Protein AF-A0A7U9SQ00-F1 (afdb_monomer)

Secondary structure (DSSP, 8-state):
---EE--SS---TTTEE----HHHHHHHHHHHHTT--EEEE--TTSSHHHHHHHHHHHHTTTSEEEEEEGGGS-GGGGSSHHHHHHHHHHHHHT-HHHHHHS-HHHHHHHHHHHH-SSS---HHHHHHHHHHHHHH-SS-EEEEEE-GGGTTT-HHHHHHHHHHHHHHHTTTTS---SEEEEEESS-GGGGGGG--STT------TTTTPBP-----SPPHHHHHHHHHHHHHHH-----HHHHHHHHHHHHTT-HHHHHHHHHHHHHTSTTBTTB-SHHHHSSHHHHHHHHHHHHHS--HHHHHHHHHHHH-HHHHHHHHHHHHS---EE--TT-HHHHHHHHTTSEEEETTEEEES-HHHHHHHHHHHHTSHHHHT-HHHHHHHHHGGGSEETTEE-HHHHHHHHHHHHHHHHTT--S---HHHHHHHHHHHHHHHHTTTEEEE-----TTSPPP-EEEEETTEEEEEEEEE---HHHHHHHHHHHHHHHHHTT-S--EEEEE---TT---S----------------------PPPPPPBTTTHHHHHHHHHHHHHHHHHHHHTT--HHHHHHHHHHHHHHHHHHBS-HHHHHHHHHHHHTSHHHHHHHHHHHHHHHHHHHHHTTTHHHHHHHHHHHTT--THHHHHHHHHHHHHHHHHH--HHHHHHHHHHHHHHHHHHTTB-HHHHHHHHHHHHHHHHHH-TT-HHHHHHHHHTT--HHHHHHHHHHHHHHHHHHHHHHHHHHPPBPPTT-S--SS-PPP-GGGGGGGHHHHHHHHHHHTT--HHHHHHHHHHHHHHHHHHTTS--HHHH-EEEETTEEESHHHHHHHTTHHHHHHHHHHHHHHHHHHHTTHHHHHHHHHHHH-SSHHHHHHHHHHHHHHHHHHHS-HHHHHHHHHHHHHHHHHHTT--HHHHHHHHHHHHHHHHHH-TTSHHHHHHHHHHHTT-GGGPPPGGGHHHH-HHHHHHHHHHHHHHHH-TT-SPPP--

pLDDT: mean 79.44, std 14.68, range [21.27, 96.81]

Structure (mmCIF, N/CA/C/O backbone):
data_AF-A0A7U9SQ00-F1
#
_entry.id   AF-A0A7U9SQ00-F1
#
loop_
_atom_site.group_PDB
_atom_site.id
_atom_site.type_symbol
_atom_site.label_atom_id
_atom_site.label_alt_id
_atom_site.label_comp_id
_atom_site.label_asym_id
_atom_site.label_entity_id
_atom_site.label_seq_id
_atom_site.pdbx_PDB_ins_code
_atom_site.Cartn_x
_atom_site.Cartn_y
_atom_site.Cartn_z
_atom_site.occupancy
_atom_site.B_iso_or_equiv
_atom_site.auth_seq_id
_atom_site.auth_comp_id
_atom_site.auth_asym_id
_atom_site.auth_atom_id
_atom_site.pdbx_PDB_model_num
ATOM 1 N N . MET A 1 1 ? -3.752 -51.808 24.613 1.00 57.09 1 MET A N 1
ATOM 2 C CA . MET A 1 1 ? -3.348 -50.409 24.848 1.00 57.09 1 MET A CA 1
ATOM 3 C C . MET A 1 1 ? -4.590 -49.587 24.649 1.00 57.09 1 MET A C 1
ATOM 5 O O . MET A 1 1 ? -5.227 -49.769 23.616 1.00 57.09 1 MET A O 1
ATOM 9 N N . ASP A 1 2 ? -4.940 -48.767 25.629 1.00 79.75 2 ASP A N 1
ATOM 10 C CA . ASP A 1 2 ? -6.071 -47.856 25.493 1.00 79.75 2 ASP A CA 1
ATOM 11 C C . ASP A 1 2 ? -5.753 -46.827 24.407 1.00 79.75 2 ASP A C 1
ATOM 13 O O . ASP A 1 2 ? -4.594 -46.426 24.237 1.00 79.75 2 ASP A O 1
ATOM 17 N N . ARG A 1 3 ? -6.767 -46.459 23.622 1.00 90.19 3 ARG A N 1
ATOM 18 C CA . ARG A 1 3 ? -6.620 -45.436 22.587 1.00 90.19 3 ARG A CA 1
ATOM 19 C C . ARG A 1 3 ? -6.372 -44.077 23.245 1.00 90.19 3 ARG A C 1
ATOM 21 O O . ARG A 1 3 ? -6.857 -43.821 24.341 1.00 90.19 3 ARG A O 1
ATOM 28 N N . THR A 1 4 ? -5.620 -43.201 22.580 1.00 92.44 4 THR A N 1
ATOM 29 C CA . THR A 1 4 ? -5.297 -41.858 23.103 1.00 92.44 4 THR A CA 1
ATOM 30 C C . THR A 1 4 ? -5.455 -40.770 22.049 1.00 92.44 4 THR A C 1
ATOM 32 O O . THR A 1 4 ? -5.416 -41.028 20.846 1.00 92.44 4 THR A O 1
ATOM 35 N N . PHE A 1 5 ? -5.618 -39.516 22.466 1.00 93.06 5 PHE A N 1
ATOM 36 C CA . PHE A 1 5 ? -5.526 -38.398 21.527 1.00 93.06 5 PHE A CA 1
ATOM 37 C C . PHE A 1 5 ? -4.060 -38.135 21.163 1.00 93.06 5 PHE A C 1
ATOM 39 O O . PHE A 1 5 ? -3.187 -38.008 22.027 1.00 93.06 5 PHE A O 1
ATOM 46 N N . ASN A 1 6 ? -3.776 -38.009 19.865 1.00 91.12 6 ASN A N 1
ATOM 47 C CA . ASN A 1 6 ? -2.427 -37.739 19.380 1.00 91.12 6 ASN A CA 1
ATOM 48 C C . ASN A 1 6 ? -2.336 -36.410 18.627 1.00 91.12 6 ASN A C 1
ATOM 50 O O . ASN A 1 6 ? -3.188 -36.064 17.812 1.00 91.12 6 ASN A O 1
ATOM 54 N N . CYS A 1 7 ? -1.253 -35.683 18.891 1.00 86.06 7 CYS A N 1
ATOM 55 C CA . CYS A 1 7 ? -0.919 -34.416 18.237 1.00 86.06 7 CYS A CA 1
ATOM 56 C C . CYS A 1 7 ? 0.510 -34.420 17.672 1.00 86.06 7 CYS A C 1
ATOM 58 O O . CYS A 1 7 ? 0.933 -33.441 17.062 1.00 86.06 7 CYS A O 1
ATOM 60 N N . ASN A 1 8 ? 1.252 -35.515 17.874 1.00 81.81 8 ASN A N 1
ATOM 61 C CA . ASN A 1 8 ? 2.655 -35.645 17.508 1.00 81.81 8 ASN A CA 1
ATOM 62 C C . ASN A 1 8 ? 2.782 -36.606 16.320 1.00 81.81 8 ASN A C 1
ATOM 64 O O . ASN A 1 8 ? 2.333 -37.747 16.403 1.00 81.81 8 ASN A O 1
ATOM 68 N N . ALA A 1 9 ? 3.434 -36.178 15.238 1.00 79.50 9 ALA A N 1
ATOM 69 C CA . ALA A 1 9 ? 3.636 -36.994 14.035 1.00 79.50 9 ALA A CA 1
ATOM 70 C C . ALA A 1 9 ? 2.316 -37.566 13.453 1.00 79.50 9 ALA A C 1
ATOM 72 O O . ALA A 1 9 ? 1.365 -36.812 13.246 1.00 79.50 9 ALA A O 1
ATOM 73 N N . ASP A 1 10 ? 2.256 -38.867 13.127 1.00 85.75 10 ASP A N 1
ATOM 74 C CA . ASP A 1 10 ? 1.104 -39.483 12.456 1.00 85.75 10 ASP A CA 1
ATOM 75 C C . ASP A 1 10 ? 0.028 -40.042 13.397 1.00 85.75 10 ASP A C 1
ATOM 77 O O . ASP A 1 10 ? 0.309 -40.688 14.408 1.00 85.75 10 ASP A O 1
ATOM 81 N N . CYS A 1 11 ? -1.240 -39.851 13.018 1.00 88.19 11 CYS A N 1
ATOM 82 C CA . CYS A 1 11 ? -2.380 -40.476 13.691 1.00 88.19 11 CYS A CA 1
ATOM 83 C C . CYS A 1 11 ? -2.712 -41.857 13.092 1.00 88.19 11 CYS A C 1
ATOM 85 O O . CYS A 1 11 ? -2.625 -42.052 11.879 1.00 88.19 11 CYS A O 1
ATOM 87 N N . LYS A 1 12 ? -3.080 -42.833 13.939 1.00 88.75 12 LYS A N 1
ATOM 88 C CA . LYS A 1 12 ? -3.295 -44.236 13.549 1.00 88.75 12 LYS A CA 1
ATOM 89 C C . LYS A 1 12 ? -4.703 -44.703 13.974 1.00 88.75 12 LYS A C 1
ATOM 91 O O . LYS A 1 12 ? -4.932 -44.753 15.181 1.00 88.75 12 LYS A O 1
ATOM 96 N N . PRO A 1 13 ? -5.577 -45.147 13.041 1.00 80.94 13 PRO A N 1
ATOM 97 C CA . PRO A 1 13 ? -6.993 -45.490 13.296 1.00 80.94 13 PRO A CA 1
ATOM 98 C C . PRO A 1 13 ? -7.311 -46.631 14.287 1.00 80.94 13 PRO A C 1
ATOM 100 O O . PRO A 1 13 ? -8.469 -46.985 14.443 1.00 80.94 13 PRO A O 1
ATOM 103 N N . GLY A 1 14 ? -6.320 -47.239 14.943 1.00 83.44 14 GLY A N 1
ATOM 104 C CA . GLY A 1 14 ? -6.528 -48.255 15.992 1.00 83.44 14 GLY A CA 1
ATOM 105 C C . GLY A 1 14 ? -5.745 -47.991 17.279 1.00 83.44 14 GLY A C 1
ATOM 106 O O . GLY A 1 14 ? -5.790 -48.790 18.204 1.00 83.44 14 GLY A O 1
ATOM 107 N N . VAL A 1 15 ? -4.993 -46.889 17.322 1.00 89.56 15 VAL A N 1
ATOM 108 C CA . VAL A 1 15 ? -4.191 -46.479 18.486 1.00 89.56 15 VAL A CA 1
ATOM 109 C C . VAL A 1 15 ? -4.644 -45.112 18.980 1.00 89.56 15 VAL A C 1
ATOM 111 O O . VAL A 1 15 ? -4.534 -44.826 20.166 1.00 89.56 15 VAL A O 1
ATOM 114 N N . HIS A 1 16 ? -5.162 -44.268 18.085 1.00 94.44 16 HIS A N 1
ATOM 115 C CA . HIS A 1 16 ? -5.543 -42.908 18.419 1.00 94.44 16 HIS A CA 1
ATOM 116 C C . HIS A 1 16 ? -7.005 -42.630 18.099 1.00 94.44 16 HIS A C 1
ATOM 118 O O . HIS A 1 16 ? -7.496 -43.065 17.056 1.00 94.44 16 HIS A O 1
ATOM 124 N N . TYR A 1 17 ? -7.649 -41.833 18.947 1.00 93.75 17 TYR A N 1
ATOM 125 C CA . TYR A 1 17 ? -8.893 -41.160 18.588 1.00 93.75 17 TYR A CA 1
ATOM 126 C C . TYR A 1 17 ? -8.564 -40.080 17.556 1.00 93.75 17 TYR A C 1
ATOM 128 O O . TYR A 1 17 ? -7.744 -39.191 17.808 1.00 93.75 17 TYR A O 1
ATOM 136 N N . MET A 1 18 ? -9.139 -40.196 16.362 1.00 92.25 18 MET A N 1
ATOM 137 C CA . MET A 1 18 ? -8.879 -39.281 15.254 1.00 92.25 18 MET A CA 1
ATOM 138 C C . MET A 1 18 ? -10.100 -39.144 14.348 1.00 92.25 18 MET A C 1
ATOM 140 O O . MET A 1 18 ? -10.946 -40.028 14.287 1.00 92.25 18 MET A O 1
ATOM 144 N N . VAL A 1 19 ? -10.157 -38.046 13.599 1.00 91.25 19 VAL A N 1
ATOM 145 C CA . VAL A 1 19 ? -11.192 -37.822 12.585 1.00 91.25 19 VAL A CA 1
ATOM 146 C C . VAL A 1 19 ? -11.118 -38.867 11.469 1.00 91.25 19 VAL A C 1
ATOM 148 O O . VAL A 1 19 ? -10.032 -39.234 11.006 1.00 91.25 19 VAL A O 1
ATOM 151 N N . ASN A 1 20 ? -12.286 -39.295 10.986 1.00 89.81 20 ASN A N 1
ATOM 152 C CA . ASN A 1 20 ? -12.399 -40.199 9.851 1.00 89.81 20 ASN A CA 1
ATOM 153 C C . ASN A 1 20 ? -11.911 -39.525 8.552 1.00 89.81 20 ASN A C 1
ATOM 155 O O . ASN A 1 20 ? -12.437 -38.512 8.092 1.00 89.81 20 ASN A O 1
ATOM 159 N N . LEU A 1 21 ? -10.889 -40.115 7.930 1.00 90.00 21 LEU A N 1
ATOM 160 C CA . LEU A 1 21 ? -10.282 -39.590 6.707 1.00 90.00 21 LEU A CA 1
ATOM 161 C C . LEU A 1 21 ? -10.882 -40.168 5.417 1.00 90.00 21 LEU A C 1
ATOM 163 O O . LEU A 1 21 ? -10.478 -39.728 4.346 1.00 90.00 21 LEU A O 1
ATOM 167 N N . GLN A 1 22 ? -11.816 -41.124 5.474 1.00 89.06 22 GLN A N 1
ATOM 168 C CA . GLN A 1 22 ? -12.286 -41.880 4.300 1.00 89.06 22 GLN A CA 1
ATOM 169 C C . GLN A 1 22 ? -12.791 -40.987 3.159 1.00 89.06 22 GLN A C 1
ATOM 171 O O . GLN A 1 22 ? -12.336 -41.141 2.027 1.00 89.06 22 GLN A O 1
ATOM 176 N N . GLU A 1 23 ? -13.648 -40.005 3.445 1.00 88.44 23 GLU A N 1
ATOM 177 C CA . GLU A 1 23 ? -14.172 -39.087 2.421 1.00 88.44 23 GLU A CA 1
ATOM 178 C C . GLU A 1 23 ? -13.068 -38.235 1.777 1.00 88.44 23 GLU A C 1
ATOM 180 O O . GLU A 1 23 ? -13.041 -38.031 0.560 1.00 88.44 23 GLU A O 1
ATOM 185 N N . ARG A 1 24 ? -12.096 -37.779 2.577 1.00 91.50 24 ARG A N 1
ATOM 186 C CA . ARG A 1 24 ? -10.933 -37.027 2.081 1.00 91.50 24 ARG A CA 1
ATOM 187 C C . ARG A 1 24 ? -10.049 -37.930 1.223 1.00 91.50 24 ARG A C 1
ATOM 189 O O . ARG A 1 24 ? -9.689 -37.552 0.114 1.00 91.50 24 ARG A O 1
ATOM 196 N N . LEU A 1 25 ? -9.764 -39.144 1.690 1.00 92.31 25 LEU A N 1
ATOM 197 C CA . LEU A 1 25 ? -8.983 -40.142 0.960 1.00 92.31 25 LEU A CA 1
ATOM 198 C C . LEU A 1 25 ? -9.641 -40.528 -0.363 1.00 92.31 25 LEU A C 1
ATOM 200 O O . LEU A 1 25 ? -8.932 -40.661 -1.351 1.00 92.31 25 LEU A O 1
ATOM 204 N N . LYS A 1 26 ? -10.971 -40.644 -0.416 1.00 92.44 26 LYS A N 1
ATOM 205 C CA . LYS A 1 26 ? -11.717 -40.915 -1.651 1.00 92.44 26 LYS A CA 1
ATOM 206 C C . LYS A 1 26 ? -11.518 -39.805 -2.683 1.00 92.44 26 LYS A C 1
ATOM 208 O O . LYS A 1 26 ? -11.227 -40.092 -3.841 1.00 92.44 26 LYS A O 1
ATOM 213 N N . LYS A 1 27 ? -11.601 -38.538 -2.260 1.00 92.81 27 LYS A N 1
ATOM 214 C CA . LYS A 1 27 ? -11.346 -37.380 -3.135 1.00 92.81 27 LYS A CA 1
ATOM 215 C C . LYS A 1 27 ? -9.905 -37.355 -3.643 1.00 92.81 27 LYS A C 1
ATOM 217 O O . LYS A 1 27 ? -9.692 -37.127 -4.828 1.00 92.81 27 LYS A O 1
ATOM 222 N N . VAL A 1 28 ? -8.930 -37.623 -2.771 1.00 93.00 28 VAL A N 1
ATOM 223 C CA . VAL A 1 28 ? -7.509 -37.662 -3.159 1.00 93.00 28 VAL A CA 1
ATOM 224 C C . VAL A 1 28 ? -7.207 -38.863 -4.065 1.00 93.00 28 VAL A C 1
ATOM 226 O O . VAL A 1 28 ? -6.506 -38.706 -5.060 1.00 93.00 28 VAL A O 1
ATOM 229 N N . LYS A 1 29 ? -7.787 -40.039 -3.792 1.00 94.00 29 LYS A N 1
ATOM 230 C CA . LYS A 1 29 ? -7.671 -41.233 -4.645 1.00 94.00 29 LYS A CA 1
ATOM 231 C C . LYS A 1 29 ? -8.208 -40.963 -6.053 1.00 94.00 29 LYS A C 1
ATOM 233 O O . LYS A 1 29 ? -7.537 -41.309 -7.016 1.00 94.00 29 LYS A O 1
ATOM 238 N N . ALA A 1 30 ? -9.330 -40.255 -6.182 1.00 93.75 30 ALA A N 1
ATOM 239 C CA . ALA A 1 30 ? -9.864 -39.866 -7.487 1.00 93.75 30 ALA A CA 1
ATOM 240 C C . ALA A 1 30 ? -8.903 -38.963 -8.293 1.00 93.75 30 ALA A C 1
ATOM 242 O O . ALA A 1 30 ? -8.898 -39.022 -9.519 1.00 93.75 30 ALA A O 1
ATOM 243 N N . MET A 1 31 ? -8.073 -38.139 -7.636 1.00 94.50 31 MET A N 1
ATOM 244 C CA . MET A 1 31 ? -7.016 -37.371 -8.322 1.00 94.50 31 MET A CA 1
ATOM 245 C C . MET A 1 31 ? -5.898 -38.291 -8.833 1.00 94.50 31 MET A C 1
ATOM 247 O O . MET A 1 31 ? -5.429 -38.133 -9.957 1.00 94.50 31 MET A O 1
ATOM 251 N N . VAL A 1 32 ? -5.506 -39.285 -8.029 1.00 94.88 32 VAL A N 1
ATOM 252 C CA . VAL A 1 32 ? -4.503 -40.295 -8.410 1.00 94.88 32 VAL A CA 1
ATOM 253 C C . VAL A 1 32 ? -4.985 -41.136 -9.595 1.00 94.88 32 VAL A C 1
ATOM 255 O O . VAL A 1 32 ? -4.225 -41.365 -10.531 1.00 94.88 32 VAL A O 1
ATOM 258 N N . GLU A 1 33 ? -6.253 -41.546 -9.598 1.00 94.06 33 GLU A N 1
ATOM 259 C CA . GLU A 1 33 ? -6.864 -42.331 -10.681 1.00 94.06 33 GLU A CA 1
ATOM 260 C C . GLU A 1 33 ? -6.908 -41.567 -12.013 1.00 94.06 33 GLU A C 1
ATOM 262 O O . GLU A 1 33 ? -6.671 -42.158 -13.063 1.00 94.06 33 GLU A O 1
ATOM 267 N N . ARG A 1 34 ? -7.122 -40.242 -11.987 1.00 92.88 34 ARG A N 1
ATOM 268 C CA . ARG A 1 34 ? -7.007 -39.378 -13.184 1.00 92.88 34 ARG A CA 1
ATOM 269 C C . ARG A 1 34 ? -5.572 -39.177 -13.669 1.00 92.88 34 ARG A C 1
ATOM 271 O O . ARG A 1 34 ? -5.353 -38.644 -14.755 1.00 92.88 34 ARG A O 1
ATOM 278 N N . GLY A 1 35 ? -4.609 -39.575 -12.849 1.00 92.38 35 GLY A N 1
ATOM 279 C CA . GLY A 1 35 ? -3.194 -39.388 -13.091 1.00 92.38 35 GLY A CA 1
ATOM 280 C C . GLY A 1 35 ? -2.724 -37.954 -12.870 1.00 92.38 35 GLY A C 1
ATOM 281 O O . GLY A 1 35 ? -1.809 -37.507 -13.551 1.00 92.38 35 GLY A O 1
ATOM 282 N N . ASP A 1 36 ? -3.359 -37.205 -11.963 1.00 93.19 36 ASP A N 1
ATOM 283 C CA . ASP A 1 36 ? -2.966 -35.829 -11.653 1.00 93.19 36 ASP A CA 1
ATOM 284 C C . ASP A 1 36 ? -1.632 -35.816 -10.884 1.00 93.19 36 ASP A C 1
ATOM 286 O O . ASP A 1 36 ? -1.450 -36.564 -9.919 1.00 93.19 36 ASP A O 1
ATOM 290 N N . TYR A 1 37 ? -0.707 -34.926 -11.246 1.00 93.88 37 TYR A N 1
ATOM 291 C CA . TYR A 1 37 ? 0.399 -34.535 -10.361 1.00 93.88 37 TYR A CA 1
ATOM 292 C C . TYR A 1 37 ? -0.066 -33.335 -9.541 1.00 93.88 37 TYR A C 1
ATOM 294 O O . TYR A 1 37 ? -0.621 -32.398 -10.106 1.00 93.88 37 TYR A O 1
ATOM 302 N N . PHE A 1 38 ? 0.121 -33.330 -8.222 1.00 92.00 38 PHE A N 1
ATOM 303 C CA . PHE A 1 38 ? -0.393 -32.242 -7.380 1.00 92.00 38 PHE A CA 1
ATOM 304 C C . PHE A 1 38 ? 0.399 -32.053 -6.088 1.00 92.00 38 PHE A C 1
ATOM 306 O O . PHE A 1 38 ? 1.237 -32.867 -5.698 1.00 92.00 38 PHE A O 1
ATOM 313 N N . THR A 1 39 ? 0.140 -30.927 -5.427 1.00 89.88 39 THR A N 1
ATOM 314 C CA . THR A 1 39 ? 0.827 -30.523 -4.201 1.00 89.88 39 THR A CA 1
ATOM 315 C C . THR A 1 39 ? -0.152 -30.383 -3.041 1.00 89.88 39 THR A C 1
ATOM 317 O O . THR A 1 39 ? -1.179 -29.713 -3.140 1.00 89.88 39 THR A O 1
ATOM 320 N N . VAL A 1 40 ? 0.163 -31.005 -1.907 1.00 89.88 40 VAL A N 1
ATOM 321 C CA . VAL A 1 40 ? -0.606 -30.897 -0.662 1.00 89.88 40 VAL A CA 1
ATOM 322 C C . VAL A 1 40 ? 0.066 -29.836 0.208 1.00 89.88 40 VAL A C 1
ATOM 324 O O . VAL A 1 40 ? 0.844 -30.137 1.115 1.00 89.88 40 VAL A O 1
ATOM 327 N N . ASN A 1 41 ? -0.232 -28.571 -0.095 1.00 86.19 41 ASN A N 1
ATOM 328 C CA . ASN A 1 41 ? 0.345 -27.421 0.601 1.00 86.19 41 ASN A CA 1
ATOM 329 C C . ASN A 1 41 ? -0.613 -26.922 1.686 1.00 86.19 41 ASN A C 1
ATOM 331 O O . ASN A 1 41 ? -1.688 -26.381 1.399 1.00 86.19 41 ASN A O 1
ATOM 335 N N . ARG A 1 42 ? -0.239 -27.128 2.949 1.00 86.06 42 ARG A N 1
ATOM 336 C CA . ARG A 1 42 ? -0.985 -26.648 4.124 1.00 86.06 42 ARG A CA 1
ATOM 337 C C . ARG A 1 42 ? -0.026 -26.174 5.207 1.00 86.06 42 ARG A C 1
ATOM 339 O O . ARG A 1 42 ? 1.122 -26.622 5.265 1.00 86.06 42 ARG A O 1
ATOM 346 N N . ALA A 1 43 ? -0.532 -25.320 6.094 1.00 83.25 43 ALA A N 1
ATOM 347 C CA . ALA A 1 43 ? 0.192 -24.826 7.259 1.00 83.25 43 ALA A CA 1
ATOM 348 C C . ALA A 1 43 ? 0.784 -25.963 8.124 1.00 83.25 43 ALA A C 1
ATOM 350 O O . ALA A 1 43 ? 0.488 -27.153 7.958 1.00 83.25 43 ALA A O 1
ATOM 351 N N . ARG A 1 44 ? 1.680 -25.606 9.045 1.00 84.00 44 ARG A N 1
ATOM 352 C CA . ARG A 1 44 ? 2.351 -26.580 9.915 1.00 84.00 44 ARG A CA 1
ATOM 353 C C . ARG A 1 44 ? 1.330 -27.336 10.777 1.00 84.00 44 ARG A C 1
ATOM 355 O O . ARG A 1 44 ? 0.372 -26.747 11.239 1.00 84.00 44 ARG A O 1
ATOM 362 N N . GLN A 1 45 ? 1.531 -28.634 11.011 1.00 83.88 45 GLN A N 1
ATOM 363 C CA . GLN A 1 45 ? 0.638 -29.463 11.846 1.00 83.88 45 GLN A CA 1
ATOM 364 C C . GLN A 1 45 ? -0.834 -29.550 11.373 1.00 83.88 45 GLN A C 1
ATOM 366 O O . GLN A 1 45 ? -1.741 -29.807 12.159 1.00 83.88 45 GLN A O 1
ATOM 371 N N . TYR A 1 46 ? -1.074 -29.435 10.063 1.00 87.38 46 TYR A N 1
ATOM 372 C CA . TYR A 1 46 ? -2.403 -29.605 9.454 1.00 87.38 46 TYR A CA 1
ATOM 373 C C . TYR A 1 46 ? -2.752 -31.062 9.075 1.00 87.38 46 TYR A C 1
ATOM 375 O O . TYR A 1 46 ? -3.680 -31.308 8.315 1.00 87.38 46 TYR A O 1
ATOM 383 N N . GLY A 1 47 ? -1.980 -32.051 9.541 1.00 87.12 47 GLY A N 1
ATOM 384 C CA . GLY A 1 47 ? -2.254 -33.474 9.285 1.00 87.12 47 GLY A CA 1
ATOM 385 C C . GLY A 1 47 ? -1.774 -34.032 7.935 1.00 87.12 47 GLY A C 1
ATOM 386 O O . GLY A 1 47 ? -2.221 -35.108 7.542 1.00 87.12 47 GLY A O 1
ATOM 387 N N . LYS A 1 48 ? -0.850 -33.352 7.238 1.00 89.75 48 LYS A N 1
ATOM 388 C CA . LYS A 1 48 ? -0.283 -33.783 5.937 1.00 89.75 48 LYS A CA 1
ATOM 389 C C . LYS A 1 48 ? 0.309 -35.196 5.978 1.00 89.75 48 LYS A C 1
ATOM 391 O O . LYS A 1 48 ? -0.139 -36.063 5.235 1.00 89.75 48 LYS A O 1
ATOM 396 N N . THR A 1 49 ? 1.227 -35.458 6.907 1.00 88.31 49 THR A N 1
ATOM 397 C CA . THR A 1 49 ? 1.864 -36.774 7.078 1.00 88.31 49 THR A CA 1
ATOM 398 C C . THR A 1 49 ? 0.852 -37.876 7.401 1.00 88.31 49 THR A C 1
ATOM 400 O O . THR A 1 49 ? 0.938 -38.979 6.862 1.00 88.31 49 THR A O 1
ATOM 403 N N . THR A 1 50 ? -0.150 -37.587 8.241 1.00 90.88 50 THR A N 1
ATOM 404 C CA . THR A 1 50 ? -1.243 -38.529 8.540 1.00 90.88 50 THR A CA 1
ATOM 405 C C . THR A 1 50 ? -2.035 -38.866 7.275 1.00 90.88 50 THR A C 1
ATOM 407 O O . THR A 1 50 ? -2.267 -40.044 7.001 1.00 90.88 50 THR A O 1
ATOM 410 N N . LEU A 1 51 ? -2.405 -37.853 6.480 1.00 91.38 51 LEU A N 1
ATOM 411 C CA . LEU A 1 51 ? -3.119 -38.040 5.217 1.00 91.38 51 LEU A CA 1
ATOM 412 C C . LEU A 1 51 ? -2.289 -38.866 4.228 1.00 91.38 51 LEU A C 1
ATOM 414 O O . LEU A 1 51 ? -2.802 -39.844 3.694 1.00 91.38 51 LEU A O 1
ATOM 418 N N . LEU A 1 52 ? -1.014 -38.523 4.018 1.00 91.56 52 LEU A N 1
ATOM 419 C CA . LEU A 1 52 ? -0.132 -39.233 3.087 1.00 91.56 52 LEU A CA 1
ATOM 420 C C . LEU A 1 52 ? 0.093 -40.693 3.492 1.00 91.56 52 LEU A C 1
ATOM 422 O O . LEU A 1 52 ? 0.020 -41.580 2.643 1.00 91.56 52 LEU A O 1
ATOM 426 N N . LYS A 1 53 ? 0.313 -40.977 4.783 1.00 90.88 53 LYS A N 1
ATOM 427 C CA . LYS A 1 53 ? 0.455 -42.360 5.267 1.00 90.88 53 LYS A CA 1
ATOM 428 C C . LYS A 1 53 ? -0.838 -43.159 5.093 1.00 90.88 53 LYS A C 1
ATOM 430 O O . LYS A 1 53 ? -0.778 -44.327 4.708 1.00 90.88 53 LYS A O 1
ATOM 435 N N . ALA A 1 54 ? -1.996 -42.556 5.368 1.00 91.56 54 ALA A N 1
ATOM 436 C CA . ALA A 1 54 ? -3.291 -43.205 5.175 1.00 91.56 54 ALA A CA 1
ATOM 437 C C . ALA A 1 54 ? -3.596 -43.440 3.685 1.00 91.56 54 ALA A C 1
ATOM 439 O O . ALA A 1 54 ? -4.043 -44.525 3.313 1.00 91.56 54 ALA A O 1
ATOM 440 N N . LEU A 1 55 ? -3.273 -42.469 2.828 1.00 93.19 55 LEU A N 1
ATOM 441 C CA . LEU A 1 55 ? -3.378 -42.583 1.376 1.00 93.19 55 LEU A CA 1
ATOM 442 C C . LEU A 1 55 ? -2.477 -43.694 0.842 1.00 93.19 55 LEU A C 1
ATOM 444 O O . LEU A 1 55 ? -2.945 -44.530 0.081 1.00 93.19 55 LEU A O 1
ATOM 448 N N . GLY A 1 56 ? -1.223 -43.767 1.294 1.00 91.75 56 GLY A N 1
ATOM 449 C CA . GLY A 1 56 ? -0.303 -44.821 0.878 1.00 91.75 56 GLY A CA 1
ATOM 450 C C . GLY A 1 56 ? -0.843 -46.223 1.170 1.00 91.75 56 GLY A C 1
ATOM 451 O O . GLY A 1 56 ? -0.791 -47.084 0.300 1.00 91.75 56 GLY A O 1
ATOM 452 N N . ARG A 1 57 ? -1.451 -46.442 2.345 1.00 90.31 57 ARG A N 1
ATOM 453 C CA . ARG A 1 57 ? -2.117 -47.721 2.673 1.00 90.31 57 ARG A CA 1
ATOM 454 C C . ARG A 1 57 ? -3.342 -47.987 1.795 1.00 90.31 57 ARG A C 1
ATOM 456 O O . ARG A 1 57 ? -3.554 -49.120 1.388 1.00 90.31 57 ARG A O 1
ATOM 463 N N . CYS A 1 58 ? -4.135 -46.955 1.507 1.00 91.50 58 CYS A N 1
ATOM 464 C CA . CYS A 1 58 ? -5.317 -47.054 0.646 1.00 91.50 58 CYS A CA 1
ATOM 465 C C . CYS A 1 58 ? -4.952 -47.418 -0.806 1.00 91.50 58 CYS A C 1
ATOM 467 O O . CYS A 1 58 ? -5.679 -48.161 -1.459 1.00 91.50 58 CYS A O 1
ATOM 469 N N . LEU A 1 59 ? -3.818 -46.912 -1.302 1.00 93.38 59 LEU A N 1
ATOM 470 C CA . LEU A 1 59 ? -3.370 -47.107 -2.681 1.00 93.38 59 LEU A CA 1
ATOM 471 C C . LEU A 1 59 ? -2.616 -48.426 -2.912 1.00 93.38 59 LEU A C 1
ATOM 473 O O . LEU A 1 59 ? -2.635 -48.916 -4.033 1.00 93.38 59 LEU A O 1
ATOM 477 N N . GLN A 1 60 ? -1.993 -49.027 -1.892 1.00 90.56 60 GLN A N 1
ATOM 478 C CA . GLN A 1 60 ? -1.186 -50.261 -2.021 1.00 90.56 60 GLN A CA 1
ATOM 479 C C . GLN A 1 60 ? -1.921 -51.446 -2.675 1.00 90.56 60 GLN A C 1
ATOM 481 O O . GLN A 1 60 ? -1.301 -52.309 -3.301 1.00 90.56 60 GLN A O 1
ATOM 486 N N . THR A 1 61 ? -3.249 -51.501 -2.548 1.00 88.19 61 THR A N 1
ATOM 487 C CA . THR A 1 61 ? -4.061 -52.535 -3.201 1.00 88.19 61 THR A CA 1
ATOM 488 C C . THR A 1 61 ? -3.955 -52.447 -4.724 1.00 88.19 61 THR A C 1
ATOM 490 O O . THR A 1 61 ? -3.750 -53.472 -5.376 1.00 88.19 61 THR A O 1
ATOM 493 N N . ASP A 1 62 ? -3.981 -51.233 -5.272 1.00 93.12 62 ASP A N 1
ATOM 494 C CA . ASP A 1 62 ? -4.123 -50.972 -6.710 1.00 93.12 62 ASP A CA 1
ATOM 495 C C . ASP A 1 62 ? -2.817 -50.463 -7.360 1.00 93.12 62 ASP A C 1
ATOM 497 O O . ASP A 1 62 ? -2.646 -50.580 -8.570 1.00 93.12 62 ASP A O 1
ATOM 501 N N . TYR A 1 63 ? -1.865 -49.956 -6.565 1.00 95.12 63 TYR A N 1
ATOM 502 C CA . TYR A 1 63 ? -0.656 -49.257 -7.023 1.00 95.12 63 TYR A CA 1
ATOM 503 C C . TYR A 1 63 ? 0.610 -49.712 -6.286 1.00 95.12 63 TYR A C 1
ATOM 505 O O . TYR A 1 63 ? 0.550 -50.084 -5.113 1.00 95.12 63 TYR A O 1
ATOM 513 N N . VAL A 1 64 ? 1.775 -49.580 -6.935 1.00 94.69 64 VAL A N 1
ATOM 514 C CA . VAL A 1 64 ? 3.078 -49.593 -6.239 1.00 94.69 64 VAL A CA 1
ATOM 515 C C . VAL A 1 64 ? 3.318 -48.202 -5.655 1.00 94.69 64 VAL A C 1
ATOM 517 O O . VAL A 1 64 ? 3.436 -47.227 -6.397 1.00 94.69 64 VAL A O 1
ATOM 520 N N . VAL A 1 65 ? 3.389 -48.083 -4.328 1.00 94.44 65 VAL A N 1
ATOM 521 C CA . VAL A 1 65 ? 3.468 -46.775 -3.649 1.00 94.44 65 VAL A CA 1
ATOM 522 C C . VAL A 1 65 ? 4.886 -46.471 -3.177 1.00 94.44 65 VAL A C 1
ATOM 524 O O . VAL A 1 65 ? 5.317 -46.926 -2.113 1.00 94.44 65 VAL A O 1
ATOM 527 N N . VAL A 1 66 ? 5.590 -45.620 -3.922 1.00 94.69 66 VAL A N 1
ATOM 528 C CA . VAL A 1 66 ? 6.893 -45.065 -3.540 1.00 94.69 66 VAL A CA 1
ATOM 529 C C . VAL A 1 66 ? 6.669 -43.869 -2.625 1.00 94.69 66 VAL A C 1
ATOM 531 O O . VAL A 1 66 ? 6.461 -42.752 -3.075 1.00 94.69 66 VAL A O 1
ATOM 534 N N . SER A 1 67 ? 6.684 -44.096 -1.316 1.00 93.50 67 SER A N 1
ATOM 535 C CA . SER A 1 67 ? 6.627 -43.014 -0.328 1.00 93.50 67 SER A CA 1
ATOM 536 C C . SER A 1 67 ? 8.037 -42.617 0.090 1.00 93.50 67 SER A C 1
ATOM 538 O O . SER A 1 67 ? 8.825 -43.498 0.415 1.00 93.50 67 SER A O 1
ATOM 540 N N . LEU A 1 68 ? 8.349 -41.328 0.140 1.00 93.06 68 LEU A N 1
ATOM 541 C CA . LEU A 1 68 ? 9.632 -40.757 0.548 1.00 93.06 68 LEU A CA 1
ATOM 542 C C . LEU A 1 68 ? 9.406 -39.611 1.537 1.00 93.06 68 LEU A C 1
ATOM 544 O O . LEU A 1 68 ? 8.338 -39.003 1.561 1.00 93.06 68 LEU A O 1
ATOM 548 N N . ASP A 1 69 ? 10.420 -39.341 2.351 1.00 91.25 69 ASP A N 1
ATOM 549 C CA . ASP A 1 69 ? 10.432 -38.255 3.331 1.00 91.25 69 ASP A CA 1
ATOM 550 C C . ASP A 1 69 ? 11.765 -37.519 3.200 1.00 91.25 69 ASP A C 1
ATOM 552 O O . ASP A 1 69 ? 12.826 -38.087 3.476 1.00 91.25 69 ASP A O 1
ATOM 556 N N . PHE A 1 70 ? 11.713 -36.278 2.723 1.00 91.81 70 PHE A N 1
ATOM 557 C CA . PHE A 1 70 ? 12.912 -35.496 2.434 1.00 91.81 70 PHE A CA 1
ATOM 558 C C . PHE A 1 70 ? 13.584 -34.928 3.689 1.00 91.81 70 PHE A C 1
ATOM 560 O O . PHE A 1 70 ? 14.685 -34.394 3.582 1.00 91.81 70 PHE A O 1
ATOM 567 N N . GLN A 1 71 ? 13.016 -35.106 4.888 1.00 87.19 71 GLN A N 1
ATOM 568 C CA . GLN A 1 71 ? 13.744 -34.833 6.137 1.00 87.19 71 GLN A CA 1
ATOM 569 C C . GLN A 1 71 ? 14.876 -35.831 6.392 1.00 87.19 71 GLN A C 1
ATOM 571 O O . GLN A 1 71 ? 15.770 -35.560 7.189 1.00 87.19 71 GLN A O 1
ATOM 576 N N . LYS A 1 72 ? 14.851 -36.992 5.729 1.00 88.38 72 LYS A N 1
ATOM 577 C CA . LYS A 1 72 ? 15.915 -37.998 5.835 1.00 88.38 72 LYS A CA 1
ATOM 578 C C . LYS A 1 72 ? 17.130 -37.698 4.964 1.00 88.38 72 LYS A C 1
ATOM 580 O O . LYS A 1 72 ? 18.154 -38.354 5.128 1.00 88.38 72 LYS A O 1
ATOM 585 N N . LEU A 1 73 ? 17.000 -36.746 4.043 1.00 90.12 73 LEU A N 1
ATOM 586 C CA . LEU A 1 73 ? 18.096 -36.263 3.219 1.00 90.12 73 LEU A CA 1
ATOM 587 C C . LEU A 1 73 ? 18.732 -35.060 3.922 1.00 90.12 73 LEU A C 1
ATOM 589 O O . LEU A 1 73 ? 18.046 -34.121 4.325 1.00 90.12 73 LEU A O 1
ATOM 593 N N . SER A 1 74 ? 20.046 -35.106 4.101 1.00 86.50 74 SER A N 1
ATOM 594 C CA . SER A 1 74 ? 20.824 -34.024 4.698 1.00 86.50 74 SER A CA 1
ATOM 595 C C . SER A 1 74 ? 21.037 -32.883 3.704 1.00 86.50 74 SER A C 1
ATOM 597 O O . SER A 1 74 ? 20.922 -33.063 2.495 1.00 86.50 74 SER A O 1
ATOM 599 N N . HIS A 1 75 ? 21.407 -31.698 4.195 1.00 83.69 75 HIS A N 1
ATOM 600 C CA . HIS A 1 75 ? 21.701 -30.557 3.321 1.00 83.69 75 HIS A CA 1
ATOM 601 C C . HIS A 1 75 ? 22.808 -30.872 2.295 1.00 83.69 75 HIS A C 1
ATOM 603 O O . HIS A 1 75 ? 22.687 -30.496 1.131 1.00 83.69 75 HIS A O 1
ATOM 609 N N . SER A 1 76 ? 23.850 -31.611 2.697 1.00 86.06 76 SER A N 1
ATOM 610 C CA . SER A 1 76 ? 24.939 -32.024 1.800 1.00 86.06 76 SER A CA 1
ATOM 611 C C . SER A 1 76 ? 24.476 -32.947 0.673 1.00 86.06 76 SER A C 1
ATOM 613 O O . SER A 1 76 ? 25.055 -32.929 -0.411 1.00 86.06 76 SER A O 1
ATOM 615 N N . ASP A 1 77 ? 23.395 -33.708 0.879 1.00 89.69 77 ASP A N 1
ATOM 616 C CA . ASP A 1 77 ? 22.850 -34.588 -0.159 1.00 89.69 77 ASP A CA 1
ATOM 617 C C . ASP A 1 77 ? 22.257 -33.797 -1.334 1.00 89.69 77 ASP A C 1
ATOM 619 O O . ASP A 1 77 ? 22.121 -34.336 -2.427 1.00 89.69 77 ASP A O 1
ATOM 623 N N . PHE A 1 78 ? 21.945 -32.509 -1.154 1.00 88.75 78 PHE A N 1
ATOM 624 C CA . PHE A 1 78 ? 21.411 -31.643 -2.208 1.00 88.75 78 PHE A CA 1
ATOM 625 C C . PHE A 1 78 ? 22.470 -30.771 -2.905 1.00 88.75 78 PHE A C 1
ATOM 627 O O . PHE A 1 78 ? 22.127 -30.043 -3.838 1.00 88.75 78 PHE A O 1
ATOM 634 N N . GLU A 1 79 ? 23.742 -30.838 -2.494 1.00 86.44 79 GLU A N 1
ATOM 635 C CA . GLU A 1 79 ? 24.812 -29.985 -3.040 1.00 86.44 79 GLU A CA 1
ATOM 636 C C . GLU A 1 79 ? 25.119 -30.280 -4.510 1.00 86.44 79 GLU A C 1
ATOM 638 O O . GLU A 1 79 ? 25.403 -29.369 -5.289 1.00 86.44 79 GLU A O 1
ATOM 643 N N . THR A 1 80 ? 25.069 -31.555 -4.908 1.00 88.88 80 THR A N 1
ATOM 644 C CA . THR A 1 80 ? 25.363 -31.974 -6.282 1.00 88.88 80 THR A CA 1
ATOM 645 C C . THR A 1 80 ? 24.363 -33.006 -6.782 1.00 88.88 80 THR A C 1
ATOM 647 O O . THR A 1 80 ? 23.811 -33.794 -6.015 1.00 88.88 80 THR A O 1
ATOM 650 N N . GLU A 1 81 ? 24.175 -33.043 -8.103 1.00 89.31 81 GLU A N 1
ATOM 651 C CA . GLU A 1 81 ? 23.300 -34.006 -8.782 1.00 89.31 81 GLU A CA 1
ATOM 652 C C . GLU A 1 81 ? 23.625 -35.461 -8.397 1.00 89.31 81 GLU A C 1
ATOM 654 O O . GLU A 1 81 ? 22.725 -36.263 -8.158 1.00 89.31 81 GLU A O 1
ATOM 659 N N . SER A 1 82 ? 24.915 -35.793 -8.283 1.00 90.50 82 SER A N 1
ATOM 660 C CA . SER A 1 82 ? 25.362 -37.151 -7.966 1.00 90.50 82 SER A CA 1
ATOM 661 C C . SER A 1 82 ? 25.050 -37.556 -6.529 1.00 90.50 82 SER A C 1
ATOM 663 O O . SER A 1 82 ? 24.634 -38.694 -6.314 1.00 90.50 82 SER A O 1
ATOM 665 N N . LEU A 1 83 ? 25.246 -36.654 -5.562 1.00 90.94 83 LEU A N 1
ATOM 666 C CA . LEU A 1 83 ? 24.935 -36.920 -4.154 1.00 90.94 83 LEU A CA 1
ATOM 667 C C . LEU A 1 83 ? 23.428 -37.100 -3.963 1.00 90.94 83 LEU A C 1
ATOM 669 O O . LEU A 1 83 ? 22.999 -38.062 -3.330 1.00 90.94 83 LEU A O 1
ATOM 673 N N . PHE A 1 84 ? 22.625 -36.258 -4.615 1.00 92.69 84 PHE A N 1
ATOM 674 C CA . PHE A 1 84 ? 21.172 -36.351 -4.528 1.00 92.69 84 PHE A CA 1
ATOM 675 C C . PHE A 1 84 ? 20.651 -37.666 -5.114 1.00 92.69 84 PHE A C 1
ATOM 677 O O . PHE A 1 84 ? 19.821 -38.333 -4.499 1.00 92.69 84 PHE A O 1
ATOM 684 N N . VAL A 1 85 ? 21.165 -38.086 -6.277 1.00 93.62 85 VAL A N 1
ATOM 685 C CA . VAL A 1 85 ? 20.791 -39.372 -6.888 1.00 93.62 85 VAL A CA 1
ATOM 686 C C . VAL A 1 85 ? 21.189 -40.552 -5.997 1.00 93.62 85 VAL A C 1
ATOM 688 O O . VAL A 1 85 ? 20.389 -41.474 -5.834 1.00 93.62 85 VAL A O 1
ATOM 691 N N . GLN A 1 86 ? 22.385 -40.522 -5.401 1.00 92.31 86 GLN A N 1
ATOM 692 C CA . GLN A 1 86 ? 22.850 -41.551 -4.463 1.00 92.31 86 GLN A CA 1
ATOM 693 C C . GLN A 1 86 ? 21.934 -41.650 -3.240 1.00 92.31 86 GLN A C 1
ATOM 695 O O . GLN A 1 86 ? 21.452 -42.737 -2.913 1.00 92.31 86 GLN A O 1
ATOM 700 N N . ALA A 1 87 ? 21.649 -40.514 -2.601 1.00 92.44 87 ALA A N 1
ATOM 701 C CA . ALA A 1 87 ? 20.831 -40.448 -1.400 1.00 92.44 87 ALA A CA 1
ATOM 702 C C . ALA A 1 87 ? 19.376 -40.873 -1.671 1.00 92.44 87 ALA A C 1
ATOM 704 O O . ALA A 1 87 ? 18.806 -41.678 -0.931 1.00 92.44 87 ALA A O 1
ATOM 705 N N . LEU A 1 88 ? 18.794 -40.410 -2.783 1.00 93.25 88 LEU A N 1
ATOM 706 C CA . LEU A 1 88 ? 17.436 -40.761 -3.196 1.00 93.25 88 LEU A CA 1
ATOM 707 C C . LEU A 1 88 ? 17.304 -42.255 -3.536 1.00 93.25 88 LEU A C 1
ATOM 709 O O . LEU A 1 88 ? 16.347 -42.902 -3.106 1.00 93.25 88 LEU A O 1
ATOM 713 N N . ALA A 1 89 ? 18.269 -42.823 -4.269 1.00 93.12 89 ALA A N 1
ATOM 714 C CA . ALA A 1 89 ? 18.298 -44.255 -4.566 1.00 93.12 89 ALA A CA 1
ATOM 715 C C . ALA A 1 89 ? 18.445 -45.093 -3.285 1.00 93.12 89 ALA A C 1
ATOM 717 O O . ALA A 1 89 ? 17.741 -46.093 -3.121 1.00 93.12 89 ALA A O 1
ATOM 718 N N . GLY A 1 90 ? 19.301 -44.656 -2.356 1.00 91.88 90 GLY A N 1
ATOM 719 C CA . GLY A 1 90 ? 19.461 -45.274 -1.042 1.00 91.88 90 GLY A CA 1
ATOM 720 C C . GLY A 1 90 ? 18.162 -45.287 -0.233 1.00 91.88 90 GLY A C 1
ATOM 721 O O . GLY A 1 90 ? 17.770 -46.336 0.277 1.00 91.88 90 GLY A O 1
ATOM 722 N N . GLU A 1 91 ? 17.435 -44.168 -0.168 1.00 92.81 91 GLU A N 1
ATOM 723 C CA . GLU A 1 91 ? 16.171 -44.095 0.580 1.00 92.81 91 GLU A CA 1
ATOM 724 C C . GLU A 1 91 ? 15.070 -44.983 -0.024 1.00 92.81 91 GLU A C 1
ATOM 726 O O . GLU A 1 91 ? 14.293 -45.590 0.719 1.00 92.81 91 GLU A O 1
ATOM 731 N N . ILE A 1 92 ? 15.018 -45.131 -1.355 1.00 93.19 92 ILE A N 1
ATOM 732 C CA . ILE A 1 92 ? 14.102 -46.080 -2.015 1.00 93.19 92 ILE A CA 1
ATOM 733 C C . ILE A 1 92 ? 14.469 -47.523 -1.643 1.00 93.19 92 ILE A C 1
ATOM 735 O O . ILE A 1 92 ? 13.593 -48.317 -1.285 1.00 93.19 92 ILE A O 1
ATOM 739 N N . LEU A 1 93 ? 15.761 -47.867 -1.694 1.00 91.19 93 LEU A N 1
ATOM 740 C CA . LEU A 1 93 ? 16.247 -49.203 -1.348 1.00 91.19 93 LEU A CA 1
ATOM 741 C C . LEU A 1 93 ? 16.048 -49.531 0.132 1.00 91.19 93 LEU A C 1
ATOM 743 O O . LEU A 1 93 ? 15.810 -50.687 0.459 1.00 91.19 93 LEU A O 1
ATOM 747 N N . ASN A 1 94 ? 16.044 -48.550 1.030 1.00 89.81 94 ASN A N 1
ATOM 748 C CA . ASN A 1 94 ? 15.822 -48.777 2.460 1.00 89.81 94 ASN A CA 1
ATOM 749 C C . ASN A 1 94 ? 14.398 -49.257 2.813 1.00 89.81 94 ASN A C 1
ATOM 751 O O . ASN A 1 94 ? 14.110 -49.489 3.988 1.00 89.81 94 ASN A O 1
ATOM 755 N N . LYS A 1 95 ? 13.490 -49.422 1.837 1.00 88.00 95 LYS A N 1
ATOM 756 C CA . LYS A 1 95 ? 12.097 -49.847 2.053 1.00 88.00 95 LYS A CA 1
ATOM 757 C C . LYS A 1 95 ? 11.857 -51.295 1.591 1.00 88.00 95 LYS A C 1
ATOM 759 O O . LYS A 1 95 ? 11.619 -51.529 0.406 1.00 88.00 95 LYS A O 1
ATOM 764 N N . PRO A 1 96 ? 11.800 -52.283 2.510 1.00 83.44 96 PRO A N 1
ATOM 765 C CA . PRO A 1 96 ? 11.639 -53.699 2.155 1.00 83.44 96 PRO A CA 1
ATOM 766 C C . PRO A 1 96 ? 10.322 -54.036 1.444 1.00 83.44 96 PRO A C 1
ATOM 768 O O . PRO A 1 96 ? 10.234 -55.024 0.718 1.00 83.44 96 PRO A O 1
ATOM 771 N N . SER A 1 97 ? 9.262 -53.252 1.668 1.00 83.38 97 SER A N 1
ATOM 772 C CA . SER A 1 97 ? 8.004 -53.404 0.927 1.00 83.38 97 SER A CA 1
ATOM 773 C C . SER A 1 97 ? 8.179 -53.060 -0.550 1.00 83.38 97 SER A C 1
ATOM 775 O O . SER A 1 97 ? 7.705 -53.808 -1.394 1.00 83.38 97 SER A O 1
ATOM 777 N N . LEU A 1 98 ? 8.924 -51.993 -0.859 1.00 85.19 98 LEU A N 1
ATOM 778 C CA . LEU A 1 98 ? 9.199 -51.589 -2.236 1.00 85.19 98 LEU A CA 1
ATOM 779 C C . LEU A 1 98 ? 10.116 -52.578 -2.943 1.00 85.19 98 LEU A C 1
ATOM 781 O O . LEU A 1 98 ? 9.849 -52.914 -4.087 1.00 85.19 98 LEU A O 1
ATOM 785 N N . GLN A 1 99 ? 11.143 -53.099 -2.265 1.00 83.69 99 GLN A N 1
ATOM 786 C CA . GLN A 1 99 ? 12.031 -54.100 -2.869 1.00 83.69 99 GLN A CA 1
ATOM 787 C C . GLN A 1 99 ? 11.277 -55.350 -3.355 1.00 83.69 99 GLN A C 1
ATOM 789 O O . GLN A 1 99 ? 11.649 -55.922 -4.370 1.00 83.69 99 GLN A O 1
ATOM 794 N N . ARG A 1 100 ? 10.211 -55.764 -2.653 1.00 82.94 100 ARG A N 1
ATOM 795 C CA . ARG A 1 100 ? 9.398 -56.932 -3.038 1.00 82.94 100 ARG A CA 1
ATOM 796 C C . ARG A 1 100 ? 8.521 -56.687 -4.265 1.00 82.94 100 ARG A C 1
ATOM 798 O O . ARG A 1 100 ? 8.240 -57.629 -4.994 1.00 82.94 100 ARG A O 1
ATOM 805 N N . GLU A 1 101 ? 8.077 -55.451 -4.469 1.00 84.12 101 GLU A N 1
ATOM 806 C CA . GLU A 1 101 ? 7.233 -55.055 -5.606 1.00 84.12 101 GLU A CA 1
ATOM 807 C C . GLU A 1 101 ? 8.058 -54.558 -6.807 1.00 84.12 101 GLU A C 1
ATOM 809 O O . GLU A 1 101 ? 7.539 -54.411 -7.912 1.00 84.12 101 GLU A O 1
ATOM 814 N N . MET A 1 102 ? 9.350 -54.297 -6.603 1.00 87.94 102 MET A N 1
ATOM 815 C CA . MET A 1 102 ? 10.254 -53.758 -7.610 1.00 87.94 102 MET A CA 1
ATOM 816 C C . MET A 1 102 ? 10.781 -54.858 -8.548 1.00 87.94 102 MET A C 1
ATOM 818 O O . MET A 1 102 ? 11.251 -55.896 -8.081 1.00 87.94 102 MET A O 1
ATOM 822 N N . PRO A 1 103 ? 10.795 -54.635 -9.876 1.00 89.88 103 PRO A N 1
ATOM 823 C CA . PRO A 1 103 ? 11.411 -55.574 -10.809 1.00 89.88 103 PRO A CA 1
ATOM 824 C C . PRO A 1 103 ? 12.916 -55.750 -10.536 1.00 89.88 103 PRO A C 1
ATOM 826 O O . PRO A 1 103 ? 13.635 -54.765 -10.364 1.00 89.88 103 PRO A O 1
ATOM 829 N N . ALA A 1 104 ? 13.423 -56.989 -10.585 1.00 80.50 104 ALA A N 1
ATOM 830 C CA . ALA A 1 104 ? 14.809 -57.321 -10.212 1.00 80.50 104 ALA A CA 1
ATOM 831 C C . ALA A 1 104 ? 15.887 -56.488 -10.944 1.00 80.50 104 ALA A C 1
ATOM 833 O O . ALA A 1 104 ? 16.887 -56.097 -10.345 1.00 80.50 104 ALA A O 1
ATOM 834 N N . GLY A 1 105 ? 15.670 -56.156 -12.224 1.00 85.69 105 GLY A N 1
ATOM 835 C CA . GLY A 1 105 ? 16.588 -55.299 -12.986 1.00 85.69 105 GLY A CA 1
ATOM 836 C C . GLY A 1 105 ? 16.665 -53.857 -12.464 1.00 85.69 105 GLY A C 1
ATOM 837 O O . GLY A 1 105 ? 17.741 -53.272 -12.447 1.00 85.69 105 GLY A O 1
ATOM 838 N N . ILE A 1 106 ? 15.551 -53.306 -11.973 1.00 91.12 106 ILE A N 1
ATOM 839 C CA . ILE A 1 106 ? 15.487 -51.945 -11.413 1.00 91.12 106 ILE A CA 1
ATOM 840 C C . ILE A 1 106 ? 16.208 -51.884 -10.066 1.00 91.12 106 ILE A C 1
ATOM 842 O O . ILE A 1 106 ? 16.932 -50.928 -9.792 1.00 91.12 106 ILE A O 1
ATOM 846 N N . GLN A 1 107 ? 16.070 -52.932 -9.248 1.00 89.31 107 GLN A N 1
ATOM 847 C CA . GLN A 1 107 ? 16.742 -53.015 -7.954 1.00 89.31 107 GLN A CA 1
ATOM 848 C C . GLN A 1 107 ? 18.270 -52.966 -8.099 1.00 89.31 107 GLN A C 1
ATOM 850 O O . GLN A 1 107 ? 18.923 -52.214 -7.377 1.00 89.31 107 GLN A O 1
ATOM 855 N N . GLY A 1 108 ? 18.838 -53.711 -9.055 1.00 88.12 108 GLY A N 1
ATOM 856 C CA . GLY A 1 108 ? 20.283 -53.698 -9.320 1.00 88.12 108 GLY A CA 1
ATOM 857 C C . GLY A 1 108 ? 20.797 -52.340 -9.817 1.00 88.12 108 GLY A C 1
ATOM 858 O O . GLY A 1 108 ? 21.874 -51.886 -9.423 1.00 88.12 108 GLY A O 1
ATOM 859 N N . GLU A 1 109 ? 20.008 -51.640 -10.634 1.00 89.62 109 GLU A N 1
ATOM 860 C CA . GLU A 1 109 ? 20.350 -50.290 -11.092 1.00 89.62 109 GLU A CA 1
ATOM 861 C C . GLU A 1 109 ? 20.329 -49.265 -9.955 1.00 89.62 109 GLU A C 1
ATOM 863 O O . GLU A 1 109 ? 21.273 -48.487 -9.816 1.00 89.62 109 GLU A O 1
ATOM 868 N N . LEU A 1 110 ? 19.310 -49.298 -9.089 1.00 90.56 110 LEU A N 1
ATOM 869 C CA . LEU A 1 110 ? 19.266 -48.444 -7.899 1.00 90.56 110 LEU A CA 1
ATOM 870 C C . LEU A 1 110 ? 20.413 -48.754 -6.929 1.00 90.56 110 LEU A C 1
ATOM 872 O O . LEU A 1 110 ? 20.985 -47.827 -6.363 1.00 90.56 110 LEU A O 1
ATOM 876 N N . GLN A 1 111 ? 20.802 -50.025 -6.767 1.00 89.75 111 GLN A N 1
ATOM 877 C CA . GLN A 1 111 ? 21.970 -50.401 -5.954 1.00 89.75 111 GLN A CA 1
ATOM 878 C C . GLN A 1 111 ? 23.265 -49.825 -6.528 1.00 89.75 111 GLN A C 1
ATOM 880 O O . GLN A 1 111 ? 24.129 -49.373 -5.777 1.00 89.75 111 GLN A O 1
ATOM 885 N N . THR A 1 112 ? 23.380 -49.791 -7.856 1.00 89.81 112 THR A N 1
ATOM 886 C CA . THR A 1 112 ? 24.518 -49.172 -8.542 1.00 89.81 112 THR A CA 1
ATOM 887 C C . THR A 1 112 ? 24.531 -47.660 -8.324 1.00 89.81 112 THR A C 1
ATOM 889 O O . THR A 1 112 ? 25.589 -47.108 -8.032 1.00 89.81 112 THR A O 1
ATOM 892 N N . PHE A 1 113 ? 23.373 -46.992 -8.396 1.00 90.75 113 PHE A N 1
ATOM 893 C CA . PHE A 1 113 ? 23.277 -45.565 -8.079 1.00 90.75 113 PHE A CA 1
ATOM 894 C C . PHE A 1 113 ? 23.608 -45.262 -6.619 1.00 90.75 113 PHE A C 1
ATOM 896 O O . PHE A 1 113 ? 24.272 -44.265 -6.376 1.00 90.75 113 PHE A O 1
ATOM 903 N N . ALA A 1 114 ? 23.189 -46.102 -5.670 1.00 88.12 114 ALA A N 1
ATOM 904 C CA . ALA A 1 114 ? 23.404 -45.873 -4.242 1.00 88.12 114 ALA A CA 1
ATOM 905 C C . ALA A 1 114 ? 24.835 -46.202 -3.770 1.00 88.12 114 ALA A C 1
ATOM 907 O O . ALA A 1 114 ? 25.371 -45.492 -2.923 1.00 88.12 114 ALA A O 1
ATOM 908 N N . TYR A 1 115 ? 25.460 -47.267 -4.296 1.00 86.44 115 TYR A N 1
ATOM 909 C CA . TYR A 1 115 ? 26.700 -47.834 -3.733 1.00 86.44 115 TYR A CA 1
ATOM 910 C C . TYR A 1 115 ? 27.834 -48.072 -4.748 1.00 86.44 115 TYR A C 1
ATOM 912 O O . TYR A 1 115 ? 28.903 -48.563 -4.374 1.00 86.44 115 TYR A O 1
ATOM 920 N N . GLY A 1 116 ? 27.634 -47.769 -6.033 1.00 78.12 116 GLY A N 1
ATOM 921 C CA . GLY A 1 116 ? 28.634 -48.003 -7.078 1.00 78.12 116 GLY A CA 1
ATOM 922 C C . GLY A 1 116 ? 29.897 -47.144 -6.917 1.00 78.12 116 GLY A C 1
ATOM 923 O O . GLY A 1 116 ? 29.826 -45.944 -6.661 1.00 78.12 116 GLY A O 1
ATOM 924 N N . LYS A 1 117 ? 31.082 -47.743 -7.113 1.00 59.62 117 LYS A N 1
ATOM 925 C CA . LYS A 1 117 ? 32.372 -47.025 -7.139 1.00 59.62 117 LYS A CA 1
ATOM 926 C C . LYS A 1 117 ? 32.675 -46.516 -8.560 1.00 59.62 117 LYS A C 1
ATOM 928 O O . LYS A 1 117 ? 33.129 -47.291 -9.394 1.00 59.62 117 LYS A O 1
ATOM 933 N N . GLY A 1 118 ? 32.454 -45.226 -8.833 1.00 55.78 118 GLY A N 1
ATOM 934 C CA . GLY A 1 118 ? 32.788 -44.572 -10.115 1.00 55.78 118 GLY A CA 1
ATOM 935 C C . GLY A 1 118 ? 31.872 -43.378 -10.429 1.00 55.78 118 GLY A C 1
ATOM 936 O O . GLY A 1 118 ? 30.678 -43.441 -10.176 1.00 55.78 118 GLY A O 1
ATOM 937 N N . HIS A 1 119 ? 32.425 -42.265 -10.921 1.00 52.88 119 HIS A N 1
ATOM 938 C CA . HIS A 1 119 ? 31.775 -40.941 -10.952 1.00 52.88 119 HIS A CA 1
ATOM 939 C C . HIS A 1 119 ? 30.629 -40.758 -11.978 1.00 52.88 119 HIS A C 1
ATOM 941 O O . HIS A 1 119 ? 30.679 -41.278 -13.090 1.00 52.88 119 HIS A O 1
ATOM 947 N N . SER A 1 120 ? 29.702 -39.851 -11.613 1.00 60.69 120 SER A N 1
ATOM 948 C CA . SER A 1 120 ? 28.600 -39.222 -12.378 1.00 60.69 120 SER A CA 1
ATOM 949 C C . SER A 1 120 ? 27.273 -39.993 -12.444 1.00 60.69 120 SER A C 1
ATOM 951 O O . SER A 1 120 ? 26.734 -40.261 -13.521 1.00 60.69 120 SER A O 1
ATOM 953 N N . ALA A 1 121 ? 26.672 -40.267 -11.281 1.00 76.56 121 ALA A N 1
ATOM 954 C CA . ALA A 1 121 ? 25.230 -40.490 -11.239 1.00 76.56 121 ALA A CA 1
ATOM 955 C C . ALA A 1 121 ? 24.530 -39.173 -11.631 1.00 76.56 121 ALA A C 1
ATOM 957 O O . ALA A 1 121 ? 24.746 -38.139 -11.006 1.00 76.56 121 ALA A O 1
ATOM 958 N N . ARG A 1 122 ? 23.756 -39.197 -12.718 1.00 88.44 122 ARG A N 1
ATOM 959 C CA . ARG A 1 122 ? 22.988 -38.046 -13.215 1.00 88.44 122 ARG A CA 1
ATOM 960 C C . ARG A 1 122 ? 21.502 -38.301 -13.002 1.00 88.44 122 ARG A C 1
ATOM 962 O O . ARG A 1 122 ? 21.048 -39.429 -13.210 1.00 88.44 122 ARG A O 1
ATOM 969 N N . LEU A 1 123 ? 20.737 -37.263 -12.685 1.00 90.75 123 LEU A N 1
ATOM 970 C CA . LEU A 1 123 ? 19.279 -37.269 -12.611 1.00 90.75 123 LEU A CA 1
ATOM 971 C C . LEU A 1 123 ? 18.679 -37.879 -13.876 1.00 90.75 123 LEU A C 1
ATOM 973 O O . LEU A 1 123 ? 17.831 -38.757 -13.782 1.00 90.75 123 LEU A O 1
ATOM 977 N N . ALA A 1 124 ? 19.186 -37.527 -15.060 1.00 90.50 124 ALA A N 1
ATOM 978 C CA . ALA A 1 124 ? 18.702 -38.100 -16.320 1.00 90.50 124 ALA A CA 1
ATOM 979 C C . ALA A 1 124 ? 18.807 -39.642 -16.381 1.00 90.50 124 ALA A C 1
ATOM 981 O O . ALA A 1 124 ? 17.965 -40.299 -16.994 1.00 90.50 124 ALA A O 1
ATOM 982 N N . ASN A 1 125 ? 19.828 -40.240 -15.753 1.00 91.31 125 ASN A N 1
ATOM 983 C CA . ASN A 1 125 ? 19.966 -41.698 -15.677 1.00 91.31 125 ASN A CA 1
ATOM 984 C C . ASN A 1 125 ? 18.965 -42.292 -14.672 1.00 91.31 125 ASN A C 1
ATOM 986 O O . ASN A 1 125 ? 18.363 -43.329 -14.953 1.00 91.31 125 ASN A O 1
ATOM 990 N N . LEU A 1 126 ? 18.749 -41.617 -13.537 1.00 93.19 126 LEU A N 1
ATOM 991 C CA . LEU A 1 126 ? 17.758 -42.017 -12.538 1.00 93.19 126 LEU A CA 1
ATOM 992 C C . LEU A 1 126 ? 16.331 -41.975 -13.108 1.00 93.19 126 LEU A C 1
ATOM 994 O O . LEU A 1 126 ? 15.579 -42.930 -12.944 1.00 93.19 126 LEU A O 1
ATOM 998 N N . PHE A 1 127 ? 15.972 -40.931 -13.854 1.00 94.25 127 PHE A N 1
ATOM 999 C CA . PHE A 1 127 ? 14.657 -40.815 -14.493 1.00 94.25 127 PHE A CA 1
ATOM 1000 C C . PHE A 1 127 ? 14.422 -41.866 -15.585 1.00 94.25 127 PHE A C 1
ATOM 1002 O O . PHE A 1 127 ? 13.327 -42.419 -15.683 1.00 94.25 127 PHE A O 1
ATOM 1009 N N . ARG A 1 128 ? 15.464 -42.245 -16.341 1.00 92.38 128 ARG A N 1
ATOM 1010 C CA . ARG A 1 128 ? 15.410 -43.414 -17.240 1.00 92.38 128 ARG A CA 1
ATOM 1011 C C . ARG A 1 128 ? 15.211 -44.732 -16.489 1.00 92.38 128 ARG A C 1
ATOM 1013 O O . ARG A 1 128 ? 14.622 -45.663 -17.034 1.00 92.38 128 ARG A O 1
ATOM 1020 N N . CYS A 1 129 ? 15.723 -44.847 -15.264 1.00 93.31 129 CYS A N 1
ATOM 1021 C CA . CYS A 1 129 ? 15.444 -45.985 -14.389 1.00 93.31 129 CYS A CA 1
ATOM 1022 C C . CYS A 1 129 ? 13.987 -45.959 -13.894 1.00 93.31 129 CYS A C 1
ATOM 1024 O O . CYS A 1 129 ? 13.291 -46.960 -14.037 1.00 93.31 129 CYS A O 1
ATOM 1026 N N . PHE A 1 130 ? 13.473 -44.811 -13.432 1.00 94.94 130 PHE A N 1
ATOM 1027 C CA . PHE A 1 130 ? 12.064 -44.662 -13.037 1.00 94.94 130 PHE A CA 1
ATOM 1028 C C . PHE A 1 130 ? 11.084 -44.948 -14.175 1.00 94.94 130 PHE A C 1
ATOM 1030 O O . PHE A 1 130 ? 10.091 -45.633 -13.948 1.00 94.94 130 PHE A O 1
ATOM 1037 N N . SER A 1 131 ? 11.386 -44.508 -15.398 1.00 94.00 131 SER A N 1
ATOM 1038 C CA . SER A 1 131 ? 10.532 -44.777 -16.563 1.00 94.00 131 SER A CA 1
ATOM 1039 C C . SER A 1 131 ? 10.444 -46.280 -16.848 1.00 94.00 131 SER A C 1
ATOM 1041 O O . SER A 1 131 ? 9.358 -46.839 -16.965 1.00 94.00 131 SER A O 1
ATOM 1043 N N . ARG A 1 132 ? 11.589 -46.982 -16.832 1.00 93.56 132 ARG A N 1
ATOM 1044 C CA . ARG A 1 132 ? 11.638 -48.449 -16.974 1.00 93.56 132 ARG A CA 1
ATOM 1045 C C . ARG A 1 132 ? 10.996 -49.187 -15.800 1.00 93.56 132 ARG A C 1
ATOM 1047 O O . ARG A 1 132 ? 10.493 -50.292 -15.985 1.00 93.56 132 ARG A O 1
ATOM 1054 N N . TRP A 1 133 ? 11.019 -48.615 -14.596 1.00 94.06 133 TRP A N 1
ATOM 1055 C CA . TRP A 1 133 ? 10.266 -49.157 -13.467 1.00 94.06 133 TRP A CA 1
ATOM 1056 C C . TRP A 1 133 ? 8.766 -49.060 -13.741 1.00 94.06 133 TRP A C 1
ATOM 1058 O O . TRP A 1 133 ? 8.082 -50.074 -13.645 1.00 94.06 133 TRP A O 1
ATOM 1068 N N . CYS A 1 134 ? 8.270 -47.895 -14.159 1.00 94.38 134 CYS A N 1
ATOM 1069 C CA . CYS A 1 134 ? 6.857 -47.712 -14.493 1.00 94.38 134 CYS A CA 1
ATOM 1070 C C . CYS A 1 134 ? 6.411 -48.649 -15.628 1.00 94.38 134 CYS A C 1
ATOM 1072 O O . CYS A 1 134 ? 5.349 -49.250 -15.525 1.00 94.38 134 CYS A O 1
ATOM 1074 N N . GLU A 1 135 ? 7.252 -48.850 -16.646 1.00 93.31 135 GLU A N 1
ATOM 1075 C CA . GLU A 1 135 ? 6.994 -49.764 -17.769 1.00 93.31 135 GLU A CA 1
ATOM 1076 C C . GLU A 1 135 ? 6.925 -51.244 -17.349 1.00 93.31 135 GLU A C 1
ATOM 1078 O O . GLU A 1 135 ? 6.066 -51.990 -17.811 1.00 93.31 135 GLU A O 1
ATOM 1083 N N . LYS A 1 136 ? 7.839 -51.693 -16.478 1.00 93.38 136 LYS A N 1
ATOM 1084 C CA . LYS A 1 136 ? 7.954 -53.110 -16.077 1.00 93.38 136 LYS A CA 1
ATOM 1085 C C . LYS A 1 136 ? 7.087 -53.491 -14.878 1.00 93.38 136 LYS A C 1
ATOM 1087 O O . LYS A 1 136 ? 7.010 -54.673 -14.538 1.00 93.38 136 LYS A O 1
ATOM 1092 N N . SER A 1 137 ? 6.515 -52.514 -14.183 1.00 92.56 137 SER A N 1
ATOM 1093 C CA . SER A 1 137 ? 5.702 -52.751 -12.994 1.00 92.56 137 SER A CA 1
ATOM 1094 C C . SER A 1 137 ? 4.352 -53.360 -13.373 1.00 92.56 137 SER A C 1
ATOM 1096 O O . SER A 1 137 ? 3.696 -52.911 -14.305 1.00 92.56 137 SER A O 1
ATOM 1098 N N . GLN A 1 138 ? 3.899 -54.365 -12.620 1.00 89.62 138 GLN A N 1
ATOM 1099 C CA . GLN A 1 138 ? 2.581 -54.979 -12.844 1.00 89.62 138 GLN A CA 1
ATOM 1100 C C . GLN A 1 138 ? 1.420 -54.055 -12.454 1.00 89.62 138 GLN A C 1
ATOM 1102 O O . GLN A 1 138 ? 0.314 -54.204 -12.966 1.00 89.62 138 GLN A O 1
ATOM 1107 N N . LYS A 1 139 ? 1.666 -53.121 -11.528 1.00 93.12 139 LYS A N 1
ATOM 1108 C CA . LYS A 1 139 ? 0.713 -52.090 -11.106 1.00 93.12 139 LYS A CA 1
ATOM 1109 C C . LYS A 1 139 ? 1.282 -50.706 -11.421 1.00 93.12 139 LYS A C 1
ATOM 1111 O O . LYS A 1 139 ? 2.504 -50.541 -11.323 1.00 93.12 139 LYS A O 1
ATOM 1116 N N . PRO A 1 140 ? 0.447 -49.696 -11.716 1.00 94.62 140 PRO A N 1
ATOM 1117 C CA . PRO A 1 140 ? 0.937 -48.337 -11.904 1.00 94.62 140 PRO A CA 1
ATOM 1118 C C . PRO A 1 140 ? 1.650 -47.833 -10.640 1.00 94.62 140 PRO A C 1
ATOM 1120 O O . PRO A 1 140 ? 1.300 -48.205 -9.515 1.00 94.62 140 PRO A O 1
ATOM 1123 N N . VAL A 1 141 ? 2.679 -47.005 -10.822 1.00 95.81 141 VAL A N 1
ATOM 1124 C CA . VAL A 1 141 ? 3.552 -46.551 -9.730 1.00 95.81 141 VAL A CA 1
ATOM 1125 C C . VAL A 1 141 ? 3.154 -45.141 -9.298 1.00 95.81 141 VAL A C 1
ATOM 1127 O O . VAL A 1 141 ? 3.051 -44.246 -10.133 1.00 95.81 141 VAL A O 1
ATOM 1130 N N . VAL A 1 142 ? 2.954 -44.921 -7.999 1.00 96.81 142 VAL A N 1
ATOM 1131 C CA . VAL A 1 142 ? 2.623 -43.612 -7.410 1.00 96.81 142 VAL A CA 1
ATOM 1132 C C . VAL A 1 142 ? 3.773 -43.143 -6.528 1.00 96.81 142 VAL A C 1
ATOM 1134 O O . VAL A 1 142 ? 4.257 -43.900 -5.687 1.00 96.81 142 VAL A O 1
ATOM 1137 N N . LEU A 1 143 ? 4.181 -41.883 -6.686 1.00 96.31 143 LEU A N 1
ATOM 1138 C CA . LEU A 1 143 ? 5.245 -41.260 -5.903 1.00 96.31 143 LEU A CA 1
ATOM 1139 C C . LEU A 1 143 ? 4.657 -40.268 -4.891 1.00 96.31 143 LEU A C 1
ATOM 1141 O O . LEU A 1 143 ? 4.013 -39.293 -5.267 1.00 96.31 143 LEU A O 1
ATOM 1145 N N . LEU A 1 144 ? 4.902 -40.498 -3.604 1.00 95.94 144 LEU A N 1
ATOM 1146 C CA . LEU A 1 144 ? 4.535 -39.603 -2.507 1.00 95.94 144 LEU A CA 1
ATOM 1147 C C . LEU A 1 144 ? 5.816 -39.059 -1.878 1.00 95.94 144 LEU A C 1
ATOM 1149 O O . LEU A 1 144 ? 6.634 -39.851 -1.419 1.00 95.94 144 LEU A O 1
ATOM 1153 N N . ILE A 1 145 ? 5.982 -37.744 -1.802 1.00 93.69 145 ILE A N 1
ATOM 1154 C CA . ILE A 1 145 ? 7.125 -37.115 -1.131 1.00 93.69 145 ILE A CA 1
ATOM 1155 C C . ILE A 1 145 ? 6.601 -36.160 -0.061 1.00 93.69 145 ILE A C 1
ATOM 1157 O O . ILE A 1 145 ? 5.921 -35.186 -0.383 1.00 93.69 145 ILE A O 1
ATOM 1161 N N . ASP A 1 146 ? 6.900 -36.453 1.204 1.00 92.31 146 ASP A N 1
ATOM 1162 C CA . ASP A 1 146 ? 6.600 -35.566 2.333 1.00 92.31 146 ASP A CA 1
ATOM 1163 C C . ASP A 1 146 ? 7.768 -34.602 2.602 1.00 92.31 146 ASP A C 1
ATOM 1165 O O . ASP A 1 146 ? 8.917 -34.886 2.248 1.00 92.31 146 ASP A O 1
ATOM 1169 N N . GLU A 1 147 ? 7.459 -33.473 3.242 1.00 88.38 147 GLU A N 1
ATOM 1170 C CA . GLU A 1 147 ? 8.428 -32.478 3.731 1.00 88.38 147 GLU A CA 1
ATOM 1171 C C . GLU A 1 147 ? 9.399 -31.939 2.663 1.00 88.38 147 GLU A C 1
ATOM 1173 O O . GLU A 1 147 ? 10.574 -31.679 2.913 1.00 88.38 147 GLU A O 1
ATOM 1178 N N . VAL A 1 148 ? 8.885 -31.679 1.458 1.00 89.38 148 VAL A N 1
ATOM 1179 C CA . VAL A 1 148 ? 9.664 -31.097 0.344 1.00 89.38 148 VAL A CA 1
ATOM 1180 C C . VAL A 1 148 ? 10.229 -29.700 0.634 1.00 89.38 148 VAL A C 1
ATOM 1182 O O . VAL A 1 148 ? 11.100 -29.219 -0.091 1.00 89.38 148 VAL A O 1
ATOM 1185 N N . ASP A 1 149 ? 9.767 -29.050 1.706 1.00 81.50 149 ASP A N 1
ATOM 1186 C CA . ASP A 1 149 ? 10.280 -27.758 2.160 1.00 81.50 149 ASP A CA 1
ATOM 1187 C C . ASP A 1 149 ? 11.756 -27.826 2.590 1.00 81.50 149 ASP A C 1
ATOM 1189 O O . ASP A 1 149 ? 12.440 -26.808 2.514 1.00 81.50 149 ASP A O 1
ATOM 1193 N N . SER A 1 150 ? 12.268 -28.991 3.019 1.00 80.62 150 SER A N 1
ATOM 1194 C CA . SER A 1 150 ? 13.693 -29.154 3.364 1.00 80.62 150 SER A CA 1
ATOM 1195 C C . SER A 1 150 ? 14.605 -29.051 2.136 1.00 80.62 150 SER A C 1
ATOM 1197 O O . SER A 1 150 ? 15.745 -28.605 2.236 1.00 80.62 150 SER A O 1
ATOM 1199 N N . ALA A 1 151 ? 14.081 -29.422 0.966 1.00 80.88 151 ALA A N 1
ATOM 1200 C CA . ALA A 1 151 ? 14.789 -29.420 -0.310 1.00 80.88 151 ALA A CA 1
ATOM 1201 C C . ALA A 1 151 ? 14.560 -28.144 -1.132 1.00 80.88 151 ALA A C 1
ATOM 1203 O O . ALA A 1 151 ? 15.292 -27.885 -2.087 1.00 80.88 151 ALA A O 1
ATOM 1204 N N . ALA A 1 152 ? 13.552 -27.350 -0.757 1.00 70.31 152 ALA A N 1
ATOM 1205 C CA . ALA A 1 152 ? 13.101 -26.133 -1.428 1.00 70.31 152 ALA A CA 1
ATOM 1206 C C . ALA A 1 152 ? 14.219 -25.142 -1.781 1.00 70.31 152 ALA A C 1
ATOM 1208 O O . ALA A 1 152 ? 14.117 -24.446 -2.792 1.00 70.31 152 ALA A O 1
ATOM 1209 N N . ASP A 1 153 ? 15.264 -25.092 -0.953 1.00 70.38 153 ASP A N 1
ATOM 1210 C CA . ASP A 1 153 ? 16.347 -24.113 -1.033 1.00 70.38 153 ASP A CA 1
ATOM 1211 C C . ASP A 1 153 ? 17.546 -24.608 -1.886 1.00 70.38 153 ASP A C 1
ATOM 1213 O O . ASP A 1 153 ? 18.587 -23.958 -1.923 1.00 70.38 153 ASP A O 1
ATOM 1217 N N . ASN A 1 154 ? 17.392 -25.703 -2.651 1.00 82.62 154 ASN A N 1
ATOM 1218 C CA . ASN A 1 154 ? 18.466 -26.303 -3.458 1.00 82.62 154 ASN A CA 1
ATOM 1219 C C . ASN A 1 154 ? 18.162 -26.363 -4.970 1.00 82.62 154 ASN A C 1
ATOM 1221 O O . ASN A 1 154 ? 17.100 -26.820 -5.396 1.00 82.62 154 ASN A O 1
ATOM 1225 N N . GLN A 1 155 ? 19.138 -25.988 -5.810 1.00 83.88 155 GLN A N 1
ATOM 1226 C CA . GLN A 1 155 ? 19.003 -26.001 -7.280 1.00 83.88 155 GLN A CA 1
ATOM 1227 C C . GLN A 1 155 ? 18.752 -27.411 -7.841 1.00 83.88 155 GLN A C 1
ATOM 1229 O O . GLN A 1 155 ? 17.903 -27.576 -8.714 1.00 83.88 155 GLN A O 1
ATOM 1234 N N . VAL A 1 156 ? 19.417 -28.436 -7.296 1.00 88.56 156 VAL A N 1
ATOM 1235 C CA . VAL A 1 156 ? 19.251 -29.837 -7.726 1.00 88.56 156 VAL A CA 1
ATOM 1236 C C . VAL A 1 156 ? 17.801 -30.308 -7.564 1.00 88.56 156 VAL A C 1
ATOM 1238 O O . VAL A 1 156 ? 17.291 -31.059 -8.396 1.00 88.56 156 VAL A O 1
ATOM 1241 N N . PHE A 1 157 ? 17.096 -29.821 -6.539 1.00 89.12 157 PHE A N 1
ATOM 1242 C CA . PHE A 1 157 ? 15.680 -30.126 -6.355 1.00 89.12 157 PHE A CA 1
ATOM 1243 C C . PHE A 1 157 ? 14.808 -29.471 -7.437 1.00 89.12 157 PHE A C 1
ATOM 1245 O O . PHE A 1 157 ? 13.887 -30.105 -7.948 1.00 89.12 157 PHE A O 1
ATOM 1252 N N . LEU A 1 158 ? 15.118 -28.241 -7.864 1.00 87.12 158 LEU A N 1
ATOM 1253 C CA . LEU A 1 158 ? 14.421 -27.608 -8.991 1.00 87.12 158 LEU A CA 1
ATOM 1254 C C . LEU A 1 158 ? 14.633 -28.381 -10.301 1.00 87.12 158 LEU A C 1
ATOM 1256 O O . LEU A 1 158 ? 13.688 -28.521 -11.081 1.00 87.12 158 LEU A O 1
ATOM 1260 N N . ASP A 1 159 ? 15.834 -28.913 -10.524 1.00 88.31 159 ASP A N 1
ATOM 1261 C CA . ASP A 1 159 ? 16.146 -29.733 -11.699 1.00 88.31 159 ASP A CA 1
ATOM 1262 C C . ASP A 1 159 ? 15.426 -31.093 -11.644 1.00 88.31 159 ASP A C 1
ATOM 1264 O O . ASP A 1 159 ? 14.887 -31.556 -12.653 1.00 88.31 159 ASP A O 1
ATOM 1268 N N . PHE A 1 160 ? 15.308 -31.691 -10.453 1.00 91.62 160 PHE A N 1
ATOM 1269 C CA . PHE A 1 160 ? 14.474 -32.872 -10.212 1.00 91.62 160 PHE A CA 1
ATOM 1270 C C . PHE A 1 160 ? 13.001 -32.608 -10.566 1.00 91.62 160 PHE A C 1
ATOM 1272 O O . PHE A 1 160 ? 12.397 -33.376 -11.316 1.00 91.62 160 PHE A O 1
ATOM 1279 N N . LEU A 1 161 ? 12.428 -31.487 -10.110 1.00 90.44 161 LEU A N 1
ATOM 1280 C CA . LEU A 1 161 ? 11.054 -31.091 -10.446 1.00 90.44 161 LEU A CA 1
ATOM 1281 C C . LEU A 1 161 ? 10.862 -30.860 -11.956 1.00 90.44 161 LEU A C 1
ATOM 1283 O O . LEU A 1 161 ? 9.802 -31.179 -12.497 1.00 90.44 161 LEU A O 1
ATOM 1287 N N . ALA A 1 162 ? 11.873 -30.330 -12.651 1.00 88.81 162 ALA A N 1
ATOM 1288 C CA . ALA A 1 162 ? 11.828 -30.134 -14.099 1.00 88.81 162 ALA A CA 1
ATOM 1289 C C . ALA A 1 162 ? 11.773 -31.462 -14.871 1.00 88.81 162 ALA A C 1
ATOM 1291 O O . ALA A 1 162 ? 10.986 -31.589 -15.809 1.00 88.81 162 ALA A O 1
ATOM 1292 N N . GLN A 1 163 ? 12.548 -32.463 -14.447 1.00 91.06 163 GLN A N 1
ATOM 1293 C CA . GLN A 1 163 ? 12.532 -33.808 -15.036 1.00 91.06 163 GLN A CA 1
ATOM 1294 C C . GLN A 1 163 ? 11.194 -34.527 -14.800 1.00 91.06 163 GLN A C 1
ATOM 1296 O O . GLN A 1 163 ? 10.639 -35.122 -15.723 1.00 91.06 163 GLN A O 1
ATOM 1301 N N . MET A 1 164 ? 10.614 -34.408 -13.600 1.00 91.62 164 MET A N 1
ATOM 1302 C CA . MET A 1 164 ? 9.269 -34.932 -13.314 1.00 91.62 164 MET A CA 1
ATOM 1303 C C . MET A 1 164 ? 8.203 -34.301 -14.220 1.00 91.62 164 MET A C 1
ATOM 1305 O O . MET A 1 164 ? 7.310 -35.003 -14.691 1.00 91.62 164 MET A O 1
ATOM 1309 N N . ARG A 1 165 ? 8.292 -32.987 -14.479 1.00 90.62 165 ARG A N 1
ATOM 1310 C CA . ARG A 1 165 ? 7.394 -32.302 -15.418 1.00 90.62 165 ARG A CA 1
ATOM 1311 C C . ARG A 1 165 ? 7.548 -32.836 -16.838 1.00 90.62 165 ARG A C 1
ATOM 1313 O O . ARG A 1 165 ? 6.530 -33.038 -17.489 1.00 90.62 165 ARG A O 1
ATOM 1320 N N . ALA A 1 166 ? 8.776 -33.038 -17.314 1.00 89.62 166 ALA A N 1
ATOM 1321 C CA . ALA A 1 166 ? 9.006 -33.610 -18.640 1.00 89.62 166 ALA A CA 1
ATOM 1322 C C . ALA A 1 166 ? 8.331 -34.987 -18.756 1.00 89.62 166 ALA A C 1
ATOM 1324 O O . ALA A 1 166 ? 7.517 -35.191 -19.647 1.00 89.62 166 ALA A O 1
ATOM 1325 N N . CYS A 1 167 ? 8.526 -35.858 -17.758 1.00 89.94 167 CYS A N 1
ATOM 1326 C CA . CYS A 1 167 ? 7.871 -37.171 -17.713 1.00 89.94 167 CYS A CA 1
ATOM 1327 C C . CYS A 1 167 ? 6.338 -37.082 -17.699 1.00 89.94 167 CYS A C 1
ATOM 1329 O O . CYS A 1 167 ? 5.669 -37.955 -18.233 1.00 89.94 167 CYS A O 1
ATOM 1331 N N . TYR A 1 168 ? 5.767 -36.053 -17.066 1.00 91.19 168 TYR A N 1
ATOM 1332 C CA . TYR A 1 168 ? 4.319 -35.849 -17.060 1.00 91.19 168 TYR A CA 1
ATOM 1333 C C . TYR A 1 168 ? 3.774 -35.432 -18.430 1.00 91.19 168 TYR A C 1
ATOM 1335 O O . TYR A 1 168 ? 2.693 -35.867 -18.813 1.00 91.19 168 TYR A O 1
ATOM 1343 N N . ILE A 1 169 ? 4.500 -34.567 -19.145 1.00 89.19 169 ILE A N 1
ATOM 1344 C CA . ILE A 1 169 ? 4.109 -34.086 -20.478 1.00 89.19 169 ILE A CA 1
ATOM 1345 C C . ILE A 1 169 ? 4.221 -35.222 -21.497 1.00 89.19 169 ILE A C 1
ATOM 1347 O O . ILE A 1 169 ? 3.294 -35.428 -22.273 1.00 89.19 169 ILE A O 1
ATOM 1351 N N . ASP A 1 170 ? 5.301 -35.998 -21.426 1.00 91.00 170 ASP A N 1
ATOM 1352 C CA . ASP A 1 170 ? 5.610 -37.066 -22.380 1.00 91.00 170 ASP A CA 1
ATOM 1353 C C . ASP A 1 170 ? 5.007 -38.424 -21.963 1.00 91.00 170 ASP A C 1
ATOM 1355 O O . ASP A 1 170 ? 5.432 -39.472 -22.452 1.00 91.00 170 ASP A O 1
ATOM 1359 N N . ARG A 1 171 ? 4.026 -38.436 -21.044 1.00 90.50 171 ARG A N 1
ATOM 1360 C CA . ARG A 1 171 ? 3.458 -39.665 -20.448 1.00 90.50 171 ARG A CA 1
ATOM 1361 C C . ARG A 1 171 ? 2.696 -40.558 -21.432 1.00 90.50 171 ARG A C 1
ATOM 1363 O O . ARG A 1 171 ? 2.460 -41.725 -21.132 1.00 90.50 171 ARG A O 1
ATOM 1370 N N . ASP A 1 172 ? 2.307 -40.004 -22.580 1.00 88.31 172 ASP A N 1
ATOM 1371 C CA . ASP A 1 172 ? 1.656 -40.744 -23.667 1.00 88.31 172 ASP A CA 1
ATOM 1372 C C . ASP A 1 172 ? 2.684 -41.473 -24.558 1.00 88.31 172 ASP A C 1
ATOM 1374 O O . ASP A 1 172 ? 2.339 -42.433 -25.246 1.00 88.31 172 ASP A O 1
ATOM 1378 N N . GLU A 1 173 ? 3.954 -41.050 -24.527 1.00 90.62 173 GLU A N 1
ATOM 1379 C CA . GLU A 1 173 ? 5.056 -41.635 -25.306 1.00 90.62 173 GLU A CA 1
ATOM 1380 C C . GLU A 1 173 ? 5.999 -42.487 -24.445 1.00 90.62 173 GLU A C 1
ATOM 1382 O O . GLU A 1 173 ? 6.530 -43.503 -24.898 1.00 90.62 173 GLU A O 1
ATOM 1387 N N . THR A 1 174 ? 6.218 -42.082 -23.193 1.00 90.12 174 THR A N 1
ATOM 1388 C CA . THR A 1 174 ? 7.146 -42.717 -22.254 1.00 90.12 174 THR A CA 1
ATOM 1389 C C . THR A 1 174 ? 6.444 -43.062 -20.948 1.00 90.12 174 THR A C 1
ATOM 1391 O O . THR A 1 174 ? 5.684 -42.267 -20.401 1.00 90.12 174 THR A O 1
ATOM 1394 N N . ALA A 1 175 ? 6.703 -44.262 -20.421 1.00 93.25 175 ALA A N 1
ATOM 1395 C CA . ALA A 1 175 ? 6.097 -44.692 -19.167 1.00 93.25 175 ALA A CA 1
ATOM 1396 C C . ALA A 1 175 ? 6.531 -43.776 -18.009 1.00 93.25 175 ALA A C 1
ATOM 1398 O O . ALA A 1 175 ? 7.721 -43.643 -17.722 1.00 93.25 175 ALA A O 1
ATOM 1399 N N . ALA A 1 176 ? 5.559 -43.186 -17.318 1.00 94.25 176 ALA A N 1
ATOM 1400 C CA . ALA A 1 176 ? 5.761 -42.275 -16.195 1.00 94.25 176 ALA A CA 1
ATOM 1401 C C . ALA A 1 176 ? 4.989 -42.745 -14.951 1.00 94.25 176 ALA A C 1
ATOM 1403 O O . ALA A 1 176 ? 4.216 -43.705 -15.001 1.00 94.25 176 ALA A O 1
ATOM 1404 N N . PHE A 1 177 ? 5.196 -42.069 -13.816 1.00 96.00 177 PHE A N 1
ATOM 1405 C CA . PHE A 1 177 ? 4.398 -42.326 -12.617 1.00 96.00 177 PHE A CA 1
ATOM 1406 C C . PHE A 1 177 ? 2.921 -42.045 -12.901 1.00 96.00 177 PHE A C 1
ATOM 1408 O O . PHE A 1 177 ? 2.585 -41.049 -13.537 1.00 96.00 177 PHE A O 1
ATOM 1415 N N . GLN A 1 178 ? 2.036 -42.878 -12.351 1.00 95.88 178 GLN A N 1
ATOM 1416 C CA . GLN A 1 178 ? 0.596 -42.638 -12.394 1.00 95.88 178 GLN A CA 1
ATOM 1417 C C . GLN A 1 178 ? 0.272 -41.276 -11.781 1.00 95.88 178 GLN A C 1
ATOM 1419 O O . GLN A 1 178 ? -0.483 -40.498 -12.342 1.00 95.88 178 GLN A O 1
ATOM 1424 N N . SER A 1 179 ? 0.836 -40.983 -10.611 1.00 96.19 179 SER A N 1
ATOM 1425 C CA . SER A 1 179 ? 0.624 -39.720 -9.912 1.00 96.19 179 SER A CA 1
ATOM 1426 C C . SER A 1 179 ? 1.828 -39.399 -9.038 1.00 96.19 179 SER A C 1
ATOM 1428 O O . SER A 1 179 ? 2.487 -40.301 -8.507 1.00 96.19 179 SER A O 1
ATOM 1430 N N . VAL A 1 180 ? 2.102 -38.105 -8.886 1.00 95.25 180 VAL A N 1
ATOM 1431 C CA . VAL A 1 180 ? 3.144 -37.582 -8.005 1.00 95.25 180 VAL A CA 1
ATOM 1432 C C . VAL A 1 180 ? 2.527 -36.575 -7.057 1.00 95.25 180 VAL A C 1
ATOM 1434 O O . VAL A 1 180 ? 1.925 -35.587 -7.484 1.00 95.25 180 VAL A O 1
ATOM 1437 N N . ILE A 1 181 ? 2.713 -36.826 -5.767 1.00 94.81 181 ILE A N 1
ATOM 1438 C CA . ILE A 1 181 ? 2.131 -36.047 -4.684 1.00 94.81 181 ILE A CA 1
ATOM 1439 C C . ILE A 1 181 ? 3.267 -35.499 -3.835 1.00 94.81 181 ILE A C 1
ATOM 1441 O O . ILE A 1 181 ? 3.984 -36.256 -3.182 1.00 94.81 181 ILE A O 1
ATOM 1445 N N . LEU A 1 182 ? 3.415 -34.178 -3.835 1.00 92.94 182 LEU A N 1
ATOM 1446 C CA . LEU A 1 182 ? 4.403 -33.480 -3.014 1.00 92.94 182 LEU A CA 1
ATOM 1447 C C . LEU A 1 182 ? 3.692 -32.780 -1.856 1.00 92.94 182 LEU A C 1
ATOM 1449 O O . LEU A 1 182 ? 2.749 -32.028 -2.095 1.00 92.94 182 LEU A O 1
ATOM 1453 N N . ALA A 1 183 ? 4.123 -32.991 -0.616 1.00 91.12 183 ALA A N 1
ATOM 1454 C CA . ALA A 1 183 ? 3.579 -32.287 0.542 1.00 91.12 183 ALA A CA 1
ATOM 1455 C C . ALA A 1 183 ? 4.610 -31.345 1.163 1.00 91.12 183 ALA A C 1
ATOM 1457 O O . ALA A 1 183 ? 5.769 -31.699 1.369 1.00 91.12 183 ALA A O 1
ATOM 1458 N N . GLY A 1 184 ? 4.149 -30.137 1.475 1.00 88.75 184 GLY A N 1
ATOM 1459 C CA . GLY A 1 184 ? 4.955 -29.062 2.039 1.00 88.75 184 GLY A CA 1
ATOM 1460 C C . GLY A 1 184 ? 4.082 -27.981 2.666 1.00 88.75 184 GLY A C 1
ATOM 1461 O O . GLY A 1 184 ? 2.858 -28.103 2.775 1.00 88.75 184 GLY A O 1
ATOM 1462 N N . VAL A 1 185 ? 4.711 -26.949 3.201 1.00 82.06 185 VAL A N 1
ATOM 1463 C CA . VAL A 1 185 ? 4.094 -25.705 3.663 1.00 82.06 185 VAL A CA 1
ATOM 1464 C C . VAL A 1 185 ? 4.113 -24.696 2.524 1.00 82.06 185 VAL A C 1
ATOM 1466 O O . VAL A 1 185 ? 3.120 -24.002 2.311 1.00 82.06 185 VAL A O 1
ATOM 1469 N N . TYR A 1 186 ? 5.225 -24.620 1.793 1.00 77.06 186 TYR A N 1
ATOM 1470 C CA . TYR A 1 186 ? 5.396 -23.659 0.715 1.00 77.06 186 TYR A CA 1
ATOM 1471 C C . TYR A 1 186 ? 4.729 -24.132 -0.569 1.00 77.06 186 TYR A C 1
ATOM 1473 O O . TYR A 1 186 ? 4.747 -25.312 -0.919 1.00 77.06 186 TYR A O 1
ATOM 1481 N N . ASP A 1 187 ? 4.179 -23.181 -1.324 1.00 74.06 187 ASP A N 1
ATOM 1482 C CA . ASP A 1 187 ? 3.720 -23.491 -2.666 1.00 74.06 187 ASP A CA 1
ATOM 1483 C C . ASP A 1 187 ? 4.902 -23.698 -3.618 1.00 74.06 187 ASP A C 1
ATOM 1485 O O . ASP A 1 187 ? 5.606 -22.755 -3.988 1.00 74.06 187 ASP A O 1
ATOM 1489 N N . ILE A 1 188 ? 5.088 -24.949 -4.043 1.00 72.56 188 ILE A N 1
ATOM 1490 C CA . ILE A 1 188 ? 6.122 -25.395 -4.983 1.00 72.56 188 ILE A CA 1
ATOM 1491 C C . ILE A 1 188 ? 6.056 -24.632 -6.316 1.00 72.56 188 ILE A C 1
ATOM 1493 O O . ILE A 1 188 ? 7.090 -24.376 -6.945 1.00 72.56 188 ILE A O 1
ATOM 1497 N N . LYS A 1 189 ? 4.862 -24.165 -6.719 1.00 65.31 189 LYS A N 1
ATOM 1498 C CA . LYS A 1 189 ? 4.683 -23.297 -7.897 1.00 65.31 189 LYS A CA 1
ATOM 1499 C C . LYS A 1 189 ? 5.421 -21.952 -7.748 1.00 65.31 189 LYS A C 1
ATOM 1501 O O . LYS A 1 189 ? 5.764 -21.331 -8.749 1.00 65.31 189 LYS A O 1
ATOM 1506 N N . ASN A 1 190 ? 5.740 -21.539 -6.519 1.00 62.00 190 ASN A N 1
ATOM 1507 C CA . ASN A 1 190 ? 6.329 -20.246 -6.167 1.00 62.00 190 ASN A CA 1
ATOM 1508 C C . ASN A 1 190 ? 7.716 -20.336 -5.485 1.00 62.00 190 ASN A C 1
ATOM 1510 O O . ASN A 1 190 ? 8.250 -19.311 -5.058 1.00 62.00 190 ASN A O 1
ATOM 1514 N N . LEU A 1 191 ? 8.340 -21.522 -5.427 1.00 58.66 191 LEU A N 1
ATOM 1515 C CA . LEU A 1 191 ? 9.627 -21.773 -4.743 1.00 58.66 191 LEU A CA 1
ATOM 1516 C C . LEU A 1 191 ? 10.785 -20.853 -5.161 1.00 58.66 191 LEU A C 1
ATOM 1518 O O . LEU A 1 191 ? 11.576 -20.438 -4.317 1.00 58.66 191 LEU A O 1
ATOM 1522 N N . LYS A 1 192 ? 10.868 -20.459 -6.441 1.00 53.06 192 LYS A N 1
ATOM 1523 C CA . LYS A 1 192 ? 11.949 -19.584 -6.940 1.00 53.06 192 LYS A CA 1
ATOM 1524 C C . LYS A 1 192 ? 11.946 -18.173 -6.338 1.00 53.06 192 LYS A C 1
ATOM 1526 O O . LYS A 1 192 ? 12.940 -17.466 -6.455 1.00 53.06 192 LYS A O 1
ATOM 1531 N N . ARG A 1 193 ? 10.874 -17.767 -5.645 1.00 51.28 193 ARG A N 1
ATOM 1532 C CA . ARG A 1 193 ? 10.771 -16.454 -4.984 1.00 51.28 193 ARG A CA 1
ATOM 1533 C C . ARG A 1 193 ? 11.711 -16.293 -3.773 1.00 51.28 193 ARG A C 1
ATOM 1535 O O . ARG A 1 193 ? 11.839 -15.179 -3.276 1.00 51.28 193 ARG A O 1
ATOM 1542 N N . LYS A 1 194 ? 12.374 -17.363 -3.306 1.00 45.03 194 LYS A N 1
ATOM 1543 C CA . LYS A 1 194 ? 13.420 -17.317 -2.264 1.00 45.03 194 LYS A CA 1
ATOM 1544 C C . LYS A 1 194 ? 14.843 -17.042 -2.789 1.00 45.03 194 LYS A C 1
ATOM 1546 O O . LYS A 1 194 ? 15.711 -16.735 -1.978 1.00 45.03 194 LYS A O 1
ATOM 1551 N N . PHE A 1 195 ? 15.093 -17.125 -4.100 1.00 46.66 195 PHE A N 1
ATOM 1552 C CA . PHE A 1 195 ? 16.449 -17.082 -4.666 1.00 46.66 195 PHE A CA 1
ATOM 1553 C C . PHE A 1 195 ? 16.712 -15.815 -5.493 1.00 46.66 195 PHE A C 1
ATOM 1555 O O . PHE A 1 195 ? 16.339 -15.762 -6.667 1.00 46.66 195 PHE A O 1
ATOM 1562 N N . PRO A 1 196 ? 17.416 -14.810 -4.954 1.00 41.78 196 PRO A N 1
ATOM 1563 C CA . PRO A 1 196 ? 18.109 -13.836 -5.775 1.00 41.78 196 PRO A CA 1
ATOM 1564 C C . PRO A 1 196 ? 19.478 -14.419 -6.153 1.00 41.78 196 PRO A C 1
ATOM 1566 O O . PRO A 1 196 ? 20.437 -14.305 -5.397 1.00 41.78 196 PRO A O 1
ATOM 1569 N N . GLN A 1 197 ? 19.593 -15.043 -7.324 1.00 39.12 197 GLN A N 1
ATOM 1570 C CA . GLN A 1 197 ? 20.895 -15.145 -7.988 1.00 39.12 197 GLN A CA 1
ATOM 1571 C C . GLN A 1 197 ? 20.917 -14.122 -9.124 1.00 39.12 197 GLN A C 1
ATOM 1573 O O . GLN A 1 197 ? 20.094 -14.175 -10.032 1.00 39.12 197 GLN A O 1
ATOM 1578 N N . ASN A 1 198 ? 21.841 -13.163 -9.040 1.00 35.72 198 ASN A N 1
ATOM 1579 C CA . ASN A 1 198 ? 22.138 -12.166 -10.078 1.00 35.72 198 ASN A CA 1
ATOM 1580 C C . ASN A 1 198 ? 21.006 -11.192 -10.460 1.00 35.72 198 ASN A C 1
ATOM 1582 O O . ASN A 1 198 ? 20.994 -10.677 -11.572 1.00 35.72 198 ASN A O 1
ATOM 1586 N N . GLY A 1 199 ? 20.070 -10.893 -9.554 1.00 38.88 199 GLY A N 1
ATOM 1587 C CA . GLY A 1 199 ? 19.091 -9.816 -9.771 1.00 38.88 199 GLY A CA 1
ATOM 1588 C C . GLY A 1 199 ? 17.993 -10.108 -10.805 1.00 38.88 199 GLY A C 1
ATOM 1589 O O . GLY A 1 199 ? 17.144 -9.248 -11.026 1.00 38.88 199 GLY A O 1
ATOM 1590 N N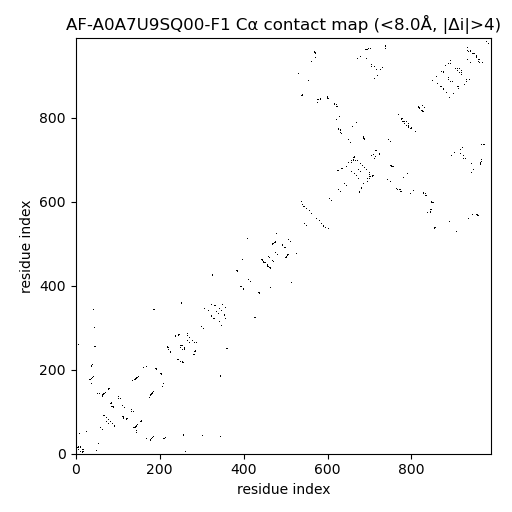 . GLU A 1 200 ? 17.943 -11.313 -11.384 1.00 34.28 200 GLU A N 1
ATOM 1591 C CA . GLU A 1 200 ? 16.868 -11.737 -12.288 1.00 34.28 200 GLU A CA 1
ATOM 1592 C C . GLU A 1 200 ? 15.932 -12.752 -11.616 1.00 34.28 200 GLU A C 1
ATOM 1594 O O . GLU A 1 200 ? 16.283 -13.906 -11.363 1.00 34.28 200 GLU A O 1
ATOM 1599 N N . TYR A 1 201 ? 14.685 -12.345 -11.370 1.00 44.09 201 TYR A N 1
ATOM 1600 C CA . TYR A 1 201 ? 13.623 -13.264 -10.965 1.00 44.09 201 TYR A CA 1
ATOM 1601 C C . TYR A 1 201 ? 13.230 -14.155 -12.153 1.00 44.09 201 TYR A C 1
ATOM 1603 O O . TYR A 1 201 ? 12.429 -13.761 -13.001 1.00 44.09 201 TYR A O 1
ATOM 1611 N N . LYS A 1 202 ? 13.723 -15.397 -12.212 1.00 43.59 202 LYS A N 1
ATOM 1612 C CA . LYS A 1 202 ? 13.116 -16.420 -13.084 1.00 43.59 202 LYS A CA 1
ATOM 1613 C C . LYS A 1 202 ? 11.755 -16.825 -12.502 1.00 43.59 202 LYS A C 1
ATOM 1615 O O . LYS A 1 202 ? 11.672 -17.712 -11.658 1.00 43.59 202 LYS A O 1
ATOM 1620 N N . LEU A 1 203 ? 10.692 -16.169 -12.971 1.00 44.31 203 LEU A N 1
ATOM 1621 C CA . LEU A 1 203 ? 9.315 -16.244 -12.449 1.00 44.31 203 LEU A CA 1
ATOM 1622 C C . LEU A 1 203 ? 8.611 -17.611 -12.583 1.00 44.31 203 LEU A C 1
ATOM 1624 O O . LEU A 1 203 ? 7.570 -17.809 -11.963 1.00 44.31 203 LEU A O 1
ATOM 1628 N N . ASN A 1 204 ? 9.163 -18.570 -13.334 1.00 53.81 204 ASN A N 1
ATOM 1629 C CA . ASN A 1 204 ? 8.472 -19.827 -13.634 1.00 53.81 204 ASN A CA 1
ATOM 1630 C C . ASN A 1 204 ? 9.083 -21.017 -12.868 1.00 53.81 204 ASN A C 1
ATOM 1632 O O . ASN A 1 204 ? 10.224 -21.433 -13.131 1.00 53.81 204 ASN A O 1
ATOM 1636 N N . SER A 1 205 ? 8.313 -21.577 -11.924 1.00 63.59 205 SER A N 1
ATOM 1637 C CA . SER A 1 205 ? 8.600 -22.888 -11.327 1.00 63.59 205 SER A CA 1
ATOM 1638 C C . SER A 1 205 ? 8.428 -23.985 -12.385 1.00 63.59 205 SER A C 1
ATOM 1640 O O . SER A 1 205 ? 7.460 -23.948 -13.151 1.00 63.59 205 SER A O 1
ATOM 1642 N N . PRO A 1 206 ? 9.325 -24.985 -12.437 1.00 65.19 206 PRO A N 1
ATOM 1643 C CA . PRO A 1 206 ? 9.141 -26.152 -13.290 1.00 65.19 206 PRO A CA 1
ATOM 1644 C C . PRO A 1 206 ? 7.884 -26.961 -12.936 1.00 65.19 206 PRO A C 1
ATOM 1646 O O . PRO A 1 206 ? 7.451 -27.760 -13.748 1.00 65.19 206 PRO A O 1
ATOM 1649 N N . TRP A 1 207 ? 7.257 -26.735 -11.776 1.00 77.88 207 TRP A N 1
ATOM 1650 C CA . TRP A 1 207 ? 6.090 -27.488 -11.298 1.00 77.88 207 TRP A CA 1
ATOM 1651 C C . TRP A 1 207 ? 4.726 -26.895 -11.714 1.00 77.88 207 TRP A C 1
ATOM 1653 O O . TRP A 1 207 ? 3.737 -26.986 -10.988 1.00 77.88 207 TRP A O 1
ATOM 1663 N N . ASN A 1 208 ? 4.648 -26.250 -12.880 1.00 67.75 208 ASN A N 1
ATOM 1664 C CA . ASN A 1 208 ? 3.410 -25.630 -13.378 1.00 67.75 208 ASN A CA 1
ATOM 1665 C C . ASN A 1 208 ? 2.375 -26.632 -13.934 1.00 67.75 208 ASN A C 1
ATOM 1667 O O . ASN A 1 208 ? 1.259 -26.227 -14.237 1.00 67.75 208 ASN A O 1
ATOM 1671 N N . VAL A 1 209 ? 2.728 -27.916 -14.050 1.00 76.88 209 VAL A N 1
ATOM 1672 C CA . VAL A 1 209 ? 1.819 -29.003 -14.464 1.00 76.88 209 VAL A CA 1
ATOM 1673 C C . VAL A 1 209 ? 0.909 -29.497 -13.336 1.00 76.88 209 VAL A C 1
ATOM 1675 O O . VAL A 1 209 ? 0.043 -30.333 -13.568 1.00 76.88 209 VAL A O 1
ATOM 1678 N N . ALA A 1 210 ? 1.105 -29.000 -12.112 1.00 81.81 210 ALA A N 1
ATOM 1679 C CA . ALA A 1 210 ? 0.388 -29.498 -10.951 1.00 81.81 210 ALA A CA 1
ATOM 1680 C C . ALA A 1 210 ? -1.083 -29.065 -10.918 1.00 81.81 210 ALA A C 1
ATOM 1682 O O . ALA A 1 210 ? -1.381 -27.864 -10.898 1.00 81.81 210 ALA A O 1
ATOM 1683 N N . ALA A 1 211 ? -1.977 -30.049 -10.819 1.00 85.88 211 ALA A N 1
ATOM 1684 C CA . ALA A 1 211 ? -3.393 -29.849 -10.556 1.00 85.88 211 ALA A CA 1
ATOM 1685 C C . ALA A 1 211 ? -3.605 -29.193 -9.183 1.00 85.88 211 ALA A C 1
ATOM 1687 O O . ALA A 1 211 ? -2.850 -29.422 -8.232 1.00 85.88 211 ALA A O 1
ATOM 1688 N N . ASP A 1 212 ? -4.644 -28.367 -9.078 1.00 83.00 212 ASP A N 1
ATOM 1689 C CA . ASP A 1 212 ? -4.954 -27.670 -7.835 1.00 83.00 212 ASP A CA 1
ATOM 1690 C C . ASP A 1 212 ? -5.561 -28.626 -6.801 1.00 83.00 212 ASP A C 1
ATOM 1692 O O . ASP A 1 212 ? -6.527 -29.350 -7.057 1.00 83.00 212 ASP A O 1
ATOM 1696 N N . PHE A 1 213 ? -4.998 -28.616 -5.593 1.00 86.69 213 PHE A N 1
ATOM 1697 C CA . PHE A 1 213 ? -5.468 -29.446 -4.490 1.00 86.69 213 PHE A CA 1
ATOM 1698 C C . PHE A 1 213 ? -6.628 -28.772 -3.742 1.00 86.69 213 PHE A C 1
ATOM 1700 O O . PHE A 1 213 ? -6.432 -27.979 -2.814 1.00 86.69 213 PHE A O 1
ATOM 1707 N N . LEU A 1 214 ? -7.854 -29.114 -4.144 1.00 81.62 214 LEU A N 1
ATOM 1708 C CA . LEU A 1 214 ? -9.100 -28.531 -3.623 1.00 81.62 214 LEU A CA 1
ATOM 1709 C C . LEU A 1 214 ? -9.700 -29.283 -2.422 1.00 81.62 214 LEU A C 1
ATOM 1711 O O . LEU A 1 214 ? -10.800 -28.960 -1.976 1.00 81.62 214 LEU A O 1
ATOM 1715 N N . VAL A 1 215 ? -9.018 -30.302 -1.890 1.00 87.62 215 VAL A N 1
ATOM 1716 C CA . VAL A 1 215 ? -9.531 -31.060 -0.741 1.00 87.62 215 VAL A CA 1
ATOM 1717 C C . VAL A 1 215 ? -9.364 -30.239 0.539 1.00 87.62 215 VAL A C 1
ATOM 1719 O O . VAL A 1 215 ? -8.253 -29.841 0.910 1.00 87.62 215 VAL A O 1
ATOM 1722 N N . ASP A 1 216 ? -10.479 -29.992 1.227 1.00 86.62 216 ASP A N 1
ATOM 1723 C CA . ASP A 1 216 ? -10.464 -29.360 2.542 1.00 86.62 216 ASP A CA 1
ATOM 1724 C C . ASP A 1 216 ? -9.953 -30.343 3.603 1.00 86.62 216 ASP A C 1
ATOM 1726 O O . ASP A 1 216 ? -10.440 -31.468 3.755 1.00 86.62 216 ASP A O 1
ATOM 1730 N N . MET A 1 217 ? -8.922 -29.906 4.316 1.00 88.50 217 MET A N 1
ATOM 1731 C CA . MET A 1 217 ? -8.275 -30.676 5.374 1.00 88.50 217 MET A CA 1
ATOM 1732 C C . MET A 1 217 ? -8.697 -30.207 6.772 1.00 88.50 217 MET A C 1
ATOM 1734 O O . MET A 1 217 ? -8.301 -30.835 7.751 1.00 88.50 217 MET A O 1
ATOM 1738 N N . SER A 1 218 ? -9.491 -29.137 6.866 1.00 90.25 218 SER A N 1
ATOM 1739 C CA . SER A 1 218 ? -10.101 -28.674 8.114 1.00 90.25 218 SER A CA 1
ATOM 1740 C C . SER A 1 218 ? -11.118 -29.705 8.597 1.00 90.25 218 SER A C 1
ATOM 1742 O O . SER A 1 218 ? -11.777 -30.362 7.787 1.00 90.25 218 SER A O 1
ATOM 1744 N N . PHE A 1 219 ? -11.254 -29.862 9.909 1.00 93.31 219 PHE A N 1
ATOM 1745 C CA . PHE A 1 219 ? -12.277 -30.704 10.520 1.00 93.31 219 PHE A CA 1
ATOM 1746 C C . PHE A 1 219 ? -13.582 -29.929 10.666 1.00 93.31 219 PHE A C 1
ATOM 1748 O O . PHE A 1 219 ? -13.598 -28.849 11.244 1.00 93.31 219 PHE A O 1
ATOM 1755 N N . SER A 1 220 ? -14.685 -30.484 10.178 1.00 92.94 220 SER A N 1
ATOM 1756 C CA . SER A 1 220 ? -16.018 -29.977 10.501 1.00 92.94 220 SER A CA 1
ATOM 1757 C C . SER A 1 220 ? -16.385 -30.276 11.963 1.00 92.94 220 SER A C 1
ATOM 1759 O O . SER A 1 220 ? -15.761 -31.112 12.621 1.00 92.94 220 SER A O 1
ATOM 1761 N N . ALA A 1 221 ? -17.429 -29.626 12.480 1.00 91.75 221 ALA A N 1
ATOM 1762 C CA . ALA A 1 221 ? -17.978 -29.981 13.789 1.00 91.75 221 ALA A CA 1
ATOM 1763 C C . ALA A 1 221 ? -18.439 -31.454 13.834 1.00 91.75 221 ALA A C 1
ATOM 1765 O O . ALA A 1 221 ? -18.246 -32.121 14.847 1.00 91.75 221 ALA A O 1
ATOM 1766 N N . GLU A 1 222 ? -18.967 -31.983 12.725 1.00 93.75 222 GLU A N 1
ATOM 1767 C CA . GLU A 1 222 ? -19.368 -33.391 12.591 1.00 93.75 222 GLU A CA 1
ATOM 1768 C C . GLU A 1 222 ? -18.167 -34.346 12.605 1.00 93.75 222 GLU A C 1
ATOM 1770 O O . GLU A 1 222 ? -18.214 -35.387 13.257 1.00 93.75 222 GLU A O 1
ATOM 1775 N N . ASP A 1 223 ? -17.063 -33.979 11.948 1.00 93.81 223 ASP A N 1
ATOM 1776 C CA . ASP A 1 223 ? -15.810 -34.741 12.002 1.00 93.81 223 ASP A CA 1
ATOM 1777 C C . ASP A 1 223 ? -15.310 -34.880 13.453 1.00 93.81 223 ASP A C 1
ATOM 1779 O O . ASP A 1 223 ? -14.934 -35.971 13.890 1.00 93.81 223 ASP A O 1
ATOM 1783 N N . ILE A 1 224 ? -15.322 -33.772 14.206 1.00 95.81 224 ILE A N 1
ATOM 1784 C CA . ILE A 1 224 ? -14.915 -33.739 15.618 1.00 95.81 224 ILE A CA 1
ATOM 1785 C C . ILE A 1 224 ? -15.886 -34.567 16.464 1.00 95.81 224 ILE A C 1
ATOM 1787 O O . ILE A 1 224 ? -15.437 -35.362 17.287 1.00 95.81 224 ILE A O 1
ATOM 1791 N N . ALA A 1 225 ? -17.196 -34.443 16.234 1.00 95.69 225 ALA A N 1
ATOM 1792 C CA . ALA A 1 225 ? -18.205 -35.262 16.902 1.00 95.69 225 ALA A CA 1
ATOM 1793 C C . ALA A 1 225 ? -17.964 -36.760 16.661 1.00 95.69 225 ALA A C 1
ATOM 1795 O O . ALA A 1 225 ? -18.036 -37.545 17.600 1.00 95.69 225 ALA A O 1
ATOM 1796 N N . GLY A 1 226 ? -17.602 -37.153 15.434 1.00 94.12 226 GLY A N 1
ATOM 1797 C CA . GLY A 1 226 ? -17.210 -38.522 15.086 1.00 94.12 226 GLY A CA 1
ATOM 1798 C C . GLY A 1 226 ? -16.070 -39.055 15.947 1.00 94.12 226 GLY A C 1
ATOM 1799 O O . GLY A 1 226 ? -16.179 -40.124 16.544 1.00 94.12 226 GLY A O 1
ATOM 1800 N N . MET A 1 227 ? -15.004 -38.266 16.075 1.00 94.94 227 MET A N 1
ATOM 1801 C CA . MET A 1 227 ? -13.865 -38.597 16.931 1.00 94.94 227 MET A CA 1
ATOM 1802 C C . MET A 1 227 ? -14.261 -38.705 18.416 1.00 94.94 227 MET A C 1
ATOM 1804 O O . MET A 1 227 ? -13.786 -39.597 19.118 1.00 94.94 227 MET A O 1
ATOM 1808 N N . LEU A 1 228 ? -15.137 -37.819 18.900 1.00 95.38 228 LEU A N 1
ATOM 1809 C CA . LEU A 1 228 ? -15.621 -37.829 20.285 1.00 95.38 228 LEU A CA 1
ATOM 1810 C C . LEU A 1 228 ? -16.599 -38.978 20.570 1.00 95.38 228 LEU A C 1
ATOM 1812 O O . LEU A 1 228 ? -16.607 -39.485 21.687 1.00 95.38 228 LEU A O 1
ATOM 1816 N N . MET A 1 229 ? -17.376 -39.435 19.583 1.00 95.12 229 MET A N 1
ATOM 1817 C CA . MET A 1 229 ? -18.232 -40.623 19.707 1.00 95.12 229 MET A CA 1
ATOM 1818 C C . MET A 1 229 ? -17.410 -41.884 19.976 1.00 95.12 229 MET A C 1
ATOM 1820 O O . MET A 1 229 ? -17.794 -42.691 20.820 1.00 95.12 229 MET A O 1
ATOM 1824 N N . GLU A 1 230 ? -16.263 -42.043 19.308 1.00 93.06 230 GLU A N 1
ATOM 1825 C CA . GLU A 1 230 ? -15.356 -43.162 19.587 1.00 93.06 230 GLU A CA 1
ATOM 1826 C C . GLU A 1 230 ? -14.780 -43.097 21.005 1.00 93.06 230 GLU A C 1
ATOM 1828 O O . GLU A 1 230 ? -14.705 -44.120 21.682 1.00 93.06 230 GLU A O 1
ATOM 1833 N N . TYR A 1 231 ? -14.410 -41.901 21.467 1.00 93.38 231 TYR A N 1
ATOM 1834 C CA . TYR A 1 231 ? -13.924 -41.699 22.831 1.00 93.38 231 TYR A CA 1
ATOM 1835 C C . TYR A 1 231 ? -15.015 -41.977 23.875 1.00 93.38 231 TYR A C 1
ATOM 1837 O O . TYR A 1 231 ? -14.765 -42.642 24.881 1.00 93.38 231 TYR A O 1
ATOM 1845 N N . GLU A 1 232 ? -16.242 -41.512 23.635 1.00 93.38 232 GLU A N 1
ATOM 1846 C CA . GLU A 1 232 ? -17.368 -41.716 24.548 1.00 93.38 232 GLU A CA 1
ATOM 1847 C C . GLU A 1 232 ? -17.778 -43.189 24.638 1.00 93.38 232 GLU A C 1
ATOM 1849 O O . GLU A 1 232 ? -18.128 -43.662 25.721 1.00 93.38 232 GLU A O 1
ATOM 1854 N N . ALA A 1 233 ? -17.679 -43.939 23.536 1.00 92.00 233 ALA A N 1
ATOM 1855 C CA . ALA A 1 233 ? -17.928 -45.378 23.533 1.00 92.00 233 ALA A CA 1
ATOM 1856 C C . ALA A 1 233 ? -16.978 -46.135 24.481 1.00 92.00 233 ALA A C 1
ATOM 1858 O O . ALA A 1 233 ? -17.416 -47.055 25.181 1.00 92.00 233 ALA A O 1
ATOM 1859 N N . ASP A 1 234 ? -15.713 -45.711 24.540 1.00 90.62 234 ASP A N 1
ATOM 1860 C CA . ASP A 1 234 ? -14.673 -46.336 25.360 1.00 90.62 234 ASP A CA 1
ATOM 1861 C C . ASP A 1 234 ? -14.713 -45.846 26.826 1.00 90.62 234 ASP A C 1
ATOM 1863 O O . ASP A 1 234 ? -14.575 -46.651 27.749 1.00 90.62 234 ASP A O 1
ATOM 1867 N N . HIS A 1 235 ? -14.938 -44.546 27.068 1.00 88.00 235 HIS A N 1
ATOM 1868 C CA . HIS A 1 235 ? -14.778 -43.925 28.397 1.00 88.00 235 HIS A CA 1
ATOM 1869 C C . HIS A 1 235 ? -16.080 -43.546 29.122 1.00 88.00 235 HIS A C 1
ATOM 1871 O O . HIS A 1 235 ? -16.050 -43.332 30.337 1.00 88.00 235 HIS A O 1
ATOM 1877 N N . ARG A 1 236 ? -17.224 -43.493 28.424 1.00 89.06 236 ARG A N 1
ATOM 1878 C CA . ARG A 1 236 ? -18.566 -43.221 28.986 1.00 89.06 236 ARG A CA 1
ATOM 1879 C C . ARG A 1 236 ? -18.598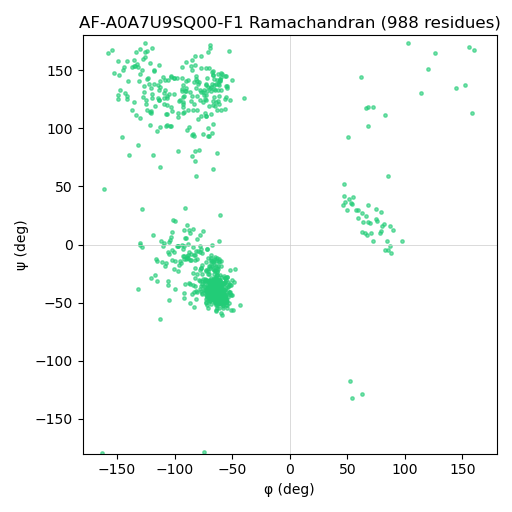 -42.015 29.929 1.00 89.06 236 ARG A C 1
ATOM 1881 O O . ARG A 1 236 ? -19.022 -42.117 31.092 1.00 89.06 236 ARG A O 1
ATOM 1888 N N . THR A 1 237 ? -18.084 -40.888 29.452 1.00 86.25 237 THR A N 1
ATOM 1889 C CA . THR A 1 237 ? -17.965 -39.661 30.243 1.00 86.25 237 THR A CA 1
ATOM 1890 C C . THR A 1 237 ? -19.300 -38.964 30.477 1.00 86.25 237 THR A C 1
ATOM 1892 O O . THR A 1 237 ? -19.442 -38.270 31.480 1.00 86.25 237 THR A O 1
ATOM 1895 N N . GLY A 1 238 ? -20.297 -39.216 29.624 1.00 86.19 238 GLY A N 1
ATOM 1896 C CA . GLY A 1 238 ? -21.605 -38.567 29.647 1.00 86.19 238 GLY A CA 1
ATOM 1897 C C . GLY A 1 238 ? -21.616 -37.183 28.997 1.00 86.19 238 GLY A C 1
ATOM 1898 O O . GLY A 1 238 ? -22.543 -36.416 29.244 1.00 86.19 238 GLY A O 1
ATOM 1899 N N . MET A 1 239 ? -20.591 -36.843 28.208 1.00 90.44 239 MET A N 1
ATOM 1900 C CA . MET A 1 239 ? -20.489 -35.534 27.568 1.00 90.44 239 MET A CA 1
ATOM 1901 C C . MET A 1 239 ? -21.575 -35.315 26.510 1.00 90.44 239 MET A C 1
ATOM 1903 O O . MET A 1 239 ? -21.947 -36.229 25.772 1.00 90.44 239 MET A O 1
ATOM 1907 N N . ASP A 1 240 ? -22.030 -34.070 26.377 1.00 91.62 240 ASP A N 1
ATOM 1908 C CA . ASP A 1 240 ? -22.825 -33.657 25.224 1.00 91.62 240 ASP A CA 1
ATOM 1909 C C . ASP A 1 240 ? -21.895 -33.499 24.016 1.00 91.62 240 ASP A C 1
ATOM 1911 O O . ASP A 1 240 ? -21.236 -32.473 23.830 1.00 91.62 240 ASP A O 1
ATOM 1915 N N . ILE A 1 241 ? -21.816 -34.558 23.210 1.00 93.75 241 ILE A N 1
ATOM 1916 C CA . ILE A 1 241 ? -20.920 -34.628 22.054 1.00 93.75 241 ILE A CA 1
ATOM 1917 C C . ILE A 1 241 ? -21.168 -33.460 21.100 1.00 93.75 241 ILE A C 1
ATOM 1919 O O . ILE A 1 241 ? -20.202 -32.856 20.641 1.00 93.75 241 ILE A O 1
ATOM 1923 N N . GLY A 1 242 ? -22.434 -33.123 20.828 1.00 90.62 242 GLY A N 1
ATOM 1924 C CA . GLY A 1 242 ? -22.790 -32.066 19.884 1.00 90.62 242 GLY A CA 1
ATOM 1925 C C . GLY A 1 242 ? -22.376 -30.687 20.388 1.00 90.62 242 GLY A C 1
ATOM 1926 O O . GLY A 1 242 ? -21.795 -29.898 19.640 1.00 90.62 242 GLY A O 1
ATOM 1927 N N . GLN A 1 243 ? -22.615 -30.410 21.672 1.00 90.62 243 GLN A N 1
ATOM 1928 C CA . GLN A 1 243 ? -22.214 -29.147 22.287 1.00 90.62 243 GLN A CA 1
ATOM 1929 C C . GLN A 1 243 ? -20.687 -29.004 22.353 1.00 90.62 243 GLN A C 1
ATOM 1931 O O . GLN A 1 243 ? -20.151 -27.949 22.009 1.00 90.62 243 GLN A O 1
ATOM 1936 N N . ILE A 1 244 ? -19.971 -30.053 22.769 1.00 93.31 244 ILE A N 1
ATOM 1937 C CA . ILE A 1 244 ? -18.510 -30.019 22.906 1.00 93.31 244 ILE A CA 1
ATOM 1938 C C . ILE A 1 244 ? -17.829 -29.952 21.535 1.00 93.31 244 ILE A C 1
ATOM 1940 O O . ILE A 1 244 ? -16.900 -29.161 21.361 1.00 93.31 244 ILE A O 1
ATOM 1944 N N . SER A 1 245 ? -18.294 -30.712 20.538 1.00 95.00 245 SER A N 1
ATOM 1945 C CA . SER A 1 245 ? -17.723 -30.664 19.188 1.00 95.00 245 SER A CA 1
ATOM 1946 C C . SER A 1 245 ? -17.915 -29.298 18.533 1.00 95.00 245 SER A C 1
ATOM 1948 O O . SER A 1 245 ? -16.981 -28.792 17.908 1.00 95.00 245 SER A O 1
ATOM 1950 N N . ALA A 1 246 ? -19.092 -28.682 18.704 1.00 88.44 246 ALA A N 1
ATOM 1951 C CA . ALA A 1 246 ? -19.365 -27.331 18.221 1.00 88.44 246 ALA A CA 1
ATOM 1952 C C . ALA A 1 246 ? -18.455 -26.304 18.907 1.00 88.44 246 ALA A C 1
ATOM 1954 O O . ALA A 1 246 ? -17.804 -25.518 18.227 1.00 88.44 246 ALA A O 1
ATOM 1955 N N . LEU A 1 247 ? -18.306 -26.382 20.233 1.00 85.19 247 LEU A N 1
ATOM 1956 C CA . LEU A 1 247 ? -17.441 -25.474 20.986 1.00 85.19 247 LEU A CA 1
ATOM 1957 C C . LEU A 1 247 ? -15.967 -25.585 20.562 1.00 85.19 247 LEU A C 1
ATOM 1959 O O . LEU A 1 247 ? -15.296 -24.573 20.361 1.00 85.19 247 LEU A O 1
ATOM 1963 N N . ILE A 1 248 ? -15.450 -26.806 20.389 1.00 93.31 248 ILE A N 1
ATOM 1964 C CA . ILE A 1 248 ? -14.082 -27.020 19.893 1.00 93.31 248 ILE A CA 1
ATOM 1965 C C . ILE A 1 248 ? -13.947 -26.463 18.471 1.00 93.31 248 ILE A C 1
ATOM 1967 O O . ILE A 1 248 ? -12.954 -25.799 18.160 1.00 93.31 248 ILE A O 1
ATOM 1971 N N . TYR A 1 249 ? -14.934 -26.693 17.605 1.00 92.50 249 TYR A N 1
ATOM 1972 C CA . TYR A 1 249 ? -14.934 -26.145 16.252 1.00 92.50 249 TYR A CA 1
ATOM 1973 C C . TYR A 1 249 ? -14.939 -24.609 16.253 1.00 92.50 249 TYR A C 1
ATOM 1975 O O . TYR A 1 249 ? -14.135 -24.011 15.544 1.00 92.50 249 TYR A O 1
ATOM 1983 N N . ASP A 1 250 ? -15.741 -23.961 17.097 1.00 84.38 250 ASP A N 1
ATOM 1984 C CA . ASP A 1 250 ? -15.851 -22.499 17.164 1.00 84.38 250 ASP A CA 1
ATOM 1985 C C . ASP A 1 250 ? -14.517 -21.816 17.499 1.00 84.38 250 ASP A C 1
ATOM 1987 O O . ASP A 1 250 ? -14.199 -20.751 16.958 1.00 84.38 250 ASP A O 1
ATOM 1991 N N . TYR A 1 251 ? -13.700 -22.434 18.357 1.00 84.31 251 TYR A N 1
ATOM 1992 C CA . TYR A 1 251 ? -12.377 -21.906 18.703 1.00 84.31 251 TYR A CA 1
ATOM 1993 C C . TYR A 1 251 ? -11.294 -22.251 17.683 1.00 84.31 251 TYR A C 1
ATOM 1995 O O . TYR A 1 251 ? -10.385 -21.448 17.450 1.00 84.31 251 TYR A O 1
ATOM 2003 N N . THR A 1 252 ? -11.368 -23.439 17.085 1.00 92.38 252 THR A N 1
ATOM 2004 C CA . THR A 1 252 ? -10.300 -23.980 16.230 1.00 92.38 252 THR A CA 1
ATOM 2005 C C . THR A 1 252 ? -10.531 -23.740 14.742 1.00 92.38 252 THR A C 1
ATOM 2007 O O . THR A 1 252 ? -9.588 -23.868 13.964 1.00 92.38 252 THR A O 1
ATOM 2010 N N . ALA A 1 253 ? -11.762 -23.422 14.337 1.00 90.31 253 ALA A N 1
ATOM 2011 C CA . ALA A 1 253 ? -12.245 -23.456 12.956 1.00 90.31 253 ALA A CA 1
ATOM 2012 C C . ALA A 1 253 ? -11.852 -24.751 12.216 1.00 90.31 253 ALA A C 1
ATOM 2014 O O . ALA A 1 253 ? -11.533 -24.728 11.028 1.00 90.31 253 ALA A O 1
ATOM 2015 N N . GLY A 1 254 ? -11.793 -25.875 12.939 1.00 91.06 254 GLY A N 1
ATOM 2016 C CA . GLY A 1 254 ? -11.408 -27.162 12.372 1.00 91.06 254 GLY A CA 1
ATOM 2017 C C . GLY A 1 254 ? -9.907 -27.379 12.190 1.00 91.06 254 GLY A C 1
ATOM 2018 O O . GLY A 1 254 ? -9.521 -28.329 11.513 1.00 91.06 254 GLY A O 1
ATOM 2019 N N . TYR A 1 255 ? -9.037 -26.537 12.756 1.00 93.56 255 TYR A N 1
ATOM 2020 C CA . TYR A 1 255 ? -7.588 -26.732 12.655 1.00 93.56 255 TYR A CA 1
ATOM 2021 C C . TYR A 1 255 ? -7.165 -28.049 13.343 1.00 93.56 255 TYR A C 1
ATOM 2023 O O . TYR A 1 255 ? -7.274 -28.139 14.572 1.00 93.56 255 TYR A O 1
ATOM 2031 N N . PRO A 1 256 ? -6.630 -29.052 12.611 1.00 92.88 256 PRO A N 1
ATOM 2032 C CA . PRO A 1 256 ? -6.476 -30.415 13.129 1.00 92.88 256 PRO A CA 1
ATOM 2033 C C . PRO A 1 256 ? -5.690 -30.532 14.438 1.00 92.88 256 PRO A C 1
ATOM 2035 O O . PRO A 1 256 ? -6.155 -31.158 15.388 1.00 92.88 256 PRO A O 1
ATOM 2038 N N . PHE A 1 257 ? -4.519 -29.891 14.520 1.00 93.69 257 PHE A N 1
ATOM 2039 C CA . PHE A 1 257 ? -3.704 -29.903 15.737 1.00 93.69 257 PHE A CA 1
ATOM 2040 C C . PHE A 1 257 ? -4.426 -29.288 16.937 1.00 93.69 257 PHE A C 1
ATOM 2042 O O . PHE A 1 257 ? -4.394 -29.873 18.014 1.00 93.69 257 PHE A O 1
ATOM 2049 N N . LEU A 1 258 ? -5.094 -28.142 16.761 1.00 94.81 258 LEU A N 1
ATOM 2050 C CA . LEU A 1 258 ? -5.757 -27.445 17.864 1.00 94.81 258 LEU A CA 1
ATOM 2051 C C . LEU A 1 258 ? -6.932 -28.273 18.400 1.00 94.81 258 LEU A C 1
ATOM 2053 O O . LEU A 1 258 ? -7.045 -28.446 19.611 1.00 94.81 258 LEU A O 1
ATOM 2057 N N . ALA A 1 259 ? -7.749 -28.846 17.509 1.00 95.06 259 ALA A N 1
ATOM 2058 C CA . ALA A 1 259 ? -8.873 -29.699 17.893 1.00 95.06 259 ALA A CA 1
ATOM 2059 C C . ALA A 1 259 ? -8.402 -30.942 18.666 1.00 95.06 259 ALA A C 1
ATOM 2061 O O . ALA A 1 259 ? -8.872 -31.200 19.777 1.00 95.06 259 ALA A O 1
ATOM 2062 N N . SER A 1 260 ? -7.411 -31.665 18.133 1.00 94.44 260 SER A N 1
ATOM 2063 C CA . SER A 1 260 ? -6.845 -32.838 18.808 1.00 94.44 260 SER A CA 1
ATOM 2064 C C . SER A 1 260 ? -6.148 -32.476 20.121 1.00 94.44 260 SER A C 1
ATOM 2066 O O . SER A 1 260 ? -6.225 -33.239 21.083 1.00 94.44 260 SER A O 1
ATOM 2068 N N . ARG A 1 261 ? -5.474 -31.319 20.193 1.00 95.06 261 ARG A N 1
ATOM 2069 C CA . ARG A 1 261 ? -4.744 -30.891 21.393 1.00 95.06 261 ARG A CA 1
ATOM 2070 C C . ARG A 1 261 ? -5.684 -30.514 22.528 1.00 95.06 261 ARG A C 1
ATOM 2072 O O . ARG A 1 261 ? -5.409 -30.899 23.659 1.00 95.06 261 ARG A O 1
ATOM 2079 N N . ILE A 1 262 ? -6.799 -29.847 22.235 1.00 94.81 262 ILE A N 1
ATOM 2080 C CA . ILE A 1 262 ? -7.844 -29.570 23.231 1.00 94.81 262 ILE A CA 1
ATOM 2081 C C . ILE A 1 262 ? -8.399 -30.883 23.793 1.00 94.81 262 ILE A C 1
ATOM 2083 O O . ILE A 1 262 ? -8.415 -31.057 25.008 1.00 94.81 262 ILE A O 1
ATOM 2087 N N . CYS A 1 263 ? -8.756 -31.838 22.927 1.00 95.25 263 CYS A N 1
ATOM 2088 C CA . CYS A 1 263 ? -9.242 -33.156 23.354 1.00 95.25 263 CYS A CA 1
ATOM 2089 C C . CYS A 1 263 ? -8.213 -33.895 24.223 1.00 95.25 263 CYS A C 1
ATOM 2091 O O . CYS A 1 263 ? -8.549 -34.464 25.258 1.00 95.25 263 CYS A O 1
ATOM 2093 N N . LYS A 1 264 ? -6.933 -33.826 23.843 1.00 94.50 264 LYS A N 1
ATOM 2094 C CA . LYS A 1 264 ? -5.837 -34.415 24.615 1.00 94.50 264 LYS A CA 1
ATOM 2095 C C . LYS A 1 264 ? -5.689 -33.790 26.004 1.00 94.50 264 LYS A C 1
ATOM 2097 O O . LYS A 1 264 ? -5.475 -34.504 26.975 1.00 94.50 264 LYS A O 1
ATOM 2102 N N . LEU A 1 265 ? -5.797 -32.467 26.112 1.00 92.81 265 LEU A N 1
ATOM 2103 C CA . LEU A 1 265 ? -5.716 -31.765 27.396 1.00 92.81 265 LEU A CA 1
ATOM 2104 C C . LEU A 1 265 ? -6.899 -32.111 28.313 1.00 92.81 265 LEU A C 1
ATOM 2106 O O . LEU A 1 265 ? -6.691 -32.295 29.513 1.00 92.81 265 LEU A O 1
ATOM 2110 N N . LEU A 1 266 ? -8.101 -32.251 27.744 1.00 91.94 266 LEU A N 1
ATOM 2111 C CA . LEU A 1 266 ? -9.311 -32.691 28.450 1.00 91.94 266 LEU A CA 1
ATOM 2112 C C . LEU A 1 266 ? -9.192 -34.113 28.999 1.00 91.94 266 LEU A C 1
ATOM 2114 O O . LEU A 1 266 ? -9.648 -34.371 30.108 1.00 91.94 266 LEU A O 1
ATOM 2118 N N . ASP A 1 267 ? -8.562 -35.019 28.251 1.00 91.56 267 ASP A N 1
ATOM 2119 C CA . ASP A 1 267 ? -8.392 -36.408 28.680 1.00 91.56 267 ASP A CA 1
ATOM 2120 C C . ASP A 1 267 ? -7.234 -36.608 29.673 1.00 91.56 267 ASP A C 1
ATOM 2122 O O . ASP A 1 267 ? -7.358 -37.386 30.620 1.00 91.56 267 ASP A O 1
ATOM 2126 N N . GLU A 1 268 ? -6.100 -35.932 29.457 1.00 89.56 268 GLU A N 1
ATOM 2127 C CA . GLU A 1 268 ? -4.843 -36.256 30.149 1.00 89.56 268 GLU A CA 1
ATOM 2128 C C . GLU A 1 268 ? -4.441 -35.258 31.241 1.00 89.56 268 GLU A C 1
ATOM 2130 O O . GLU A 1 268 ? -3.758 -35.651 32.184 1.00 89.56 268 GLU A O 1
ATOM 2135 N N . ARG A 1 269 ? -4.782 -33.967 31.108 1.00 86.25 269 ARG A N 1
ATOM 2136 C CA . ARG A 1 269 ? -4.157 -32.901 31.920 1.00 86.25 269 ARG A CA 1
ATOM 2137 C C . ARG A 1 269 ? -5.105 -32.176 32.866 1.00 86.25 269 ARG A C 1
ATOM 2139 O O . ARG A 1 269 ? -4.660 -31.701 33.906 1.00 86.25 269 ARG A O 1
ATOM 2146 N N . ILE A 1 270 ? -6.373 -32.049 32.497 1.00 84.31 270 ILE A N 1
ATOM 2147 C CA . ILE A 1 270 ? -7.399 -31.437 33.350 1.00 84.31 270 ILE A CA 1
ATOM 2148 C C . ILE A 1 270 ? -7.850 -32.376 34.479 1.00 84.31 270 ILE A C 1
ATOM 2150 O O . ILE A 1 270 ? -7.971 -31.897 35.611 1.00 84.31 270 ILE A O 1
ATOM 2154 N N . PRO A 1 271 ? -8.069 -33.683 34.232 1.00 81.50 271 PRO A N 1
ATOM 2155 C CA . PRO A 1 271 ? -8.432 -34.615 35.293 1.00 81.50 271 PRO A CA 1
ATOM 2156 C C . PRO A 1 271 ? -7.316 -34.715 36.345 1.00 81.50 271 PRO A C 1
ATOM 2158 O O . PRO A 1 271 ? -6.145 -34.859 35.998 1.00 81.50 271 PRO A O 1
ATOM 2161 N N . GLY A 1 272 ? -7.674 -34.647 37.630 1.00 64.56 272 GLY A N 1
ATOM 2162 C CA . GLY A 1 272 ? -6.739 -34.694 38.763 1.00 64.56 272 GLY A CA 1
ATOM 2163 C C . GLY A 1 272 ? -6.338 -33.329 39.339 1.00 64.56 272 GLY A C 1
ATOM 2164 O O . GLY A 1 272 ? -5.527 -33.275 40.263 1.00 64.56 272 GLY A O 1
ATOM 2165 N N . ASN A 1 273 ? -6.898 -32.228 38.827 1.00 66.19 273 ASN A N 1
ATOM 2166 C CA . ASN A 1 273 ? -6.772 -30.900 39.436 1.00 66.19 273 ASN A CA 1
ATOM 2167 C C . ASN A 1 273 ? -7.849 -30.700 40.525 1.00 66.19 273 ASN A C 1
ATOM 2169 O O . ASN A 1 273 ? -8.885 -31.359 40.484 1.00 66.19 273 ASN A O 1
ATOM 2173 N N . SER A 1 274 ? -7.665 -29.770 41.471 1.00 58.50 274 SER A N 1
ATOM 2174 C CA . SER A 1 274 ? -8.569 -29.601 42.635 1.00 58.50 274 SER A CA 1
ATOM 2175 C C . SER A 1 274 ? -10.038 -29.280 42.299 1.00 58.50 274 SER A C 1
ATOM 2177 O O . SER A 1 274 ? -10.895 -29.380 43.170 1.00 58.50 274 SER A O 1
ATOM 2179 N N . GLN A 1 275 ? -10.333 -28.896 41.052 1.00 61.44 275 GLN A N 1
ATOM 2180 C CA . GLN A 1 275 ? -11.687 -28.656 40.534 1.00 61.44 275 GLN A CA 1
ATOM 2181 C C . GLN A 1 275 ? -12.271 -29.820 39.709 1.00 61.44 275 GLN A C 1
ATOM 2183 O O . GLN A 1 275 ? -13.471 -29.814 39.450 1.00 61.44 275 GLN A O 1
ATOM 2188 N N . TYR A 1 276 ? -11.461 -30.799 39.288 1.00 69.94 276 TYR A N 1
ATOM 2189 C CA . TYR A 1 276 ? -11.858 -31.863 38.356 1.00 69.94 276 TYR A CA 1
ATOM 2190 C C . TYR A 1 276 ? -11.267 -33.216 38.788 1.00 69.94 276 TYR A C 1
ATOM 2192 O O . TYR A 1 276 ? -10.269 -33.677 38.231 1.00 69.94 276 TYR A O 1
ATOM 2200 N N . GLU A 1 277 ? -11.857 -33.853 39.803 1.00 63.38 277 GLU A N 1
ATOM 2201 C CA . GLU A 1 277 ? -11.339 -35.108 40.381 1.00 63.38 277 GLU A CA 1
ATOM 2202 C C . GLU A 1 277 ? -11.469 -36.316 39.430 1.00 63.38 277 GLU A C 1
ATOM 2204 O O . GLU A 1 277 ? -10.598 -37.184 39.409 1.00 63.38 277 GLU A O 1
ATOM 2209 N N . GLU A 1 278 ? -12.509 -36.357 38.589 1.00 70.88 278 GLU A N 1
ATOM 2210 C CA . GLU A 1 278 ? -12.774 -37.463 37.656 1.00 70.88 278 GLU A CA 1
ATOM 2211 C C . GLU A 1 278 ? -12.739 -37.013 36.189 1.00 70.88 278 GLU A C 1
ATOM 2213 O O . GLU A 1 278 ? -13.166 -35.904 35.864 1.00 70.88 278 GLU A O 1
ATOM 2218 N N . LYS A 1 279 ? -12.356 -37.909 35.262 1.00 73.12 279 LYS A N 1
ATOM 2219 C CA . LYS A 1 279 ? -12.375 -37.633 33.807 1.00 73.12 279 LYS A CA 1
ATOM 2220 C C . LYS A 1 279 ? -13.727 -37.110 33.309 1.00 73.12 279 LYS A C 1
ATOM 2222 O O . LYS A 1 279 ? -13.763 -36.243 32.444 1.00 73.12 279 LYS A O 1
ATOM 2227 N N . LYS A 1 280 ? -14.837 -37.587 33.882 1.00 76.94 280 LYS A N 1
ATOM 2228 C CA . LYS A 1 280 ? -16.196 -37.153 33.513 1.00 76.94 280 LYS A CA 1
ATOM 2229 C C . LYS A 1 280 ? -16.433 -35.667 33.764 1.00 76.94 280 LYS A C 1
ATOM 2231 O O . LYS A 1 280 ? -17.106 -35.011 32.980 1.00 76.94 280 LYS A O 1
ATOM 2236 N N . SER A 1 281 ? -15.844 -35.129 34.831 1.00 79.25 281 SER A N 1
ATOM 2237 C CA . SER A 1 281 ? -16.003 -33.720 35.200 1.00 79.25 281 SER A CA 1
ATOM 2238 C C . SER A 1 281 ? -15.286 -32.762 34.236 1.00 79.25 281 SER A C 1
ATOM 2240 O O . SER A 1 281 ? -15.685 -31.603 34.117 1.00 79.25 281 SER A O 1
ATOM 2242 N N . ALA A 1 282 ? -14.273 -33.246 33.505 1.00 85.19 282 ALA A N 1
ATOM 2243 C CA . ALA A 1 282 ? -13.485 -32.435 32.581 1.00 85.19 282 ALA A CA 1
ATOM 2244 C C . ALA A 1 282 ? -14.194 -32.171 31.241 1.00 85.19 282 ALA A C 1
ATOM 2246 O O . ALA A 1 282 ? -14.012 -31.104 30.662 1.00 85.19 282 ALA A O 1
ATOM 2247 N N . TRP A 1 283 ? -15.031 -33.088 30.743 1.00 90.56 283 TRP A N 1
ATOM 2248 C CA . TRP A 1 283 ? -15.697 -32.963 29.434 1.00 90.56 283 TRP A CA 1
ATOM 2249 C C . TRP A 1 283 ? -16.947 -32.073 29.479 1.00 90.56 283 TRP A C 1
ATOM 2251 O O . TRP A 1 283 ? -18.062 -32.479 29.161 1.00 90.56 283 TRP A O 1
ATOM 2261 N N . THR A 1 284 ? -16.744 -30.824 29.887 1.00 87.38 284 THR A N 1
ATOM 2262 C CA . THR A 1 284 ? -17.769 -29.783 30.002 1.00 87.38 284 THR A CA 1
ATOM 2263 C C . THR A 1 284 ? -17.300 -28.503 29.308 1.00 87.38 284 THR A C 1
ATOM 2265 O O . THR A 1 284 ? -16.118 -28.349 28.995 1.00 87.38 284 THR A O 1
ATOM 2268 N N . LYS A 1 285 ? -18.202 -27.530 29.107 1.00 81.81 285 LYS A N 1
ATOM 2269 C CA . LYS A 1 285 ? -17.827 -26.193 28.603 1.00 81.81 285 LYS A CA 1
ATOM 2270 C C . LYS A 1 285 ? -16.692 -25.569 29.430 1.00 81.81 285 LYS A C 1
ATOM 2272 O O . LYS A 1 285 ? -15.759 -25.016 28.856 1.00 81.81 285 LYS A O 1
ATOM 2277 N N . ALA A 1 286 ? -16.751 -25.688 30.759 1.00 78.88 286 ALA A N 1
ATOM 2278 C CA . ALA A 1 286 ? -15.733 -25.152 31.662 1.00 78.88 286 ALA A CA 1
ATOM 2279 C C . ALA A 1 286 ? -14.370 -25.839 31.473 1.00 78.88 286 ALA A C 1
ATOM 2281 O O . ALA A 1 286 ? -13.346 -25.161 31.389 1.00 78.88 286 ALA A O 1
ATOM 2282 N N . GLY A 1 287 ? -14.353 -27.165 31.311 1.00 85.31 287 GLY A N 1
ATOM 2283 C CA . GLY A 1 287 ? -13.116 -27.887 31.027 1.00 85.31 287 GLY A CA 1
ATOM 2284 C C . GLY A 1 287 ? -12.517 -27.535 29.664 1.00 85.31 287 GLY A C 1
ATOM 2285 O O . GLY A 1 287 ? -11.305 -27.377 29.557 1.00 85.31 287 GLY A O 1
ATOM 2286 N N . VAL A 1 288 ? -13.334 -27.323 28.622 1.00 86.62 288 VAL A N 1
ATOM 2287 C CA . VAL A 1 288 ? -12.830 -26.879 27.304 1.00 86.62 288 VAL A CA 1
ATOM 2288 C C . VAL A 1 288 ? -12.148 -25.509 27.412 1.00 86.62 288 VAL A C 1
ATOM 2290 O O . VAL A 1 288 ? -11.073 -25.311 26.845 1.00 86.62 288 VAL A O 1
ATOM 2293 N N . LEU A 1 289 ? -12.730 -24.575 28.171 1.00 81.88 289 LEU A N 1
ATOM 2294 C CA . LEU A 1 289 ? -12.129 -23.260 28.423 1.00 81.88 289 LEU A CA 1
ATOM 2295 C C . LEU A 1 289 ? -10.810 -23.363 29.208 1.00 81.88 289 LEU A C 1
ATOM 2297 O O . LEU A 1 289 ? -9.851 -22.655 28.890 1.00 81.88 289 LEU A O 1
ATOM 2301 N N . GLU A 1 290 ? -10.715 -24.282 30.171 1.00 81.44 290 GLU A N 1
ATOM 2302 C CA . GLU A 1 290 ? -9.461 -24.545 30.887 1.00 81.44 290 GLU A CA 1
ATOM 2303 C C . GLU A 1 290 ? -8.402 -25.182 29.968 1.00 81.44 290 GLU A C 1
ATOM 2305 O O . GLU A 1 290 ? -7.232 -24.796 29.995 1.00 81.44 290 GLU A O 1
ATOM 2310 N N . ALA A 1 291 ? -8.800 -26.087 29.068 1.00 88.56 291 ALA A N 1
ATOM 2311 C CA . ALA A 1 291 ? -7.898 -26.670 28.074 1.00 88.56 291 ALA A CA 1
ATOM 2312 C C . ALA A 1 291 ? -7.335 -25.590 27.142 1.00 88.56 291 ALA A C 1
ATOM 2314 O O . ALA A 1 291 ? -6.137 -25.576 26.855 1.00 88.56 291 ALA A O 1
ATOM 2315 N N . LEU A 1 292 ? -8.178 -24.648 26.709 1.00 85.19 292 LEU A N 1
ATOM 2316 C CA . LEU A 1 292 ? -7.764 -23.492 25.911 1.00 85.19 292 LEU A CA 1
ATOM 2317 C C . LEU A 1 292 ? -6.767 -22.604 26.662 1.00 85.19 292 LEU A C 1
ATOM 2319 O O . LEU A 1 292 ? -5.776 -22.165 26.078 1.00 85.19 292 LEU A O 1
ATOM 2323 N N . ARG A 1 293 ? -6.987 -22.367 27.960 1.00 82.50 293 ARG A N 1
ATOM 2324 C CA . ARG A 1 293 ? -6.058 -21.612 28.812 1.00 82.50 293 ARG A CA 1
ATOM 2325 C C . ARG A 1 293 ? -4.688 -22.291 28.892 1.00 82.50 293 ARG A C 1
ATOM 2327 O O . ARG A 1 293 ? -3.666 -21.617 28.742 1.00 82.50 293 ARG A O 1
ATOM 2334 N N . ILE A 1 294 ? -4.655 -23.608 29.102 1.00 86.12 294 ILE A N 1
ATOM 2335 C CA . ILE A 1 294 ? -3.404 -24.378 29.117 1.00 86.12 294 ILE A CA 1
ATOM 2336 C C . ILE A 1 294 ? -2.723 -24.307 27.743 1.00 86.12 294 ILE A C 1
ATOM 2338 O O . ILE A 1 294 ? -1.533 -24.014 27.667 1.00 86.12 294 ILE A O 1
ATOM 2342 N N . LEU A 1 295 ? -3.475 -24.491 26.654 1.00 89.62 295 LEU A N 1
ATOM 2343 C CA . LEU A 1 295 ? -2.956 -24.430 25.285 1.00 89.62 295 LEU A CA 1
ATOM 2344 C C . LEU A 1 295 ? -2.313 -23.073 24.948 1.00 89.62 295 LEU A C 1
ATOM 2346 O O . LEU A 1 295 ? -1.255 -23.027 24.330 1.00 89.62 295 LEU A O 1
ATOM 2350 N N . LEU A 1 296 ? -2.935 -21.962 25.352 1.00 85.00 296 LEU A N 1
ATOM 2351 C CA . LEU A 1 296 ? -2.444 -20.602 25.085 1.00 85.00 296 LEU A CA 1
ATOM 2352 C C . LEU A 1 296 ? -1.212 -20.208 25.913 1.00 85.00 296 LEU A C 1
ATOM 2354 O O . LEU A 1 296 ? -0.565 -19.209 25.598 1.00 85.00 296 LEU A O 1
ATOM 2358 N N . THR A 1 297 ? -0.899 -20.959 26.969 1.00 81.94 297 THR A N 1
ATOM 2359 C CA . THR A 1 297 ? 0.232 -20.681 27.868 1.00 81.94 297 THR A CA 1
ATOM 2360 C C . THR A 1 297 ? 1.358 -21.704 27.756 1.00 81.94 297 THR A C 1
ATOM 2362 O O . THR A 1 297 ? 2.471 -21.426 28.204 1.00 81.94 297 THR A O 1
ATOM 2365 N N . GLU A 1 298 ? 1.115 -22.863 27.141 1.00 85.19 298 GLU A N 1
ATOM 2366 C CA . GLU A 1 298 ? 2.156 -23.857 26.907 1.00 85.19 298 GLU A CA 1
ATOM 2367 C C . GLU A 1 298 ? 3.047 -23.497 25.705 1.00 85.19 298 GLU A C 1
ATOM 2369 O O . GLU A 1 298 ? 2.547 -23.062 24.661 1.00 85.19 298 GLU A O 1
ATOM 2374 N N . PRO A 1 299 ? 4.369 -23.723 25.801 1.00 82.75 299 PRO A N 1
ATOM 2375 C CA . PRO A 1 299 ? 5.233 -23.656 24.634 1.00 82.75 299 PRO A CA 1
ATOM 2376 C C . PRO A 1 299 ? 4.849 -24.783 23.672 1.00 82.75 299 PRO A C 1
ATOM 2378 O O . PRO A 1 299 ? 4.781 -25.954 24.054 1.00 82.75 299 PRO A O 1
ATOM 2381 N N . ASN A 1 300 ? 4.579 -24.435 22.416 1.00 87.06 300 ASN A N 1
ATOM 2382 C CA . ASN A 1 300 ? 4.310 -25.418 21.377 1.00 87.06 300 ASN A CA 1
ATOM 2383 C C . ASN A 1 300 ? 4.858 -24.972 20.019 1.00 87.06 300 ASN A C 1
ATOM 2385 O O . ASN A 1 300 ? 4.903 -23.787 19.680 1.00 87.06 300 ASN A O 1
ATOM 2389 N N . THR A 1 301 ? 5.229 -25.963 19.210 1.00 85.69 301 THR A N 1
ATOM 2390 C CA . THR A 1 301 ? 5.942 -25.770 17.942 1.00 85.69 301 THR A CA 1
ATOM 2391 C C . THR A 1 301 ? 5.127 -25.055 16.864 1.00 85.69 301 THR A C 1
ATOM 2393 O O . THR A 1 301 ? 5.709 -24.538 15.906 1.00 85.69 301 THR A O 1
ATOM 2396 N N . LEU A 1 302 ? 3.790 -25.062 16.965 1.00 90.50 302 LEU A N 1
ATOM 2397 C CA . LEU A 1 302 ? 2.923 -24.302 16.063 1.00 90.50 302 LEU A CA 1
ATOM 2398 C C . LEU A 1 302 ? 3.026 -22.815 16.375 1.00 90.50 302 LEU A C 1
ATOM 2400 O O . LEU A 1 302 ? 3.313 -22.031 15.473 1.00 90.50 302 LEU A O 1
ATOM 2404 N N . PHE A 1 303 ? 2.840 -22.434 17.639 1.00 91.62 303 PHE A N 1
ATOM 2405 C CA . PHE A 1 303 ? 2.868 -21.032 18.051 1.00 91.62 303 PHE A CA 1
ATOM 2406 C C . PHE A 1 303 ? 4.258 -20.429 17.865 1.00 91.62 303 PHE A C 1
ATOM 2408 O O . PHE A 1 303 ? 4.363 -19.369 17.258 1.00 91.62 303 PHE A O 1
ATOM 2415 N N . GLU A 1 304 ? 5.325 -21.132 18.255 1.00 88.19 304 GLU A N 1
ATOM 2416 C CA . GLU A 1 304 ? 6.706 -20.698 17.988 1.00 88.19 304 GLU A CA 1
ATOM 2417 C C . GLU A 1 304 ? 6.952 -20.475 16.492 1.00 88.19 304 GLU A C 1
ATOM 2419 O O . GLU A 1 304 ? 7.484 -19.445 16.084 1.00 88.19 304 GLU A O 1
ATOM 2424 N N . SER A 1 305 ? 6.503 -21.411 15.646 1.00 88.19 305 SER A N 1
ATOM 2425 C CA . SER A 1 305 ? 6.632 -21.267 14.197 1.00 88.19 305 SER A CA 1
ATOM 2426 C C . SER A 1 305 ? 5.882 -20.043 13.681 1.00 88.19 305 SER A C 1
ATOM 2428 O O . SER A 1 305 ? 6.427 -19.339 12.839 1.00 88.19 305 SER A O 1
ATOM 2430 N N . LEU A 1 306 ? 4.649 -19.799 14.136 1.00 90.56 306 LEU A N 1
ATOM 2431 C CA . LEU A 1 306 ? 3.861 -18.635 13.724 1.00 90.56 306 LEU A CA 1
ATOM 2432 C C . LEU A 1 306 ? 4.551 -17.336 14.158 1.00 90.56 306 LEU A C 1
ATOM 2434 O O . LEU A 1 306 ? 4.788 -16.468 13.321 1.00 90.56 306 LEU A O 1
ATOM 2438 N N . ILE A 1 307 ? 4.954 -17.225 15.424 1.00 89.44 307 ILE A N 1
ATOM 2439 C CA . ILE A 1 307 ? 5.629 -16.029 15.940 1.00 89.44 307 ILE A CA 1
ATOM 2440 C C . ILE A 1 307 ? 6.927 -15.744 15.173 1.00 89.44 307 ILE A C 1
ATOM 2442 O O . ILE A 1 307 ? 7.114 -14.625 14.696 1.00 89.44 307 ILE A O 1
ATOM 2446 N N . ASN A 1 308 ? 7.751 -16.763 14.915 1.00 87.44 308 ASN A N 1
ATOM 2447 C CA . ASN A 1 308 ? 8.974 -16.602 14.124 1.00 87.44 308 ASN A CA 1
ATOM 2448 C C . ASN A 1 308 ? 8.686 -16.107 12.693 1.00 87.44 308 ASN A C 1
ATOM 2450 O O . ASN A 1 308 ? 9.502 -15.398 12.104 1.00 87.44 308 ASN A O 1
ATOM 2454 N N . LYS A 1 309 ? 7.537 -16.444 12.083 1.00 87.81 309 LYS A N 1
ATOM 2455 C CA . LYS A 1 309 ? 7.172 -15.889 10.763 1.00 87.81 309 LYS A CA 1
ATOM 2456 C C . LYS A 1 309 ? 6.858 -14.392 10.830 1.00 87.81 309 LYS A C 1
ATOM 2458 O O . LYS A 1 309 ? 7.167 -13.697 9.871 1.00 87.81 309 LYS A O 1
ATOM 2463 N N . LEU A 1 310 ? 6.305 -13.880 11.929 1.00 88.69 310 LEU A N 1
ATOM 2464 C CA . LEU A 1 310 ? 6.048 -12.439 12.078 1.00 88.69 310 LEU A CA 1
ATOM 2465 C C . LEU A 1 310 ? 7.342 -11.624 12.154 1.00 88.69 310 LEU A C 1
ATOM 2467 O O . LEU A 1 310 ? 7.379 -10.491 11.683 1.00 88.69 310 LEU A O 1
ATOM 2471 N N . GLU A 1 311 ? 8.402 -12.204 12.714 1.00 83.94 311 GLU A N 1
ATOM 2472 C CA . GLU A 1 311 ? 9.732 -11.586 12.749 1.00 83.94 311 GLU A CA 1
ATOM 2473 C C . GLU A 1 311 ? 10.398 -11.604 11.368 1.00 83.94 311 GLU A C 1
ATOM 2475 O O . GLU A 1 311 ? 10.973 -10.607 10.940 1.00 83.94 311 GLU A O 1
ATOM 2480 N N . ASN A 1 312 ? 10.248 -12.709 10.632 1.00 82.62 312 ASN A N 1
ATOM 2481 C CA . ASN A 1 312 ? 10.806 -12.862 9.286 1.00 82.62 312 ASN A CA 1
ATOM 2482 C C . ASN A 1 312 ? 10.076 -12.033 8.208 1.00 82.62 312 ASN A C 1
ATOM 2484 O O . ASN A 1 312 ? 10.646 -11.779 7.147 1.00 82.62 312 ASN A O 1
ATOM 2488 N N . TYR A 1 313 ? 8.820 -11.636 8.445 1.00 86.00 313 TYR A N 1
ATOM 2489 C CA . TYR A 1 313 ? 7.987 -10.910 7.479 1.00 86.00 313 TYR A CA 1
ATOM 2490 C C . TYR A 1 313 ? 7.306 -9.683 8.126 1.00 86.00 313 TYR A C 1
ATOM 2492 O O . TYR A 1 313 ? 6.145 -9.767 8.531 1.00 86.00 313 TYR A O 1
ATOM 2500 N N . PRO A 1 314 ? 7.974 -8.513 8.179 1.00 85.19 314 PRO A N 1
ATOM 2501 C CA . PRO A 1 314 ? 7.415 -7.299 8.788 1.00 85.19 314 PRO A CA 1
ATOM 2502 C C . PRO A 1 314 ? 6.090 -6.832 8.162 1.00 85.19 314 PRO A C 1
ATOM 2504 O O . PRO A 1 314 ? 5.161 -6.479 8.880 1.00 85.19 314 PRO A O 1
ATOM 2507 N N . GLU A 1 315 ? 5.952 -6.924 6.835 1.00 84.75 315 GLU A N 1
ATOM 2508 C CA . GLU A 1 315 ? 4.715 -6.574 6.111 1.00 84.75 315 GLU A CA 1
ATOM 2509 C C . GLU A 1 315 ? 3.513 -7.442 6.535 1.00 84.75 315 GLU A C 1
ATOM 2511 O O . GLU A 1 315 ? 2.372 -6.983 6.560 1.00 84.75 315 GLU A O 1
ATOM 2516 N N . LEU A 1 316 ? 3.756 -8.716 6.878 1.00 90.38 316 LEU A N 1
ATOM 2517 C CA . LEU A 1 316 ? 2.733 -9.614 7.423 1.00 90.38 316 LEU A CA 1
ATOM 2518 C C . LEU A 1 316 ? 2.335 -9.176 8.835 1.00 90.38 316 LEU A C 1
ATOM 2520 O O . LEU A 1 316 ? 1.150 -9.169 9.166 1.00 90.38 316 LEU A O 1
ATOM 2524 N N . LYS A 1 317 ? 3.321 -8.808 9.661 1.00 88.75 317 LYS A N 1
ATOM 2525 C CA . LYS A 1 317 ? 3.106 -8.341 11.032 1.00 88.75 317 LYS A CA 1
ATOM 2526 C C . LYS A 1 317 ? 2.242 -7.079 11.063 1.00 88.75 317 LYS A C 1
ATOM 2528 O O . LYS A 1 317 ? 1.290 -7.033 11.835 1.00 88.75 317 LYS A O 1
ATOM 2533 N N . GLU A 1 318 ? 2.528 -6.098 10.209 1.00 84.31 318 GLU A N 1
ATOM 2534 C CA . GLU A 1 318 ? 1.710 -4.882 10.089 1.00 84.31 318 GLU A CA 1
ATOM 2535 C C . GLU A 1 318 ? 0.298 -5.179 9.577 1.00 84.31 318 GLU A C 1
ATOM 2537 O O . GLU A 1 318 ? -0.679 -4.667 10.117 1.00 84.31 318 GLU A O 1
ATOM 2542 N N . MET A 1 319 ? 0.158 -6.057 8.582 1.00 88.00 319 MET A N 1
ATOM 2543 C CA . MET A 1 319 ? -1.159 -6.419 8.060 1.00 88.00 319 MET A CA 1
ATOM 2544 C C . MET A 1 319 ? -2.035 -7.116 9.114 1.00 88.00 319 MET A C 1
ATOM 2546 O O . MET A 1 319 ? -3.217 -6.796 9.247 1.00 88.00 319 MET A O 1
ATOM 2550 N N . LEU A 1 320 ? -1.464 -8.036 9.899 1.00 86.19 320 LEU A N 1
ATOM 2551 C CA . LEU A 1 320 ? -2.178 -8.677 11.006 1.00 86.19 320 LEU A CA 1
ATOM 2552 C C . LEU A 1 320 ? -2.485 -7.688 12.135 1.00 86.19 320 LEU A C 1
ATOM 2554 O O . LEU A 1 320 ? -3.548 -7.785 12.744 1.00 86.19 320 LEU A O 1
ATOM 2558 N N . TRP A 1 321 ? -1.600 -6.719 12.387 1.00 80.75 321 TRP A N 1
ATOM 2559 C CA . TRP A 1 321 ? -1.871 -5.625 13.318 1.00 80.75 321 TRP A CA 1
ATOM 2560 C C . TRP A 1 321 ? -3.095 -4.809 12.882 1.00 80.75 321 TRP A C 1
ATOM 2562 O O . TRP A 1 321 ? -3.998 -4.587 13.686 1.00 80.75 321 TRP A O 1
ATOM 2572 N N . ASP A 1 322 ? -3.162 -4.412 11.610 1.00 69.81 322 ASP A N 1
ATOM 2573 C CA . ASP A 1 322 ? -4.302 -3.685 11.039 1.00 69.81 322 ASP A CA 1
ATOM 2574 C C . ASP A 1 322 ? -5.603 -4.490 11.138 1.00 69.81 322 ASP A C 1
ATOM 2576 O O . ASP A 1 322 ? -6.649 -3.961 11.518 1.00 69.81 322 ASP A O 1
ATOM 2580 N N . LEU A 1 323 ? -5.539 -5.784 10.829 1.00 72.12 323 LEU A N 1
ATOM 2581 C CA . LEU A 1 323 ? -6.705 -6.660 10.856 1.00 72.12 323 LEU A CA 1
ATOM 2582 C C . LEU A 1 323 ? -7.242 -6.855 12.287 1.00 72.12 323 LEU A C 1
ATOM 2584 O O . LEU A 1 323 ? -8.456 -6.859 12.490 1.00 72.12 323 LEU A O 1
ATOM 2588 N N . LEU A 1 324 ? -6.355 -6.974 13.280 1.00 70.56 324 LEU A N 1
ATOM 2589 C CA . LEU A 1 324 ? -6.712 -7.200 14.685 1.00 70.56 324 LEU A CA 1
ATOM 2590 C C . LEU A 1 324 ? -7.073 -5.905 15.425 1.00 70.56 324 LEU A C 1
ATOM 2592 O O . LEU A 1 324 ? -8.123 -5.814 16.057 1.00 70.56 324 LEU A O 1
ATOM 2596 N N . PHE A 1 325 ? -6.210 -4.894 15.396 1.00 62.91 325 PHE A N 1
ATOM 2597 C CA . PHE A 1 325 ? -6.381 -3.699 16.228 1.00 62.91 325 PHE A CA 1
ATOM 2598 C C . PHE A 1 325 ? -7.166 -2.592 15.532 1.00 62.91 325 PHE A C 1
ATOM 2600 O O . PHE A 1 325 ? -7.930 -1.902 16.200 1.00 62.91 325 PHE A O 1
ATOM 2607 N N . ARG A 1 326 ? -7.033 -2.446 14.206 1.00 54.75 326 ARG A N 1
ATOM 2608 C CA . ARG A 1 326 ? -7.808 -1.448 13.446 1.00 54.75 326 ARG A CA 1
ATOM 2609 C C . ARG A 1 326 ? -9.138 -1.992 12.931 1.00 54.75 326 ARG A C 1
ATOM 2611 O O . ARG A 1 326 ? -9.965 -1.225 12.457 1.00 54.75 326 ARG A O 1
ATOM 2618 N N . GLY A 1 327 ? -9.345 -3.312 12.988 1.00 53.28 327 GLY A N 1
ATOM 2619 C CA . GLY A 1 327 ? -10.534 -3.958 12.425 1.00 53.28 327 GLY A CA 1
ATOM 2620 C C . GLY A 1 327 ? -10.682 -3.714 10.921 1.00 53.28 327 GLY A C 1
ATOM 2621 O O . GLY A 1 327 ? -11.793 -3.769 10.396 1.00 53.28 327 GLY A O 1
ATOM 2622 N N . LYS A 1 328 ? -9.573 -3.404 10.234 1.00 60.78 328 LYS A N 1
ATOM 2623 C CA . LYS A 1 328 ? -9.576 -3.055 8.816 1.00 60.78 328 LYS A CA 1
ATOM 2624 C C . LYS A 1 328 ? -10.040 -4.261 8.014 1.00 60.78 328 LYS A C 1
ATOM 2626 O O . LYS A 1 328 ? -9.433 -5.329 8.081 1.00 60.78 328 LYS A O 1
ATOM 2631 N N . GLU A 1 329 ? -11.097 -4.083 7.232 1.00 67.06 329 GLU A N 1
ATOM 2632 C CA . GLU A 1 329 ? -11.520 -5.103 6.285 1.00 67.06 329 GLU A CA 1
ATOM 2633 C C . GLU A 1 329 ? -10.521 -5.131 5.124 1.00 67.06 329 GLU A C 1
ATOM 2635 O O . GLU A 1 329 ? -10.398 -4.179 4.349 1.00 67.06 329 GLU A O 1
ATOM 2640 N N . ILE A 1 330 ? -9.742 -6.209 5.043 1.00 76.25 330 ILE A N 1
ATOM 2641 C CA . ILE A 1 330 ? -8.715 -6.357 4.016 1.00 76.25 330 ILE A CA 1
ATOM 2642 C C . ILE A 1 330 ? -9.292 -7.198 2.885 1.00 76.25 330 ILE A C 1
ATOM 2644 O O . ILE A 1 330 ? -9.569 -8.388 3.044 1.00 76.25 330 ILE A O 1
ATOM 2648 N N . VAL A 1 331 ? -9.467 -6.564 1.728 1.00 81.94 331 VAL A N 1
ATOM 2649 C CA . VAL A 1 331 ? -9.896 -7.238 0.502 1.00 81.94 331 VAL A CA 1
ATOM 2650 C C . VAL A 1 331 ? -8.784 -8.168 0.027 1.00 81.94 331 VAL A C 1
ATOM 2652 O O . VAL A 1 331 ? -7.617 -7.786 -0.061 1.00 81.94 331 VAL A O 1
ATOM 2655 N N . TYR A 1 332 ? -9.156 -9.401 -0.299 1.00 84.25 332 TYR A N 1
ATOM 2656 C CA . TYR A 1 332 ? -8.260 -10.352 -0.930 1.00 84.25 332 TYR A CA 1
ATOM 2657 C C . TYR A 1 332 ? -7.951 -9.892 -2.359 1.00 84.25 332 TYR A C 1
ATOM 2659 O O . TYR A 1 332 ? -8.815 -9.930 -3.236 1.00 84.25 332 TYR A O 1
ATOM 2667 N N . VAL A 1 333 ? -6.700 -9.499 -2.594 1.00 77.00 333 VAL A N 1
ATOM 2668 C CA . VAL A 1 333 ? -6.184 -9.134 -3.916 1.00 77.00 333 VAL A CA 1
ATOM 2669 C C . VAL A 1 333 ? -5.030 -10.068 -4.269 1.00 77.00 333 VAL A C 1
ATOM 2671 O O . VAL A 1 333 ? -4.078 -10.223 -3.503 1.00 77.00 333 VAL A O 1
ATOM 2674 N N . ILE A 1 334 ? -5.130 -10.705 -5.436 1.00 75.56 334 ILE A N 1
ATOM 2675 C CA . ILE A 1 334 ? -4.110 -11.620 -5.965 1.00 75.56 334 ILE A CA 1
ATOM 2676 C C . ILE A 1 334 ? -2.802 -10.846 -6.193 1.00 75.56 334 ILE A C 1
ATOM 2678 O O . ILE A 1 334 ? -2.831 -9.726 -6.700 1.00 75.56 334 ILE A O 1
ATOM 2682 N N . GLY A 1 335 ? -1.657 -11.434 -5.837 1.00 71.62 335 GLY A N 1
ATOM 2683 C CA . GLY A 1 335 ? -0.339 -10.819 -6.008 1.00 71.62 335 GLY A CA 1
ATOM 2684 C C . GLY A 1 335 ? 0.116 -9.940 -4.841 1.00 71.62 335 GLY A C 1
ATOM 2685 O O . GLY A 1 335 ? 1.277 -9.530 -4.811 1.00 71.62 335 GLY A O 1
ATOM 2686 N N . VAL A 1 336 ? -0.744 -9.667 -3.850 1.00 79.50 336 VAL A N 1
ATOM 2687 C CA . VAL A 1 336 ? -0.330 -8.958 -2.631 1.00 79.50 336 VAL A CA 1
ATOM 2688 C C . VAL A 1 336 ? 0.429 -9.917 -1.718 1.00 79.50 336 VAL A C 1
ATOM 2690 O O . VAL A 1 336 ? -0.144 -10.827 -1.116 1.00 79.50 336 VAL A O 1
ATOM 2693 N N . ARG A 1 337 ? 1.738 -9.683 -1.589 1.00 79.81 337 ARG A N 1
ATOM 2694 C CA . ARG A 1 337 ? 2.681 -10.584 -0.913 1.00 79.81 337 ARG A CA 1
ATOM 2695 C C . ARG A 1 337 ? 2.280 -10.925 0.522 1.00 79.81 337 ARG A C 1
ATOM 2697 O O . ARG A 1 337 ? 2.285 -12.097 0.888 1.00 79.81 337 ARG A O 1
ATOM 2704 N N . SER A 1 338 ? 1.936 -9.928 1.333 1.00 85.31 338 SER A N 1
ATOM 2705 C CA . SER A 1 338 ? 1.575 -10.142 2.737 1.00 85.31 338 SER A CA 1
ATOM 2706 C C . SER A 1 338 ? 0.340 -11.042 2.872 1.00 85.31 338 SER A C 1
ATOM 2708 O O . SER A 1 338 ? 0.333 -11.933 3.719 1.00 85.31 338 SER A O 1
ATOM 2710 N N . ILE A 1 339 ? -0.662 -10.875 1.997 1.00 88.12 339 ILE A N 1
ATOM 2711 C CA . ILE A 1 339 ? -1.896 -11.679 1.962 1.00 88.12 339 ILE A CA 1
ATOM 2712 C C . ILE A 1 339 ? -1.600 -13.123 1.552 1.00 88.12 339 ILE A C 1
ATOM 2714 O O . ILE A 1 339 ? -2.051 -14.055 2.220 1.00 88.12 339 ILE A O 1
ATOM 2718 N N . GLU A 1 340 ? -0.814 -13.322 0.490 1.00 84.19 340 GLU A N 1
ATOM 2719 C CA . GLU A 1 340 ? -0.414 -14.661 0.035 1.00 84.19 340 GLU A CA 1
ATOM 2720 C C . GLU A 1 340 ? 0.356 -15.416 1.127 1.00 84.19 340 GLU A C 1
ATOM 2722 O O . GLU A 1 340 ? 0.071 -16.583 1.397 1.00 84.19 340 GLU A O 1
ATOM 2727 N N . ILE A 1 341 ? 1.281 -14.736 1.813 1.00 86.06 341 ILE A N 1
ATOM 2728 C CA . ILE A 1 341 ? 2.049 -15.312 2.922 1.00 86.06 341 ILE A CA 1
ATOM 2729 C C . ILE A 1 341 ? 1.140 -15.641 4.116 1.00 86.06 341 ILE A C 1
ATOM 2731 O O . ILE A 1 341 ? 1.277 -16.713 4.712 1.00 86.06 341 ILE A O 1
ATOM 2735 N N . ALA A 1 342 ? 0.204 -14.751 4.460 1.00 89.94 342 ALA A N 1
ATOM 2736 C CA . ALA A 1 342 ? -0.731 -14.962 5.561 1.00 89.94 342 ALA A CA 1
ATOM 2737 C C . ALA A 1 342 ? -1.614 -16.200 5.332 1.00 89.94 342 ALA A C 1
ATOM 2739 O O . ALA A 1 342 ? -1.793 -17.002 6.251 1.00 89.94 342 ALA A O 1
ATOM 2740 N N . LEU A 1 343 ? -2.127 -16.376 4.109 1.00 87.62 343 LEU A N 1
ATOM 2741 C CA . LEU A 1 343 ? -2.907 -17.552 3.708 1.00 87.62 343 LEU A CA 1
ATOM 2742 C C . LEU A 1 343 ? -2.045 -18.821 3.716 1.00 87.62 343 LEU A C 1
ATOM 2744 O O . LEU A 1 343 ? -2.459 -19.844 4.255 1.00 87.62 343 LEU A O 1
ATOM 2748 N N . MET A 1 344 ? -0.829 -18.748 3.168 1.00 84.12 344 MET A N 1
ATOM 2749 C CA . MET A 1 344 ? 0.096 -19.883 3.078 1.00 84.12 344 MET A CA 1
ATOM 2750 C C . MET A 1 344 ? 0.462 -20.451 4.457 1.00 84.12 344 MET A C 1
ATOM 2752 O O . MET A 1 344 ? 0.450 -21.666 4.653 1.00 84.12 344 MET A O 1
ATOM 2756 N N . PHE A 1 345 ? 0.756 -19.589 5.435 1.00 86.94 345 PHE A N 1
ATOM 2757 C CA . PHE A 1 345 ? 1.061 -20.024 6.803 1.00 86.94 345 PHE A CA 1
ATOM 2758 C C . PHE A 1 345 ? -0.182 -20.263 7.671 1.00 86.94 345 PHE A C 1
ATOM 2760 O O . PHE A 1 345 ? -0.048 -20.713 8.808 1.00 86.94 345 PHE A O 1
ATOM 2767 N N . GLY A 1 346 ? -1.383 -20.022 7.138 1.00 88.25 346 GLY A N 1
ATOM 2768 C CA . GLY A 1 346 ? -2.645 -20.268 7.830 1.00 88.25 346 GLY A CA 1
ATOM 2769 C C . GLY A 1 346 ? -2.976 -19.250 8.922 1.00 88.25 346 GLY A C 1
ATOM 2770 O O . GLY A 1 346 ? -3.765 -19.569 9.804 1.00 88.25 346 GLY A O 1
ATOM 2771 N N . PHE A 1 347 ? -2.399 -18.043 8.886 1.00 90.62 347 PHE A N 1
ATOM 2772 C CA . PHE A 1 347 ? -2.802 -16.953 9.785 1.00 90.62 347 PHE A CA 1
ATOM 2773 C C . PHE A 1 347 ? -4.218 -16.477 9.488 1.00 90.62 347 PHE A C 1
ATOM 2775 O O . PHE A 1 347 ? -4.968 -16.149 10.405 1.00 90.62 347 PHE A O 1
ATOM 2782 N N . VAL A 1 348 ? -4.568 -16.432 8.201 1.00 90.94 348 VAL A N 1
ATOM 2783 C CA . VAL A 1 348 ? -5.855 -15.941 7.716 1.00 90.94 348 VAL A CA 1
ATOM 2784 C C . VAL A 1 348 ? -6.516 -16.959 6.797 1.00 90.94 348 VAL A C 1
ATOM 2786 O O . VAL A 1 348 ? -5.853 -17.822 6.222 1.00 90.94 348 VAL A O 1
ATOM 2789 N N . LYS A 1 349 ? -7.829 -16.832 6.644 1.00 87.50 349 LYS A N 1
ATOM 2790 C CA . LYS A 1 349 ? -8.644 -17.531 5.651 1.00 87.50 349 LYS A CA 1
ATOM 2791 C C . LYS A 1 349 ? -9.365 -16.513 4.772 1.00 87.50 349 LYS A C 1
ATOM 2793 O O . LYS A 1 349 ? -9.584 -15.375 5.186 1.00 87.50 349 LYS A O 1
ATOM 2798 N N . LYS A 1 350 ? -9.730 -16.928 3.559 1.00 84.69 350 LYS A N 1
ATOM 2799 C CA . LYS A 1 350 ? -10.541 -16.122 2.641 1.00 84.69 350 LYS A CA 1
ATOM 2800 C C . LYS A 1 350 ? -12.024 -16.353 2.927 1.00 84.69 350 LYS A C 1
ATOM 2802 O O . LYS A 1 350 ? -12.462 -17.499 2.954 1.00 84.69 350 LYS A O 1
ATOM 2807 N N . GLU A 1 351 ? -12.789 -15.276 3.050 1.00 78.19 351 GLU A N 1
ATOM 2808 C CA . GLU A 1 351 ? -14.245 -15.307 3.195 1.00 78.19 351 GLU A CA 1
ATOM 2809 C C . GLU A 1 351 ? -14.856 -14.147 2.397 1.00 78.19 351 GLU A C 1
ATOM 2811 O O . GLU A 1 351 ? -14.449 -13.009 2.568 1.00 78.19 351 GLU A O 1
ATOM 2816 N N . ASN A 1 352 ? -15.791 -14.412 1.477 1.00 71.69 352 ASN A N 1
ATOM 2817 C CA . ASN A 1 352 ? -16.529 -13.376 0.725 1.00 71.69 352 ASN A CA 1
ATOM 2818 C C . ASN A 1 352 ? -15.666 -12.237 0.117 1.00 71.69 352 ASN A C 1
ATOM 2820 O O . ASN A 1 352 ? -16.061 -11.077 0.144 1.00 71.69 352 ASN A O 1
ATOM 2824 N N . ASN A 1 353 ? -14.502 -12.575 -0.455 1.00 78.38 353 ASN A N 1
ATOM 2825 C CA . ASN A 1 353 ? -13.489 -11.652 -1.009 1.00 78.38 353 ASN A CA 1
ATOM 2826 C C . ASN A 1 353 ? -12.688 -10.818 -0.003 1.00 78.38 353 ASN A C 1
ATOM 2828 O O . ASN A 1 353 ? -11.892 -9.981 -0.423 1.00 78.38 353 ASN A O 1
ATOM 2832 N N . THR A 1 354 ? -12.790 -11.093 1.289 1.00 82.31 354 THR A N 1
ATOM 2833 C CA . THR A 1 354 ? -11.941 -10.487 2.316 1.00 82.31 354 THR A CA 1
ATOM 2834 C C . THR A 1 354 ? -11.157 -11.557 3.059 1.00 82.31 354 THR A C 1
ATOM 2836 O O . THR A 1 354 ? -11.342 -12.762 2.839 1.00 82.31 354 THR A O 1
ATOM 2839 N N . ILE A 1 355 ? -10.186 -11.127 3.860 1.00 83.94 355 ILE A N 1
ATOM 2840 C CA . ILE A 1 355 ? -9.415 -12.019 4.721 1.00 83.94 355 ILE A CA 1
ATOM 2841 C C . ILE A 1 355 ? -9.791 -11.813 6.185 1.00 83.94 355 ILE A C 1
ATOM 2843 O O . ILE A 1 355 ? -10.008 -10.693 6.643 1.00 83.94 355 ILE A O 1
ATOM 2847 N N . LEU A 1 356 ? -9.845 -12.919 6.919 1.00 81.44 356 LEU A N 1
ATOM 2848 C CA . LEU A 1 356 ? -10.129 -12.968 8.351 1.00 81.44 356 LEU A CA 1
ATOM 2849 C C . LEU A 1 356 ? -9.096 -13.854 9.034 1.00 81.44 356 LEU A C 1
ATOM 2851 O O . LEU A 1 356 ? -8.588 -14.780 8.402 1.00 81.44 356 LEU A O 1
ATOM 2855 N N . VAL A 1 357 ? -8.811 -13.622 10.318 1.00 86.50 357 VAL A N 1
ATOM 2856 C CA . VAL A 1 357 ? -7.965 -14.543 11.095 1.00 86.50 357 VAL A CA 1
ATOM 2857 C C . VAL A 1 357 ? -8.549 -15.952 11.013 1.00 86.50 357 VAL A C 1
ATOM 2859 O O . VAL A 1 357 ? -9.763 -16.142 11.081 1.00 86.50 357 VAL A O 1
ATOM 2862 N N . ALA A 1 358 ? -7.685 -16.946 10.819 1.00 88.25 358 ALA A N 1
ATOM 2863 C CA . ALA A 1 358 ? -8.111 -18.301 10.494 1.00 88.25 358 ALA A CA 1
ATOM 2864 C C . ALA A 1 358 ? -8.991 -18.931 11.587 1.00 88.25 358 ALA A C 1
ATOM 2866 O O . ALA A 1 358 ? -9.915 -19.676 11.262 1.00 88.25 358 ALA A O 1
ATOM 2867 N N . ASN A 1 359 ? -8.713 -18.637 12.862 1.00 88.38 359 ASN A N 1
ATOM 2868 C CA . ASN A 1 359 ? -9.455 -19.141 14.016 1.00 88.38 359 ASN A CA 1
ATOM 2869 C C . ASN A 1 359 ? -9.275 -18.239 15.254 1.00 88.38 359 ASN A C 1
ATOM 2871 O O . ASN A 1 359 ? -8.341 -17.434 15.315 1.00 88.38 359 ASN A O 1
ATOM 2875 N N . ARG A 1 360 ? -10.146 -18.413 16.259 1.00 80.62 360 ARG A N 1
ATOM 2876 C CA . ARG A 1 360 ? -10.157 -17.595 17.486 1.00 80.62 360 ARG A CA 1
ATOM 2877 C C . ARG A 1 360 ? -8.904 -17.791 18.344 1.00 80.62 360 A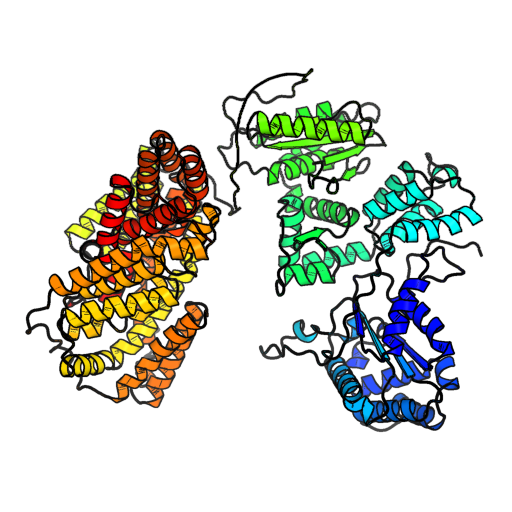RG A C 1
ATOM 2879 O O . ARG A 1 360 ? -8.451 -16.854 18.991 1.00 80.62 360 ARG A O 1
ATOM 2886 N N . ILE A 1 361 ? -8.314 -18.988 18.352 1.00 86.88 361 ILE A N 1
ATOM 2887 C CA . ILE A 1 361 ? -7.081 -19.251 19.115 1.00 86.88 361 ILE A CA 1
ATOM 2888 C C . ILE A 1 361 ? -5.920 -18.416 18.565 1.00 86.88 361 ILE A C 1
ATOM 2890 O O . ILE A 1 361 ? -5.178 -17.814 19.339 1.00 86.88 361 ILE A O 1
ATOM 2894 N N . PHE A 1 362 ? -5.775 -18.338 17.240 1.00 90.31 362 PHE A N 1
ATOM 2895 C CA . PHE A 1 362 ? -4.756 -17.504 16.600 1.00 90.31 362 PHE A CA 1
ATOM 2896 C C . PHE A 1 362 ? -5.005 -16.021 16.853 1.00 90.31 362 PHE A C 1
ATOM 2898 O O . PHE A 1 362 ? -4.055 -15.292 17.111 1.00 90.31 362 PHE A O 1
ATOM 2905 N N . GLU A 1 363 ? -6.261 -15.583 16.845 1.00 81.19 363 GLU A N 1
ATOM 2906 C CA . GLU A 1 363 ? -6.626 -14.214 17.210 1.00 81.19 363 GLU A CA 1
ATOM 2907 C C . GLU A 1 363 ? -6.152 -13.870 18.634 1.00 81.19 363 GLU A C 1
ATOM 2909 O O . GLU A 1 363 ? -5.387 -12.920 18.811 1.00 81.19 363 GLU A O 1
ATOM 2914 N N . ILE A 1 364 ? -6.488 -14.699 19.631 1.00 76.69 364 ILE A N 1
ATOM 2915 C CA . ILE A 1 364 ? -6.065 -14.510 21.032 1.00 76.69 364 ILE A CA 1
ATOM 2916 C C . ILE A 1 364 ? -4.534 -14.540 21.168 1.00 76.69 364 ILE A C 1
ATOM 2918 O O . ILE A 1 364 ? -3.945 -13.694 21.848 1.00 76.69 364 ILE A O 1
ATOM 2922 N N . LEU A 1 365 ? -3.872 -15.498 20.512 1.00 85.12 365 LEU A N 1
ATOM 2923 C CA . LEU A 1 365 ? -2.414 -15.626 20.516 1.00 85.12 365 LEU A CA 1
ATOM 2924 C C . LEU A 1 365 ? -1.739 -14.358 19.979 1.00 85.12 365 LEU A C 1
ATOM 2926 O O . LEU A 1 365 ? -0.824 -13.826 20.612 1.00 85.12 365 LEU A O 1
ATOM 2930 N N . LEU A 1 366 ? -2.197 -13.866 18.825 1.00 85.00 366 LEU A N 1
ATOM 2931 C CA . LEU A 1 366 ? -1.639 -12.686 18.175 1.00 85.00 366 LEU A CA 1
ATOM 2932 C C . LEU A 1 366 ? -1.874 -11.428 19.012 1.00 85.00 366 LEU A C 1
ATOM 2934 O O . LEU A 1 366 ? -0.932 -10.659 19.199 1.00 85.00 366 LEU A O 1
ATOM 2938 N N . TYR A 1 367 ? -3.066 -11.242 19.590 1.00 75.75 367 TYR A N 1
ATOM 2939 C CA . TYR A 1 367 ? -3.315 -10.147 20.535 1.00 75.75 367 TYR A CA 1
ATOM 2940 C C . TYR A 1 367 ? -2.337 -10.181 21.709 1.00 75.75 367 TYR A C 1
ATOM 2942 O O . TYR A 1 367 ? -1.692 -9.176 22.013 1.00 75.75 367 TYR A O 1
ATOM 2950 N N . ASN A 1 368 ? -2.166 -11.344 22.341 1.00 77.06 368 ASN A N 1
ATOM 2951 C CA . ASN A 1 368 ? -1.263 -11.495 23.479 1.00 77.06 368 ASN A CA 1
ATOM 2952 C C . ASN A 1 368 ? 0.199 -11.212 23.120 1.00 77.06 368 ASN A C 1
ATOM 2954 O O . ASN A 1 368 ? 0.904 -10.593 23.928 1.00 77.06 368 ASN A O 1
ATOM 2958 N N . TYR A 1 369 ? 0.636 -11.638 21.931 1.00 82.19 369 TYR A N 1
ATOM 2959 C CA . TYR A 1 369 ? 1.963 -11.350 21.391 1.00 82.19 369 TYR A CA 1
ATOM 2960 C C . TYR A 1 369 ? 2.154 -9.848 21.157 1.00 82.19 369 TYR A C 1
ATOM 2962 O O . TYR A 1 369 ? 3.091 -9.247 21.684 1.00 82.19 369 TYR A O 1
ATOM 2970 N N . PHE A 1 370 ? 1.228 -9.216 20.440 1.00 78.56 370 PHE A N 1
ATOM 2971 C CA . PHE A 1 370 ? 1.298 -7.799 20.103 1.00 78.56 370 PHE A CA 1
ATOM 2972 C C . PHE A 1 370 ? 1.245 -6.891 21.328 1.00 78.56 370 PHE A C 1
ATOM 2974 O O . PHE A 1 370 ? 2.029 -5.954 21.429 1.00 78.56 370 PHE A O 1
ATOM 2981 N N . LEU A 1 371 ? 0.393 -7.203 22.303 1.00 71.00 371 LEU A N 1
ATOM 2982 C CA . LEU A 1 371 ? 0.332 -6.464 23.562 1.00 71.00 371 LEU A CA 1
ATOM 2983 C C . LEU A 1 371 ? 1.563 -6.709 24.445 1.00 71.00 371 LEU A C 1
ATOM 2985 O O . LEU A 1 371 ? 1.767 -5.992 25.421 1.00 71.00 371 LEU A O 1
ATOM 2989 N N . ALA A 1 372 ? 2.325 -7.787 24.211 1.00 70.75 372 ALA A N 1
ATOM 2990 C CA . ALA A 1 372 ? 3.502 -8.130 25.013 1.00 70.75 372 ALA A CA 1
ATOM 2991 C C . ALA A 1 372 ? 4.771 -7.430 24.537 1.00 70.75 372 ALA A C 1
ATOM 2993 O O . ALA A 1 372 ? 5.777 -7.537 25.245 1.00 70.75 372 ALA A O 1
ATOM 2994 N N . SER A 1 373 ? 4.730 -6.750 23.386 1.00 68.50 373 SER A N 1
ATOM 2995 C CA . SER A 1 373 ? 5.895 -6.085 22.817 1.00 68.50 373 SER A CA 1
ATOM 2996 C C . SER A 1 373 ? 6.455 -5.018 23.774 1.00 68.50 373 SER A C 1
ATOM 2998 O O . SER A 1 373 ? 5.693 -4.404 24.533 1.00 68.50 373 SER A O 1
ATOM 3000 N N . PRO A 1 374 ? 7.783 -4.793 23.778 1.00 59.28 374 PRO A N 1
ATOM 3001 C CA . PRO A 1 374 ? 8.427 -3.821 24.666 1.00 59.28 374 PRO A CA 1
ATOM 3002 C C . PRO A 1 374 ? 7.801 -2.424 24.580 1.00 59.28 374 PRO A C 1
ATOM 3004 O O . PRO A 1 374 ? 7.528 -1.814 25.613 1.00 59.28 374 PRO A O 1
ATOM 3007 N N . ASP A 1 375 ? 7.467 -1.988 23.363 1.00 57.22 375 ASP A N 1
ATOM 3008 C CA . ASP A 1 375 ? 6.840 -0.692 23.079 1.00 57.22 375 ASP A CA 1
ATOM 3009 C C . ASP A 1 375 ? 5.480 -0.519 23.780 1.00 57.22 375 ASP A C 1
ATOM 3011 O O . ASP A 1 375 ? 5.074 0.594 24.104 1.00 57.22 375 ASP A O 1
ATOM 3015 N N . MET A 1 376 ? 4.764 -1.619 24.040 1.00 60.00 376 MET A N 1
ATOM 3016 C CA . MET A 1 376 ? 3.446 -1.604 24.685 1.00 60.00 376 MET A CA 1
ATOM 3017 C C . MET A 1 376 ? 3.532 -1.644 26.215 1.00 60.00 376 MET A C 1
ATOM 3019 O O . MET A 1 376 ? 2.700 -1.037 26.894 1.00 60.00 376 MET A O 1
ATOM 3023 N N . ARG A 1 377 ? 4.538 -2.335 26.771 1.00 54.44 377 ARG A N 1
ATOM 3024 C CA . ARG A 1 377 ? 4.741 -2.450 28.229 1.00 54.44 377 ARG A CA 1
ATOM 3025 C C . ARG A 1 377 ? 5.213 -1.151 28.878 1.00 54.44 377 ARG A C 1
ATOM 3027 O O . ARG A 1 377 ? 5.026 -0.995 30.075 1.00 54.44 377 ARG A O 1
ATOM 3034 N N . GLN A 1 378 ? 5.794 -0.238 28.103 1.00 53.03 378 GLN A N 1
ATOM 3035 C CA . GLN A 1 378 ? 6.226 1.084 28.568 1.00 53.03 378 GLN A CA 1
ATOM 3036 C C . GLN A 1 378 ? 5.109 2.146 28.502 1.00 53.03 378 GLN A C 1
ATOM 3038 O O . GLN A 1 378 ? 5.384 3.335 28.649 1.00 53.03 378 GLN A O 1
ATOM 3043 N N . SER A 1 379 ? 3.850 1.758 28.247 1.00 62.28 379 SER A N 1
ATOM 3044 C CA . SER A 1 379 ? 2.745 2.723 28.201 1.00 62.28 379 SER A CA 1
ATOM 3045 C C . SER A 1 379 ? 2.250 3.100 29.602 1.00 62.28 379 SER A C 1
ATOM 3047 O O . SER A 1 379 ? 2.025 2.233 30.447 1.00 62.28 379 SER A O 1
ATOM 3049 N N . GLU A 1 380 ? 1.982 4.392 29.816 1.00 64.19 380 GLU A N 1
ATOM 3050 C CA . GLU A 1 380 ? 1.477 4.947 31.087 1.00 64.19 380 GLU A CA 1
ATOM 3051 C C . GLU A 1 380 ? 0.193 4.253 31.585 1.00 64.19 380 GLU A C 1
ATOM 3053 O O . GLU A 1 380 ? -0.044 4.164 32.789 1.00 64.19 380 GLU A O 1
ATOM 3058 N N . MET A 1 381 ? -0.615 3.700 30.671 1.00 68.19 381 MET A N 1
ATOM 3059 C CA . MET A 1 381 ? -1.829 2.947 31.003 1.00 68.19 381 MET A CA 1
ATOM 3060 C C . MET A 1 381 ? -1.558 1.593 31.664 1.00 68.19 381 MET A C 1
ATOM 3062 O O . MET A 1 381 ? -2.295 1.189 32.564 1.00 68.19 381 MET A O 1
ATOM 3066 N N . TYR A 1 382 ? -0.509 0.892 31.233 1.00 63.94 382 TYR A N 1
ATOM 3067 C CA . TYR A 1 382 ? -0.128 -0.394 31.816 1.00 63.94 382 TYR A CA 1
ATOM 3068 C C . TYR A 1 382 ? 0.374 -0.209 33.258 1.00 63.94 382 TYR A C 1
ATOM 3070 O O . TYR A 1 382 ? -0.033 -0.939 34.166 1.00 63.94 382 TYR A O 1
ATOM 3078 N N . ASP A 1 383 ? 1.176 0.833 33.490 1.00 67.81 383 ASP A N 1
ATOM 3079 C CA . ASP A 1 383 ? 1.677 1.193 34.821 1.00 67.81 383 ASP A CA 1
ATOM 3080 C C . ASP A 1 383 ? 0.561 1.674 35.759 1.00 67.81 383 ASP A C 1
ATOM 3082 O O . ASP A 1 383 ? 0.574 1.370 36.957 1.00 67.81 383 ASP A O 1
ATOM 3086 N N . ALA A 1 384 ? -0.435 2.396 35.233 1.00 69.56 384 ALA A N 1
ATOM 3087 C CA . ALA A 1 384 ? -1.591 2.844 36.008 1.00 69.56 384 ALA A CA 1
ATOM 3088 C C . ALA A 1 384 ? -2.413 1.661 36.554 1.00 69.56 384 ALA A C 1
ATOM 3090 O O . ALA A 1 384 ? -2.828 1.677 37.713 1.00 69.56 384 ALA A O 1
ATOM 3091 N N . ALA A 1 385 ? -2.601 0.607 35.753 1.00 66.12 385 ALA A N 1
ATOM 3092 C CA . ALA A 1 385 ? -3.322 -0.596 36.167 1.00 66.12 385 ALA A CA 1
ATOM 3093 C C . ALA A 1 385 ? -2.589 -1.400 37.255 1.00 66.12 385 ALA A C 1
ATOM 3095 O O . ALA A 1 385 ? -3.225 -1.952 38.156 1.00 66.12 385 ALA A O 1
ATOM 3096 N N . LEU A 1 386 ? -1.251 -1.451 37.210 1.00 69.25 386 LEU A N 1
ATOM 3097 C CA . LEU A 1 386 ? -0.445 -2.165 38.208 1.00 69.25 386 LEU A CA 1
ATOM 3098 C C . LEU A 1 386 ? -0.575 -1.569 39.616 1.00 69.25 386 LEU A C 1
ATOM 3100 O O . LEU A 1 386 ? -0.581 -2.321 40.591 1.00 69.25 386 LEU A O 1
ATOM 3104 N N . LYS A 1 387 ? -0.721 -0.244 39.731 1.00 71.69 387 LYS A N 1
ATOM 3105 C CA . LYS A 1 387 ? -0.824 0.455 41.026 1.00 71.69 387 LYS A CA 1
ATOM 3106 C C . LYS A 1 387 ? -2.083 0.090 41.816 1.00 71.69 387 LYS A C 1
ATOM 3108 O O . LYS A 1 387 ? -2.035 0.058 43.041 1.00 71.69 387 LYS A O 1
ATOM 3113 N N . ASP A 1 388 ? -3.188 -0.198 41.128 1.00 68.31 388 ASP A N 1
ATOM 3114 C CA . ASP A 1 388 ? -4.486 -0.492 41.750 1.00 68.31 388 ASP A CA 1
ATOM 3115 C C . ASP A 1 388 ? -4.844 -1.997 41.732 1.00 68.31 388 ASP A C 1
ATOM 3117 O O . ASP A 1 388 ? -5.914 -2.377 42.209 1.00 68.31 388 ASP A O 1
ATOM 3121 N N . LYS A 1 389 ? -3.953 -2.880 41.243 1.00 66.25 389 LYS A N 1
ATOM 3122 C CA . LYS A 1 389 ? -4.242 -4.311 41.010 1.00 66.25 389 LYS A CA 1
ATOM 3123 C C . LYS A 1 389 ? -4.869 -5.039 42.205 1.00 66.25 389 LYS A C 1
ATOM 3125 O O . LYS A 1 389 ? -5.807 -5.809 42.017 1.00 66.25 389 LYS A O 1
ATOM 3130 N N . SER A 1 390 ? -4.371 -4.808 43.421 1.00 64.75 390 SER A N 1
ATOM 3131 C CA . SER A 1 390 ? -4.856 -5.482 44.637 1.00 64.75 390 SER A CA 1
ATOM 3132 C C . SER A 1 390 ? -6.276 -5.087 45.047 1.00 64.75 390 SER A C 1
ATOM 3134 O O . SER A 1 390 ? -6.877 -5.782 45.854 1.00 64.75 390 SER A O 1
ATOM 3136 N N . ARG A 1 391 ? -6.814 -3.990 44.501 1.00 74.19 391 ARG A N 1
ATOM 3137 C CA . ARG A 1 391 ? -8.151 -3.472 44.822 1.00 74.19 391 ARG A CA 1
ATOM 3138 C C . ARG A 1 391 ? -9.230 -3.954 43.857 1.00 74.19 391 ARG A C 1
ATOM 3140 O O . ARG A 1 391 ? -10.403 -3.817 44.159 1.00 74.19 391 ARG A O 1
ATOM 3147 N N . PHE A 1 392 ? -8.853 -4.484 42.692 1.00 79.25 392 PHE A N 1
ATOM 3148 C CA . PHE A 1 392 ? -9.812 -4.941 41.680 1.00 79.25 392 PHE A CA 1
ATOM 3149 C C . PHE A 1 392 ? -10.368 -6.338 41.943 1.00 79.25 392 PHE A C 1
ATOM 3151 O O . PHE A 1 392 ? -11.338 -6.729 41.297 1.00 79.25 392 PHE A O 1
ATOM 3158 N N . VAL A 1 393 ? -9.754 -7.089 42.859 1.00 74.44 393 VAL A N 1
ATOM 3159 C CA . VAL A 1 393 ? -10.155 -8.453 43.197 1.00 74.44 393 VAL A CA 1
ATOM 3160 C C . VAL A 1 393 ? -10.511 -8.500 44.678 1.00 74.44 393 VAL A C 1
ATOM 3162 O O . VAL A 1 393 ? -9.635 -8.341 45.524 1.00 74.44 393 VAL A O 1
ATOM 3165 N N . GLU A 1 394 ? -11.786 -8.732 44.975 1.00 72.56 394 GLU A N 1
ATOM 3166 C CA . GLU A 1 394 ? -12.323 -8.876 46.333 1.00 72.56 394 GLU A CA 1
ATOM 3167 C C . GLU A 1 394 ? -12.831 -10.314 46.492 1.00 72.56 394 GLU A C 1
ATOM 3169 O O . GLU A 1 394 ? -13.561 -10.810 45.636 1.00 72.56 394 GLU A O 1
ATOM 3174 N N . ASP A 1 395 ? -12.363 -11.028 47.522 1.00 67.12 395 ASP A N 1
ATOM 3175 C CA . ASP A 1 395 ? -12.714 -12.432 47.815 1.00 67.12 395 ASP A CA 1
ATOM 3176 C C . ASP A 1 395 ? -12.599 -13.405 46.622 1.00 67.12 395 ASP A C 1
ATOM 3178 O O . ASP A 1 395 ? -13.280 -14.425 46.533 1.00 67.12 395 ASP A O 1
ATOM 3182 N N . GLY A 1 396 ? -11.688 -13.114 45.688 1.00 67.12 396 GLY A N 1
ATOM 3183 C CA . GLY A 1 396 ? -11.455 -13.935 44.502 1.00 67.12 396 GLY A CA 1
ATOM 3184 C C . GLY A 1 396 ? -12.382 -13.652 43.317 1.00 67.12 396 GLY A C 1
ATOM 3185 O O . GLY A 1 396 ? -12.218 -14.320 42.296 1.00 67.12 396 GLY A O 1
ATOM 3186 N N . HIS A 1 397 ? -13.273 -12.663 43.418 1.00 76.50 397 HIS A N 1
ATOM 3187 C CA . HIS A 1 397 ? -14.110 -12.156 42.330 1.00 76.50 397 HIS A CA 1
ATOM 3188 C C . HIS A 1 397 ? -13.541 -10.859 41.747 1.00 76.50 397 HIS A C 1
ATOM 3190 O O . HIS A 1 397 ? -12.999 -10.017 42.466 1.00 76.50 397 HIS A O 1
ATOM 3196 N N . LEU A 1 398 ? -13.663 -10.687 40.429 1.00 82.44 398 LEU A N 1
ATOM 3197 C CA . LEU A 1 398 ? -13.217 -9.477 39.740 1.00 82.44 398 LEU A CA 1
ATOM 3198 C C . LEU A 1 398 ? -14.305 -8.402 39.817 1.00 82.44 398 LEU A C 1
ATOM 3200 O O . LEU A 1 398 ? -15.371 -8.534 39.217 1.00 82.44 398 LEU A O 1
ATOM 3204 N N . ASN A 1 399 ? -14.021 -7.288 40.487 1.00 83.25 399 ASN A N 1
ATOM 3205 C CA . ASN A 1 399 ? -14.931 -6.150 40.528 1.00 83.25 399 ASN A CA 1
ATOM 3206 C C . ASN A 1 399 ? -14.829 -5.336 39.225 1.00 83.25 399 ASN A C 1
ATOM 3208 O O . ASN A 1 399 ? -14.155 -4.306 39.153 1.00 83.25 399 ASN A O 1
ATOM 3212 N N . MET A 1 400 ? -15.516 -5.798 38.174 1.00 82.06 400 MET A N 1
ATOM 3213 C CA . MET A 1 400 ? -15.491 -5.154 36.853 1.00 82.06 400 MET A CA 1
ATOM 3214 C C . MET A 1 400 ? -16.004 -3.704 36.888 1.00 82.06 400 MET A C 1
ATOM 3216 O O . MET A 1 400 ? -15.512 -2.853 36.151 1.00 82.06 400 MET A O 1
ATOM 3220 N N . GLY A 1 401 ? -16.944 -3.382 37.785 1.00 73.75 401 GLY A N 1
ATOM 3221 C CA . GLY A 1 401 ? -17.420 -2.006 37.964 1.00 73.75 401 GLY A CA 1
ATOM 3222 C C . GLY A 1 401 ? -16.300 -1.060 38.405 1.00 73.75 401 GLY A C 1
ATOM 3223 O O . GLY A 1 401 ? -16.130 0.014 37.826 1.00 73.75 401 GLY A O 1
ATOM 3224 N N . LEU A 1 402 ? -15.487 -1.491 39.373 1.00 78.88 402 LEU A N 1
ATOM 3225 C CA . LEU A 1 402 ? -14.336 -0.732 39.855 1.00 78.88 402 LEU A CA 1
ATOM 3226 C C . LEU A 1 402 ? -13.215 -0.648 38.809 1.00 78.88 402 LEU A C 1
ATOM 3228 O O . LEU A 1 402 ? -12.611 0.416 38.655 1.00 78.88 402 LEU A O 1
ATOM 3232 N N . VAL A 1 403 ? -12.967 -1.732 38.060 1.00 81.12 403 VAL A N 1
ATOM 3233 C CA . VAL A 1 403 ? -12.006 -1.745 36.939 1.00 81.12 403 VAL A CA 1
ATOM 3234 C C . VAL A 1 403 ? -12.369 -0.672 35.916 1.00 81.12 403 VAL A C 1
ATOM 3236 O O . VAL A 1 403 ? -11.518 0.129 35.538 1.00 81.12 403 VAL A O 1
ATOM 3239 N N . LEU A 1 404 ? -13.639 -0.601 35.514 1.00 79.12 404 LEU A N 1
ATOM 3240 C CA . LEU A 1 404 ? -14.124 0.386 34.550 1.00 79.12 404 LEU A CA 1
ATOM 3241 C C . LEU A 1 404 ? -14.082 1.809 35.106 1.00 79.12 404 LEU A C 1
ATOM 3243 O O . LEU A 1 404 ? -13.655 2.729 34.411 1.00 79.12 404 LEU A O 1
ATOM 3247 N N . GLN A 1 405 ? -14.471 1.999 36.368 1.00 76.88 405 GLN A N 1
ATOM 3248 C CA . GLN A 1 405 ? -14.408 3.304 37.020 1.00 76.88 405 GLN A CA 1
ATOM 3249 C C . GLN A 1 405 ? -12.974 3.842 37.055 1.00 76.88 405 GLN A C 1
ATOM 3251 O O . GLN A 1 405 ? -12.736 4.997 36.699 1.00 76.88 405 GLN A O 1
ATOM 3256 N N . LYS A 1 406 ? -12.010 3.005 37.451 1.00 77.69 406 LYS A N 1
ATOM 3257 C CA . LYS A 1 406 ? -10.595 3.383 37.494 1.00 77.69 406 LYS A CA 1
ATOM 3258 C C . LYS A 1 406 ? -10.003 3.541 36.104 1.00 77.69 406 LYS A C 1
ATOM 3260 O O . LYS A 1 40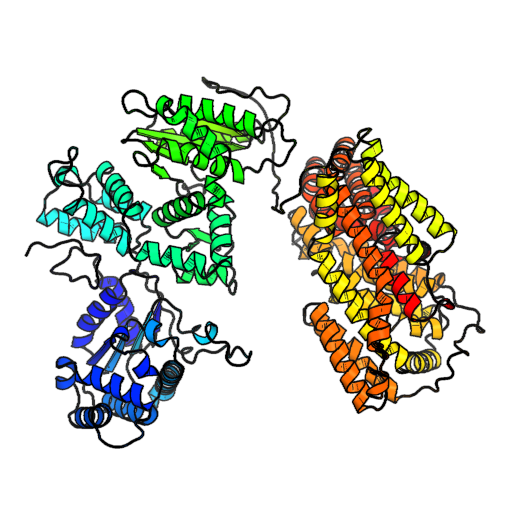6 ? -9.263 4.496 35.895 1.00 77.69 406 LYS A O 1
ATOM 3265 N N . PHE A 1 407 ? -10.381 2.694 35.149 1.00 78.50 407 PHE A N 1
ATOM 3266 C CA . PHE A 1 407 ? -10.010 2.868 33.750 1.00 78.50 407 PHE A CA 1
ATOM 3267 C C . PHE A 1 407 ? -10.435 4.243 33.231 1.00 78.50 407 PHE A C 1
ATOM 3269 O O . PHE A 1 407 ? -9.602 4.948 32.681 1.00 78.50 407 PHE A O 1
ATOM 3276 N N . VAL A 1 408 ? -11.684 4.671 33.458 1.00 73.56 408 VAL A N 1
ATOM 3277 C CA . VAL A 1 408 ? -12.176 5.990 33.016 1.00 73.56 408 VAL A CA 1
ATOM 3278 C C . VAL A 1 408 ? -11.393 7.136 33.661 1.00 73.56 408 VAL A C 1
ATOM 3280 O O . VAL A 1 408 ? -11.070 8.101 32.971 1.00 73.56 408 VAL A O 1
ATOM 3283 N N . VAL A 1 409 ? -11.062 7.032 34.954 1.00 74.25 409 VAL A N 1
ATOM 3284 C CA . VAL A 1 409 ? -10.250 8.040 35.660 1.00 74.25 409 VAL A CA 1
ATOM 3285 C C . VAL A 1 409 ? -8.845 8.111 35.068 1.00 74.25 409 VAL A C 1
ATOM 3287 O O . VAL A 1 409 ? -8.458 9.164 34.578 1.00 74.25 409 VAL A O 1
ATOM 3290 N N . HIS A 1 410 ? -8.120 6.992 35.017 1.00 73.69 410 HIS A N 1
ATOM 3291 C CA . HIS A 1 410 ? -6.749 6.953 34.494 1.00 73.69 410 HIS A CA 1
ATOM 3292 C C . HIS A 1 410 ? -6.693 7.337 33.015 1.00 73.69 410 HIS A C 1
ATOM 3294 O O . HIS A 1 410 ? -5.808 8.075 32.591 1.00 73.69 410 HIS A O 1
ATOM 3300 N N . PHE A 1 411 ? -7.680 6.906 32.229 1.00 71.44 411 PHE A N 1
ATOM 3301 C CA . PHE A 1 411 ? -7.826 7.309 30.838 1.00 71.44 411 PHE A CA 1
ATOM 3302 C C . PHE A 1 411 ? -8.024 8.823 30.714 1.00 71.44 411 PHE A C 1
ATOM 3304 O O . PHE A 1 411 ? -7.382 9.460 29.883 1.00 71.44 411 PHE A O 1
ATOM 3311 N N . ASN A 1 412 ? -8.877 9.427 31.541 1.00 69.44 412 ASN A N 1
ATOM 3312 C CA . ASN A 1 412 ? -9.082 10.871 31.535 1.00 69.44 412 ASN A CA 1
ATOM 3313 C C . ASN A 1 412 ? -7.870 11.646 32.084 1.00 69.44 412 ASN A C 1
ATOM 3315 O O . ASN A 1 412 ? -7.575 12.726 31.588 1.00 69.44 412 ASN A O 1
ATOM 3319 N N . ASP A 1 413 ? -7.133 11.111 33.049 1.00 67.44 413 ASP A N 1
ATOM 3320 C CA . ASP A 1 413 ? -5.938 11.766 33.589 1.00 67.44 413 ASP A CA 1
ATOM 3321 C C . ASP A 1 413 ? -4.789 11.762 32.567 1.00 67.44 413 ASP A C 1
ATOM 3323 O O . ASP A 1 413 ? -4.117 12.775 32.374 1.00 67.44 413 ASP A O 1
ATOM 3327 N N . ILE A 1 414 ? -4.613 10.650 31.845 1.00 64.75 414 ILE A N 1
ATOM 3328 C CA . ILE A 1 414 ? -3.567 10.484 30.822 1.00 64.75 414 ILE A CA 1
ATOM 3329 C C . ILE A 1 414 ? -3.938 11.206 29.511 1.00 64.75 414 ILE A C 1
ATOM 3331 O O . ILE A 1 414 ? -3.087 11.819 28.855 1.00 64.75 414 ILE A O 1
ATOM 3335 N N . PHE A 1 415 ? -5.212 11.151 29.104 1.00 64.88 415 PHE A N 1
ATOM 3336 C CA . PHE A 1 415 ? -5.657 11.605 27.778 1.00 64.88 415 PHE A CA 1
ATOM 3337 C C . PHE A 1 415 ? -6.628 12.798 27.789 1.00 64.88 415 PHE A C 1
ATOM 3339 O O . PHE A 1 415 ? -6.820 13.420 26.744 1.00 64.88 415 PHE A O 1
ATOM 3346 N N . GLY A 1 416 ? -7.206 13.185 28.929 1.00 51.72 416 GLY A N 1
ATOM 3347 C CA . GLY A 1 416 ? -8.255 14.215 29.027 1.00 51.72 416 GLY A CA 1
ATOM 3348 C C . GLY A 1 416 ? -7.792 15.647 28.740 1.00 51.72 416 GLY A C 1
ATOM 3349 O O . GLY A 1 416 ? -8.602 16.493 28.365 1.00 51.72 416 GLY A O 1
ATOM 3350 N N . GLY A 1 417 ? -6.486 15.925 28.834 1.00 46.44 417 GLY A N 1
ATOM 3351 C CA . GLY A 1 417 ? -5.889 17.211 28.448 1.00 46.44 417 GLY A CA 1
ATOM 3352 C C . GLY A 1 417 ? -5.571 17.358 26.950 1.00 46.44 417 GLY A C 1
ATOM 3353 O O . GLY A 1 417 ? -5.222 18.453 26.504 1.00 46.44 417 GLY A O 1
ATOM 3354 N N . ARG A 1 418 ? -5.669 16.286 26.149 1.00 48.59 418 ARG A N 1
ATOM 3355 C CA . ARG A 1 418 ? -5.270 16.300 24.730 1.00 48.59 418 ARG A CA 1
ATOM 3356 C C . ARG A 1 418 ? -6.420 16.798 23.843 1.00 48.59 418 ARG A C 1
ATOM 3358 O O . ARG A 1 418 ? -7.507 16.227 23.830 1.00 48.59 418 ARG A O 1
ATOM 3365 N N . GLN A 1 419 ? -6.195 17.854 23.052 1.00 40.25 419 GLN A N 1
ATOM 3366 C CA . GLN A 1 419 ? -7.145 18.257 22.006 1.00 40.25 419 GLN A CA 1
ATOM 3367 C C . GLN A 1 419 ? -6.990 17.368 20.761 1.00 40.25 419 GLN A C 1
ATOM 3369 O O . GLN A 1 419 ? -6.035 17.528 20.015 1.00 40.25 419 GLN A O 1
ATOM 3374 N N . GLN A 1 420 ? -7.981 16.492 20.553 1.00 48.53 420 GLN A N 1
ATOM 3375 C CA . GLN A 1 420 ? -8.358 15.811 19.302 1.00 48.53 420 GLN A CA 1
ATOM 3376 C C . GLN A 1 420 ? -7.251 15.094 18.503 1.00 48.53 420 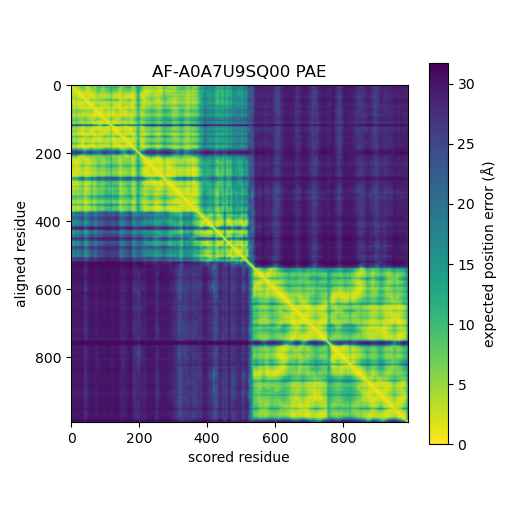GLN A C 1
ATOM 3378 O O . GLN A 1 420 ? -6.686 15.642 17.564 1.00 48.53 420 GLN A O 1
ATOM 3383 N N . SER A 1 421 ? -7.096 13.798 18.790 1.00 37.66 421 SER A N 1
ATOM 3384 C CA . SER A 1 421 ? -6.764 12.733 17.822 1.00 37.66 421 SER A CA 1
ATOM 3385 C C . SER A 1 421 ? -7.132 11.362 18.425 1.00 37.66 421 SER A C 1
ATOM 3387 O O . SER A 1 421 ? -6.304 10.463 18.515 1.00 37.66 421 SER A O 1
ATOM 3389 N N . PHE A 1 422 ? -8.353 11.275 18.970 1.00 38.25 422 PHE A N 1
ATOM 3390 C CA . PHE A 1 422 ? -8.979 10.086 19.565 1.00 38.25 422 PHE A CA 1
ATOM 3391 C C . PHE A 1 422 ? -9.351 9.011 18.536 1.00 38.25 422 PHE A C 1
ATOM 3393 O O . PHE A 1 422 ? -10.450 9.146 18.002 1.00 38.25 422 PHE A O 1
ATOM 3400 N N . LEU A 1 423 ? -8.545 7.997 18.222 1.00 44.91 423 LEU A N 1
ATOM 3401 C CA . LEU A 1 423 ? -9.024 6.894 17.372 1.00 44.91 423 LEU A CA 1
ATOM 3402 C C . LEU A 1 423 ? -9.893 5.923 18.182 1.00 44.91 423 LEU A C 1
ATOM 3404 O O . LEU A 1 423 ? -9.491 5.474 19.248 1.00 44.91 423 LEU A O 1
ATOM 3408 N N . GLU A 1 424 ? -11.060 5.535 17.658 1.00 40.00 424 GLU A N 1
ATOM 3409 C CA . GLU A 1 424 ? -11.840 4.387 18.176 1.00 40.00 424 GLU A CA 1
ATOM 3410 C C . GLU A 1 424 ? -10.963 3.128 18.301 1.00 40.00 424 GLU A C 1
ATOM 3412 O O . GLU A 1 424 ? -11.046 2.385 19.278 1.00 40.00 424 GLU A O 1
ATOM 3417 N N . GLU A 1 425 ? -10.034 2.998 17.352 1.00 46.00 425 GLU A N 1
ATOM 3418 C CA . GLU A 1 425 ? -9.029 1.945 17.176 1.00 46.00 425 GLU A CA 1
ATOM 3419 C C . GLU A 1 425 ? -8.023 1.845 18.344 1.00 46.00 425 GLU A C 1
ATOM 3421 O O . GLU A 1 425 ? -7.404 0.803 18.554 1.00 46.00 425 GLU A O 1
ATOM 3426 N N . ASP A 1 426 ? -7.905 2.892 19.165 1.00 56.38 426 ASP A N 1
ATOM 3427 C CA . ASP A 1 426 ? -7.039 2.926 20.344 1.00 56.38 426 ASP A CA 1
ATOM 3428 C C . ASP A 1 426 ? -7.796 2.598 21.651 1.00 56.38 426 ASP A C 1
ATOM 3430 O O . ASP A 1 426 ? -7.192 2.121 22.611 1.00 56.38 426 ASP A O 1
ATOM 3434 N N . GLY A 1 427 ? -9.124 2.770 21.709 1.00 63.25 427 GLY A N 1
ATOM 3435 C CA . GLY A 1 427 ? -9.931 2.530 22.918 1.00 63.25 427 GLY A CA 1
ATOM 3436 C C . GLY A 1 427 ? -9.922 1.078 23.383 1.00 63.25 427 GLY A C 1
ATOM 3437 O O . GLY A 1 427 ? -9.656 0.801 24.555 1.00 63.25 427 GLY A O 1
ATOM 3438 N N . ARG A 1 428 ? -10.118 0.141 22.449 1.00 68.50 428 ARG A N 1
ATOM 3439 C CA . ARG A 1 428 ? -10.015 -1.300 22.723 1.00 68.50 428 ARG A CA 1
ATOM 3440 C C . ARG A 1 428 ? -8.600 -1.691 23.123 1.00 68.50 428 ARG A C 1
ATOM 3442 O O . ARG A 1 428 ? -8.414 -2.391 24.113 1.00 68.50 428 ARG A O 1
ATOM 3449 N N . ARG A 1 429 ? -7.596 -1.195 22.398 1.00 69.25 429 ARG A N 1
ATOM 3450 C CA . ARG A 1 429 ? -6.181 -1.422 22.709 1.00 69.25 429 ARG A CA 1
ATOM 3451 C C . ARG A 1 429 ? -5.836 -0.945 24.121 1.00 69.25 429 ARG A C 1
ATOM 3453 O O . ARG A 1 429 ? -5.251 -1.710 24.878 1.00 69.25 429 ARG A O 1
ATOM 3460 N N . TYR A 1 430 ? -6.217 0.275 24.499 1.00 72.75 430 TYR A N 1
ATOM 3461 C CA . TYR A 1 430 ? -5.941 0.820 25.829 1.00 72.75 430 TYR A CA 1
ATOM 3462 C C . TYR A 1 430 ? -6.716 0.105 26.932 1.00 72.75 430 TYR A C 1
ATOM 3464 O O . TYR A 1 430 ? -6.146 -0.141 27.993 1.00 72.75 430 TYR A O 1
ATOM 3472 N N . PHE A 1 431 ? -7.975 -0.271 26.691 1.00 77.38 431 PHE A N 1
ATOM 3473 C CA . PHE A 1 431 ? -8.738 -1.063 27.653 1.00 77.38 431 PHE A CA 1
ATOM 3474 C C . PHE A 1 431 ? -8.103 -2.438 27.876 1.00 77.38 431 PHE A C 1
ATOM 3476 O O . PHE A 1 431 ? -7.893 -2.829 29.020 1.00 77.38 431 PHE A O 1
ATOM 3483 N N . LEU A 1 432 ? -7.702 -3.137 26.811 1.00 75.12 432 LEU A N 1
ATOM 3484 C CA . LEU A 1 432 ? -7.018 -4.427 26.925 1.00 75.12 432 LEU A CA 1
ATOM 3485 C C . LEU A 1 432 ? -5.630 -4.296 27.570 1.00 75.12 432 LEU A C 1
ATOM 3487 O O . LEU A 1 432 ? -5.267 -5.136 28.391 1.00 75.12 432 LEU A O 1
ATOM 3491 N N . LEU A 1 433 ? -4.872 -3.233 27.270 1.00 72.88 433 LEU A N 1
ATOM 3492 C CA . LEU A 1 433 ? -3.603 -2.929 27.948 1.00 72.88 433 LEU A CA 1
ATOM 3493 C C . LEU A 1 433 ? -3.794 -2.696 29.450 1.00 72.88 433 LEU A C 1
ATOM 3495 O O . LEU A 1 433 ? -2.982 -3.176 30.238 1.00 72.88 433 LEU A O 1
ATOM 3499 N N . TYR A 1 434 ? -4.863 -1.997 29.837 1.00 75.94 434 TYR A N 1
ATOM 3500 C CA . TYR A 1 434 ? -5.208 -1.732 31.232 1.00 75.94 434 TYR A CA 1
ATOM 3501 C C . TYR A 1 434 ? -5.707 -2.994 31.951 1.00 75.94 434 TYR A C 1
ATOM 3503 O O . TYR A 1 434 ? -5.319 -3.277 33.081 1.00 75.94 434 TYR A O 1
ATOM 3511 N N . LEU A 1 435 ? -6.531 -3.798 31.279 1.00 79.69 435 LEU A N 1
ATOM 3512 C CA . LEU A 1 435 ? -7.111 -5.017 31.832 1.00 79.69 435 LEU A CA 1
ATOM 3513 C C . LEU A 1 435 ? -6.068 -6.126 32.005 1.00 79.69 435 LEU A C 1
ATOM 3515 O O . LEU A 1 435 ? -6.094 -6.855 32.998 1.00 79.69 435 LEU A O 1
ATOM 3519 N N . ARG A 1 436 ? -5.130 -6.256 31.059 1.00 74.50 436 ARG A N 1
ATOM 3520 C CA . ARG A 1 436 ? -4.149 -7.345 31.026 1.00 74.50 436 ARG A CA 1
ATOM 3521 C C . ARG A 1 436 ? -3.427 -7.568 32.359 1.00 74.50 436 ARG A C 1
ATOM 3523 O O . ARG A 1 436 ? -3.503 -8.691 32.847 1.00 74.50 436 ARG A O 1
ATOM 3530 N N . PRO A 1 437 ? -2.745 -6.588 32.987 1.00 72.06 437 PRO A N 1
ATOM 3531 C CA . PRO A 1 437 ? -2.039 -6.821 34.250 1.00 72.06 437 PRO A CA 1
ATOM 3532 C C . PRO A 1 437 ? -2.968 -7.220 35.408 1.00 72.06 437 PRO A C 1
ATOM 3534 O O . PRO A 1 437 ? -2.498 -7.882 36.339 1.00 72.06 437 PRO A O 1
ATOM 3537 N N . ILE A 1 438 ? -4.260 -6.873 35.346 1.00 78.06 438 ILE A N 1
ATOM 3538 C CA . ILE A 1 438 ? -5.274 -7.196 36.362 1.00 78.06 438 ILE A CA 1
ATOM 3539 C C . ILE A 1 438 ? -5.624 -8.686 36.304 1.00 78.0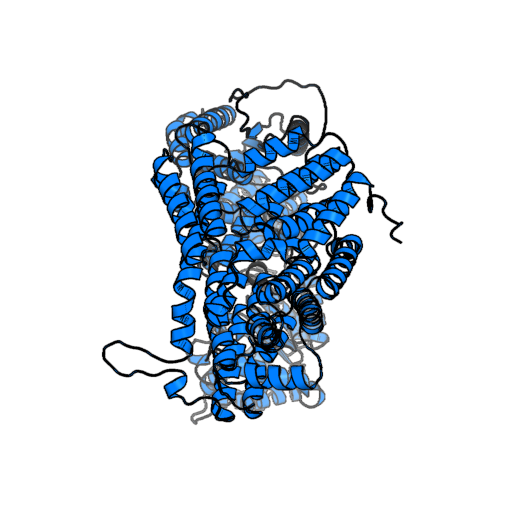6 438 ILE A C 1
ATOM 3541 O O . ILE A 1 438 ? -5.552 -9.373 37.322 1.00 78.06 438 ILE A O 1
ATOM 3545 N N . ILE A 1 439 ? -5.931 -9.197 35.108 1.00 74.56 439 ILE A N 1
ATOM 3546 C CA . ILE A 1 439 ? -6.406 -10.578 34.920 1.00 74.56 439 ILE A CA 1
ATOM 3547 C C . ILE A 1 439 ? -5.294 -11.594 34.615 1.00 74.56 439 ILE A C 1
ATOM 3549 O O . ILE A 1 439 ? -5.548 -12.798 34.655 1.00 74.56 439 ILE A O 1
ATOM 3553 N N . ASN A 1 440 ? -4.062 -11.137 34.349 1.00 67.94 440 ASN A N 1
ATOM 3554 C CA . ASN A 1 440 ? -2.940 -11.997 33.960 1.00 67.94 440 ASN A CA 1
ATOM 3555 C C . ASN A 1 440 ? -2.731 -13.166 34.942 1.00 67.94 440 ASN A C 1
ATOM 3557 O O . ASN A 1 440 ? -2.525 -12.949 36.139 1.00 67.94 440 ASN A O 1
ATOM 3561 N N . GLY A 1 441 ? -2.748 -14.395 34.420 1.00 57.41 441 GLY A N 1
ATOM 3562 C CA . GLY A 1 441 ? -2.542 -15.630 35.183 1.00 57.41 441 GLY A CA 1
ATOM 3563 C C . GLY A 1 441 ? -3.790 -16.210 35.863 1.00 57.41 441 GLY A C 1
ATOM 3564 O O . GLY A 1 441 ? -3.705 -17.306 36.416 1.00 57.41 441 GLY A O 1
ATOM 3565 N N . VAL A 1 442 ? -4.946 -15.535 35.820 1.00 66.31 442 VAL A N 1
ATOM 3566 C CA . VAL A 1 442 ? -6.191 -16.017 36.457 1.00 66.31 442 VAL A CA 1
ATOM 3567 C C . VAL A 1 442 ? -7.409 -15.949 35.529 1.00 66.31 442 VAL A C 1
ATOM 3569 O O . VAL A 1 442 ? -8.215 -16.875 35.561 1.00 66.31 442 VAL A O 1
ATOM 3572 N N . GLY A 1 443 ? -7.530 -14.910 34.700 1.00 66.19 443 GLY A N 1
ATOM 3573 C CA . GLY A 1 443 ? -8.618 -14.742 33.732 1.00 66.19 443 GLY A CA 1
ATOM 3574 C C . GLY A 1 443 ? -8.117 -14.551 32.301 1.00 66.19 443 GLY A C 1
ATOM 3575 O O . GLY A 1 443 ? -6.934 -14.295 32.074 1.00 66.19 443 GLY A O 1
ATOM 3576 N N . ASN A 1 444 ? -9.033 -14.664 31.345 1.00 64.25 444 ASN A N 1
ATOM 3577 C CA . ASN A 1 444 ? -8.802 -14.471 29.916 1.00 64.25 444 ASN A CA 1
ATOM 3578 C C . ASN A 1 444 ? -9.787 -13.443 29.353 1.00 64.25 444 ASN A C 1
ATOM 3580 O O . ASN A 1 444 ? -10.829 -13.169 29.939 1.00 64.25 444 ASN A O 1
ATOM 3584 N N . TYR A 1 445 ? -9.462 -12.883 28.195 1.00 71.81 445 TYR A N 1
ATOM 3585 C CA . TYR A 1 445 ? -10.398 -12.097 27.403 1.00 71.81 445 TYR A CA 1
ATOM 3586 C C . TYR A 1 445 ? -10.411 -12.637 25.979 1.00 71.81 445 TYR A C 1
ATOM 3588 O O . TYR A 1 445 ? -9.412 -13.180 25.500 1.00 71.81 445 TYR A O 1
ATOM 3596 N N . TYR A 1 446 ? -11.541 -12.502 25.308 1.00 63.03 446 TYR A N 1
ATOM 3597 C CA . TYR A 1 446 ? -11.679 -12.868 23.908 1.00 63.03 446 TYR A CA 1
ATOM 3598 C C . TYR A 1 446 ? -12.616 -11.892 23.203 1.00 63.03 446 TYR A C 1
ATOM 3600 O O . TYR A 1 446 ? -13.470 -11.253 23.817 1.00 63.03 446 TYR A O 1
ATOM 3608 N N . ILE A 1 447 ? -12.390 -11.756 21.903 1.00 61.25 447 ILE A N 1
ATOM 3609 C CA . ILE A 1 447 ? -13.175 -10.935 20.986 1.00 61.25 447 ILE A CA 1
ATOM 3610 C C . ILE A 1 447 ? -13.941 -11.921 20.116 1.00 61.25 447 ILE A C 1
ATOM 3612 O O . ILE A 1 447 ? -13.367 -12.908 19.651 1.00 61.25 447 ILE A O 1
ATOM 3616 N N . GLU A 1 448 ? -15.247 -11.739 19.977 1.00 55.50 448 GLU A N 1
ATOM 3617 C CA . GLU A 1 448 ? -16.086 -12.785 19.398 1.00 55.50 448 GLU A CA 1
ATOM 3618 C C . GLU A 1 448 ? -16.315 -12.654 17.897 1.00 55.50 448 GLU A C 1
ATOM 3620 O O . GLU A 1 448 ? -16.283 -11.571 17.308 1.00 55.50 448 GLU A O 1
ATOM 3625 N N . ALA A 1 449 ? -16.561 -13.814 17.282 1.00 44.28 449 ALA A N 1
ATOM 3626 C CA . ALA A 1 449 ? -16.844 -13.945 15.865 1.00 44.28 449 ALA A CA 1
ATOM 3627 C C . ALA A 1 449 ? -18.225 -13.377 15.506 1.00 44.28 449 ALA A C 1
ATOM 3629 O O . ALA A 1 449 ? -19.150 -13.384 16.314 1.00 44.28 449 ALA A O 1
ATOM 3630 N N . GLN A 1 450 ? -18.328 -12.925 14.254 1.00 42.47 450 GLN A N 1
ATOM 3631 C CA . GLN A 1 450 ? -19.526 -12.370 13.625 1.00 42.47 450 GLN A CA 1
ATOM 3632 C C . GLN A 1 450 ? -20.806 -13.119 14.012 1.00 42.47 450 GLN A C 1
ATOM 3634 O O . GLN A 1 450 ? -20.936 -14.322 13.780 1.00 42.47 450 GLN A O 1
ATOM 3639 N N . THR A 1 451 ? -21.787 -12.376 14.515 1.00 35.03 451 THR A N 1
ATOM 3640 C CA . THR A 1 451 ? -23.173 -12.848 14.553 1.00 35.03 451 THR A CA 1
ATOM 3641 C C . THR A 1 451 ? -23.750 -12.921 13.131 1.00 35.03 451 THR A C 1
ATOM 3643 O O . THR A 1 451 ? -23.155 -12.423 12.170 1.00 35.03 451 THR A O 1
ATOM 3646 N N . ARG A 1 452 ? -24.950 -13.505 12.980 1.00 32.75 452 ARG A N 1
ATOM 3647 C CA . ARG A 1 452 ? -25.713 -13.581 11.712 1.00 32.75 452 ARG A CA 1
ATOM 3648 C C . ARG A 1 452 ? -25.818 -12.244 10.948 1.00 32.75 452 ARG A C 1
ATOM 3650 O O . ARG A 1 452 ? -26.019 -12.278 9.737 1.00 32.75 452 ARG A O 1
ATOM 3657 N N . ASN A 1 453 ? -25.626 -11.107 11.625 1.00 28.33 453 ASN A N 1
ATOM 3658 C CA . ASN A 1 453 ? -25.692 -9.753 11.067 1.00 28.33 453 ASN A CA 1
ATOM 3659 C C . ASN A 1 453 ? -24.318 -9.100 10.800 1.00 28.33 453 ASN A C 1
ATOM 3661 O O . ASN A 1 453 ? -24.265 -7.915 10.491 1.00 28.33 453 ASN A O 1
ATOM 3665 N N . ARG A 1 454 ? -23.205 -9.849 10.877 1.00 39.66 454 ARG A N 1
ATOM 3666 C CA . ARG A 1 454 ? -21.816 -9.362 10.695 1.00 39.66 454 ARG A CA 1
ATOM 3667 C C . ARG A 1 454 ? -21.313 -8.367 11.754 1.00 39.66 454 ARG A C 1
ATOM 3669 O O . ARG A 1 454 ? -20.214 -7.838 11.599 1.00 39.66 454 ARG A O 1
ATOM 3676 N N . GLU A 1 455 ? -22.044 -8.168 12.846 1.00 40.62 455 GLU A N 1
ATOM 3677 C CA . GLU A 1 455 ? -21.624 -7.327 13.974 1.00 40.62 455 GLU A CA 1
ATOM 3678 C C . GLU A 1 455 ? -20.907 -8.185 15.040 1.00 40.62 455 GLU A C 1
ATOM 3680 O O . GLU A 1 455 ? -21.309 -9.326 15.296 1.00 40.62 455 GLU A O 1
ATOM 3685 N N . ARG A 1 456 ? -19.792 -7.675 15.592 1.00 52.59 456 ARG A N 1
ATOM 3686 C CA . ARG A 1 456 ? -18.912 -8.365 16.563 1.00 52.59 456 ARG A CA 1
ATOM 3687 C C . ARG A 1 456 ? -19.151 -7.847 17.985 1.00 52.59 456 ARG A C 1
ATOM 3689 O O . ARG A 1 456 ? -19.397 -6.654 18.144 1.00 52.59 456 ARG A O 1
ATOM 3696 N N . THR A 1 457 ? -19.054 -8.716 18.994 1.00 52.97 457 THR A N 1
ATOM 3697 C CA . THR A 1 457 ? -18.989 -8.327 20.418 1.00 52.97 457 THR A CA 1
ATOM 3698 C C . THR A 1 457 ? -17.605 -7.756 20.699 1.00 52.97 457 THR A C 1
ATOM 3700 O O . THR A 1 457 ? -16.613 -8.367 20.291 1.00 52.97 457 THR A O 1
ATOM 3703 N N . ASP A 1 458 ? -17.505 -6.608 21.375 1.00 62.94 458 ASP A N 1
ATOM 3704 C CA . ASP A 1 458 ? -16.214 -5.918 21.486 1.00 62.94 458 ASP A CA 1
ATOM 3705 C C . ASP A 1 458 ? -15.202 -6.634 22.388 1.00 62.94 458 ASP A C 1
ATOM 3707 O O . ASP A 1 458 ? -14.086 -6.904 21.938 1.00 62.94 458 ASP A O 1
ATOM 3711 N N . VAL A 1 459 ? -15.546 -6.935 23.646 1.00 74.56 459 VAL A N 1
ATOM 3712 C CA . VAL A 1 459 ? -14.675 -7.679 24.572 1.00 74.56 459 VAL A CA 1
ATOM 3713 C C . VAL A 1 459 ? -15.513 -8.505 25.546 1.00 74.56 459 VAL A C 1
ATOM 3715 O O . VAL A 1 459 ? -16.359 -7.968 26.257 1.00 74.56 459 VAL A O 1
ATOM 3718 N N . ILE A 1 460 ? -15.217 -9.799 25.660 1.00 75.12 460 ILE A N 1
ATOM 3719 C CA . ILE A 1 460 ? -15.689 -10.634 26.769 1.00 75.12 460 ILE A CA 1
ATOM 3720 C C . ILE A 1 460 ? -14.508 -10.957 27.672 1.00 75.12 460 ILE A C 1
ATOM 3722 O O . ILE A 1 460 ? -13.440 -11.343 27.196 1.00 75.12 460 ILE A O 1
ATOM 3726 N N . VAL A 1 461 ? -14.698 -10.793 28.977 1.00 77.81 461 VAL A N 1
ATOM 3727 C CA . VAL A 1 461 ? -13.708 -11.122 30.006 1.00 77.81 461 VAL A CA 1
ATOM 3728 C C . VAL A 1 461 ? -14.242 -12.276 30.829 1.00 77.81 461 VAL A C 1
ATOM 3730 O O . VAL A 1 461 ? -15.327 -12.182 31.389 1.00 77.81 461 VAL A O 1
ATOM 3733 N N . ASP A 1 462 ? -13.469 -13.348 30.915 1.00 72.81 462 ASP A N 1
ATOM 3734 C CA . ASP A 1 462 ? -13.740 -14.490 31.778 1.00 72.81 462 ASP A CA 1
ATOM 3735 C C . ASP A 1 462 ? -12.729 -14.492 32.924 1.00 72.81 462 ASP A C 1
ATOM 3737 O O . ASP A 1 462 ? -11.513 -14.523 32.703 1.00 72.81 462 ASP A O 1
ATOM 3741 N N . TYR A 1 463 ? -13.220 -14.429 34.157 1.00 76.25 463 TYR A N 1
ATOM 3742 C CA . TYR A 1 463 ? -12.388 -14.488 35.348 1.00 76.25 463 TYR A CA 1
ATOM 3743 C C . TYR A 1 463 ? -12.950 -15.529 36.314 1.00 76.25 463 TYR A C 1
ATOM 3745 O O . TYR A 1 463 ? -13.996 -15.319 36.922 1.00 76.25 463 TYR A O 1
ATOM 3753 N N . ARG A 1 464 ? -12.246 -16.661 36.460 1.00 72.12 464 ARG A N 1
ATOM 3754 C CA . ARG A 1 464 ? -12.655 -17.801 37.308 1.00 72.12 464 ARG A CA 1
ATOM 3755 C C . ARG A 1 464 ? -14.077 -18.320 37.016 1.00 72.12 464 ARG A C 1
ATOM 3757 O O . ARG A 1 464 ? -14.763 -18.761 37.934 1.00 72.12 464 ARG A O 1
ATOM 3764 N N . GLY A 1 465 ? -14.506 -18.297 35.751 1.00 65.88 465 GLY A N 1
ATOM 3765 C CA . GLY A 1 465 ? -15.823 -18.784 35.329 1.00 65.88 465 GLY A CA 1
ATOM 3766 C C . GLY A 1 465 ? -16.944 -17.743 35.409 1.00 65.88 465 GLY A C 1
ATOM 3767 O O . GLY A 1 465 ? -18.073 -18.044 35.025 1.00 65.88 465 GLY A O 1
ATOM 3768 N N . GLU A 1 466 ? -16.654 -16.521 35.867 1.00 75.44 466 GLU A N 1
ATOM 3769 C CA . GLU A 1 466 ? -17.568 -15.380 35.783 1.00 75.44 466 GLU A CA 1
ATOM 3770 C C . GLU A 1 466 ? -17.293 -14.585 34.498 1.00 75.44 466 GLU A C 1
ATOM 3772 O O . GLU A 1 466 ? -16.151 -14.204 34.225 1.00 75.44 466 GLU A O 1
ATOM 3777 N N . GLN A 1 467 ? -18.339 -14.352 33.696 1.00 74.81 467 GLN A N 1
ATOM 3778 C CA . GLN A 1 467 ? -18.237 -13.701 32.389 1.00 74.81 467 GLN A CA 1
ATOM 3779 C C . GLN A 1 467 ? -18.750 -12.262 32.437 1.00 74.81 467 GLN A C 1
ATOM 3781 O O . GLN A 1 467 ? -19.873 -11.995 32.866 1.00 74.81 467 GLN A O 1
ATOM 3786 N N . PHE A 1 468 ? -17.942 -11.340 31.926 1.00 79.88 468 PHE A N 1
ATOM 3787 C CA . PHE A 1 468 ? -18.269 -9.928 31.795 1.00 79.88 468 PHE A CA 1
ATOM 3788 C C . PHE A 1 468 ? -18.273 -9.556 30.315 1.00 79.88 468 PHE A C 1
ATOM 3790 O O . PHE A 1 468 ? -17.244 -9.656 29.649 1.00 79.88 468 PHE A O 1
ATOM 3797 N N . ILE A 1 469 ? -19.420 -9.107 29.808 1.00 77.69 469 ILE A N 1
ATOM 3798 C CA . ILE A 1 469 ? -19.538 -8.586 28.442 1.00 77.69 469 ILE A CA 1
ATOM 3799 C C . ILE A 1 469 ? -19.331 -7.080 28.486 1.00 77.69 469 ILE A C 1
ATOM 3801 O O . ILE A 1 469 ? -20.044 -6.378 29.211 1.00 77.69 469 ILE A O 1
ATOM 3805 N N . ILE A 1 470 ? -18.345 -6.603 27.730 1.00 79.06 470 ILE A N 1
ATOM 3806 C CA . ILE A 1 470 ? -18.003 -5.192 27.612 1.00 79.06 470 ILE A CA 1
ATOM 3807 C C . ILE A 1 470 ? -18.130 -4.761 26.153 1.00 79.06 470 ILE A C 1
ATOM 3809 O O . ILE A 1 470 ? -17.360 -5.188 25.294 1.00 79.06 470 ILE A O 1
ATOM 3813 N N . GLU A 1 471 ? -19.073 -3.861 25.905 1.00 75.75 471 GLU A N 1
ATOM 3814 C CA . GLU A 1 471 ? -19.223 -3.162 24.635 1.00 75.75 471 GLU A CA 1
ATOM 3815 C C . GLU A 1 471 ? -18.398 -1.866 24.655 1.00 75.75 471 GLU A C 1
ATOM 3817 O O . GLU A 1 471 ? -18.408 -1.118 25.636 1.00 75.75 471 GLU A O 1
ATOM 3822 N N . LEU A 1 472 ? -17.654 -1.582 23.592 1.00 71.25 472 LEU A N 1
ATOM 3823 C CA . LEU A 1 472 ? -16.736 -0.450 23.496 1.00 71.25 472 LEU A CA 1
ATOM 3824 C C . LEU A 1 472 ? -17.149 0.431 22.317 1.00 71.25 472 LEU A C 1
ATOM 3826 O O . LEU A 1 472 ? -16.829 0.151 21.168 1.00 71.25 472 LEU A O 1
ATOM 3830 N N . LYS A 1 473 ? -17.804 1.559 22.586 1.00 66.44 473 LYS A N 1
ATOM 3831 C CA . LYS A 1 473 ? -18.237 2.482 21.530 1.00 66.44 473 LYS A CA 1
ATOM 3832 C C . LYS A 1 473 ? -17.474 3.791 21.596 1.00 66.44 473 LYS A C 1
ATOM 3834 O O . LYS A 1 473 ? -17.287 4.357 22.673 1.00 66.44 473 LYS A O 1
ATOM 3839 N N . VAL A 1 474 ? -17.111 4.362 20.449 1.00 60.19 474 VAL A N 1
ATOM 3840 C CA . VAL A 1 474 ? -16.906 5.814 20.403 1.00 60.19 474 VAL A CA 1
ATOM 3841 C C . VAL A 1 474 ? -18.258 6.499 20.364 1.00 60.19 474 VAL A C 1
ATOM 3843 O O . VAL A 1 474 ? -19.138 6.177 19.567 1.00 60.19 474 VAL A O 1
ATOM 3846 N N . TRP A 1 475 ? -18.423 7.497 21.223 1.00 58.19 475 TRP A N 1
ATOM 3847 C CA . TRP A 1 475 ? -19.602 8.337 21.197 1.00 58.19 475 TRP A CA 1
ATOM 3848 C C . TRP A 1 475 ? -19.626 9.153 19.906 1.00 58.19 475 TRP A C 1
ATOM 3850 O O . TRP A 1 475 ? -18.923 10.160 19.783 1.00 58.19 475 TRP A O 1
ATOM 3860 N N . ARG A 1 476 ? -20.476 8.743 18.966 1.00 54.03 476 ARG A N 1
ATOM 3861 C CA . ARG A 1 476 ? -20.720 9.469 17.713 1.00 54.03 476 ARG A CA 1
ATOM 3862 C C . ARG A 1 476 ? -22.035 10.253 17.727 1.00 54.03 476 ARG A C 1
ATOM 3864 O O . ARG A 1 476 ? -22.219 11.146 16.919 1.00 54.03 476 ARG A O 1
ATOM 3871 N N . GLY A 1 477 ? -22.906 9.990 18.696 1.00 54.94 477 GLY A N 1
ATOM 3872 C CA . GLY A 1 477 ? -24.229 10.592 18.851 1.00 54.94 477 GLY A CA 1
ATOM 3873 C C . GLY A 1 477 ? -25.130 9.651 19.650 1.00 54.94 477 GLY A C 1
ATOM 3874 O O . GLY A 1 477 ? -24.753 8.499 19.876 1.00 54.94 477 GLY A O 1
ATOM 3875 N N . ASN A 1 478 ? -26.308 10.121 20.063 1.00 56.69 478 ASN A N 1
ATOM 3876 C CA . ASN A 1 478 ? -27.230 9.312 20.870 1.00 56.69 478 ASN A CA 1
ATOM 3877 C C . ASN A 1 478 ? -27.663 8.041 20.122 1.00 56.69 478 ASN A C 1
ATOM 3879 O O . ASN A 1 478 ? -27.516 6.957 20.664 1.00 56.69 478 ASN A O 1
ATOM 3883 N N . ALA A 1 479 ? -28.033 8.148 18.840 1.00 47.50 479 ALA A N 1
ATOM 3884 C CA . ALA A 1 479 ? -28.481 7.009 18.028 1.00 47.50 479 ALA A CA 1
ATOM 3885 C C . ALA A 1 479 ? -27.407 5.922 17.775 1.00 47.50 479 ALA A C 1
ATOM 3887 O O . ALA A 1 479 ? -27.730 4.783 17.449 1.00 47.50 479 ALA A O 1
ATOM 3888 N N . TYR A 1 480 ? -26.111 6.248 17.867 1.00 54.28 480 TYR A N 1
ATOM 3889 C CA . TYR A 1 480 ? -25.034 5.244 17.778 1.00 54.28 480 TYR A CA 1
ATOM 3890 C C . TYR A 1 480 ? -24.786 4.570 19.130 1.00 54.28 480 TYR A C 1
ATOM 3892 O O . TYR A 1 480 ? -24.491 3.381 19.187 1.00 54.28 480 TYR A O 1
ATOM 3900 N N . ASN A 1 481 ? -24.936 5.328 20.217 1.00 65.00 481 ASN A N 1
ATOM 3901 C CA . ASN A 1 481 ? -24.812 4.805 21.569 1.00 65.00 481 ASN A CA 1
ATOM 3902 C C . ASN A 1 481 ? -26.005 3.901 21.923 1.00 65.00 481 ASN A C 1
ATOM 3904 O O . ASN A 1 481 ? -25.781 2.821 22.445 1.00 65.00 481 ASN A O 1
ATOM 3908 N N . GLU A 1 482 ? -27.230 4.284 21.546 1.00 60.69 482 GLU A N 1
ATOM 3909 C CA . GLU A 1 482 ? -28.441 3.457 21.695 1.00 60.69 482 GLU A CA 1
ATOM 3910 C C . GLU A 1 482 ? -28.331 2.142 20.907 1.00 60.69 482 GLU A C 1
ATOM 3912 O O . GLU A 1 482 ? -28.611 1.085 21.455 1.00 60.69 482 GLU A O 1
ATOM 3917 N N . ARG A 1 483 ? -27.797 2.162 19.674 1.00 62.47 483 ARG A N 1
ATOM 3918 C CA . ARG A 1 483 ? -27.504 0.917 18.937 1.00 62.47 483 ARG A CA 1
ATOM 3919 C C . ARG A 1 483 ? -26.494 0.022 19.652 1.00 62.47 483 ARG A C 1
ATOM 3921 O O . ARG A 1 483 ? -26.636 -1.192 19.617 1.00 62.47 483 ARG A O 1
ATOM 3928 N N . GLY A 1 484 ? -25.481 0.605 20.295 1.00 62.34 484 GLY A N 1
ATOM 3929 C CA . GLY A 1 484 ? -24.545 -0.152 21.130 1.00 62.34 484 GLY A CA 1
ATOM 3930 C C . GLY A 1 484 ? -25.205 -0.751 22.375 1.00 62.34 484 GLY A C 1
ATOM 3931 O O . GLY A 1 484 ? -24.845 -1.849 22.787 1.00 62.34 484 GLY A O 1
ATOM 3932 N N . GLU A 1 485 ? -26.194 -0.065 22.948 1.00 68.44 485 GLU A N 1
ATOM 3933 C CA . GLU A 1 485 ? -26.990 -0.572 24.070 1.00 68.44 485 GLU A CA 1
ATOM 3934 C C . GLU A 1 485 ? -27.900 -1.732 23.638 1.00 68.44 485 GLU A C 1
ATOM 3936 O O . GLU A 1 485 ? -27.929 -2.754 24.322 1.00 68.44 485 GLU A O 1
ATOM 3941 N N . ASP A 1 486 ? -28.571 -1.622 22.487 1.00 65.38 486 ASP A N 1
ATOM 3942 C CA . ASP A 1 486 ? -29.383 -2.704 21.909 1.00 65.38 486 ASP A CA 1
ATOM 3943 C C . ASP A 1 486 ? -28.523 -3.933 21.580 1.00 65.38 486 ASP A C 1
ATOM 3945 O O . ASP A 1 486 ? -28.865 -5.061 21.932 1.00 65.38 486 ASP A O 1
ATOM 3949 N N . GLN A 1 487 ? -27.347 -3.706 20.996 1.00 65.44 487 GLN A N 1
ATOM 3950 C CA . GLN A 1 487 ? -26.385 -4.760 20.691 1.00 65.44 487 GLN A CA 1
ATOM 3951 C C . GLN A 1 487 ? -25.890 -5.466 21.967 1.00 65.44 487 GLN A C 1
ATOM 3953 O O . GLN A 1 487 ? -25.817 -6.695 22.021 1.00 65.44 487 GLN A O 1
ATOM 3958 N N . LEU A 1 488 ? -25.607 -4.708 23.034 1.00 73.19 488 LEU A N 1
ATOM 3959 C CA . LEU A 1 488 ? -25.255 -5.270 24.337 1.00 73.19 488 LEU A CA 1
ATOM 3960 C C . LEU A 1 488 ? -26.409 -6.096 24.928 1.00 73.19 488 LEU A C 1
ATOM 3962 O O . LEU A 1 488 ? -26.156 -7.147 25.514 1.00 73.19 488 LEU A O 1
ATOM 3966 N N . LEU A 1 489 ? -27.665 -5.668 24.768 1.00 67.94 489 LEU A N 1
ATOM 3967 C CA . LEU A 1 489 ? -28.836 -6.428 25.221 1.00 67.94 489 LEU A CA 1
ATOM 3968 C C . LEU A 1 489 ? -28.988 -7.757 24.472 1.00 67.94 489 LEU A C 1
ATOM 3970 O O . LEU A 1 489 ? -29.256 -8.777 25.113 1.00 67.94 489 LEU A O 1
ATOM 3974 N N . ASP A 1 490 ? -28.755 -7.768 23.161 1.00 62.22 490 ASP A N 1
ATOM 3975 C CA . ASP A 1 490 ? -28.762 -8.991 22.353 1.00 62.22 490 ASP A CA 1
ATOM 3976 C C . ASP A 1 490 ? -27.678 -9.974 22.817 1.00 62.22 490 ASP A C 1
ATOM 3978 O O . ASP A 1 490 ? -27.938 -11.173 22.970 1.00 62.22 490 ASP A O 1
ATOM 3982 N N . TYR A 1 491 ? -26.481 -9.472 23.137 1.00 64.06 491 TYR A N 1
ATOM 3983 C CA . TYR A 1 491 ? -25.424 -10.298 23.717 1.00 64.06 491 TYR A CA 1
ATOM 3984 C C . TYR A 1 491 ? -25.798 -10.828 25.100 1.00 64.06 491 TYR A C 1
ATOM 3986 O O . TYR A 1 491 ? -25.640 -12.017 25.365 1.00 64.06 491 TYR A O 1
ATOM 3994 N N . LEU A 1 492 ? -26.350 -9.997 25.983 1.00 66.94 492 LEU A N 1
ATOM 3995 C CA . LEU A 1 492 ? -26.790 -10.444 27.306 1.00 66.94 492 LEU A CA 1
ATOM 3996 C C . LEU A 1 492 ? -27.875 -11.525 27.222 1.00 66.94 492 LEU A C 1
ATOM 3998 O O . LEU A 1 492 ? -27.841 -12.481 28.000 1.00 66.94 492 LEU A O 1
ATOM 4002 N N . ALA A 1 493 ? -28.787 -11.423 26.252 1.00 62.25 493 ALA A N 1
ATOM 4003 C CA . ALA A 1 493 ? -29.788 -12.448 25.983 1.00 62.25 493 ALA A CA 1
ATOM 4004 C C . ALA A 1 493 ? -29.154 -13.756 25.479 1.00 62.25 493 ALA A C 1
ATOM 4006 O O . ALA A 1 493 ? -29.520 -14.829 25.963 1.00 62.25 493 ALA A O 1
ATOM 4007 N N . HIS A 1 494 ? -28.179 -13.671 24.566 1.00 59.81 494 HIS A N 1
ATOM 4008 C CA . HIS A 1 494 ? -27.455 -14.830 24.034 1.00 59.81 494 HIS A CA 1
ATOM 4009 C C . HIS A 1 494 ? -26.628 -15.557 25.105 1.00 59.81 494 HIS A C 1
ATOM 4011 O O . HIS A 1 494 ? -26.626 -16.784 25.164 1.00 59.81 494 HIS A O 1
ATOM 4017 N N . TYR A 1 495 ? -25.963 -14.803 25.982 1.00 58.69 495 TYR A N 1
ATOM 4018 C CA . TYR A 1 495 ? -25.115 -15.336 27.052 1.00 58.69 495 TYR A CA 1
ATOM 4019 C C . TYR A 1 495 ? -25.867 -15.629 28.357 1.00 58.69 495 TYR A C 1
ATOM 4021 O O . TYR A 1 495 ? -25.258 -16.080 29.325 1.00 58.69 495 TYR A O 1
ATOM 4029 N N . HIS A 1 496 ? -27.184 -15.394 28.399 1.00 66.50 496 HIS A N 1
ATOM 4030 C CA . HIS A 1 496 ? -28.022 -15.525 29.598 1.00 66.50 496 HIS A CA 1
ATOM 4031 C C . HIS A 1 496 ? -27.505 -14.725 30.809 1.00 66.50 496 HIS A C 1
ATOM 4033 O O . HIS A 1 496 ? -27.652 -15.137 31.964 1.00 66.50 496 HIS A O 1
ATOM 4039 N N . LEU A 1 497 ? -26.914 -13.557 30.557 1.00 70.00 497 LEU A N 1
ATOM 4040 C CA . LEU A 1 497 ? -26.364 -12.679 31.584 1.00 70.00 497 LEU A CA 1
ATOM 4041 C C . LEU A 1 497 ? -27.358 -11.572 31.941 1.00 70.00 497 LEU A C 1
ATOM 4043 O O . LEU A 1 497 ? -28.056 -11.024 31.094 1.00 70.00 497 LEU A O 1
ATOM 4047 N N . LYS A 1 498 ? -27.407 -11.206 33.225 1.00 69.25 498 LYS A N 1
ATOM 4048 C CA . LYS A 1 498 ? -28.288 -10.132 33.726 1.00 69.25 498 LYS A CA 1
ATOM 4049 C C . LYS A 1 498 ? -27.636 -8.748 33.695 1.00 69.25 498 LYS A C 1
ATOM 4051 O O . LYS A 1 498 ? -28.316 -7.755 33.941 1.00 69.25 498 LYS A O 1
ATOM 4056 N N . LYS A 1 499 ? -26.322 -8.685 33.461 1.00 72.44 499 LYS A N 1
ATOM 4057 C CA . LYS A 1 499 ? -25.513 -7.470 33.578 1.00 72.44 499 LYS A CA 1
ATOM 4058 C C . LYS A 1 499 ? -24.438 -7.440 32.497 1.00 72.44 499 LYS A C 1
ATOM 4060 O O . LYS A 1 499 ? -23.698 -8.406 32.346 1.00 72.44 499 LYS A O 1
ATOM 4065 N N . GLY A 1 500 ? -24.351 -6.317 31.793 1.00 75.19 500 GLY A N 1
ATOM 4066 C CA . GLY A 1 500 ? -23.319 -6.013 30.806 1.00 75.19 500 GLY A CA 1
ATOM 4067 C C . GLY A 1 500 ? -22.778 -4.610 31.025 1.00 75.19 500 GLY A C 1
ATOM 4068 O O . GLY A 1 500 ? -23.364 -3.816 31.765 1.00 75.19 500 GLY A O 1
ATOM 4069 N N . TYR A 1 501 ? -21.648 -4.315 30.402 1.00 79.94 501 TYR A N 1
ATOM 4070 C CA . TYR A 1 501 ? -20.940 -3.058 30.573 1.00 79.94 501 TYR A CA 1
ATOM 4071 C C . TYR A 1 501 ? -20.744 -2.398 29.217 1.00 79.94 501 TYR A C 1
ATOM 4073 O O . TYR A 1 501 ? -20.462 -3.071 28.234 1.00 79.94 501 TYR A O 1
ATOM 4081 N N . MET A 1 502 ? -20.860 -1.075 29.168 1.00 78.62 502 MET A N 1
ATOM 4082 C CA . MET A 1 502 ? -20.558 -0.307 27.967 1.00 78.62 502 MET A CA 1
ATOM 4083 C C . MET A 1 502 ? -19.582 0.814 28.310 1.00 78.62 502 MET A C 1
ATOM 4085 O O . MET A 1 502 ? -19.835 1.613 29.214 1.00 78.62 502 MET A O 1
ATOM 4089 N N . ILE A 1 503 ? -18.473 0.891 27.579 1.00 73.62 503 ILE A N 1
ATOM 4090 C CA . ILE A 1 503 ? -17.531 2.007 27.644 1.00 73.62 503 ILE A CA 1
ATOM 4091 C C . ILE A 1 503 ? -17.774 2.892 26.434 1.00 73.62 503 ILE A C 1
ATOM 4093 O O . ILE A 1 503 ? -17.540 2.490 25.297 1.00 73.62 503 ILE A O 1
ATOM 4097 N N . SER A 1 504 ? -18.219 4.119 26.692 1.00 70.69 504 SER A N 1
ATOM 4098 C CA . SER A 1 504 ? -18.438 5.117 25.650 1.00 70.69 504 SER A CA 1
ATOM 4099 C C . SER A 1 504 ? -17.311 6.150 25.662 1.00 70.69 504 SER A C 1
ATOM 4101 O O . SER A 1 504 ? -17.279 7.053 26.504 1.00 70.69 504 SER A O 1
ATOM 4103 N N . PHE A 1 505 ? -16.364 6.029 24.734 1.00 67.81 505 PHE A N 1
ATOM 4104 C CA . PHE A 1 505 ? -15.259 6.973 24.583 1.00 67.81 505 PHE A CA 1
ATOM 4105 C C . PHE A 1 505 ? -15.777 8.267 23.961 1.00 67.81 505 PHE A C 1
ATOM 4107 O O . PHE A 1 505 ? -16.207 8.295 22.807 1.00 67.81 505 PHE A O 1
ATOM 4114 N N . SER A 1 506 ? -15.754 9.364 24.717 1.00 63.59 506 SER A N 1
ATOM 4115 C CA . SER A 1 506 ? -16.288 10.637 24.246 1.00 63.59 506 SER A CA 1
ATOM 4116 C C . SER A 1 506 ? -15.364 11.801 24.550 1.00 63.59 506 SER A C 1
ATOM 4118 O O . SER A 1 506 ? -15.076 12.101 25.701 1.00 63.59 506 SER A O 1
ATOM 4120 N N . PHE A 1 507 ? -14.970 12.505 23.494 1.00 61.66 507 PHE A N 1
ATOM 4121 C CA . PHE A 1 507 ? -14.004 13.607 23.545 1.00 61.66 507 PHE A CA 1
ATOM 4122 C C . PHE A 1 507 ? -14.682 14.985 23.495 1.00 61.66 507 PHE A C 1
ATOM 4124 O O . PHE A 1 507 ? -14.077 15.987 23.113 1.00 61.66 507 PHE A O 1
ATOM 4131 N N . ASN A 1 508 ? -15.970 15.046 23.847 1.00 58.75 508 ASN A N 1
ATOM 4132 C CA . ASN A 1 508 ? -16.720 16.295 23.902 1.00 58.75 508 ASN A CA 1
ATOM 4133 C C . ASN A 1 508 ? -16.378 17.069 25.187 1.00 58.75 508 ASN A C 1
ATOM 4135 O O . ASN A 1 508 ? -16.603 16.577 26.289 1.00 58.75 508 ASN A O 1
ATOM 4139 N N . LYS A 1 509 ? -15.933 18.325 25.045 1.00 53.22 509 LYS A N 1
ATOM 4140 C CA . LYS A 1 509 ? -15.577 19.227 26.158 1.00 53.22 509 LYS A CA 1
ATOM 4141 C C . LYS A 1 509 ? -16.719 19.522 27.143 1.00 53.22 509 LYS A C 1
ATOM 4143 O O . LYS A 1 509 ? -16.453 20.006 28.234 1.00 53.22 509 LYS A O 1
ATOM 4148 N N . LYS A 1 510 ? -17.981 19.284 26.765 1.00 51.78 510 LYS A N 1
ATOM 4149 C CA . LYS A 1 510 ? -19.159 19.509 27.625 1.00 51.78 510 LYS A CA 1
ATOM 4150 C C . LYS A 1 510 ? -19.580 18.280 28.439 1.00 51.78 510 LYS A C 1
ATOM 4152 O O . LYS A 1 510 ? -20.573 18.356 29.159 1.00 51.78 510 LYS A O 1
ATOM 4157 N N . LYS A 1 511 ? -18.899 17.138 28.299 1.00 59.53 511 LYS A N 1
ATOM 4158 C CA . LYS A 1 511 ? -19.283 15.914 29.009 1.00 59.53 511 LYS A CA 1
ATOM 4159 C C . LYS A 1 511 ? -18.697 15.843 30.411 1.00 59.53 511 LYS A C 1
ATOM 4161 O O . LYS A 1 511 ? -17.606 16.331 30.675 1.00 59.53 511 LYS A O 1
ATOM 4166 N N . GLN A 1 512 ? -19.438 15.167 31.280 1.00 57.34 512 GLN A N 1
ATOM 4167 C CA . GLN A 1 512 ? -18.960 14.749 32.588 1.00 57.34 512 GLN A CA 1
ATOM 4168 C C . GLN A 1 512 ? -18.388 13.329 32.464 1.00 57.34 512 GLN A C 1
ATOM 4170 O O . GLN A 1 512 ? -19.164 12.416 32.166 1.00 57.34 512 GLN A O 1
ATOM 4175 N N . PRO A 1 513 ? -17.068 13.125 32.634 1.00 57.75 513 PRO A N 1
ATOM 4176 C CA . PRO A 1 513 ? -16.497 11.786 32.739 1.00 57.75 513 PRO A CA 1
ATOM 4177 C C . PRO A 1 513 ? -17.027 11.099 34.005 1.00 57.75 513 PRO A C 1
ATOM 4179 O O . PRO A 1 513 ? -17.144 11.727 35.056 1.00 57.75 513 PRO A O 1
ATOM 4182 N N . GLY A 1 514 ? -17.374 9.817 33.903 1.00 57.78 514 GLY A N 1
ATOM 4183 C CA . GLY A 1 514 ? -17.883 9.040 35.033 1.00 57.78 514 GLY A CA 1
ATOM 4184 C C . GLY A 1 514 ? -18.644 7.788 34.607 1.00 57.78 514 GLY A C 1
ATOM 4185 O O . GLY A 1 514 ? -19.000 7.628 33.441 1.00 57.78 514 GLY A O 1
ATOM 4186 N N . VAL A 1 515 ? -18.897 6.907 35.573 1.00 62.34 515 VAL A N 1
ATOM 4187 C CA . VAL A 1 515 ? -19.735 5.711 35.405 1.00 62.34 515 VAL A CA 1
ATOM 4188 C C . VAL A 1 515 ? -21.175 6.083 35.762 1.00 62.34 515 VAL A C 1
ATOM 4190 O O . VAL A 1 515 ? -21.403 6.731 36.782 1.00 62.34 515 VAL A O 1
ATOM 4193 N N . ARG A 1 516 ? -22.143 5.713 34.918 1.00 62.34 516 ARG A N 1
ATOM 4194 C CA . ARG A 1 516 ? -23.578 5.944 35.149 1.00 62.34 516 ARG A CA 1
ATOM 4195 C C . ARG A 1 516 ? -24.325 4.616 35.119 1.00 62.34 516 ARG A C 1
ATOM 4197 O O . ARG A 1 516 ? -24.064 3.799 34.243 1.00 62.34 516 ARG A O 1
ATOM 4204 N N . GLU A 1 517 ? -25.268 4.433 36.036 1.00 51.12 517 GLU A N 1
ATOM 4205 C CA . GLU A 1 517 ? -26.237 3.335 35.981 1.00 51.12 517 GLU A CA 1
ATOM 4206 C C . GLU A 1 517 ? -27.500 3.826 35.259 1.00 51.12 517 GLU A C 1
ATOM 4208 O O . GLU A 1 517 ? -28.106 4.811 35.675 1.00 51.12 517 GLU A O 1
ATOM 4213 N N . ASN A 1 518 ? -27.878 3.173 34.157 1.00 46.19 518 ASN A N 1
ATOM 4214 C CA . ASN A 1 518 ? -29.069 3.515 33.370 1.00 46.19 518 ASN A CA 1
ATOM 4215 C C . ASN A 1 518 ? -30.181 2.474 33.599 1.00 46.19 518 ASN A C 1
ATOM 4217 O O . ASN A 1 518 ? -29.974 1.281 33.387 1.00 46.19 518 ASN A O 1
ATOM 4221 N N . LEU A 1 519 ? -31.379 2.933 33.987 1.00 46.16 519 LEU A N 1
ATOM 4222 C CA . LEU A 1 519 ? -32.588 2.129 34.240 1.00 46.16 519 LEU A CA 1
ATOM 4223 C C . LEU A 1 519 ? -33.677 2.449 33.180 1.00 46.16 519 LEU A C 1
ATOM 4225 O O . LEU A 1 519 ? -34.716 2.997 33.520 1.00 46.16 519 LEU A O 1
ATOM 4229 N N . ARG A 1 520 ? -33.426 2.084 31.904 1.00 41.66 520 ARG A N 1
ATOM 4230 C CA . ARG A 1 520 ? -34.286 2.217 30.685 1.00 41.66 520 ARG A CA 1
ATOM 4231 C C . ARG A 1 520 ? -34.679 3.665 30.258 1.00 41.66 520 ARG A C 1
ATOM 4233 O O . ARG A 1 520 ? -35.027 4.459 31.114 1.00 41.66 520 ARG A O 1
ATOM 4240 N N . LEU A 1 521 ? -34.771 3.940 28.935 1.00 36.59 521 LEU A N 1
ATOM 4241 C CA . LEU A 1 521 ? -35.679 4.915 28.244 1.00 36.59 521 LEU A CA 1
ATOM 4242 C C . LEU A 1 521 ? -35.110 6.176 27.518 1.00 36.59 521 LEU A C 1
ATOM 4244 O O . LEU A 1 521 ? -34.465 7.029 28.116 1.00 36.59 521 LEU A O 1
ATOM 4248 N N . HIS A 1 522 ? -35.590 6.325 26.265 1.00 29.55 522 HIS A N 1
ATOM 4249 C CA . HIS A 1 522 ? -36.185 7.504 25.580 1.00 29.55 522 HIS A CA 1
ATOM 4250 C C . HIS A 1 522 ? -35.353 8.769 25.226 1.00 29.55 522 HIS A C 1
ATOM 4252 O O . HIS A 1 522 ? -35.282 9.699 26.025 1.00 29.55 522 HIS A O 1
ATOM 4258 N N . ALA A 1 523 ? -34.955 8.919 23.943 1.00 25.03 523 ALA A N 1
ATOM 4259 C CA . ALA A 1 523 ? -35.550 9.836 22.933 1.00 25.03 523 ALA A CA 1
ATOM 4260 C C . ALA A 1 523 ? -34.537 10.474 21.932 1.00 25.03 523 ALA A C 1
ATOM 4262 O O . ALA A 1 523 ? -33.565 11.112 22.330 1.00 25.03 523 ALA A O 1
ATOM 4263 N N . ALA A 1 524 ? -34.929 10.459 20.644 1.00 23.28 524 ALA A N 1
ATOM 4264 C CA . ALA A 1 524 ? -34.625 11.408 19.550 1.00 23.28 524 ALA A CA 1
ATOM 4265 C C . ALA A 1 524 ? -33.295 11.337 18.731 1.00 23.28 524 ALA A C 1
ATOM 4267 O O . ALA A 1 524 ? -32.227 11.766 19.162 1.00 23.28 524 ALA A O 1
ATOM 4268 N N . THR A 1 525 ? -33.497 10.954 17.455 1.00 23.86 525 THR A N 1
ATOM 4269 C CA . THR A 1 525 ? -33.043 11.535 16.156 1.00 23.86 525 THR A CA 1
ATOM 4270 C C . THR A 1 525 ? -31.564 11.550 15.705 1.00 23.86 525 THR A C 1
ATOM 4272 O O . THR A 1 525 ? -30.727 12.262 16.251 1.00 23.86 525 THR A O 1
ATOM 4275 N N . ASP A 1 526 ? -31.374 10.849 14.573 1.00 22.75 526 ASP A N 1
ATOM 4276 C CA . ASP A 1 526 ? -30.702 11.166 13.292 1.00 22.75 526 ASP A CA 1
ATOM 4277 C C . ASP A 1 526 ? -29.166 11.287 13.103 1.00 22.75 526 ASP A C 1
ATOM 4279 O O . ASP A 1 526 ? -28.505 12.217 13.555 1.00 22.75 526 ASP A O 1
ATOM 4283 N N . ASN A 1 527 ? -28.703 10.368 12.231 1.00 22.36 527 ASN A N 1
ATOM 4284 C CA . ASN A 1 527 ? -27.702 10.420 11.145 1.00 22.36 527 ASN A CA 1
ATOM 4285 C C . ASN A 1 527 ? -26.201 10.659 11.423 1.00 22.36 527 ASN A C 1
ATOM 4287 O O . ASN A 1 527 ? -25.778 11.743 11.807 1.00 22.36 527 ASN A O 1
ATOM 4291 N N . LEU A 1 528 ? -25.384 9.650 11.056 1.00 21.78 528 LEU A N 1
ATOM 4292 C CA . LEU A 1 528 ? -23.913 9.667 10.951 1.00 21.78 528 LEU A CA 1
ATOM 4293 C C . LEU A 1 528 ? -23.415 8.751 9.821 1.00 21.78 528 LEU A C 1
ATOM 4295 O O . LEU A 1 528 ? -23.752 7.567 9.818 1.00 21.78 528 LEU A O 1
ATOM 4299 N N . GLN A 1 529 ? -22.502 9.261 8.990 1.00 21.88 529 GLN A N 1
ATOM 4300 C CA . GLN A 1 529 ? -21.465 8.495 8.281 1.00 21.88 529 GLN A CA 1
ATOM 4301 C C . GLN A 1 529 ? -20.205 9.363 8.087 1.00 21.88 529 GLN A C 1
ATOM 4303 O O . GLN A 1 529 ? -20.314 10.572 7.905 1.00 21.88 529 GLN A O 1
ATOM 4308 N N . GLY A 1 530 ? -19.023 8.731 8.131 1.00 22.14 530 GLY A N 1
ATOM 4309 C CA . GLY A 1 530 ? -17.723 9.335 7.795 1.00 22.14 530 GLY A CA 1
ATOM 4310 C C . GLY A 1 530 ? -16.515 8.600 8.404 1.00 22.14 530 GLY A C 1
ATOM 4311 O O . GLY A 1 530 ? -16.361 8.566 9.623 1.00 22.14 530 GLY A O 1
ATOM 4312 N N . SER A 1 531 ? -15.697 7.996 7.538 1.00 21.27 531 SER A N 1
ATOM 4313 C CA . SER A 1 531 ? -14.476 7.184 7.743 1.00 21.27 531 SER A CA 1
ATOM 4314 C C . SER A 1 531 ? -13.190 8.015 7.858 1.00 21.27 531 SER A C 1
ATOM 4316 O O . SER A 1 531 ? -13.129 9.048 7.209 1.00 21.27 531 SER A O 1
ATOM 4318 N N . ILE A 1 532 ? -12.124 7.556 8.547 1.00 24.27 532 ILE A N 1
ATOM 4319 C CA . ILE A 1 532 ? -10.788 8.198 8.466 1.00 24.27 532 ILE A CA 1
ATOM 4320 C C . ILE A 1 532 ? -9.621 7.190 8.442 1.00 24.27 532 ILE A C 1
ATOM 4322 O O . ILE A 1 532 ? -9.609 6.186 9.143 1.00 24.27 532 ILE A O 1
ATOM 4326 N N . ILE A 1 533 ? -8.639 7.549 7.611 1.00 22.14 533 ILE A N 1
ATOM 4327 C CA . ILE A 1 533 ? -7.326 6.973 7.287 1.00 22.14 533 ILE A CA 1
ATOM 4328 C C . ILE A 1 533 ? -6.259 7.411 8.323 1.00 22.14 533 ILE A C 1
ATOM 4330 O O . ILE A 1 533 ? -6.226 8.584 8.693 1.00 22.14 533 ILE A O 1
ATOM 4334 N N . MET A 1 534 ? -5.344 6.525 8.753 1.00 24.84 534 MET A N 1
ATOM 4335 C CA . MET A 1 534 ? -4.216 6.880 9.642 1.00 24.84 534 MET A CA 1
ATOM 4336 C C . MET A 1 534 ? -2.936 7.264 8.877 1.00 24.84 534 MET A C 1
ATOM 4338 O O . MET A 1 534 ? -2.265 6.404 8.313 1.00 24.84 534 MET A O 1
ATOM 4342 N N . GLU A 1 535 ? -2.529 8.528 9.000 1.00 27.56 535 GLU A N 1
ATOM 4343 C CA . GLU A 1 535 ? -1.118 8.939 9.062 1.00 27.56 535 GLU A CA 1
ATOM 4344 C C . GLU A 1 535 ? -0.863 9.517 10.464 1.00 27.56 535 GLU A C 1
ATOM 4346 O O . GLU A 1 535 ? -1.690 10.266 10.993 1.00 27.56 535 GLU A O 1
ATOM 4351 N N . SER A 1 536 ? 0.264 9.175 11.095 1.00 34.62 536 SER A N 1
ATOM 4352 C CA . SER A 1 536 ? 0.651 9.718 12.401 1.00 34.62 536 SER A CA 1
ATOM 4353 C C . SER A 1 536 ? 0.967 11.213 12.282 1.00 34.62 536 SER A C 1
ATOM 4355 O O . SER A 1 536 ? 2.077 11.590 11.902 1.00 34.62 536 SER A O 1
ATOM 4357 N N . LYS A 1 537 ? -0.006 12.077 12.589 1.00 47.41 537 LYS A N 1
ATOM 4358 C CA . LYS A 1 537 ? 0.223 13.525 12.663 1.00 47.41 537 LYS A CA 1
ATOM 4359 C C . LYS A 1 537 ? 1.035 13.878 13.918 1.00 47.41 537 LYS A C 1
ATOM 4361 O O . LYS A 1 537 ? 0.747 13.338 14.989 1.00 47.41 537 LYS A O 1
ATOM 4366 N N . PRO A 1 538 ? 2.018 14.786 13.820 1.00 54.84 538 PRO A N 1
ATOM 4367 C CA . PRO A 1 538 ? 2.759 15.275 14.976 1.00 54.84 538 PRO A CA 1
ATOM 4368 C C . PRO A 1 538 ? 1.865 16.148 15.875 1.00 54.84 538 PRO A C 1
ATOM 4370 O O . PRO A 1 538 ? 0.740 16.520 15.524 1.00 54.84 538 PRO A O 1
ATOM 4373 N N . LYS A 1 539 ? 2.368 16.464 17.072 1.00 64.06 539 LYS A N 1
ATOM 4374 C CA . LYS A 1 539 ? 1.667 17.245 18.102 1.00 64.06 539 LYS A CA 1
ATOM 4375 C C . LYS A 1 539 ? 1.192 18.601 17.545 1.00 64.06 539 LYS A C 1
ATOM 4377 O O . LYS A 1 539 ? 1.947 19.306 16.881 1.00 64.06 539 LYS A O 1
ATOM 4382 N N . ARG A 1 540 ? -0.059 18.983 17.840 1.00 77.62 540 ARG A N 1
ATOM 4383 C CA . ARG A 1 540 ? -0.660 20.249 17.374 1.00 77.62 540 ARG A CA 1
ATOM 4384 C C . ARG A 1 540 ? 0.148 21.453 17.874 1.00 77.62 540 ARG A C 1
ATOM 4386 O O . ARG A 1 540 ? 0.458 21.533 19.063 1.00 77.62 540 ARG A O 1
ATOM 4393 N N . ILE A 1 541 ? 0.447 22.398 16.984 1.00 83.25 541 ILE A N 1
ATOM 4394 C CA . ILE A 1 541 ? 1.211 23.606 17.316 1.00 83.25 541 ILE A CA 1
ATOM 4395 C C . ILE A 1 541 ? 0.282 24.623 17.977 1.00 83.25 541 ILE A C 1
ATOM 4397 O O . ILE A 1 541 ? -0.748 25.005 17.415 1.00 83.25 541 ILE A O 1
ATOM 4401 N N . GLU A 1 542 ? 0.677 25.127 19.143 1.00 83.69 542 GLU A N 1
ATOM 4402 C CA . GLU A 1 542 ? 0.070 26.324 19.717 1.00 83.69 542 GLU A CA 1
ATOM 4403 C C . GLU A 1 542 ? 0.856 27.577 19.333 1.00 83.69 542 GLU A C 1
ATOM 4405 O O . GLU A 1 542 ? 2.071 27.644 19.516 1.00 83.69 542 GLU A O 1
ATOM 4410 N N . PHE A 1 543 ? 0.144 28.606 18.873 1.00 85.31 543 PHE A N 1
ATOM 4411 C CA . PHE A 1 543 ? 0.727 29.903 18.534 1.00 85.31 543 PHE A CA 1
ATOM 4412 C C . PHE A 1 543 ? 0.446 30.958 19.618 1.00 85.31 543 PHE A C 1
ATOM 4414 O O . PHE A 1 543 ? -0.629 31.002 20.230 1.00 85.31 543 PHE A O 1
ATOM 4421 N N . ARG A 1 544 ? 1.420 31.841 19.854 1.00 81.19 544 ARG A N 1
ATOM 4422 C CA . ARG A 1 544 ? 1.289 33.096 20.603 1.00 81.19 544 ARG A CA 1
ATOM 4423 C C . ARG A 1 544 ? 0.279 33.986 19.867 1.00 81.19 544 ARG A C 1
ATOM 4425 O O . ARG A 1 544 ? 0.245 33.998 18.643 1.00 81.19 544 ARG A O 1
ATOM 4432 N N . PHE A 1 545 ? -0.573 34.706 20.597 1.00 80.88 545 PHE A N 1
ATOM 4433 C CA . PHE A 1 545 ? -1.655 35.532 20.022 1.00 80.88 545 PHE A CA 1
ATOM 4434 C C . PHE A 1 545 ? -2.753 34.758 19.249 1.00 80.88 545 PHE A C 1
ATOM 4436 O O . PHE A 1 545 ? -3.505 35.343 18.467 1.00 80.88 545 PHE A O 1
ATOM 4443 N N . GLY A 1 546 ? -2.897 33.446 19.475 1.00 81.38 546 GLY A N 1
ATOM 4444 C CA . GLY A 1 546 ? -4.026 32.655 18.969 1.00 81.38 546 GLY A CA 1
ATOM 4445 C C . GLY A 1 546 ? -4.099 32.600 17.436 1.00 81.38 546 GLY A C 1
ATOM 4446 O O . GLY A 1 546 ? -3.116 32.273 16.773 1.00 81.38 546 GLY A O 1
ATOM 4447 N N . LYS A 1 547 ? -5.270 32.912 16.856 1.00 77.12 547 LYS A N 1
ATOM 4448 C CA . LYS A 1 547 ? -5.498 32.851 15.395 1.00 77.12 547 LYS A CA 1
ATOM 4449 C C . LYS A 1 547 ? -4.588 33.790 14.596 1.00 77.12 547 LYS A C 1
ATOM 4451 O O . LYS A 1 547 ? -4.215 33.448 13.478 1.00 77.12 547 LYS A O 1
ATOM 4456 N N . ALA A 1 548 ? -4.215 34.936 15.168 1.00 78.00 548 ALA A N 1
ATOM 4457 C CA . ALA A 1 548 ? -3.327 35.892 14.511 1.00 78.00 548 ALA A CA 1
ATOM 4458 C C . ALA A 1 548 ? -1.906 35.325 14.352 1.00 78.00 548 ALA A C 1
ATOM 4460 O O . ALA A 1 548 ? -1.340 35.400 13.266 1.00 78.00 548 ALA A O 1
ATOM 4461 N N . GLY A 1 549 ? -1.368 34.673 15.391 1.00 81.75 549 GLY A N 1
ATOM 4462 C CA . GLY A 1 549 ? -0.044 34.042 15.325 1.00 81.75 549 GLY A CA 1
ATOM 4463 C C . GLY A 1 549 ? 0.016 32.855 14.365 1.00 81.75 549 GLY A C 1
ATOM 4464 O O . GLY A 1 549 ? 1.009 32.677 13.671 1.00 81.75 549 GLY A O 1
ATOM 4465 N N . LYS A 1 550 ? -1.075 32.089 14.253 1.00 83.31 550 LYS A N 1
ATOM 4466 C CA . LYS A 1 550 ? -1.192 30.976 13.299 1.00 83.31 550 LYS A CA 1
ATOM 4467 C C . LYS A 1 550 ? -1.154 31.426 11.834 1.00 83.31 550 LYS A C 1
ATOM 4469 O O . LYS A 1 550 ? -0.609 30.720 10.993 1.00 83.31 550 LYS A O 1
ATOM 4474 N N . LEU A 1 551 ? -1.761 32.571 11.518 1.00 83.62 551 LEU A N 1
ATOM 4475 C CA . LEU A 1 551 ? -1.796 33.109 10.154 1.00 83.62 551 LEU A CA 1
ATOM 4476 C C . LEU A 1 551 ? -0.556 33.944 9.810 1.00 83.62 551 LEU A C 1
ATOM 4478 O O . LEU A 1 551 ? -0.332 34.216 8.634 1.00 83.62 551 LEU A O 1
ATOM 4482 N N . ALA A 1 552 ? 0.263 34.328 10.794 1.00 85.88 552 ALA A N 1
ATOM 4483 C CA . ALA A 1 552 ? 1.434 35.177 10.580 1.00 85.88 552 ALA A CA 1
ATOM 4484 C C . ALA A 1 552 ? 2.422 34.623 9.527 1.00 85.88 552 ALA A C 1
ATOM 4486 O O . ALA A 1 552 ? 2.780 35.389 8.632 1.00 85.88 552 ALA A O 1
ATOM 4487 N N . PRO A 1 553 ? 2.801 33.324 9.521 1.00 86.06 553 PRO A N 1
ATOM 4488 C CA . PRO A 1 553 ? 3.653 32.762 8.466 1.00 86.06 553 PRO A CA 1
ATOM 4489 C C . PRO A 1 553 ? 3.039 32.910 7.071 1.00 86.06 553 PRO A C 1
ATOM 4491 O O . PRO A 1 553 ? 3.723 33.289 6.126 1.00 86.06 553 PRO A O 1
ATOM 4494 N N . LEU A 1 554 ? 1.729 32.674 6.949 1.00 82.75 554 LEU A N 1
ATOM 4495 C CA . LEU A 1 554 ? 1.006 32.781 5.682 1.00 82.75 554 LEU A CA 1
ATOM 4496 C C . LEU A 1 554 ? 0.945 34.232 5.186 1.00 82.75 554 LEU A C 1
ATOM 4498 O O . LEU A 1 554 ? 1.122 34.483 3.999 1.00 82.75 554 LEU A O 1
ATOM 4502 N N . LEU A 1 555 ? 0.710 35.187 6.088 1.00 85.62 555 LEU A N 1
ATOM 4503 C CA . LEU A 1 555 ? 0.660 36.611 5.758 1.00 85.62 555 LEU A CA 1
ATOM 4504 C C . LEU A 1 555 ? 2.030 37.137 5.323 1.00 85.62 555 LEU A C 1
ATOM 4506 O O . LEU A 1 555 ? 2.107 37.899 4.363 1.00 85.62 555 LEU A O 1
ATOM 4510 N N . VAL A 1 556 ? 3.105 36.700 5.985 1.00 87.19 556 VAL A N 1
ATOM 4511 C CA . VAL A 1 556 ? 4.480 37.037 5.590 1.00 87.19 556 VAL A CA 1
ATOM 4512 C C . VAL A 1 556 ? 4.818 36.425 4.237 1.00 87.19 556 VAL A C 1
ATOM 4514 O O . VAL A 1 556 ? 5.319 37.143 3.374 1.00 87.19 556 VAL A O 1
ATOM 4517 N N . ALA A 1 557 ? 4.485 35.147 4.018 1.00 83.00 557 ALA A N 1
ATOM 4518 C CA . ALA A 1 557 ? 4.642 34.513 2.712 1.00 83.00 557 ALA A CA 1
ATOM 4519 C C . ALA A 1 557 ? 3.904 35.322 1.639 1.00 83.00 557 ALA A C 1
ATOM 4521 O O . ALA A 1 557 ? 4.514 35.726 0.658 1.00 83.00 557 ALA A O 1
ATOM 4522 N N . ALA A 1 558 ? 2.621 35.629 1.849 1.00 80.31 558 ALA A N 1
ATOM 4523 C CA . ALA A 1 558 ? 1.798 36.365 0.892 1.00 80.31 558 ALA A CA 1
ATOM 4524 C C . ALA A 1 558 ? 2.325 37.783 0.611 1.00 80.31 558 ALA A C 1
ATOM 4526 O O . ALA A 1 558 ? 2.354 38.199 -0.545 1.00 80.31 558 ALA A O 1
ATOM 4527 N N . ALA A 1 559 ? 2.775 38.515 1.635 1.00 84.19 559 ALA A N 1
ATOM 4528 C CA . ALA A 1 559 ? 3.344 39.852 1.474 1.00 84.19 559 ALA A CA 1
ATOM 4529 C C . ALA A 1 559 ? 4.663 39.818 0.689 1.00 84.19 559 ALA A C 1
ATOM 4531 O O . ALA A 1 559 ? 4.844 40.585 -0.257 1.00 84.19 559 ALA A O 1
ATOM 4532 N N . MET A 1 560 ? 5.558 38.892 1.037 1.00 82.56 560 MET A N 1
ATOM 4533 C CA . MET A 1 560 ? 6.847 38.725 0.364 1.00 82.56 560 MET A CA 1
ATOM 4534 C C . MET A 1 560 ? 6.682 38.194 -1.060 1.00 82.56 560 MET A C 1
ATOM 4536 O O . MET A 1 560 ? 7.381 38.647 -1.958 1.00 82.56 560 MET A O 1
ATOM 4540 N N . ILE A 1 561 ? 5.726 37.293 -1.295 1.00 78.56 561 ILE A N 1
ATOM 4541 C CA . ILE A 1 561 ? 5.345 36.833 -2.633 1.00 78.56 561 ILE A CA 1
ATOM 4542 C C . ILE A 1 561 ? 4.777 37.993 -3.450 1.00 78.56 561 ILE A C 1
ATOM 4544 O O . ILE A 1 561 ? 5.158 38.158 -4.601 1.00 78.56 561 ILE A O 1
ATOM 4548 N N . GLY A 1 562 ? 3.894 38.812 -2.873 1.00 77.56 562 GLY A N 1
ATOM 4549 C CA . GLY A 1 562 ? 3.346 39.989 -3.546 1.00 77.56 562 GLY A CA 1
ATOM 4550 C C . GLY A 1 562 ? 4.434 40.991 -3.935 1.00 77.56 562 GLY A C 1
ATOM 4551 O O . GLY A 1 562 ? 4.403 41.541 -5.035 1.00 77.56 562 GLY A O 1
ATOM 4552 N N . TRP A 1 563 ? 5.434 41.172 -3.072 1.00 82.00 563 TRP A N 1
ATOM 4553 C CA . TRP A 1 563 ? 6.596 42.009 -3.359 1.00 82.00 563 TRP A CA 1
ATOM 4554 C C . TRP A 1 563 ? 7.524 41.390 -4.416 1.00 82.00 563 TRP A C 1
ATOM 4556 O O . TRP A 1 563 ? 7.934 42.066 -5.357 1.00 82.00 563 TRP A O 1
ATOM 4566 N N . ALA A 1 564 ? 7.805 40.090 -4.325 1.00 79.56 564 ALA A N 1
ATOM 4567 C CA . ALA A 1 564 ? 8.574 39.370 -5.337 1.00 79.56 564 ALA A CA 1
ATOM 4568 C C . ALA A 1 564 ? 7.870 39.406 -6.704 1.00 79.56 564 ALA A C 1
ATOM 4570 O O . ALA A 1 564 ? 8.519 39.588 -7.731 1.00 79.56 564 ALA A O 1
ATOM 4571 N N . ALA A 1 565 ? 6.541 39.294 -6.722 1.00 70.50 565 ALA A N 1
ATOM 4572 C CA . ALA A 1 565 ? 5.718 39.375 -7.920 1.00 70.50 565 ALA A CA 1
ATOM 4573 C C . ALA A 1 565 ? 5.733 40.776 -8.546 1.00 70.50 565 ALA A C 1
ATOM 4575 O O . ALA A 1 565 ? 5.881 40.885 -9.762 1.00 70.50 565 ALA A O 1
ATOM 4576 N N . SER A 1 566 ? 5.627 41.846 -7.746 1.00 75.50 566 SER A N 1
ATOM 4577 C CA . SER A 1 566 ? 5.691 43.223 -8.260 1.00 75.50 566 SER A CA 1
ATOM 4578 C C . SER A 1 566 ? 7.073 43.582 -8.805 1.00 75.50 566 SER A C 1
ATOM 4580 O O . SER A 1 566 ? 7.174 44.338 -9.769 1.00 75.50 566 SER A O 1
ATOM 4582 N N . GLY A 1 567 ? 8.126 42.983 -8.245 1.00 74.94 567 GLY A N 1
ATOM 4583 C CA . GLY A 1 567 ? 9.490 43.065 -8.761 1.00 74.94 567 GLY A CA 1
ATOM 4584 C C . GLY A 1 567 ? 9.801 42.115 -9.923 1.00 74.94 567 GLY A C 1
ATOM 4585 O O . GLY A 1 567 ? 10.961 42.045 -10.313 1.00 74.94 567 GLY A O 1
ATOM 4586 N N . GLN A 1 568 ? 8.818 41.359 -10.439 1.00 69.00 568 GLN A N 1
ATOM 4587 C CA . GLN A 1 568 ? 9.004 40.308 -11.457 1.00 69.00 568 GLN A CA 1
ATOM 4588 C C . GLN A 1 568 ? 10.159 39.344 -11.128 1.00 69.00 568 GLN A C 1
ATOM 4590 O O . GLN A 1 568 ? 10.903 38.901 -11.999 1.00 69.00 568 GLN A O 1
ATOM 4595 N N . SER A 1 569 ? 10.327 39.034 -9.843 1.00 69.06 569 SER A N 1
ATOM 4596 C CA . SER A 1 569 ? 11.443 38.234 -9.358 1.00 69.06 569 SER A CA 1
ATOM 4597 C C . SER A 1 569 ? 11.367 36.794 -9.869 1.00 69.06 569 SER A C 1
ATOM 4599 O O . SER A 1 569 ? 10.284 36.232 -10.068 1.00 69.06 569 SER A O 1
ATOM 4601 N N . ASN A 1 570 ? 12.536 36.183 -10.049 1.00 68.25 570 ASN A N 1
ATOM 4602 C CA . ASN A 1 570 ? 12.659 34.766 -10.358 1.00 68.25 570 ASN A CA 1
ATOM 4603 C C . ASN A 1 570 ? 12.381 33.910 -9.108 1.00 68.25 570 ASN A C 1
ATOM 4605 O O . ASN A 1 570 ? 12.090 34.413 -8.021 1.00 68.25 570 ASN A O 1
ATOM 4609 N N . VAL A 1 571 ? 12.489 32.591 -9.246 1.00 66.06 571 VAL A N 1
ATOM 4610 C CA . VAL A 1 571 ? 12.182 31.635 -8.171 1.00 66.06 571 VAL A CA 1
ATOM 4611 C C . VAL A 1 571 ? 12.977 31.886 -6.890 1.00 66.06 571 VAL A C 1
ATOM 4613 O O . VAL A 1 571 ? 12.445 31.662 -5.804 1.00 66.06 571 VAL A O 1
ATOM 4616 N N . ASN A 1 572 ? 14.185 32.450 -6.972 1.00 71.44 572 ASN A N 1
ATOM 4617 C CA . ASN A 1 572 ? 14.981 32.779 -5.788 1.00 71.44 572 ASN A CA 1
ATOM 4618 C C . ASN A 1 572 ? 14.314 33.863 -4.916 1.00 71.44 572 ASN A C 1
ATOM 4620 O O . ASN A 1 572 ? 14.437 33.820 -3.692 1.00 71.44 572 ASN A O 1
ATOM 4624 N N . GLY A 1 573 ? 13.544 34.786 -5.506 1.00 73.12 573 GLY A N 1
ATOM 4625 C CA . GLY A 1 573 ? 12.727 35.739 -4.745 1.00 73.12 573 GLY A CA 1
ATOM 4626 C C . GLY A 1 573 ? 11.603 35.064 -3.953 1.00 73.12 573 GLY A C 1
ATOM 4627 O O . GLY A 1 573 ? 11.307 35.455 -2.824 1.00 73.12 573 GLY A O 1
ATOM 4628 N N . TYR A 1 574 ? 11.023 33.993 -4.500 1.00 72.88 574 TYR A N 1
ATOM 4629 C CA . TYR A 1 574 ? 9.985 33.203 -3.828 1.00 72.88 574 TYR A CA 1
ATOM 4630 C C . TYR A 1 574 ? 10.574 32.285 -2.752 1.00 72.88 574 TYR A C 1
ATOM 4632 O O . TYR A 1 574 ? 9.957 32.116 -1.702 1.00 72.88 574 TYR A O 1
ATOM 4640 N N . VAL A 1 575 ? 11.787 31.754 -2.956 1.00 79.06 575 VAL A N 1
ATOM 4641 C CA . VAL A 1 575 ? 12.545 31.039 -1.912 1.00 79.06 575 VAL A CA 1
ATOM 4642 C C . VAL A 1 575 ? 12.650 31.920 -0.667 1.00 79.06 575 VAL A C 1
ATOM 4644 O O . VAL A 1 575 ? 12.261 31.492 0.420 1.00 79.06 575 VAL A O 1
ATOM 4647 N N . LEU A 1 576 ? 13.074 33.179 -0.823 1.00 82.31 576 LEU A N 1
ATOM 4648 C CA . LEU A 1 576 ? 13.179 34.115 0.298 1.00 82.31 576 LEU A CA 1
ATOM 4649 C C . LEU A 1 576 ? 11.833 34.325 1.011 1.00 82.31 576 LEU A C 1
ATOM 4651 O O . LEU A 1 576 ? 11.795 34.361 2.240 1.00 82.31 576 LEU A O 1
ATOM 4655 N N . ALA A 1 577 ? 10.730 34.412 0.262 1.00 83.00 577 ALA A N 1
ATOM 4656 C CA . ALA A 1 577 ? 9.392 34.581 0.821 1.00 83.00 577 ALA A CA 1
ATOM 4657 C C . ALA A 1 577 ? 8.968 33.407 1.718 1.00 83.00 577 ALA A C 1
ATOM 4659 O O . ALA A 1 577 ? 8.487 33.620 2.833 1.00 83.00 577 ALA A O 1
ATOM 4660 N N . PHE A 1 578 ? 9.178 32.167 1.267 1.00 83.00 578 PHE A N 1
ATOM 4661 C CA . PHE A 1 578 ? 8.837 30.982 2.055 1.00 83.00 578 PHE A CA 1
ATOM 4662 C C . PHE A 1 578 ? 9.774 30.792 3.251 1.00 83.00 578 PHE A C 1
ATOM 4664 O O . PHE A 1 578 ? 9.300 30.513 4.350 1.00 83.00 578 PHE A O 1
ATOM 4671 N N . PHE A 1 579 ? 11.081 31.021 3.101 1.00 87.38 579 PHE A N 1
ATOM 4672 C CA . PHE A 1 579 ? 12.008 30.955 4.237 1.00 87.38 579 PHE A CA 1
ATOM 4673 C C . PHE A 1 579 ? 11.709 32.033 5.291 1.00 87.38 579 PHE A C 1
ATOM 4675 O O . PHE A 1 579 ? 11.699 31.729 6.484 1.00 87.38 579 PHE A O 1
ATOM 4682 N N . ALA A 1 580 ? 11.375 33.262 4.880 1.00 88.00 580 ALA A N 1
ATOM 4683 C CA . ALA A 1 580 ? 10.939 34.314 5.801 1.00 88.00 580 ALA A CA 1
ATOM 4684 C C . ALA A 1 580 ? 9.655 33.925 6.556 1.00 88.00 580 ALA A C 1
ATOM 4686 O O . ALA A 1 580 ? 9.535 34.180 7.759 1.00 88.00 580 ALA A O 1
ATOM 4687 N N . ALA A 1 581 ? 8.716 33.255 5.883 1.00 87.69 581 ALA A N 1
ATOM 4688 C CA . ALA A 1 581 ? 7.513 32.716 6.509 1.00 87.69 581 ALA A CA 1
ATOM 4689 C C . ALA A 1 581 ? 7.831 31.637 7.555 1.00 87.69 581 ALA A C 1
ATOM 4691 O O . ALA A 1 581 ? 7.294 31.686 8.664 1.00 87.69 581 ALA A O 1
ATOM 4692 N N . LEU A 1 582 ? 8.746 30.710 7.244 1.00 89.69 582 LEU A N 1
ATOM 4693 C CA . LEU A 1 582 ? 9.181 29.668 8.178 1.00 89.69 582 LEU A CA 1
ATOM 4694 C C . LEU A 1 582 ? 9.841 30.255 9.427 1.00 89.69 582 LEU A C 1
ATOM 4696 O O . LEU A 1 582 ? 9.493 29.850 10.536 1.00 89.69 582 LEU A O 1
ATOM 4700 N N . VAL A 1 583 ? 10.745 31.227 9.258 1.00 89.75 583 VAL A N 1
ATOM 4701 C CA . VAL A 1 583 ? 11.415 31.920 10.372 1.00 89.75 583 VAL A CA 1
ATOM 4702 C C . VAL A 1 583 ? 10.399 32.680 11.218 1.00 89.75 583 VAL A C 1
ATOM 4704 O O . VAL A 1 583 ? 10.435 32.610 12.445 1.00 89.75 583 VAL A O 1
ATOM 4707 N N . THR A 1 584 ? 9.437 33.352 10.580 1.00 87.69 584 THR A N 1
ATOM 4708 C CA . THR A 1 584 ? 8.397 34.077 11.315 1.00 87.69 584 THR A CA 1
ATOM 4709 C C . THR A 1 584 ? 7.538 33.133 12.151 1.00 87.69 584 THR A C 1
ATOM 4711 O O . THR A 1 584 ? 7.211 33.456 13.291 1.00 87.69 584 THR A O 1
ATOM 4714 N N . GLY A 1 585 ? 7.203 31.943 11.649 1.00 85.69 585 GLY A N 1
ATOM 4715 C CA . GLY A 1 585 ? 6.403 30.994 12.424 1.00 85.69 585 GLY A CA 1
ATOM 4716 C C . GLY A 1 585 ? 7.082 30.490 13.695 1.00 85.69 585 GLY A C 1
ATOM 4717 O O . GLY A 1 585 ? 6.377 30.267 14.676 1.00 85.69 585 GLY A O 1
ATOM 4718 N N . VAL A 1 586 ? 8.420 30.432 13.739 1.00 87.12 586 VAL A N 1
ATOM 4719 C CA . VAL A 1 586 ? 9.169 30.122 14.973 1.00 87.12 586 VAL A CA 1
ATOM 4720 C C . VAL A 1 586 ? 8.915 31.186 16.046 1.00 87.12 586 VAL A C 1
ATOM 4722 O O . VAL A 1 586 ? 8.635 30.845 17.191 1.00 87.12 586 VAL A O 1
ATOM 4725 N N . ILE A 1 587 ? 8.923 32.474 15.676 1.00 87.31 587 ILE A N 1
ATOM 4726 C CA . ILE A 1 587 ? 8.713 33.603 16.606 1.00 87.31 587 ILE A CA 1
ATOM 4727 C C . ILE A 1 587 ? 7.331 33.524 17.275 1.00 87.31 587 ILE A C 1
ATOM 4729 O O . ILE A 1 587 ? 7.168 33.853 18.454 1.00 87.31 587 ILE A O 1
ATOM 4733 N N . PHE A 1 588 ? 6.324 33.091 16.513 1.00 87.12 588 PHE A N 1
ATOM 4734 C CA . PHE A 1 588 ? 4.945 32.993 16.980 1.00 87.12 588 PHE A CA 1
ATOM 4735 C C . PHE A 1 588 ? 4.593 31.624 17.567 1.00 87.12 588 PHE A C 1
ATOM 4737 O O . PHE A 1 588 ? 3.531 31.509 18.173 1.00 87.12 588 PHE A O 1
ATOM 4744 N N . ALA A 1 589 ? 5.433 30.597 17.453 1.00 86.94 589 ALA A N 1
ATOM 4745 C CA . ALA A 1 589 ? 5.191 29.309 18.094 1.00 86.94 589 ALA A CA 1
ATOM 4746 C C . ALA A 1 589 ? 5.388 29.403 19.622 1.00 86.94 589 ALA A C 1
ATOM 4748 O O . ALA A 1 589 ? 6.243 30.131 20.134 1.00 86.94 589 ALA A O 1
ATOM 4749 N N . LYS A 1 590 ? 4.561 28.688 20.394 1.00 84.44 590 LYS A N 1
ATOM 4750 C CA . LYS A 1 590 ? 4.776 28.516 21.843 1.00 84.44 590 LYS A CA 1
ATOM 4751 C C . LYS A 1 590 ? 5.703 27.344 22.159 1.00 84.44 590 LYS A C 1
ATOM 4753 O O . LYS A 1 590 ? 6.429 27.407 23.142 1.00 84.44 590 LYS A O 1
ATOM 4758 N N . ASP A 1 591 ? 5.635 26.292 21.349 1.00 85.19 591 ASP A N 1
ATOM 4759 C CA . ASP A 1 591 ? 6.423 25.066 21.476 1.00 85.19 591 ASP A CA 1
ATOM 4760 C C . ASP A 1 591 ? 7.330 24.960 20.242 1.00 85.19 591 ASP A C 1
ATOM 4762 O O . ASP A 1 591 ? 6.895 24.561 19.159 1.00 85.19 591 ASP A O 1
ATOM 4766 N N . GLU A 1 592 ? 8.582 25.391 20.399 1.00 83.00 592 GLU A N 1
ATOM 4767 C CA . GLU A 1 592 ? 9.585 25.403 19.325 1.00 83.00 592 GLU A CA 1
ATOM 4768 C C . GLU A 1 592 ? 9.881 23.988 18.813 1.00 83.00 592 GLU A C 1
ATOM 4770 O O . GLU A 1 592 ? 10.099 23.792 17.617 1.00 83.00 592 GLU A O 1
ATOM 4775 N N . LYS A 1 593 ? 9.815 22.984 19.698 1.00 81.75 593 LYS A N 1
ATOM 4776 C CA . LYS A 1 593 ? 10.033 21.584 19.333 1.00 81.75 593 LYS A CA 1
ATOM 4777 C C . LYS A 1 593 ? 8.890 21.065 18.464 1.00 81.75 593 LYS A C 1
ATOM 4779 O O . LYS A 1 593 ? 9.153 20.486 17.414 1.00 81.75 593 LYS A O 1
ATOM 4784 N N . ALA A 1 594 ? 7.639 21.331 18.846 1.00 81.50 594 ALA A N 1
ATOM 4785 C CA . ALA A 1 594 ? 6.477 20.957 18.034 1.00 81.50 594 ALA A CA 1
ATOM 4786 C C . ALA A 1 594 ? 6.472 21.665 16.667 1.00 81.50 594 ALA A C 1
ATOM 4788 O O . ALA A 1 594 ? 6.093 21.068 15.661 1.00 81.50 594 ALA A O 1
ATOM 4789 N N . TYR A 1 595 ? 6.928 22.922 16.613 1.00 87.69 595 TYR A N 1
ATOM 4790 C CA . TYR A 1 595 ? 7.100 23.636 15.348 1.00 87.69 595 TYR A CA 1
ATOM 4791 C C . TYR A 1 595 ? 8.167 22.971 14.464 1.00 87.69 595 TYR A C 1
ATOM 4793 O O . TYR A 1 595 ? 7.914 22.719 13.288 1.00 87.69 595 TYR A O 1
ATOM 4801 N N . GLY A 1 596 ? 9.327 22.618 15.031 1.00 85.06 596 GLY A N 1
ATOM 4802 C CA . GLY A 1 596 ? 10.385 21.890 14.325 1.00 85.06 596 GLY A CA 1
ATOM 4803 C C . GLY A 1 596 ? 9.934 20.523 13.795 1.00 85.06 596 GLY A C 1
ATOM 4804 O O . GLY A 1 596 ? 10.166 20.206 12.630 1.00 85.06 596 GLY A O 1
ATOM 4805 N N . GLU A 1 597 ? 9.225 19.740 14.611 1.00 85.06 597 GLU A N 1
ATOM 4806 C CA . GLU A 1 597 ? 8.652 18.447 14.205 1.00 85.06 597 GLU A CA 1
ATOM 4807 C C . GLU A 1 597 ? 7.629 18.600 13.070 1.00 85.06 597 GLU A C 1
ATOM 4809 O O . GLU A 1 597 ? 7.592 17.772 12.161 1.00 85.06 597 GLU A O 1
ATOM 4814 N N . ALA A 1 598 ? 6.841 19.679 13.064 1.00 85.25 598 ALA A N 1
ATOM 4815 C CA . ALA A 1 598 ? 5.887 19.952 11.995 1.00 85.25 598 ALA A CA 1
ATOM 4816 C C . ALA A 1 598 ? 6.556 20.319 10.660 1.00 85.25 598 ALA A C 1
ATOM 4818 O O . ALA A 1 598 ? 6.066 19.906 9.607 1.00 85.25 598 ALA A O 1
ATOM 4819 N N . LEU A 1 599 ? 7.682 21.043 10.685 1.00 88.06 599 LEU A N 1
ATOM 4820 C CA . LEU A 1 599 ? 8.484 21.300 9.481 1.00 88.06 599 LEU A CA 1
ATOM 4821 C C . LEU A 1 599 ? 8.983 19.981 8.876 1.00 88.06 599 LEU A C 1
ATOM 4823 O O . LEU A 1 599 ? 8.821 19.741 7.679 1.00 88.06 599 LEU A O 1
ATOM 4827 N N . VAL A 1 600 ? 9.550 19.108 9.717 1.00 85.12 600 VAL A N 1
ATOM 4828 C CA . VAL A 1 600 ? 10.063 17.794 9.298 1.00 85.12 600 VAL A CA 1
ATOM 4829 C C . VAL A 1 600 ? 8.932 16.895 8.807 1.00 85.12 600 VAL A C 1
ATOM 4831 O O . VAL A 1 600 ? 9.098 16.230 7.792 1.00 85.12 600 VAL A O 1
ATOM 4834 N N . TYR A 1 601 ? 7.769 16.914 9.459 1.00 83.19 601 TYR A N 1
ATOM 4835 C CA . TYR A 1 601 ? 6.582 16.186 9.006 1.00 83.19 601 TYR A CA 1
ATOM 4836 C C . TYR A 1 601 ? 6.155 16.608 7.596 1.00 83.19 601 TYR A C 1
ATOM 4838 O O . TYR A 1 601 ? 5.859 15.757 6.760 1.00 83.19 601 TYR A O 1
ATOM 4846 N N . GLY A 1 602 ? 6.179 17.911 7.310 1.00 78.19 602 GLY A N 1
ATOM 4847 C CA . GLY A 1 602 ? 5.892 18.440 5.981 1.00 78.19 602 GLY A CA 1
ATOM 4848 C C . GLY A 1 602 ? 6.855 17.930 4.903 1.00 78.19 602 GLY A C 1
ATOM 4849 O O . GLY A 1 602 ? 6.416 17.475 3.847 1.00 78.19 602 GLY A O 1
ATOM 4850 N N . ILE A 1 603 ? 8.161 17.946 5.188 1.00 85.25 603 ILE A N 1
ATOM 4851 C CA . ILE A 1 603 ? 9.219 17.454 4.282 1.00 85.25 603 ILE A CA 1
ATOM 4852 C C . ILE A 1 603 ? 9.202 15.917 4.172 1.00 85.25 603 ILE A C 1
ATOM 4854 O O . ILE A 1 603 ? 9.524 15.360 3.127 1.00 85.25 603 ILE A O 1
ATOM 4858 N N . GLY A 1 604 ? 8.797 15.216 5.232 1.00 79.62 604 GLY A N 1
ATOM 4859 C CA . GLY A 1 604 ? 8.731 13.755 5.296 1.00 79.62 604 GLY A CA 1
ATOM 4860 C C . GLY A 1 604 ? 7.600 13.134 4.475 1.00 79.62 604 GLY A C 1
ATOM 4861 O O . GLY A 1 604 ? 7.510 11.909 4.396 1.00 79.62 604 GLY A O 1
ATOM 4862 N N . LYS A 1 605 ? 6.736 13.943 3.850 1.00 73.25 605 LYS A N 1
ATOM 4863 C CA . LYS A 1 605 ? 5.647 13.436 3.012 1.00 73.25 605 LYS A CA 1
ATOM 4864 C C . LYS A 1 605 ? 6.201 12.713 1.773 1.00 73.25 605 LYS A C 1
ATOM 4866 O O . LYS A 1 605 ? 7.015 13.296 1.056 1.00 73.25 605 LYS A O 1
ATOM 4871 N N . PRO A 1 606 ? 5.709 11.505 1.424 1.00 65.69 606 PRO A N 1
ATOM 4872 C CA . PRO A 1 606 ? 6.201 10.736 0.271 1.00 65.69 606 PRO A CA 1
ATOM 4873 C C . PRO A 1 606 ? 6.212 11.514 -1.055 1.00 65.69 606 PRO A C 1
ATOM 4875 O O . PRO A 1 606 ? 7.112 11.350 -1.878 1.00 65.69 606 PRO A O 1
ATOM 4878 N N . MET A 1 607 ? 5.241 12.414 -1.242 1.00 67.56 607 MET A N 1
ATOM 4879 C CA . MET A 1 607 ? 5.125 13.257 -2.434 1.00 67.56 607 MET A CA 1
ATOM 4880 C C . MET A 1 607 ? 6.315 14.212 -2.615 1.00 67.56 607 MET A C 1
ATOM 4882 O O . MET A 1 607 ? 6.748 14.429 -3.745 1.00 67.56 607 MET A O 1
ATOM 4886 N N . PHE A 1 608 ? 6.878 14.745 -1.524 1.00 78.06 608 PHE A N 1
ATOM 4887 C CA . PHE A 1 608 ? 8.045 15.627 -1.588 1.00 78.06 608 PHE A CA 1
ATOM 4888 C C . PHE A 1 608 ? 9.242 14.907 -2.227 1.00 78.06 608 PHE A C 1
ATOM 4890 O O . PHE A 1 608 ? 9.836 15.419 -3.177 1.00 78.06 608 PHE A O 1
ATOM 4897 N N . ALA A 1 609 ? 9.544 13.685 -1.772 1.00 78.69 609 ALA A N 1
ATOM 4898 C CA . ALA A 1 609 ? 10.671 12.896 -2.274 1.00 78.69 609 ALA A CA 1
ATOM 4899 C C . ALA A 1 609 ? 10.535 12.558 -3.769 1.00 78.69 609 ALA A C 1
ATOM 4901 O O . ALA A 1 609 ? 11.500 12.678 -4.527 1.00 78.69 609 ALA A O 1
ATOM 4902 N N . VAL A 1 610 ? 9.326 12.190 -4.209 1.00 71.81 610 VAL A N 1
ATOM 4903 C CA . VAL A 1 610 ? 9.049 11.883 -5.621 1.00 71.81 610 VAL A CA 1
ATOM 4904 C C . VAL A 1 610 ? 9.250 13.115 -6.507 1.00 71.81 610 VAL A C 1
ATOM 4906 O O . VAL A 1 610 ? 9.889 13.010 -7.555 1.00 71.81 610 VAL A O 1
ATOM 4909 N N . ILE A 1 611 ? 8.750 14.283 -6.087 1.00 73.62 611 ILE A N 1
ATOM 4910 C CA . ILE A 1 611 ? 8.864 15.527 -6.864 1.00 73.62 611 ILE A CA 1
ATOM 4911 C C . ILE A 1 611 ? 10.321 15.982 -6.951 1.00 73.62 611 ILE A C 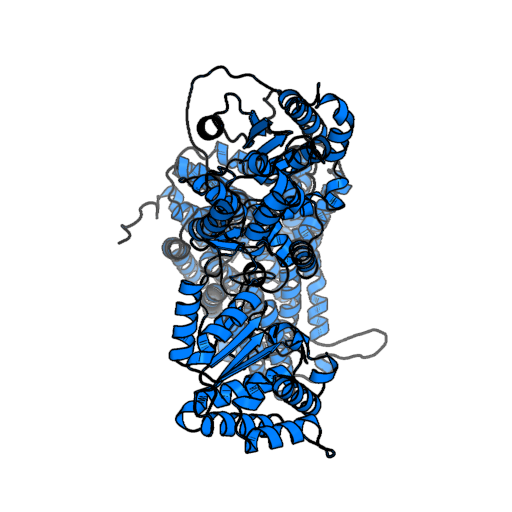1
ATOM 4913 O O . ILE A 1 611 ? 10.782 16.300 -8.044 1.00 73.62 611 ILE A O 1
ATOM 4917 N N . VAL A 1 612 ? 11.059 15.990 -5.837 1.00 81.69 612 VAL A N 1
ATOM 4918 C CA . VAL A 1 612 ? 12.472 16.408 -5.827 1.00 81.69 612 VAL A CA 1
ATOM 4919 C C . VAL A 1 612 ? 13.301 15.554 -6.782 1.00 81.69 612 VAL A C 1
ATOM 4921 O O . VAL A 1 612 ? 14.061 16.092 -7.586 1.00 81.69 612 VAL A O 1
ATOM 4924 N N . LEU A 1 613 ? 13.116 14.233 -6.757 1.00 83.50 613 LEU A N 1
ATOM 4925 C CA . LEU A 1 613 ? 13.851 13.342 -7.649 1.00 83.50 613 LEU A CA 1
ATOM 4926 C C . LEU A 1 613 ? 13.443 13.529 -9.120 1.00 83.50 613 LEU A C 1
ATOM 4928 O O . LEU A 1 613 ? 14.301 13.529 -10.002 1.00 83.50 613 LEU A O 1
ATOM 4932 N N . ALA A 1 614 ? 12.153 13.743 -9.393 1.00 77.94 614 ALA A N 1
ATOM 4933 C CA . ALA A 1 614 ? 11.670 14.029 -10.741 1.00 77.94 614 ALA A CA 1
ATOM 4934 C C . ALA A 1 614 ? 12.239 15.346 -11.298 1.00 77.94 614 ALA A C 1
ATOM 4936 O O . ALA A 1 614 ? 12.670 15.361 -12.448 1.00 77.94 614 ALA A O 1
ATOM 4937 N N . VAL A 1 615 ? 12.317 16.412 -10.487 1.00 77.44 615 VAL A N 1
ATOM 4938 C CA . VAL A 1 615 ? 12.928 17.699 -10.876 1.00 77.44 615 VAL A CA 1
ATOM 4939 C C . VAL A 1 615 ? 14.369 17.498 -11.341 1.00 77.44 615 VAL A C 1
ATOM 4941 O O . VAL A 1 615 ? 14.738 17.994 -12.403 1.00 77.44 615 VAL A O 1
ATOM 4944 N N . ILE A 1 616 ? 15.169 16.745 -10.580 1.00 84.81 616 ILE A N 1
ATOM 4945 C CA . ILE A 1 616 ? 16.581 16.494 -10.902 1.00 84.81 616 ILE A CA 1
ATOM 4946 C C . ILE A 1 616 ? 16.707 15.734 -12.228 1.00 84.81 616 ILE A C 1
ATOM 4948 O O . ILE A 1 616 ? 17.420 16.169 -13.131 1.00 84.81 616 ILE A O 1
ATOM 4952 N N . LEU A 1 617 ? 15.993 14.615 -12.378 1.00 85.88 617 LEU A N 1
ATOM 4953 C CA . LEU A 1 617 ? 16.086 13.781 -13.582 1.00 85.88 617 LEU A CA 1
ATOM 4954 C C . LEU A 1 617 ? 15.539 14.490 -14.829 1.00 85.88 617 LEU A C 1
ATOM 4956 O O . LEU A 1 617 ? 16.060 14.329 -15.935 1.00 85.88 617 LEU A O 1
ATOM 4960 N N . ALA A 1 618 ? 14.500 15.301 -14.666 1.00 77.81 618 ALA A N 1
ATOM 4961 C CA . ALA A 1 618 ? 13.937 16.079 -15.754 1.00 77.81 618 ALA A CA 1
ATOM 4962 C C . ALA A 1 618 ? 14.842 17.234 -16.179 1.00 77.81 618 ALA A C 1
ATOM 4964 O O . ALA A 1 618 ? 14.955 17.490 -17.374 1.00 77.81 618 ALA A O 1
ATOM 4965 N N . ALA A 1 619 ? 15.518 17.896 -15.235 1.00 79.12 619 ALA A N 1
ATOM 4966 C CA . ALA A 1 619 ? 16.525 18.901 -15.560 1.00 79.12 619 ALA A CA 1
ATOM 4967 C C . ALA A 1 619 ? 17.652 18.284 -16.399 1.00 79.12 619 ALA A C 1
ATOM 4969 O O . ALA A 1 619 ? 18.022 18.843 -17.429 1.00 79.12 619 ALA A O 1
ATOM 4970 N N . VAL A 1 620 ? 18.133 17.089 -16.027 1.00 87.50 620 VAL A N 1
ATOM 4971 C CA . VAL A 1 620 ? 19.134 16.348 -16.819 1.00 87.50 620 VAL A CA 1
ATOM 4972 C C . VAL A 1 620 ? 18.598 16.018 -18.212 1.00 87.50 620 VAL A C 1
ATOM 4974 O O . VAL A 1 620 ? 19.251 16.320 -19.207 1.00 87.50 620 VAL A O 1
ATOM 4977 N N . SER A 1 621 ? 17.392 15.454 -18.298 1.00 84.06 621 SER A N 1
ATOM 4978 C CA . SER A 1 621 ? 16.756 15.112 -19.579 1.00 84.06 621 SER A CA 1
ATOM 4979 C C . SER A 1 621 ? 16.584 16.338 -20.478 1.00 84.06 621 SER A C 1
ATOM 4981 O O . SER A 1 621 ? 16.854 16.274 -21.673 1.00 84.06 621 SER A O 1
ATOM 4983 N N . GLY A 1 622 ? 16.160 17.468 -19.909 1.00 77.12 622 GLY A N 1
ATOM 4984 C CA . GLY A 1 622 ? 15.933 18.692 -20.663 1.00 77.12 622 GLY A CA 1
ATOM 4985 C C . GLY A 1 622 ? 17.218 19.365 -21.115 1.00 77.12 622 GLY A C 1
ATOM 4986 O O . GLY A 1 622 ? 17.302 19.777 -22.270 1.00 77.12 622 GLY A O 1
ATOM 4987 N N . LYS A 1 623 ? 18.246 19.388 -20.263 1.00 82.00 623 LYS A N 1
ATOM 4988 C CA . LYS A 1 623 ? 19.564 19.911 -20.629 1.00 82.00 623 LYS A CA 1
ATOM 4989 C C . LYS A 1 623 ? 20.232 19.059 -21.720 1.00 82.00 623 LYS A C 1
ATOM 4991 O O . LYS A 1 623 ? 20.829 19.628 -22.630 1.00 82.00 623 LYS A O 1
ATOM 4996 N N . LEU A 1 624 ? 20.064 17.729 -21.693 1.00 86.75 624 LEU A N 1
ATOM 4997 C CA . LEU A 1 624 ? 20.496 16.831 -22.778 1.00 86.75 624 LEU A CA 1
ATOM 4998 C C . LEU A 1 624 ? 19.807 17.142 -24.116 1.00 86.75 624 LEU A C 1
ATOM 5000 O O . LEU A 1 624 ? 20.389 16.938 -25.170 1.00 86.75 624 LEU A O 1
ATOM 5004 N N . ILE A 1 625 ? 18.565 17.626 -24.115 1.00 83.81 625 ILE A N 1
ATOM 5005 C CA . ILE A 1 625 ? 17.888 18.015 -25.360 1.00 83.81 625 ILE A CA 1
ATOM 5006 C C . ILE A 1 625 ? 18.345 19.413 -25.784 1.00 83.81 625 ILE A C 1
ATOM 5008 O O . ILE A 1 625 ? 18.706 19.623 -26.941 1.00 83.81 625 ILE A O 1
ATOM 5012 N N . SER A 1 626 ? 18.375 20.379 -24.865 1.00 76.62 626 SER A N 1
ATOM 5013 C CA . SER A 1 626 ? 18.671 21.775 -25.200 1.00 76.62 626 SER A CA 1
ATOM 5014 C C . SER A 1 626 ? 20.121 22.004 -25.625 1.00 76.62 626 SER A C 1
ATOM 5016 O O . SER A 1 626 ? 20.370 22.841 -26.486 1.00 76.62 626 SER A O 1
ATOM 5018 N N . ALA A 1 627 ? 21.077 21.264 -25.053 1.00 81.81 627 ALA A N 1
ATOM 5019 C CA . ALA A 1 627 ? 22.491 21.382 -25.410 1.00 81.81 627 ALA A CA 1
ATOM 5020 C C . ALA A 1 627 ? 22.867 20.604 -26.688 1.00 81.81 627 ALA A C 1
ATOM 5022 O O . ALA A 1 627 ? 24.000 20.708 -27.137 1.00 81.81 627 ALA A O 1
ATOM 5023 N N . SER A 1 628 ? 21.944 19.832 -27.272 1.00 84.12 628 SER A N 1
ATOM 5024 C CA . SER A 1 628 ? 22.228 18.944 -28.411 1.00 84.12 628 SER A CA 1
ATOM 5025 C C . SER A 1 628 ? 22.065 19.581 -29.795 1.00 84.12 628 SER A C 1
ATOM 5027 O O . SER A 1 628 ? 22.367 18.952 -30.806 1.00 84.12 628 SER A O 1
ATOM 5029 N N . GLY A 1 629 ? 21.505 20.793 -29.875 1.00 81.31 629 GLY A N 1
ATOM 5030 C CA . GLY A 1 629 ? 21.082 21.393 -31.147 1.00 81.31 629 GLY A CA 1
ATOM 5031 C C . GLY A 1 629 ? 19.694 20.941 -31.640 1.00 81.31 629 GLY A C 1
ATOM 5032 O O . GLY A 1 629 ? 19.190 21.458 -32.643 1.00 81.31 629 GLY A O 1
ATOM 5033 N N . ALA A 1 630 ? 19.046 19.991 -30.946 1.00 83.00 630 ALA A N 1
ATOM 5034 C CA . ALA A 1 630 ? 17.752 19.433 -31.353 1.00 83.00 630 ALA A CA 1
ATOM 5035 C C . ALA A 1 630 ? 16.650 20.491 -31.386 1.00 83.00 630 ALA A C 1
ATOM 5037 O O . ALA A 1 630 ? 15.859 20.547 -32.324 1.00 83.00 630 ALA A O 1
ATOM 5038 N N . VAL A 1 631 ? 16.625 21.363 -30.378 1.00 78.44 631 VAL A N 1
ATOM 5039 C CA . VAL A 1 631 ? 15.648 22.451 -30.258 1.00 78.44 631 VAL A CA 1
ATOM 5040 C C . VAL A 1 631 ? 15.713 23.379 -31.472 1.00 78.44 631 VAL A C 1
ATOM 5042 O O . VAL A 1 631 ? 14.680 23.684 -32.066 1.00 78.44 631 VAL A O 1
ATOM 5045 N N . GLN A 1 632 ? 16.922 23.780 -31.874 1.00 80.75 632 GLN A N 1
ATOM 5046 C CA . GLN A 1 632 ? 17.159 24.673 -33.006 1.00 80.75 632 GLN A CA 1
ATOM 5047 C C . GLN A 1 632 ? 16.722 24.022 -34.322 1.00 80.75 632 GLN A C 1
ATOM 5049 O O . GLN A 1 632 ? 16.058 24.656 -35.143 1.00 80.75 632 GLN A O 1
ATOM 5054 N N . THR A 1 633 ? 17.026 22.734 -34.490 1.00 83.44 633 THR A N 1
ATOM 5055 C CA . THR A 1 633 ? 16.645 21.953 -35.674 1.00 83.44 633 THR A CA 1
ATOM 5056 C C . THR A 1 633 ? 15.125 21.799 -35.792 1.00 83.44 633 THR A C 1
ATOM 5058 O O . THR A 1 633 ? 14.560 22.033 -36.860 1.00 83.44 633 THR A O 1
ATOM 5061 N N . ILE A 1 634 ? 14.438 21.468 -34.691 1.00 82.81 634 ILE A N 1
ATOM 5062 C CA . ILE A 1 634 ? 12.972 21.346 -34.665 1.00 82.81 634 ILE A CA 1
ATOM 5063 C C . ILE A 1 634 ? 12.322 22.699 -34.958 1.00 82.81 634 ILE A C 1
ATOM 5065 O O . ILE A 1 634 ? 11.408 22.769 -35.778 1.00 82.81 634 ILE A O 1
ATOM 5069 N N . ALA A 1 635 ? 12.800 23.774 -34.327 1.00 76.75 635 ALA A N 1
ATOM 5070 C CA . ALA A 1 635 ? 12.280 25.115 -34.558 1.00 76.75 635 ALA A CA 1
ATOM 5071 C C . ALA A 1 635 ? 12.411 25.534 -36.029 1.00 76.75 635 ALA A C 1
ATOM 5073 O O . ALA A 1 635 ? 11.439 26.018 -36.607 1.00 76.75 635 ALA A O 1
ATOM 5074 N N . ALA A 1 636 ? 13.559 25.276 -36.665 1.00 79.81 636 ALA A N 1
ATOM 5075 C CA . ALA A 1 636 ? 13.763 25.570 -38.082 1.00 79.81 636 ALA A CA 1
ATOM 5076 C C . ALA A 1 636 ? 12.742 24.845 -38.980 1.00 79.81 636 ALA A C 1
ATOM 5078 O O . ALA A 1 636 ? 12.164 25.456 -39.880 1.00 79.81 636 ALA A O 1
ATOM 5079 N N . TYR A 1 637 ? 12.467 23.565 -38.714 1.00 83.62 637 TYR A N 1
ATOM 5080 C CA . TYR A 1 637 ? 11.498 22.781 -39.490 1.00 83.62 637 TYR A CA 1
ATOM 5081 C C . TYR A 1 637 ? 10.049 23.203 -39.244 1.00 83.62 637 TYR A C 1
ATOM 5083 O O . TYR A 1 637 ? 9.262 23.287 -40.184 1.00 83.62 637 TYR A O 1
ATOM 5091 N N . VAL A 1 638 ? 9.696 23.510 -37.998 1.00 81.12 638 VAL A N 1
ATOM 5092 C CA . VAL A 1 638 ? 8.365 24.001 -37.616 1.00 81.12 638 VAL A CA 1
ATOM 5093 C C . VAL A 1 638 ? 8.073 25.356 -38.268 1.00 81.12 638 VAL A C 1
ATOM 5095 O O . VAL A 1 638 ? 6.991 25.553 -38.826 1.00 81.12 638 VAL A O 1
ATOM 5098 N N . VAL A 1 639 ? 9.053 26.264 -38.263 1.00 78.38 639 VAL A N 1
ATOM 5099 C CA . VAL A 1 639 ? 8.956 27.566 -38.936 1.00 78.38 639 VAL A CA 1
ATOM 5100 C C . VAL A 1 639 ? 8.843 27.384 -40.451 1.00 78.38 639 VAL A C 1
ATOM 5102 O O . VAL A 1 639 ? 7.971 27.998 -41.064 1.00 78.38 639 VAL A O 1
ATOM 5105 N N . ALA A 1 640 ? 9.642 26.495 -41.052 1.00 77.94 640 ALA A N 1
ATOM 5106 C CA . ALA A 1 640 ? 9.548 26.173 -42.479 1.00 77.94 640 ALA A CA 1
ATOM 5107 C C . ALA A 1 640 ? 8.183 25.572 -42.870 1.00 77.94 640 ALA A C 1
ATOM 5109 O O . ALA A 1 640 ? 7.691 25.824 -43.967 1.00 77.94 640 ALA A O 1
ATOM 5110 N N . ALA A 1 641 ? 7.541 24.826 -41.966 1.00 80.06 641 ALA A N 1
ATOM 5111 C CA . ALA A 1 641 ? 6.198 24.275 -42.148 1.00 80.06 641 ALA A CA 1
ATOM 5112 C C . ALA A 1 641 ? 5.063 25.301 -41.928 1.00 80.06 641 ALA A C 1
ATOM 5114 O O . ALA A 1 641 ? 3.890 24.949 -42.054 1.00 80.06 641 ALA A O 1
ATOM 5115 N N . GLY A 1 642 ? 5.379 26.555 -41.584 1.00 74.56 642 GLY A N 1
ATOM 5116 C CA . GLY A 1 642 ? 4.393 27.616 -41.347 1.00 74.56 642 GLY A CA 1
ATOM 5117 C C . GLY A 1 642 ? 3.696 27.555 -39.982 1.00 74.56 642 GLY A C 1
ATOM 5118 O O . GLY A 1 642 ? 2.740 28.294 -39.749 1.00 74.56 642 GLY A O 1
ATOM 5119 N N . PHE A 1 643 ? 4.164 26.711 -39.058 1.00 76.06 643 PHE A N 1
ATOM 5120 C CA . PHE A 1 643 ? 3.639 26.623 -37.692 1.00 76.06 643 PHE A CA 1
ATOM 5121 C C . PHE A 1 643 ? 4.308 27.666 -36.785 1.00 76.06 643 PHE A C 1
ATOM 5123 O O . PHE A 1 643 ? 5.173 27.342 -35.978 1.00 76.06 643 PHE A O 1
ATOM 5130 N N . THR A 1 644 ? 3.917 28.937 -36.905 1.00 77.44 644 THR A N 1
ATOM 5131 C CA . THR A 1 644 ? 4.547 30.044 -36.160 1.00 77.44 644 THR A CA 1
ATOM 5132 C C . THR A 1 644 ? 3.613 30.697 -35.140 1.00 77.44 644 THR A C 1
ATOM 5134 O O . THR A 1 644 ? 2.381 30.659 -35.251 1.00 77.44 644 THR A O 1
ATOM 5137 N N . GLY A 1 645 ? 4.211 31.292 -34.104 1.00 81.06 645 GLY A N 1
ATOM 5138 C CA . GLY A 1 645 ? 3.527 32.136 -33.127 1.00 81.06 645 GLY A CA 1
ATOM 5139 C C . GLY A 1 645 ? 2.296 31.488 -32.486 1.00 81.06 645 GLY A C 1
ATOM 5140 O O . GLY A 1 645 ? 2.386 30.467 -31.804 1.00 81.06 645 GLY A O 1
ATOM 5141 N N . LYS A 1 646 ? 1.118 32.087 -32.708 1.00 85.81 646 LYS A N 1
ATOM 5142 C CA . LYS A 1 646 ? -0.145 31.689 -32.057 1.00 85.81 646 LYS A CA 1
ATOM 5143 C C . LYS A 1 646 ? -0.577 30.256 -32.380 1.00 85.81 646 LYS A C 1
ATOM 5145 O O . LYS A 1 646 ? -1.132 29.581 -31.514 1.00 85.81 646 LYS A O 1
ATOM 5150 N N . LEU A 1 647 ? -0.323 29.788 -33.606 1.00 86.75 647 LEU A N 1
ATOM 5151 C CA . LEU A 1 647 ? -0.710 28.440 -34.031 1.00 86.75 647 LEU A CA 1
ATOM 5152 C C . LEU A 1 647 ? 0.099 27.378 -33.281 1.00 86.75 647 LEU A C 1
ATOM 5154 O O . LEU A 1 647 ? -0.455 26.363 -32.860 1.00 86.75 647 LEU A O 1
ATOM 5158 N N . PHE A 1 648 ? 1.388 27.646 -33.050 1.00 89.06 648 PHE A N 1
ATOM 5159 C CA . PHE A 1 648 ? 2.240 26.759 -32.267 1.00 89.06 648 PHE A CA 1
ATOM 5160 C C . PHE A 1 648 ? 1.823 26.722 -30.793 1.00 89.06 648 PHE A C 1
ATOM 5162 O O . PHE A 1 648 ? 1.744 25.640 -30.219 1.00 89.06 648 PHE A O 1
ATOM 5169 N N . VAL A 1 649 ? 1.467 27.866 -30.192 1.00 91.81 649 VAL A N 1
ATOM 5170 C CA . VAL A 1 649 ? 0.947 27.920 -28.809 1.00 91.81 649 VAL A CA 1
ATOM 5171 C C . VAL A 1 649 ? -0.322 27.067 -28.664 1.00 91.81 649 VAL A C 1
ATOM 5173 O O . VAL A 1 649 ? -0.439 26.271 -27.733 1.00 91.81 649 VAL A O 1
ATOM 5176 N N . ALA A 1 650 ? -1.257 27.179 -29.611 1.00 92.38 650 ALA A N 1
ATOM 5177 C CA . ALA A 1 650 ? -2.483 26.382 -29.617 1.00 92.38 650 ALA A CA 1
ATOM 5178 C C . ALA A 1 650 ? -2.205 24.877 -29.802 1.00 92.38 650 ALA A C 1
ATOM 5180 O O . ALA A 1 650 ? -2.793 24.047 -29.107 1.00 92.38 650 ALA A O 1
ATOM 5181 N N . ALA A 1 651 ? -1.277 24.516 -30.693 1.00 90.81 651 ALA A N 1
ATOM 5182 C CA . ALA A 1 651 ? -0.844 23.132 -30.871 1.00 90.81 651 ALA A CA 1
ATOM 5183 C C . ALA A 1 651 ? -0.164 22.583 -29.606 1.00 90.81 651 ALA A C 1
ATOM 5185 O O . ALA A 1 651 ? -0.467 21.470 -29.179 1.00 90.81 651 ALA A O 1
ATOM 5186 N N . ALA A 1 652 ? 0.693 23.379 -28.961 1.00 92.00 652 ALA A N 1
ATOM 5187 C CA . ALA A 1 652 ? 1.360 23.008 -27.721 1.00 92.00 652 ALA A CA 1
ATOM 5188 C C . ALA A 1 652 ? 0.356 22.755 -26.591 1.00 92.00 652 ALA A C 1
ATOM 5190 O O . ALA A 1 652 ? 0.495 21.764 -25.873 1.00 92.00 652 ALA A O 1
ATOM 5191 N N . PHE A 1 653 ? -0.696 23.572 -26.477 1.00 95.44 653 PHE A N 1
ATOM 5192 C CA . PHE A 1 653 ? -1.803 23.317 -25.551 1.00 95.44 653 PHE A CA 1
ATOM 5193 C C . PHE A 1 653 ? -2.459 21.951 -25.813 1.00 95.44 653 PHE A C 1
ATOM 5195 O O . PHE A 1 653 ? -2.583 21.152 -24.887 1.00 95.44 653 PHE A O 1
ATOM 5202 N N . LEU A 1 654 ? -2.816 21.635 -27.063 1.00 93.62 654 LEU A N 1
ATOM 5203 C CA . LEU A 1 654 ? -3.467 20.363 -27.413 1.00 93.62 654 LEU A CA 1
ATOM 5204 C C . LEU A 1 654 ? -2.573 19.141 -27.174 1.00 93.62 654 LEU A C 1
ATOM 5206 O O . LEU A 1 654 ? -3.036 18.144 -26.617 1.00 93.62 654 LEU A O 1
ATOM 5210 N N . ILE A 1 655 ? -1.296 19.222 -27.559 1.00 89.88 655 ILE A N 1
ATOM 5211 C CA . ILE A 1 655 ? -0.308 18.164 -27.301 1.00 89.88 655 ILE A CA 1
ATOM 5212 C C . ILE A 1 655 ? -0.191 17.932 -25.795 1.00 89.88 655 ILE A C 1
ATOM 5214 O O . ILE A 1 655 ? -0.212 16.789 -25.335 1.00 89.88 655 ILE A O 1
ATOM 5218 N N . THR A 1 656 ? -0.135 19.015 -25.019 1.00 92.19 656 THR A N 1
ATOM 5219 C CA . THR A 1 656 ? -0.040 18.926 -23.563 1.00 92.19 656 THR A CA 1
ATOM 5220 C C . THR A 1 656 ? -1.307 18.338 -22.947 1.00 92.19 656 THR A C 1
ATOM 5222 O O . THR A 1 656 ? -1.195 17.487 -22.074 1.00 92.19 656 THR A O 1
ATOM 5225 N N . CYS A 1 657 ? -2.501 18.712 -23.421 1.00 91.62 657 CYS A N 1
ATOM 5226 C CA . CYS A 1 657 ? -3.769 18.114 -22.989 1.00 91.62 657 CYS A CA 1
ATOM 5227 C C . CYS A 1 657 ? -3.785 16.599 -23.200 1.00 91.62 657 CYS A C 1
ATOM 5229 O O . CYS A 1 657 ? -4.147 15.853 -22.292 1.00 91.62 657 CYS A O 1
ATOM 5231 N N . LEU A 1 658 ? -3.401 16.145 -24.396 1.00 86.12 658 LEU A N 1
ATOM 5232 C CA . LEU A 1 658 ? -3.413 14.728 -24.747 1.00 86.12 658 LEU A CA 1
ATOM 5233 C C . LEU A 1 658 ? -2.414 13.941 -23.899 1.00 86.12 658 LEU A C 1
ATOM 5235 O O . LEU A 1 658 ? -2.753 12.881 -23.372 1.00 86.12 658 LEU A O 1
ATOM 5239 N N . LEU A 1 659 ? -1.206 14.480 -23.727 1.00 83.25 659 LEU A N 1
ATOM 5240 C CA . LEU A 1 659 ? -0.190 13.834 -22.912 1.00 83.25 659 LEU A CA 1
ATOM 5241 C C . LEU A 1 659 ? -0.593 13.811 -21.435 1.00 83.25 659 LEU A C 1
ATOM 5243 O O . LEU A 1 659 ? -0.550 12.750 -20.827 1.00 83.25 659 LEU A O 1
ATOM 5247 N N . ALA A 1 660 ? -1.042 14.934 -20.876 1.00 86.31 660 ALA A N 1
ATOM 5248 C CA . ALA A 1 660 ? -1.462 15.020 -19.480 1.00 86.31 660 ALA A CA 1
ATOM 5249 C C . ALA A 1 660 ? -2.661 14.112 -19.174 1.00 86.31 660 ALA A C 1
ATOM 5251 O O . ALA A 1 660 ? -2.720 13.495 -18.112 1.00 86.31 660 ALA A O 1
ATOM 5252 N N . PHE A 1 661 ? -3.604 13.989 -20.112 1.00 83.88 661 PHE A N 1
ATOM 5253 C CA . PHE A 1 661 ? -4.723 13.056 -19.996 1.00 83.88 661 PHE A CA 1
ATOM 5254 C C . PHE A 1 661 ? -4.253 11.593 -19.978 1.00 83.88 661 PHE A C 1
ATOM 5256 O O . PHE A 1 661 ? -4.785 10.786 -19.216 1.00 83.88 661 PHE A O 1
ATOM 5263 N N . ALA A 1 662 ? -3.246 11.252 -20.790 1.00 72.81 662 ALA A N 1
ATOM 5264 C CA . ALA A 1 662 ? -2.681 9.906 -20.850 1.00 72.81 662 ALA A CA 1
ATOM 5265 C C . ALA A 1 662 ? -1.806 9.563 -19.630 1.00 72.81 662 ALA A C 1
ATOM 5267 O O . ALA A 1 662 ? -1.854 8.432 -19.148 1.00 72.81 662 ALA A O 1
ATOM 5268 N N . THR A 1 663 ? -1.013 10.517 -19.131 1.00 72.19 663 THR A N 1
ATOM 5269 C CA . THR A 1 663 ? -0.119 10.318 -17.978 1.00 72.19 663 THR A CA 1
ATOM 5270 C C . THR A 1 663 ? -0.846 10.414 -16.639 1.00 72.19 663 THR A C 1
ATOM 5272 O O . THR A 1 663 ? -0.383 9.829 -15.664 1.00 72.19 663 THR A O 1
ATOM 5275 N N . GLY A 1 664 ? -1.969 11.137 -16.574 1.00 69.69 664 GLY A N 1
ATOM 5276 C CA . GLY A 1 664 ? -2.735 11.339 -15.344 1.00 69.69 664 GLY A CA 1
ATOM 5277 C C . GLY A 1 664 ? -2.010 12.186 -14.293 1.00 69.69 664 GLY A C 1
ATOM 5278 O O . GLY A 1 664 ? -2.355 12.109 -13.123 1.00 69.69 664 GLY A O 1
ATOM 5279 N N . THR A 1 665 ? -0.991 12.966 -14.674 1.00 76.44 665 THR A N 1
ATOM 5280 C CA . THR A 1 665 ? -0.247 13.833 -13.744 1.00 76.44 665 THR A CA 1
ATOM 5281 C C . THR A 1 665 ? 0.123 15.167 -14.385 1.00 76.44 665 THR A C 1
ATOM 5283 O O . THR A 1 665 ? 0.749 15.217 -15.449 1.00 76.44 665 THR A O 1
ATOM 5286 N N . SER A 1 666 ? -0.210 16.275 -13.721 1.00 82.31 666 SER A N 1
ATOM 5287 C CA . SER A 1 666 ? 0.187 17.616 -14.168 1.00 82.31 666 SER A CA 1
ATOM 5288 C C . SER A 1 666 ? 1.693 17.869 -14.031 1.00 82.31 666 SER A C 1
ATOM 5290 O O . SER A 1 666 ? 2.345 18.285 -14.989 1.00 82.31 666 SER A O 1
ATOM 5292 N N . VAL A 1 667 ? 2.271 17.553 -12.869 1.00 77.94 667 VAL A N 1
ATOM 5293 C CA . VAL A 1 667 ? 3.699 17.776 -12.577 1.00 77.94 667 VAL A CA 1
ATOM 5294 C C . VAL A 1 667 ? 4.598 16.932 -13.481 1.00 77.94 667 VAL A C 1
ATOM 5296 O O . VAL A 1 667 ? 5.555 17.452 -14.053 1.00 77.94 667 VAL A O 1
ATOM 5299 N N . GLY A 1 668 ? 4.270 15.649 -13.675 1.00 71.56 668 GLY A N 1
ATOM 5300 C CA . GLY A 1 668 ? 5.016 14.795 -14.601 1.00 71.56 668 GLY A CA 1
ATOM 5301 C C . GLY A 1 668 ? 4.971 15.310 -16.040 1.00 71.56 668 GLY A C 1
ATOM 5302 O O . GLY A 1 668 ? 5.966 15.223 -16.753 1.00 71.56 668 GLY A O 1
ATOM 5303 N N . THR A 1 669 ? 3.858 15.921 -16.449 1.00 83.56 669 THR A N 1
ATOM 5304 C CA . THR A 1 669 ? 3.720 16.489 -17.794 1.00 83.56 669 THR A CA 1
ATOM 5305 C C . THR A 1 669 ? 4.661 17.674 -18.022 1.00 83.56 669 THR A C 1
ATOM 5307 O O . THR A 1 669 ? 5.269 17.751 -19.087 1.00 83.56 669 THR A O 1
ATOM 5310 N N . TYR A 1 670 ? 4.865 18.559 -17.039 1.00 85.00 670 TYR A N 1
ATOM 5311 C CA . TYR A 1 670 ? 5.818 19.677 -17.161 1.00 85.00 670 TYR A CA 1
ATOM 5312 C C . TYR A 1 670 ? 7.231 19.205 -17.485 1.00 85.00 670 TYR A C 1
ATOM 5314 O O . TYR A 1 670 ? 7.865 19.700 -18.418 1.00 85.00 670 TYR A O 1
ATOM 5322 N N . PHE A 1 671 ? 7.676 18.179 -16.764 1.00 75.00 671 PHE A N 1
ATOM 5323 C CA . PHE A 1 671 ? 8.997 17.586 -16.921 1.00 75.00 671 PHE A CA 1
ATOM 5324 C C . PHE A 1 671 ? 9.233 16.945 -18.284 1.00 75.00 671 PHE A C 1
ATOM 5326 O O . PHE A 1 671 ? 10.381 16.839 -18.707 1.00 75.00 671 PHE A O 1
ATOM 5333 N N . VAL A 1 672 ? 8.168 16.563 -18.983 1.00 75.06 672 VAL A N 1
ATOM 5334 C CA . VAL A 1 672 ? 8.257 16.018 -20.337 1.00 75.06 672 VAL A CA 1
ATOM 5335 C C . VAL A 1 672 ? 8.127 17.115 -21.386 1.00 75.06 672 VAL A C 1
ATOM 5337 O O . VAL A 1 672 ? 8.903 17.160 -22.334 1.00 75.06 672 VAL A O 1
ATOM 5340 N N . VAL A 1 673 ? 7.149 18.005 -21.232 1.00 85.31 673 VAL A N 1
ATOM 5341 C CA . VAL A 1 673 ? 6.732 18.915 -22.303 1.00 85.31 673 VAL A CA 1
ATOM 5342 C C . VAL A 1 673 ? 7.576 20.182 -22.365 1.00 85.31 673 VAL A C 1
ATOM 5344 O O . VAL A 1 673 ? 7.936 20.613 -23.463 1.00 85.31 673 VAL A O 1
ATOM 5347 N N . ILE A 1 674 ? 7.899 20.789 -21.219 1.00 85.94 674 ILE A N 1
ATOM 5348 C CA . ILE A 1 674 ? 8.607 22.079 -21.176 1.00 85.94 674 ILE A CA 1
ATOM 5349 C C . ILE A 1 674 ? 9.994 21.987 -21.818 1.00 85.94 674 ILE A C 1
ATOM 5351 O O . ILE A 1 674 ? 10.301 22.857 -22.628 1.00 85.94 674 ILE A O 1
ATOM 5355 N N . PRO A 1 675 ? 10.799 20.933 -21.588 1.00 76.12 675 PRO A N 1
ATOM 5356 C CA . PRO A 1 675 ? 12.065 20.749 -22.292 1.00 76.12 675 PRO A CA 1
ATOM 5357 C C . PRO A 1 675 ? 12.026 20.812 -23.822 1.00 76.12 675 PRO A C 1
ATOM 5359 O O . PRO A 1 675 ? 13.052 21.063 -24.448 1.00 76.12 675 PRO A O 1
ATOM 5362 N N . ILE A 1 676 ? 10.856 20.575 -24.419 1.00 76.31 676 ILE A N 1
ATOM 5363 C CA . ILE A 1 676 ? 10.695 20.394 -25.860 1.00 76.31 676 ILE A CA 1
ATOM 5364 C C . ILE A 1 676 ? 9.911 21.555 -26.456 1.00 76.31 676 ILE A C 1
ATOM 5366 O O . ILE A 1 676 ? 10.417 22.298 -27.292 1.00 76.31 676 ILE A O 1
ATOM 5370 N N . LEU A 1 677 ? 8.649 21.706 -26.045 1.00 86.00 677 LEU A N 1
ATOM 5371 C CA . LEU A 1 677 ? 7.724 22.601 -26.726 1.00 86.00 677 LEU A CA 1
ATOM 5372 C C . LEU A 1 677 ? 8.015 24.055 -26.390 1.00 86.00 677 LEU A C 1
ATOM 5374 O O . LEU A 1 677 ? 7.875 24.899 -27.267 1.00 86.00 677 LEU A O 1
ATOM 5378 N N . PHE A 1 678 ? 8.437 24.353 -25.158 1.00 87.69 678 PHE A N 1
ATOM 5379 C CA . PHE A 1 678 ? 8.713 25.727 -24.747 1.00 87.69 678 PHE A CA 1
ATOM 5380 C C . PHE A 1 678 ? 9.805 26.385 -25.606 1.00 87.69 678 PHE A C 1
ATOM 5382 O O . PHE A 1 678 ? 9.492 27.379 -26.264 1.00 87.69 678 PHE A O 1
ATOM 5389 N N . PRO A 1 679 ? 11.042 25.854 -25.687 1.00 78.44 679 PRO A N 1
ATOM 5390 C CA . PRO A 1 679 ? 12.091 26.546 -26.423 1.00 78.44 679 PRO A CA 1
ATOM 5391 C C . PRO A 1 679 ? 11.845 26.532 -27.943 1.00 78.44 679 PRO A C 1
ATOM 5393 O O . PRO A 1 679 ? 12.114 27.530 -28.606 1.00 78.44 679 PRO A O 1
ATOM 5396 N N . VAL A 1 680 ? 11.231 25.474 -28.494 1.00 82.12 680 VAL A N 1
ATOM 5397 C CA . VAL A 1 680 ? 10.808 25.438 -29.908 1.00 82.12 680 VAL A CA 1
ATOM 5398 C C . VAL A 1 680 ? 9.769 26.521 -30.203 1.00 82.12 680 VAL A C 1
ATOM 5400 O O . VAL A 1 680 ? 9.877 27.217 -31.208 1.00 82.12 680 VAL A O 1
ATOM 5403 N N . GLY A 1 681 ? 8.778 26.698 -29.325 1.00 86.06 681 GLY A N 1
ATOM 5404 C CA . GLY A 1 681 ? 7.726 27.696 -29.506 1.00 86.06 681 GLY A CA 1
ATOM 5405 C C . GLY A 1 681 ? 8.244 29.125 -29.428 1.00 86.06 681 GLY A C 1
ATOM 5406 O O . GLY A 1 681 ? 7.869 29.956 -30.254 1.00 86.06 681 GLY A O 1
ATOM 5407 N N . VAL A 1 682 ? 9.157 29.394 -28.492 1.00 85.12 682 VAL A N 1
ATOM 5408 C CA . VAL A 1 682 ? 9.827 30.697 -28.385 1.00 85.12 682 VAL A CA 1
ATOM 5409 C C . VAL A 1 682 ? 10.631 30.999 -29.653 1.00 85.12 682 VAL A C 1
ATOM 5411 O O . VAL A 1 682 ? 10.499 32.083 -30.218 1.00 85.12 682 VAL A O 1
ATOM 5414 N N . MET A 1 683 ? 11.380 30.023 -30.176 1.00 78.56 683 MET A N 1
ATOM 5415 C CA . MET A 1 683 ? 12.093 30.166 -31.452 1.00 78.56 683 MET A CA 1
ATOM 5416 C C . MET A 1 683 ? 11.153 30.313 -32.661 1.00 78.56 683 MET A C 1
ATOM 5418 O O . MET A 1 683 ? 11.495 31.000 -33.619 1.00 78.56 683 MET A O 1
ATOM 5422 N N . ALA A 1 684 ? 9.958 29.721 -32.608 1.00 80.94 684 ALA A N 1
ATOM 5423 C CA . ALA A 1 684 ? 8.907 29.878 -33.615 1.00 80.94 684 ALA A CA 1
ATOM 5424 C C . ALA A 1 684 ? 8.128 31.209 -33.494 1.00 80.94 684 ALA A C 1
ATOM 5426 O O . ALA A 1 684 ? 7.120 31.403 -34.184 1.00 80.94 684 ALA A O 1
ATOM 5427 N N . GLY A 1 685 ? 8.574 32.129 -32.629 1.00 81.00 685 GLY A N 1
ATOM 5428 C CA . GLY A 1 685 ? 8.031 33.482 -32.481 1.00 81.00 685 GLY A CA 1
ATOM 5429 C C . GLY A 1 685 ? 6.887 33.616 -31.473 1.00 81.00 685 GLY A C 1
ATOM 5430 O O . GLY A 1 685 ? 6.197 34.638 -31.467 1.00 81.00 685 GLY A O 1
ATOM 5431 N N . ALA A 1 686 ? 6.639 32.607 -30.633 1.00 87.12 686 ALA A N 1
ATOM 5432 C CA . ALA A 1 686 ? 5.678 32.717 -29.540 1.00 87.12 686 ALA A CA 1
ATOM 5433 C C . ALA A 1 686 ? 6.288 33.443 -28.332 1.00 87.12 686 ALA A C 1
ATOM 5435 O O . ALA A 1 686 ? 7.435 33.197 -27.960 1.00 87.12 686 ALA A O 1
ATOM 5436 N N . ALA A 1 687 ? 5.505 34.299 -27.676 1.00 88.94 687 ALA A N 1
ATOM 5437 C CA . ALA A 1 687 ? 5.936 34.913 -26.426 1.00 88.94 687 ALA A CA 1
ATOM 5438 C C . ALA A 1 687 ? 6.084 33.841 -25.311 1.00 88.94 687 ALA A C 1
ATOM 5440 O O . ALA A 1 687 ? 5.180 33.004 -25.158 1.00 88.94 687 ALA A O 1
ATOM 5441 N N . PRO A 1 688 ? 7.184 33.850 -24.527 1.00 88.94 688 PRO A N 1
ATOM 5442 C CA . PRO A 1 688 ? 7.467 32.847 -23.493 1.00 88.94 688 PRO A CA 1
ATOM 5443 C C . PRO A 1 688 ? 6.321 32.614 -22.500 1.00 88.94 688 PRO A C 1
ATOM 5445 O O . PRO A 1 688 ? 5.998 31.472 -22.165 1.00 88.94 688 PRO A O 1
ATOM 5448 N N . GLU A 1 689 ? 5.647 33.678 -22.068 1.00 90.19 689 GLU A N 1
ATOM 5449 C CA . GLU A 1 689 ? 4.563 33.604 -21.090 1.00 90.19 689 GLU A CA 1
ATOM 5450 C C . GLU A 1 689 ? 3.393 32.779 -21.631 1.00 90.19 689 GLU A C 1
ATOM 5452 O O . GLU A 1 689 ? 2.848 31.931 -20.931 1.00 90.19 689 GLU A O 1
ATOM 5457 N N . PHE A 1 690 ? 3.039 32.961 -22.904 1.00 92.19 690 PHE A N 1
ATOM 5458 C CA . PHE A 1 690 ? 1.935 32.236 -23.535 1.00 92.19 690 PHE A CA 1
ATOM 5459 C C . PHE A 1 690 ? 2.282 30.775 -23.813 1.00 92.19 690 PHE A C 1
ATOM 5461 O O . PHE A 1 690 ? 1.403 29.919 -23.714 1.00 92.19 690 PHE A O 1
ATOM 5468 N N . MET A 1 691 ? 3.552 30.470 -24.094 1.00 92.88 691 MET A N 1
ATOM 5469 C CA . MET A 1 691 ? 4.017 29.087 -24.206 1.00 92.88 691 MET A CA 1
ATOM 5470 C C . MET A 1 691 ? 3.886 28.341 -22.880 1.00 92.88 691 MET A C 1
ATOM 5472 O O . MET A 1 691 ? 3.326 27.244 -22.847 1.00 92.88 691 MET A O 1
ATOM 5476 N N . ILE A 1 692 ? 4.330 28.946 -21.774 1.00 92.69 692 ILE A N 1
ATOM 5477 C CA . ILE A 1 692 ? 4.103 28.364 -20.445 1.00 92.69 692 ILE A CA 1
ATOM 5478 C C . ILE A 1 692 ? 2.615 28.303 -20.122 1.00 92.69 692 ILE A C 1
ATOM 5480 O O . ILE A 1 692 ? 2.148 27.267 -19.660 1.00 92.69 692 ILE A O 1
ATOM 5484 N N . GLY A 1 693 ? 1.849 29.349 -20.426 1.00 93.75 693 GLY A N 1
ATOM 5485 C CA . GLY A 1 693 ? 0.401 29.369 -20.236 1.00 93.75 693 GLY A CA 1
ATOM 5486 C C . GLY A 1 693 ? -0.314 28.211 -20.933 1.00 93.75 693 GLY A C 1
ATOM 5487 O O . GLY A 1 693 ? -1.168 27.566 -20.322 1.00 93.75 693 GLY A O 1
ATOM 5488 N N . ALA A 1 694 ? 0.069 27.891 -22.172 1.00 95.06 694 ALA A N 1
ATOM 5489 C CA . ALA A 1 694 ? -0.470 26.768 -22.936 1.00 95.06 694 ALA A CA 1
ATOM 5490 C C . ALA A 1 694 ? -0.109 25.411 -22.327 1.00 95.06 694 ALA A C 1
ATOM 5492 O O . ALA A 1 694 ? -0.985 24.559 -22.167 1.00 95.06 694 ALA A O 1
ATOM 5493 N N . ILE A 1 695 ? 1.150 25.217 -21.929 1.00 94.88 695 ILE A N 1
ATOM 5494 C CA . ILE A 1 695 ? 1.596 23.966 -21.306 1.00 94.88 695 ILE A CA 1
ATOM 5495 C C . ILE A 1 695 ? 0.916 23.780 -19.938 1.00 94.88 695 ILE A C 1
ATOM 5497 O O . ILE A 1 695 ? 0.358 22.724 -19.646 1.00 94.88 695 ILE A O 1
ATOM 5501 N N . VAL A 1 696 ? 0.868 24.824 -19.111 1.00 94.75 696 VAL A N 1
ATOM 5502 C CA . VAL A 1 696 ? 0.201 24.792 -17.800 1.00 94.75 696 VAL A CA 1
ATOM 5503 C C . VAL A 1 696 ? -1.303 24.568 -17.938 1.00 94.75 696 VAL A C 1
ATOM 5505 O O . VAL A 1 696 ? -1.868 23.756 -17.206 1.00 94.75 696 VAL A O 1
ATOM 5508 N N . SER A 1 697 ? -1.945 25.194 -18.926 1.00 95.50 697 SER A N 1
ATOM 5509 C CA . SER A 1 697 ? -3.361 24.967 -19.236 1.00 95.50 697 SER A CA 1
ATOM 5510 C C . SER A 1 697 ? -3.640 23.519 -19.645 1.00 95.50 697 SER A C 1
ATOM 5512 O O . SER A 1 697 ? -4.636 22.940 -19.213 1.00 95.50 697 SER A O 1
ATOM 5514 N N . GLY A 1 698 ? -2.770 22.917 -20.461 1.00 93.69 698 GLY A N 1
ATOM 5515 C CA . GLY A 1 698 ? -2.939 21.530 -20.892 1.00 93.69 698 GLY A CA 1
ATOM 5516 C C . GLY A 1 698 ? -2.688 20.522 -19.771 1.00 93.69 698 GLY A C 1
ATOM 5517 O O . GLY A 1 698 ? -3.423 19.544 -19.637 1.00 93.69 698 GLY A O 1
ATOM 5518 N N . ALA A 1 699 ? -1.710 20.796 -18.906 1.00 91.88 699 ALA A N 1
ATOM 5519 C CA . ALA A 1 699 ? -1.461 19.990 -17.717 1.00 91.88 699 ALA A CA 1
ATOM 5520 C C . ALA A 1 699 ? -2.631 20.065 -16.725 1.00 91.88 699 ALA A C 1
ATOM 5522 O O . ALA A 1 699 ? -3.038 19.036 -16.191 1.00 91.88 699 ALA A O 1
ATOM 5523 N N . ALA A 1 700 ? -3.213 21.255 -16.532 1.00 91.62 700 ALA A N 1
ATOM 5524 C CA . ALA A 1 700 ? -4.404 21.458 -15.707 1.00 91.62 700 ALA A CA 1
ATOM 5525 C C . ALA A 1 700 ? -5.614 20.680 -16.239 1.00 91.62 700 ALA A C 1
ATOM 5527 O O . ALA A 1 700 ? -6.369 20.099 -15.460 1.00 91.62 700 ALA A O 1
ATOM 5528 N N . PHE A 1 701 ? -5.791 20.636 -17.562 1.00 92.44 701 PHE A N 1
ATOM 5529 C CA . PHE A 1 701 ? -6.828 19.825 -18.196 1.00 92.44 701 PHE A CA 1
ATOM 5530 C C . PHE A 1 701 ? -6.641 18.329 -17.915 1.00 92.44 701 PHE A C 1
ATOM 5532 O O . PHE A 1 701 ? -7.596 17.655 -17.526 1.00 92.44 701 PHE A O 1
ATOM 5539 N N . GLY A 1 702 ? -5.418 17.812 -18.069 1.00 86.75 702 GLY A N 1
ATOM 5540 C CA . GLY A 1 702 ? -5.126 16.402 -17.810 1.00 86.75 702 GLY A CA 1
ATOM 5541 C C . GLY A 1 702 ? -5.289 16.002 -16.345 1.00 86.75 702 GLY A C 1
ATOM 5542 O O . GLY A 1 702 ? -5.887 14.965 -16.079 1.00 86.75 702 GLY A O 1
ATOM 5543 N N . ASP A 1 703 ? -4.853 16.840 -15.400 1.00 83.44 703 ASP A N 1
ATOM 5544 C CA . ASP A 1 703 ? -5.059 16.616 -13.956 1.00 83.44 703 ASP A CA 1
ATOM 5545 C C . ASP A 1 703 ? -6.550 16.527 -13.614 1.00 83.44 703 ASP A C 1
ATOM 5547 O O . ASP A 1 703 ? -6.974 15.699 -12.809 1.00 83.44 703 ASP A O 1
ATOM 5551 N N . ASN A 1 704 ? -7.346 17.368 -14.281 1.00 84.69 704 ASN A N 1
ATOM 5552 C CA . ASN A 1 704 ? -8.772 17.487 -14.046 1.00 84.69 704 ASN A CA 1
ATOM 5553 C C . ASN A 1 704 ? -9.594 16.337 -14.637 1.00 84.69 704 ASN A C 1
ATOM 5555 O O . ASN A 1 704 ? -10.650 16.023 -14.097 1.00 84.69 704 ASN A O 1
ATOM 5559 N N . LEU A 1 705 ? -9.172 15.744 -15.757 1.00 84.69 705 LEU A N 1
ATOM 5560 C CA . LEU A 1 705 ? -9.969 14.748 -16.487 1.00 84.69 705 LEU A CA 1
ATOM 5561 C C . LEU A 1 705 ? -9.340 13.347 -16.518 1.00 84.69 705 LEU A C 1
ATOM 5563 O O . LEU A 1 705 ? -10.018 12.380 -16.869 1.00 84.69 705 LEU A O 1
ATOM 5567 N N . GLY A 1 706 ? -8.061 13.225 -16.169 1.00 81.44 706 GLY A N 1
ATOM 5568 C CA . GLY A 1 706 ? -7.306 11.981 -16.232 1.00 81.44 706 GLY A CA 1
ATOM 5569 C C . GLY A 1 706 ? -7.900 10.904 -15.314 1.00 81.44 706 GLY A C 1
ATOM 5570 O O . GLY A 1 706 ? -7.921 11.088 -14.100 1.00 81.44 706 GLY A O 1
ATOM 5571 N N . PRO A 1 707 ? -8.324 9.736 -15.832 1.00 69.00 707 PRO A N 1
ATOM 5572 C CA . PRO A 1 707 ? -8.945 8.683 -15.017 1.00 69.00 707 PRO A CA 1
ATOM 5573 C C . PRO A 1 707 ? -7.985 8.039 -14.005 1.00 69.00 707 PRO A C 1
ATOM 5575 O O . PRO A 1 707 ? -8.425 7.340 -13.100 1.00 69.00 707 PRO A O 1
ATOM 5578 N N . ILE A 1 708 ? -6.679 8.253 -14.175 1.00 68.81 708 ILE A N 1
ATOM 5579 C CA . ILE A 1 708 ? -5.608 7.731 -13.315 1.00 68.81 708 ILE A CA 1
ATOM 5580 C C . ILE A 1 708 ? -5.044 8.854 -12.415 1.00 68.81 708 ILE A C 1
ATOM 5582 O O . ILE A 1 708 ? -4.124 8.618 -11.646 1.00 68.81 708 ILE A O 1
ATOM 5586 N N . SER A 1 709 ? -5.594 10.074 -12.488 1.00 78.81 709 SER A N 1
ATOM 5587 C CA . SER A 1 709 ? -5.133 11.211 -11.682 1.00 78.81 709 SER A CA 1
ATOM 5588 C C . SER A 1 709 ? -5.456 11.031 -10.200 1.00 78.81 709 SER A C 1
ATOM 5590 O O . SER A 1 709 ? -6.591 10.704 -9.839 1.00 78.81 709 SER A O 1
ATOM 5592 N N . ASP A 1 710 ? -4.479 11.319 -9.335 1.00 74.81 710 ASP A N 1
ATOM 5593 C CA . ASP A 1 710 ? -4.615 11.269 -7.874 1.00 74.81 710 ASP A CA 1
ATOM 5594 C C . ASP A 1 710 ? -5.779 12.134 -7.379 1.00 74.81 710 ASP A C 1
ATOM 5596 O O . ASP A 1 710 ? -6.497 11.749 -6.456 1.00 74.81 710 ASP A O 1
ATOM 5600 N N . THR A 1 711 ? -6.009 13.294 -7.999 1.00 83.44 711 THR A N 1
ATOM 5601 C CA . THR A 1 711 ? -7.098 14.201 -7.609 1.00 83.44 711 THR A CA 1
ATOM 5602 C C . THR A 1 711 ? -8.459 13.663 -8.050 1.00 83.44 711 THR A C 1
ATOM 5604 O O . THR A 1 711 ? -9.446 13.780 -7.315 1.00 83.44 711 THR A O 1
ATOM 5607 N N . THR A 1 712 ? -8.503 12.968 -9.189 1.00 83.38 712 THR A N 1
ATOM 5608 C CA . THR A 1 712 ? -9.708 12.314 -9.716 1.00 83.38 712 THR A CA 1
ATOM 5609 C C . THR A 1 712 ? -10.077 11.087 -8.880 1.00 83.38 712 THR A C 1
ATOM 5611 O O . THR A 1 712 ? -11.246 10.890 -8.532 1.00 83.38 712 THR A O 1
ATOM 5614 N N . ILE A 1 713 ? -9.083 10.303 -8.464 1.00 76.88 713 ILE A N 1
ATOM 5615 C CA . ILE A 1 713 ? -9.259 9.174 -7.544 1.00 76.88 713 ILE A CA 1
ATOM 5616 C C . ILE A 1 713 ? -9.676 9.679 -6.155 1.00 76.88 713 ILE A C 1
ATOM 5618 O O . ILE A 1 713 ? -10.652 9.190 -5.593 1.00 76.88 713 ILE A O 1
ATOM 5622 N N . ALA A 1 714 ? -9.011 10.702 -5.612 1.00 75.25 714 ALA A N 1
ATOM 5623 C CA . ALA A 1 714 ? -9.340 11.250 -4.296 1.00 75.25 714 ALA A CA 1
ATOM 5624 C C . ALA A 1 714 ? -10.743 11.883 -4.249 1.00 75.25 714 ALA A C 1
ATOM 5626 O O . ALA A 1 714 ? -11.497 11.665 -3.299 1.00 75.25 714 ALA A O 1
ATOM 5627 N N . SER A 1 715 ? -11.128 12.649 -5.272 1.00 85.94 715 SER A N 1
ATOM 5628 C CA . SER A 1 715 ? -12.449 13.292 -5.330 1.00 85.94 715 SER A CA 1
ATOM 5629 C C . SER A 1 715 ? -13.586 12.292 -5.536 1.00 85.94 715 SER A C 1
ATOM 5631 O O . SER A 1 715 ? -14.657 12.469 -4.964 1.00 85.94 715 SER A O 1
ATOM 5633 N N . SER A 1 716 ? -13.373 11.219 -6.301 1.00 82.81 716 SER A N 1
ATOM 5634 C CA . SER A 1 716 ? -14.367 10.147 -6.452 1.00 82.81 716 SER A CA 1
ATOM 5635 C C . SER A 1 716 ? -14.492 9.298 -5.182 1.00 82.81 716 SER A C 1
ATOM 5637 O O . SER A 1 716 ? -15.607 9.087 -4.698 1.00 82.81 716 SER A O 1
ATOM 5639 N N . ALA A 1 717 ? -13.365 8.895 -4.586 1.00 73.19 717 ALA A N 1
ATOM 5640 C CA . ALA A 1 717 ? -13.331 8.079 -3.375 1.00 73.19 717 ALA A CA 1
ATOM 5641 C C . ALA A 1 717 ? -13.967 8.789 -2.170 1.00 73.19 717 ALA A C 1
ATOM 5643 O O . ALA A 1 717 ? -14.815 8.206 -1.496 1.00 73.19 717 ALA A O 1
ATOM 5644 N N . THR A 1 718 ? -13.621 10.059 -1.932 1.00 77.19 718 THR A N 1
ATOM 5645 C CA . THR A 1 718 ? -14.160 10.842 -0.800 1.00 77.19 718 THR A CA 1
ATOM 5646 C C . THR A 1 718 ? -15.659 11.124 -0.905 1.00 77.19 718 THR A C 1
ATOM 5648 O O . THR A 1 718 ? -16.300 11.398 0.103 1.00 77.19 718 THR A O 1
ATOM 5651 N N . GLN A 1 719 ? -16.229 11.067 -2.111 1.00 85.44 719 GLN A N 1
ATOM 5652 C CA . GLN A 1 719 ? -17.660 11.287 -2.343 1.00 85.44 719 GLN A CA 1
ATOM 5653 C C . GLN A 1 719 ? -18.437 9.984 -2.574 1.00 85.44 719 GLN A C 1
ATOM 5655 O O . GLN A 1 719 ? -19.622 10.042 -2.911 1.00 85.44 719 GLN A O 1
ATOM 5660 N N . HIS A 1 720 ? -17.783 8.824 -2.417 1.00 80.69 720 HIS A N 1
ATOM 5661 C CA . HIS A 1 720 ? -18.340 7.494 -2.690 1.00 80.69 720 HIS A CA 1
ATOM 5662 C C . HIS A 1 720 ? -18.977 7.384 -4.090 1.00 80.69 720 HIS A C 1
ATOM 5664 O O . HIS A 1 720 ? -20.046 6.796 -4.270 1.00 80.69 720 HIS A O 1
ATOM 5670 N N . ALA A 1 721 ? -18.342 8.000 -5.089 1.00 79.12 721 ALA A N 1
ATOM 5671 C CA . ALA A 1 721 ? -18.809 8.031 -6.469 1.00 79.12 721 ALA A CA 1
ATOM 5672 C C . ALA A 1 721 ? -17.964 7.100 -7.353 1.00 79.12 721 ALA A C 1
ATOM 5674 O O . ALA A 1 721 ? -16.748 7.031 -7.203 1.00 79.12 721 ALA A O 1
ATOM 5675 N N . ASP A 1 722 ? -18.604 6.406 -8.300 1.00 83.19 722 ASP A N 1
ATOM 5676 C CA . ASP A 1 722 ? -17.890 5.579 -9.280 1.00 83.19 722 ASP A CA 1
ATOM 5677 C C . ASP A 1 722 ? -16.944 6.432 -10.141 1.00 83.19 722 ASP A C 1
ATOM 5679 O O . ASP A 1 722 ? -17.362 7.429 -10.737 1.00 83.19 722 ASP A O 1
ATOM 5683 N N . LEU A 1 723 ? -15.677 6.022 -10.216 1.00 77.88 723 LEU A N 1
ATOM 5684 C CA . LEU A 1 723 ? -14.602 6.759 -10.880 1.00 77.88 723 LEU A CA 1
ATOM 5685 C C . LEU A 1 723 ? -14.902 7.014 -12.365 1.00 77.88 723 LEU A C 1
ATOM 5687 O O . LEU A 1 723 ? -14.738 8.136 -12.848 1.00 77.88 723 LEU A O 1
ATOM 5691 N N . GLY A 1 724 ? -15.379 5.997 -13.089 1.00 78.69 724 GLY A N 1
ATOM 5692 C CA . GLY A 1 724 ? -15.682 6.111 -14.518 1.00 78.69 724 GLY A CA 1
ATOM 5693 C C . GLY A 1 724 ? -16.827 7.088 -14.785 1.00 78.69 724 GLY A C 1
ATOM 5694 O O . GLY A 1 724 ? -16.743 7.943 -15.673 1.00 78.69 724 GLY A O 1
ATOM 5695 N N . ALA A 1 725 ? -17.879 7.021 -13.970 1.00 84.50 725 ALA A N 1
ATOM 5696 C CA . ALA A 1 725 ? -19.000 7.950 -14.040 1.00 84.50 725 ALA A CA 1
ATOM 5697 C C . ALA A 1 725 ? -18.615 9.388 -13.635 1.00 84.50 725 ALA A C 1
ATOM 5699 O O . ALA A 1 725 ? -19.099 10.344 -14.251 1.00 84.50 725 ALA A O 1
ATOM 5700 N N . VAL A 1 726 ? -17.710 9.574 -12.664 1.00 86.06 726 VAL A N 1
ATOM 5701 C CA . VAL A 1 726 ? -17.156 10.899 -12.326 1.00 86.06 726 VAL A CA 1
ATOM 5702 C C . VAL A 1 726 ? -16.447 11.501 -13.538 1.00 86.06 726 VAL A C 1
ATOM 5704 O O . VAL A 1 726 ? -16.809 12.598 -13.953 1.00 86.06 726 VAL A O 1
ATOM 5707 N N . VAL A 1 727 ? -15.537 10.771 -14.190 1.00 87.19 727 VAL A N 1
ATOM 5708 C CA . VAL A 1 727 ? -14.833 11.263 -15.392 1.00 87.19 727 VAL A CA 1
ATOM 5709 C C . VAL A 1 727 ? -15.822 11.640 -16.502 1.00 87.19 727 VAL A C 1
ATOM 5711 O O . VAL A 1 727 ? -15.751 12.740 -17.055 1.00 87.19 727 VAL A O 1
ATOM 5714 N N . LYS A 1 728 ? -16.806 10.776 -16.788 1.00 87.38 728 LYS A N 1
ATOM 5715 C CA . LYS A 1 728 ? -17.836 11.026 -17.813 1.00 87.38 728 LYS A CA 1
ATOM 5716 C C . LYS A 1 728 ? -18.668 12.275 -17.514 1.00 87.38 728 LYS A C 1
ATOM 5718 O O . LYS A 1 728 ? -18.928 13.079 -18.408 1.00 87.38 728 LYS A O 1
ATOM 5723 N N . THR A 1 729 ? -19.110 12.448 -16.270 1.00 89.88 729 THR A N 1
ATOM 5724 C CA . THR A 1 729 ? -19.897 13.628 -15.873 1.00 89.88 729 THR A CA 1
ATOM 5725 C C . THR A 1 729 ? -19.050 14.899 -15.869 1.00 89.88 729 THR A C 1
ATOM 5727 O O . THR A 1 729 ? -19.564 15.966 -16.210 1.00 89.88 729 THR A O 1
ATOM 5730 N N . ARG A 1 730 ? -17.749 14.784 -15.581 1.00 90.81 730 ARG A N 1
ATOM 5731 C CA . ARG A 1 730 ? -16.800 15.899 -15.559 1.00 90.81 730 ARG A CA 1
ATOM 5732 C C . ARG A 1 730 ? -16.462 16.463 -16.933 1.00 90.81 730 ARG A C 1
ATOM 5734 O O . ARG A 1 730 ? -16.284 17.672 -17.052 1.00 90.81 730 ARG A O 1
ATOM 5741 N N . MET A 1 731 ? -16.472 15.632 -17.981 1.00 89.44 731 MET A N 1
ATOM 5742 C CA . MET A 1 731 ? -16.255 16.072 -19.372 1.00 89.44 731 MET A CA 1
ATOM 5743 C C . MET A 1 731 ? -17.144 17.258 -19.773 1.00 89.44 731 MET A C 1
ATOM 5745 O O . MET A 1 731 ? -16.723 18.104 -20.559 1.00 89.44 731 MET A O 1
ATOM 5749 N N . ARG A 1 732 ? -18.349 17.362 -19.194 1.00 88.31 732 ARG A N 1
ATOM 5750 C CA . ARG A 1 732 ? -19.293 18.472 -19.418 1.00 88.31 732 ARG A CA 1
ATOM 5751 C C . ARG A 1 732 ? -18.770 19.831 -18.945 1.00 88.31 732 ARG A C 1
ATOM 5753 O O . ARG A 1 732 ? -19.300 20.850 -19.366 1.00 88.31 732 ARG A O 1
ATOM 5760 N N . TYR A 1 733 ? -17.764 19.853 -18.076 1.00 90.81 733 TYR A N 1
ATOM 5761 C CA . TYR A 1 733 ? -17.126 21.062 -17.561 1.00 90.81 733 TYR A CA 1
ATOM 5762 C C . TYR A 1 733 ? -15.753 21.281 -18.204 1.00 90.81 733 TYR A C 1
ATOM 5764 O O . TYR A 1 733 ? -15.473 22.370 -18.707 1.00 90.81 733 TYR A O 1
ATOM 5772 N N . SER A 1 734 ? -14.931 20.230 -18.253 1.00 91.81 734 SER A N 1
ATOM 5773 C CA . SER A 1 734 ? -13.543 20.310 -18.718 1.00 91.81 734 SER A CA 1
ATOM 5774 C C . SER A 1 734 ? -13.435 20.523 -20.233 1.00 91.81 734 SER A C 1
ATOM 5776 O O . SER A 1 734 ? -12.581 21.286 -20.674 1.00 91.81 734 SER A O 1
ATOM 5778 N N . LEU A 1 735 ? -14.304 19.910 -21.054 1.00 92.75 735 LEU A N 1
ATOM 5779 C CA . LEU A 1 735 ? -14.249 20.089 -22.514 1.00 92.75 735 LEU A CA 1
ATOM 5780 C C . LEU A 1 735 ? -14.657 21.506 -22.952 1.00 92.75 735 LEU A C 1
ATOM 5782 O O . LEU A 1 735 ? -13.914 22.094 -23.739 1.00 92.75 735 LEU A O 1
ATOM 5786 N N . PRO A 1 736 ? -15.752 22.114 -22.441 1.00 93.38 736 PRO A N 1
ATOM 5787 C CA . PRO A 1 736 ? -16.044 23.518 -22.733 1.00 93.38 736 PRO A CA 1
ATOM 5788 C C . PRO A 1 736 ? -14.939 24.473 -22.274 1.00 93.38 736 PRO A C 1
ATOM 5790 O O . PRO A 1 736 ? -14.614 25.414 -22.996 1.00 93.38 736 PRO A O 1
ATOM 5793 N N . ALA A 1 737 ? -14.324 24.220 -21.112 1.00 94.94 737 ALA A N 1
ATOM 5794 C CA . ALA A 1 737 ? -13.198 25.019 -20.634 1.00 94.94 737 ALA A CA 1
ATOM 5795 C C . ALA A 1 737 ? -11.965 24.888 -21.546 1.00 94.94 737 ALA A C 1
ATOM 5797 O O . ALA A 1 737 ? -11.343 25.895 -21.879 1.00 94.94 737 ALA A O 1
ATOM 5798 N N . ALA A 1 738 ? -11.646 23.676 -22.012 1.00 95.00 738 ALA A N 1
ATOM 5799 C CA . ALA A 1 738 ? -10.553 23.434 -22.954 1.00 95.00 738 ALA A CA 1
ATOM 5800 C C . ALA A 1 738 ? -10.810 24.063 -24.330 1.00 95.00 738 ALA A C 1
ATOM 5802 O O . ALA A 1 738 ? -9.903 24.657 -24.911 1.00 95.00 738 ALA A O 1
ATOM 5803 N N . ALA A 1 739 ? -12.046 23.995 -24.833 1.00 95.69 739 ALA A N 1
ATOM 5804 C CA . ALA A 1 739 ? -12.437 24.662 -26.072 1.00 95.69 739 ALA A CA 1
ATOM 5805 C C . ALA A 1 739 ? -12.312 26.191 -25.952 1.00 95.69 739 ALA A C 1
ATOM 5807 O O . ALA A 1 739 ? -11.762 26.836 -26.844 1.00 95.69 739 ALA A O 1
ATOM 5808 N N . GLY A 1 740 ? -12.754 26.765 -24.827 1.00 95.44 740 GLY A N 1
ATOM 5809 C CA . GLY A 1 740 ? -12.566 28.185 -24.524 1.00 95.44 740 GLY A CA 1
ATOM 5810 C C . GLY A 1 740 ? -11.089 28.577 -24.479 1.00 95.44 740 GLY A C 1
ATOM 5811 O O . GLY A 1 740 ? -10.694 29.544 -25.125 1.00 95.44 740 GLY A O 1
ATOM 5812 N N . ALA A 1 741 ? -10.255 27.786 -23.800 1.00 95.56 741 ALA A N 1
ATOM 5813 C CA . ALA A 1 741 ? -8.816 28.020 -23.725 1.00 95.56 741 ALA A CA 1
ATOM 5814 C C . ALA A 1 741 ? -8.141 27.974 -25.102 1.00 95.56 741 ALA A C 1
ATOM 5816 O O . ALA A 1 741 ? -7.343 28.854 -25.416 1.00 95.56 741 ALA A O 1
ATOM 5817 N N . LEU A 1 742 ? -8.503 27.003 -25.948 1.00 95.62 742 LEU A N 1
ATOM 5818 C CA . LEU A 1 742 ? -7.992 26.895 -27.316 1.00 95.62 742 LEU A CA 1
ATOM 5819 C C . LEU A 1 742 ? -8.307 28.155 -28.133 1.00 95.62 742 LEU A C 1
ATOM 5821 O O . LEU A 1 742 ? -7.423 28.704 -28.789 1.00 95.62 742 LEU A O 1
ATOM 5825 N N . VAL A 1 743 ? -9.548 28.645 -28.058 1.00 95.31 743 VAL A N 1
ATOM 5826 C CA . VAL A 1 743 ? -9.956 29.890 -28.725 1.00 95.31 743 VAL A CA 1
ATOM 5827 C C . VAL A 1 743 ? -9.169 31.083 -28.177 1.00 95.31 743 VAL A C 1
ATOM 5829 O O . VAL A 1 743 ? -8.670 31.894 -28.956 1.00 95.31 743 VAL A O 1
ATOM 5832 N N . LEU A 1 744 ? -8.995 31.179 -26.857 1.00 94.50 744 LEU A N 1
ATOM 5833 C CA . LEU A 1 744 ? -8.223 32.264 -26.251 1.00 94.50 744 LEU A CA 1
ATOM 5834 C C . LEU A 1 744 ? -6.749 32.240 -26.682 1.00 94.50 744 LEU A C 1
ATOM 5836 O O . LEU A 1 744 ? -6.204 33.297 -26.990 1.00 94.50 744 LEU A O 1
ATOM 5840 N N . PHE A 1 745 ? -6.117 31.068 -26.793 1.00 93.75 745 PHE A N 1
ATOM 5841 C CA . PHE A 1 745 ? -4.750 30.964 -27.315 1.00 93.75 745 PHE A CA 1
ATOM 5842 C C . PHE A 1 745 ? -4.652 31.326 -28.800 1.00 93.75 745 PHE A C 1
ATOM 5844 O O . PHE A 1 745 ? -3.667 31.938 -29.207 1.00 93.75 745 PHE A O 1
ATOM 5851 N N . LEU A 1 746 ? -5.658 31.013 -29.618 1.00 91.75 746 LEU A N 1
ATOM 5852 C CA . LEU A 1 746 ? -5.660 31.414 -31.028 1.00 91.75 746 LEU A CA 1
ATOM 5853 C C . LEU A 1 746 ? -5.834 32.932 -31.205 1.00 91.75 746 LEU A C 1
ATOM 5855 O O . LEU A 1 746 ? -5.229 33.526 -32.098 1.00 91.75 746 LEU A O 1
ATOM 5859 N N . LEU A 1 747 ? -6.626 33.577 -30.345 1.00 90.25 747 LEU A N 1
ATOM 5860 C CA . LEU A 1 747 ? -6.939 35.003 -30.456 1.00 90.25 747 LEU A CA 1
ATOM 5861 C C . LEU A 1 747 ? -5.902 35.898 -29.759 1.00 90.25 747 LEU A C 1
ATOM 5863 O O . LEU A 1 747 ? -5.384 36.842 -30.367 1.00 90.25 747 LEU A O 1
ATOM 5867 N N . PHE A 1 748 ? -5.573 35.592 -28.503 1.00 88.81 748 PHE A N 1
ATOM 5868 C CA . PHE A 1 748 ? -4.868 36.496 -27.588 1.00 88.81 748 PHE A CA 1
ATOM 5869 C C . PHE A 1 748 ? -3.392 36.166 -27.364 1.00 88.81 748 PHE A C 1
ATOM 5871 O O . PHE A 1 748 ? -2.697 36.993 -26.771 1.00 88.81 748 PHE A O 1
ATOM 5878 N N . SER A 1 749 ? -2.890 35.025 -27.855 1.00 87.00 749 SER A N 1
ATOM 5879 C CA . SER A 1 749 ? -1.453 34.736 -27.782 1.00 87.00 749 SER A CA 1
ATOM 5880 C C . SER A 1 749 ? -0.653 35.842 -28.449 1.00 87.00 749 SER A C 1
ATOM 5882 O O . SER A 1 749 ? -0.892 36.172 -29.613 1.00 87.00 749 SER A O 1
ATOM 5884 N N . LYS A 1 750 ? 0.292 36.428 -27.715 1.00 85.31 750 LYS A N 1
ATOM 5885 C CA . LYS A 1 750 ? 1.218 37.402 -28.287 1.00 85.31 750 LYS A CA 1
ATOM 5886 C C . LYS A 1 750 ? 2.353 36.676 -28.995 1.00 85.31 750 LYS A C 1
ATOM 5888 O O . LYS A 1 750 ? 2.830 35.634 -28.548 1.00 85.31 750 LYS A O 1
ATOM 5893 N N . THR A 1 751 ? 2.761 37.248 -30.113 1.00 80.75 751 THR A N 1
ATOM 5894 C CA . THR A 1 751 ? 3.986 36.880 -30.810 1.00 80.75 751 THR A CA 1
ATOM 5895 C C . THR A 1 751 ? 5.045 37.905 -30.463 1.00 80.75 751 THR A C 1
ATOM 5897 O O . THR A 1 751 ? 4.733 39.087 -30.315 1.00 80.75 751 THR A O 1
ATOM 5900 N N . THR A 1 752 ? 6.281 37.462 -30.310 1.00 72.00 752 THR A N 1
ATOM 5901 C CA . THR A 1 752 ? 7.409 38.375 -30.148 1.00 72.00 752 THR A CA 1
ATOM 5902 C C . THR A 1 752 ? 7.660 39.036 -31.504 1.00 72.00 752 THR A C 1
ATOM 5904 O O . THR A 1 752 ? 7.674 38.336 -32.520 1.00 72.00 752 THR A O 1
ATOM 5907 N N . ASP A 1 753 ? 7.806 40.366 -31.554 1.00 54.81 753 ASP A N 1
ATOM 5908 C CA . ASP A 1 753 ? 8.155 41.056 -32.801 1.00 54.81 753 ASP A CA 1
ATOM 5909 C C . ASP A 1 753 ? 9.443 40.441 -33.363 1.00 54.81 753 ASP A C 1
ATOM 5911 O O . ASP A 1 753 ? 10.375 40.140 -32.611 1.00 54.81 753 ASP A O 1
ATOM 5915 N N . GLY A 1 754 ? 9.466 40.213 -34.678 1.00 49.62 754 GLY A N 1
ATOM 5916 C CA . GLY A 1 754 ? 10.426 39.391 -35.429 1.00 49.62 754 GLY A CA 1
ATOM 5917 C C . GLY A 1 754 ? 11.910 39.788 -35.387 1.00 49.62 754 GLY A C 1
ATOM 5918 O O . GLY A 1 754 ? 12.643 39.418 -36.293 1.00 49.62 754 GLY A O 1
ATOM 5919 N N . ASN A 1 755 ? 12.367 40.484 -34.346 1.00 42.91 755 ASN A N 1
ATOM 5920 C CA . ASN A 1 755 ? 13.773 40.729 -34.019 1.00 42.91 755 ASN A CA 1
ATOM 5921 C C . ASN A 1 755 ? 14.250 39.967 -32.765 1.00 42.91 755 ASN A C 1
ATOM 5923 O O . ASN A 1 755 ? 15.405 40.104 -32.376 1.00 42.91 755 ASN A O 1
ATOM 5927 N N . GLY A 1 756 ? 13.381 39.166 -32.139 1.00 44.19 756 GLY A N 1
ATOM 5928 C CA . GLY A 1 756 ? 13.722 38.240 -31.053 1.00 44.19 756 GLY A CA 1
ATOM 5929 C C . GLY A 1 756 ? 13.887 36.790 -31.508 1.00 44.19 756 GLY A C 1
ATOM 5930 O O . GLY A 1 756 ? 13.772 35.882 -30.686 1.00 44.19 756 GLY A O 1
ATOM 5931 N N . ALA A 1 757 ? 14.123 36.550 -32.806 1.00 41.88 757 ALA A N 1
ATOM 5932 C CA . ALA A 1 757 ? 14.723 35.288 -33.215 1.00 41.88 757 ALA A CA 1
ATOM 5933 C C . ALA A 1 757 ? 15.964 35.078 -32.344 1.00 41.88 757 ALA A C 1
ATOM 5935 O O . ALA A 1 757 ? 16.688 36.029 -32.048 1.00 41.88 757 ALA A O 1
ATOM 5936 N N . VAL A 1 758 ? 16.227 33.846 -31.931 1.00 45.19 758 VAL A N 1
ATOM 5937 C CA . VAL A 1 758 ? 17.541 33.471 -31.420 1.00 45.19 758 VAL A CA 1
ATOM 5938 C C . VAL A 1 758 ? 18.539 33.652 -32.576 1.00 45.19 758 VAL A C 1
ATOM 5940 O O . VAL A 1 758 ? 18.925 32.704 -33.241 1.00 45.19 758 VAL A O 1
ATOM 5943 N N . THR A 1 759 ? 18.946 34.892 -32.852 1.00 45.56 759 THR A N 1
ATOM 5944 C CA . THR A 1 759 ? 20.144 35.248 -33.620 1.00 45.56 759 THR A CA 1
ATOM 5945 C C . THR A 1 759 ? 21.375 35.249 -32.711 1.00 45.56 759 THR A C 1
ATOM 5947 O O . THR A 1 759 ? 22.430 35.738 -33.095 1.00 45.56 759 THR A O 1
ATOM 5950 N N . SER A 1 760 ? 21.266 34.684 -31.504 1.00 39.28 760 SER A N 1
ATOM 5951 C CA . SER A 1 760 ? 22.350 34.575 -30.523 1.00 39.28 760 SER A CA 1
ATOM 5952 C C . SER A 1 760 ? 22.563 33.153 -29.985 1.00 39.28 760 SER A C 1
ATOM 5954 O O . SER A 1 760 ? 23.057 32.970 -28.878 1.00 39.28 760 SER A O 1
ATOM 5956 N N . SER A 1 761 ? 22.275 32.131 -30.793 1.00 39.69 761 SER A N 1
ATOM 5957 C CA . SER A 1 761 ? 23.044 30.880 -30.770 1.00 39.69 761 SER A CA 1
ATOM 5958 C C . SER A 1 761 ? 23.099 30.339 -32.197 1.00 39.69 761 SER A C 1
ATOM 5960 O O . SER A 1 761 ? 22.167 29.673 -32.643 1.00 39.69 761 SER A O 1
ATOM 5962 N N . GLY A 1 762 ? 24.148 30.703 -32.937 1.00 41.03 762 GLY A N 1
ATOM 5963 C CA . GLY A 1 762 ? 24.384 30.313 -34.329 1.00 41.03 762 GLY A CA 1
ATOM 5964 C C . GLY A 1 762 ? 24.664 28.820 -34.509 1.00 41.03 762 GLY A C 1
ATOM 5965 O O . GLY A 1 762 ? 25.761 28.446 -34.902 1.00 41.03 762 GLY A O 1
ATOM 5966 N N . GLY A 1 763 ? 23.686 27.971 -34.209 1.00 54.03 763 GLY A N 1
ATOM 5967 C CA . GLY A 1 763 ? 23.692 26.574 -34.619 1.00 54.03 763 GLY A CA 1
ATOM 5968 C C . GLY A 1 763 ? 22.961 26.438 -35.947 1.00 54.03 763 GLY A C 1
ATOM 5969 O O . GLY A 1 763 ? 21.768 26.734 -36.019 1.00 54.03 763 GLY A O 1
ATOM 5970 N N . GLU A 1 764 ? 23.657 25.991 -36.991 1.00 61.66 764 GLU A N 1
ATOM 5971 C CA . GLU A 1 764 ? 22.986 25.446 -38.172 1.00 61.66 764 GLU A CA 1
ATOM 5972 C C . GLU A 1 764 ? 22.070 24.293 -37.742 1.00 61.66 764 GLU A C 1
ATOM 5974 O O . GLU A 1 764 ? 22.386 23.544 -36.812 1.00 61.66 764 GLU A O 1
ATOM 5979 N N . ALA A 1 765 ? 20.919 24.150 -38.406 1.00 70.56 765 ALA A N 1
ATOM 5980 C CA . ALA A 1 765 ? 20.053 22.999 -38.187 1.00 70.56 765 ALA A CA 1
ATOM 5981 C C . ALA A 1 765 ? 20.867 21.725 -38.452 1.00 70.56 765 ALA A C 1
ATOM 5983 O O . ALA A 1 765 ? 21.317 21.497 -39.573 1.00 70.56 765 ALA A O 1
ATOM 5984 N N . ASN A 1 766 ? 21.054 20.907 -37.418 1.00 82.25 766 ASN A N 1
ATOM 5985 C CA . ASN A 1 766 ? 21.788 19.656 -37.503 1.00 82.25 766 ASN A CA 1
ATOM 5986 C C . ASN A 1 766 ? 20.781 18.501 -37.441 1.00 82.25 766 ASN A C 1
ATOM 5988 O O . ASN A 1 766 ? 20.330 18.159 -36.344 1.00 82.25 766 ASN A O 1
ATOM 5992 N N . PRO A 1 767 ? 20.439 17.851 -38.568 1.00 84.06 767 PRO A N 1
ATOM 5993 C CA . PRO A 1 767 ? 19.475 16.753 -38.575 1.00 84.06 767 PRO A CA 1
ATOM 5994 C C . PRO A 1 767 ? 19.841 15.604 -37.625 1.00 84.06 767 PRO A C 1
ATOM 5996 O O . PRO A 1 767 ? 18.941 14.954 -37.098 1.00 84.06 767 PRO A O 1
ATOM 5999 N N . ALA A 1 768 ? 21.134 15.378 -37.347 1.00 85.44 768 ALA A N 1
ATOM 6000 C CA . ALA A 1 768 ? 21.578 14.338 -36.416 1.00 85.44 768 ALA A CA 1
ATOM 6001 C C . ALA A 1 768 ? 21.111 14.599 -34.973 1.00 85.44 768 ALA A C 1
ATOM 6003 O O . ALA A 1 768 ? 20.830 13.657 -34.233 1.00 85.44 768 ALA A O 1
ATOM 6004 N N . SER A 1 769 ? 20.931 15.868 -34.589 1.00 86.19 769 SER A N 1
ATOM 6005 C CA . SER A 1 769 ? 20.426 16.241 -33.263 1.00 86.19 769 SER A CA 1
ATOM 6006 C C . SER A 1 769 ? 18.985 15.773 -33.010 1.00 86.19 769 SER A C 1
ATOM 6008 O O . SER A 1 769 ? 18.600 15.563 -31.861 1.00 86.19 769 SER A O 1
ATOM 6010 N N . LEU A 1 770 ? 18.195 15.500 -34.061 1.00 87.44 770 LEU A N 1
ATOM 6011 C CA . LEU A 1 770 ? 16.841 14.947 -33.920 1.00 87.44 770 LEU A CA 1
ATOM 6012 C C . LEU A 1 770 ? 16.825 13.554 -33.285 1.00 87.44 770 LEU A C 1
ATOM 6014 O O . LEU A 1 770 ? 15.802 13.168 -32.722 1.00 87.44 770 LEU A O 1
ATOM 6018 N N . ALA A 1 771 ? 17.946 12.823 -33.301 1.00 89.00 771 ALA A N 1
ATOM 6019 C CA . ALA A 1 771 ? 18.077 11.563 -32.573 1.00 89.00 771 ALA A CA 1
ATOM 6020 C C . ALA A 1 771 ? 17.799 11.725 -31.066 1.00 89.00 771 ALA A C 1
ATOM 6022 O O . ALA A 1 771 ? 17.303 10.799 -30.424 1.00 89.00 771 ALA A O 1
ATOM 6023 N N . MET A 1 772 ? 18.018 12.920 -30.507 1.00 89.56 772 MET A N 1
ATOM 6024 C CA . MET A 1 772 ? 17.737 13.224 -29.101 1.00 89.56 772 MET A CA 1
ATOM 6025 C C . MET A 1 772 ? 16.240 13.247 -28.762 1.00 89.56 772 MET A C 1
ATOM 6027 O O . MET A 1 772 ? 15.886 13.184 -27.585 1.00 89.56 772 MET A O 1
ATOM 6031 N N . LEU A 1 773 ? 15.342 13.228 -29.759 1.00 87.31 773 LEU A N 1
ATOM 6032 C CA . LEU A 1 773 ? 13.907 12.993 -29.547 1.00 87.31 773 LEU A CA 1
ATOM 6033 C C . LEU A 1 773 ? 13.604 11.596 -28.981 1.00 87.31 773 LEU A C 1
ATOM 6035 O O . LEU A 1 773 ? 12.497 11.369 -28.487 1.00 87.31 773 LEU A O 1
ATOM 6039 N N . VAL A 1 774 ? 14.581 10.680 -28.968 1.00 90.38 774 VAL A N 1
ATOM 6040 C CA . VAL A 1 774 ? 14.462 9.408 -28.244 1.00 90.38 774 VAL A CA 1
ATOM 6041 C C . VAL A 1 774 ? 14.225 9.620 -26.746 1.00 90.38 774 VAL A C 1
ATOM 6043 O O . VAL A 1 774 ? 13.494 8.840 -26.142 1.00 90.38 774 VAL A O 1
ATOM 6046 N N . VAL A 1 775 ? 14.780 10.688 -26.155 1.00 87.38 775 VAL A N 1
ATOM 6047 C CA . VAL A 1 775 ? 14.622 11.016 -24.729 1.00 87.38 775 VAL A CA 1
ATOM 6048 C C . VAL A 1 775 ? 13.143 11.199 -24.389 1.00 87.38 775 VAL A C 1
ATOM 6050 O O . VAL A 1 775 ? 12.611 10.415 -23.599 1.00 87.38 775 VAL A O 1
ATOM 6053 N N . PRO A 1 776 ? 12.424 12.163 -24.994 1.00 79.25 776 PRO A N 1
ATOM 6054 C CA . PRO A 1 776 ? 11.017 12.348 -24.692 1.00 79.25 776 PRO A CA 1
ATOM 6055 C C . PRO A 1 776 ? 10.134 11.226 -25.227 1.00 79.25 776 PRO A C 1
ATOM 6057 O O . PRO A 1 776 ? 9.154 10.894 -24.569 1.00 79.25 776 PRO A O 1
ATOM 6060 N N . ALA A 1 777 ? 10.471 10.592 -26.356 1.00 85.12 777 ALA A N 1
ATOM 6061 C CA . ALA A 1 777 ? 9.713 9.442 -26.845 1.00 85.12 777 ALA A CA 1
ATOM 6062 C C . ALA A 1 777 ? 9.734 8.287 -25.832 1.00 85.12 777 ALA A C 1
ATOM 6064 O O . ALA A 1 777 ? 8.682 7.742 -25.503 1.00 85.12 777 ALA A O 1
ATOM 6065 N N . ALA A 1 778 ? 10.905 7.965 -25.273 1.00 88.00 778 ALA A N 1
ATOM 6066 C CA . ALA A 1 778 ? 11.041 6.950 -24.235 1.00 88.00 778 ALA A CA 1
ATOM 6067 C C . ALA A 1 778 ? 10.255 7.326 -22.972 1.00 88.00 778 ALA A C 1
ATOM 6069 O O . ALA A 1 778 ? 9.530 6.487 -22.438 1.00 88.00 778 ALA A O 1
ATOM 6070 N N . ILE A 1 779 ? 10.335 8.586 -22.525 1.00 82.62 779 ILE A N 1
ATOM 6071 C CA . ILE A 1 779 ? 9.594 9.040 -21.340 1.00 82.62 779 ILE A CA 1
ATOM 6072 C C . ILE A 1 779 ? 8.080 8.936 -21.574 1.00 82.62 779 ILE A C 1
ATOM 6074 O O . ILE A 1 779 ? 7.375 8.364 -20.745 1.00 82.62 779 ILE A O 1
ATOM 6078 N N . ILE A 1 780 ? 7.574 9.428 -22.711 1.00 78.38 780 ILE A N 1
ATOM 6079 C CA . ILE A 1 780 ? 6.146 9.384 -23.059 1.00 78.38 780 ILE A CA 1
ATOM 6080 C C . ILE A 1 780 ? 5.658 7.938 -23.144 1.00 78.38 780 ILE A C 1
ATOM 6082 O O . ILE A 1 780 ? 4.663 7.600 -22.507 1.00 78.38 780 ILE A O 1
ATOM 6086 N N . VAL A 1 781 ? 6.364 7.071 -23.876 1.00 83.81 781 VAL A N 1
ATOM 6087 C CA . VAL A 1 781 ? 5.984 5.660 -24.038 1.00 83.81 781 VAL A CA 1
ATOM 6088 C C . VAL A 1 781 ? 5.950 4.951 -22.686 1.00 83.81 781 VAL A C 1
ATOM 6090 O O . VAL A 1 781 ? 4.971 4.277 -22.375 1.00 83.81 781 VAL A O 1
ATOM 6093 N N . LEU A 1 782 ? 6.966 5.138 -21.841 1.00 83.69 782 LEU A N 1
ATOM 6094 C CA . LEU A 1 782 ? 7.014 4.503 -20.523 1.00 83.69 782 LEU A CA 1
ATOM 6095 C C . LEU A 1 782 ? 5.919 5.028 -19.585 1.00 83.69 782 LEU A C 1
ATOM 6097 O O . LEU A 1 782 ? 5.288 4.228 -18.889 1.00 83.69 782 LEU A O 1
ATOM 6101 N N . CYS A 1 783 ? 5.633 6.332 -19.605 1.00 71.94 783 CYS A N 1
ATOM 6102 C CA . CYS A 1 783 ? 4.513 6.905 -18.858 1.00 71.94 783 CYS A CA 1
ATOM 6103 C C . CYS A 1 783 ? 3.159 6.370 -19.364 1.00 71.94 783 CYS A C 1
ATOM 6105 O O . CYS A 1 783 ? 2.310 6.000 -18.555 1.00 71.94 783 CYS A O 1
ATOM 6107 N N . MET A 1 784 ? 2.966 6.232 -20.682 1.00 72.94 784 MET A N 1
ATOM 6108 C CA . MET A 1 784 ? 1.760 5.625 -21.268 1.00 72.94 784 MET A CA 1
ATOM 6109 C C . MET A 1 784 ? 1.627 4.132 -20.931 1.00 72.94 784 MET A C 1
ATOM 6111 O O . MET A 1 784 ? 0.520 3.633 -20.735 1.00 72.94 784 MET A O 1
ATOM 6115 N N . MET A 1 785 ? 2.747 3.421 -20.777 1.00 80.19 785 MET A N 1
ATOM 6116 C CA . MET A 1 785 ? 2.805 2.043 -20.270 1.00 80.19 785 MET A CA 1
ATOM 6117 C C . MET A 1 785 ? 2.604 1.945 -18.745 1.00 80.19 785 MET A C 1
ATOM 6119 O O . MET A 1 785 ? 2.844 0.885 -18.160 1.00 80.19 785 MET A O 1
ATOM 6123 N N . ARG A 1 786 ? 2.173 3.034 -18.091 1.00 73.31 786 ARG A N 1
ATOM 6124 C CA . ARG A 1 786 ? 1.939 3.137 -16.642 1.00 73.31 786 ARG A CA 1
ATOM 6125 C C . ARG A 1 786 ? 3.171 2.807 -15.795 1.00 73.31 786 ARG A C 1
ATOM 6127 O O . ARG A 1 786 ? 3.049 2.293 -14.683 1.00 73.31 786 ARG A O 1
ATOM 6134 N N . LYS A 1 787 ? 4.376 3.065 -16.312 1.00 78.44 787 LYS A N 1
ATOM 6135 C CA . LYS A 1 787 ? 5.603 2.998 -15.511 1.00 78.44 787 LYS A CA 1
ATOM 6136 C C . LYS A 1 787 ? 5.717 4.247 -14.641 1.00 78.44 787 LYS A C 1
ATOM 6138 O O . LYS A 1 787 ? 5.214 5.311 -14.984 1.00 78.44 787 LYS A O 1
ATOM 6143 N N . HIS A 1 788 ? 6.391 4.103 -13.505 1.00 76.81 788 HIS A N 1
ATOM 6144 C CA . HIS A 1 788 ? 6.605 5.201 -12.569 1.00 76.81 788 HIS A CA 1
ATOM 6145 C C . HIS A 1 788 ? 7.385 6.352 -13.236 1.00 76.81 788 HIS A C 1
ATOM 6147 O O . HIS A 1 788 ? 8.346 6.092 -13.963 1.00 76.81 788 HIS A O 1
ATOM 6153 N N . LEU A 1 789 ? 7.025 7.612 -12.956 1.00 75.00 789 LEU A N 1
ATOM 6154 C CA . LEU A 1 789 ? 7.633 8.804 -13.578 1.00 75.00 789 LEU A CA 1
ATOM 6155 C C . LEU A 1 789 ? 9.164 8.824 -13.448 1.00 75.00 789 LEU A C 1
ATOM 6157 O O . LEU A 1 789 ? 9.864 9.068 -14.425 1.00 75.00 789 LEU A O 1
ATOM 6161 N N . ILE A 1 790 ? 9.683 8.514 -12.253 1.00 82.44 790 ILE A N 1
ATOM 6162 C CA . ILE A 1 790 ? 11.133 8.406 -12.004 1.00 82.44 790 ILE A CA 1
ATOM 6163 C C . ILE A 1 790 ? 11.772 7.395 -12.966 1.00 82.44 790 ILE A C 1
ATOM 6165 O O . ILE A 1 790 ? 12.767 7.710 -13.607 1.00 82.44 790 ILE A O 1
ATOM 6169 N N . THR A 1 791 ? 11.174 6.210 -13.126 1.00 85.00 791 THR A N 1
ATOM 6170 C CA . THR A 1 791 ? 11.667 5.174 -14.045 1.00 85.00 791 THR A CA 1
ATOM 6171 C C . THR A 1 791 ? 11.657 5.662 -15.491 1.00 85.00 791 THR A C 1
ATOM 6173 O O . THR A 1 791 ? 12.632 5.455 -16.209 1.00 85.00 791 THR A O 1
ATOM 6176 N N . ALA A 1 792 ? 10.584 6.332 -15.915 1.00 83.25 792 ALA A N 1
ATOM 6177 C CA . ALA A 1 792 ? 10.471 6.874 -17.264 1.00 83.25 792 ALA A CA 1
ATOM 6178 C C . ALA A 1 792 ? 11.555 7.928 -17.550 1.00 83.25 792 ALA A C 1
ATOM 6180 O O . ALA A 1 792 ? 12.231 7.838 -18.574 1.00 83.25 792 ALA A O 1
ATOM 6181 N N . LEU A 1 793 ? 11.783 8.861 -16.618 1.00 84.00 793 LEU A N 1
ATOM 6182 C CA . LEU A 1 793 ? 12.852 9.861 -16.711 1.00 84.00 793 LEU A CA 1
ATOM 6183 C C . LEU A 1 793 ? 14.244 9.212 -16.728 1.00 84.00 793 LEU A C 1
ATOM 6185 O O . LEU A 1 793 ? 15.069 9.578 -17.558 1.00 84.00 793 LEU A O 1
ATOM 6189 N N . SER A 1 794 ? 14.504 8.207 -15.883 1.00 91.38 794 SER A N 1
ATOM 6190 C CA . SER A 1 794 ? 15.790 7.495 -15.871 1.00 91.38 794 SER A CA 1
ATOM 6191 C C . SER A 1 794 ? 16.094 6.810 -17.206 1.00 91.38 794 SER A C 1
ATOM 6193 O O . SER A 1 794 ? 17.187 6.976 -17.742 1.00 91.38 794 SER A O 1
ATOM 6195 N N . PHE A 1 795 ? 15.135 6.074 -17.777 1.00 92.12 795 PHE A N 1
ATOM 6196 C CA . PHE A 1 795 ? 15.320 5.449 -19.091 1.00 92.12 795 PHE A CA 1
ATOM 6197 C C . PHE A 1 795 ? 15.384 6.476 -20.228 1.00 92.12 795 PHE A C 1
ATOM 6199 O O . PHE A 1 795 ? 16.109 6.249 -21.193 1.00 92.12 795 PHE A O 1
ATOM 6206 N N . GLY A 1 796 ? 14.699 7.617 -20.096 1.00 89.56 796 GLY A N 1
ATOM 6207 C CA . GLY A 1 796 ? 14.846 8.757 -21.000 1.00 89.56 796 GLY A CA 1
ATOM 6208 C C . GLY A 1 796 ? 16.280 9.282 -21.044 1.00 89.56 796 GLY A C 1
ATOM 6209 O O . GLY A 1 796 ? 16.848 9.408 -22.125 1.00 89.56 796 GLY A O 1
ATOM 6210 N N . ILE A 1 797 ? 16.898 9.513 -19.880 1.00 92.44 797 ILE A N 1
ATOM 6211 C CA . ILE A 1 797 ? 18.304 9.943 -19.778 1.00 92.44 797 ILE A CA 1
ATOM 6212 C C . ILE A 1 797 ? 19.234 8.904 -20.408 1.00 92.44 797 ILE A C 1
ATOM 6214 O O . ILE A 1 797 ? 20.089 9.267 -21.212 1.00 92.44 797 ILE A O 1
ATOM 6218 N N . LEU A 1 798 ? 19.057 7.618 -20.082 1.00 94.94 798 LEU A N 1
ATOM 6219 C CA . LEU A 1 798 ? 19.886 6.542 -20.639 1.00 94.94 798 LEU A CA 1
ATOM 6220 C C . LEU A 1 798 ? 19.786 6.478 -22.167 1.00 94.94 798 LEU A C 1
ATOM 6222 O O . LEU A 1 798 ? 20.808 6.383 -22.845 1.00 94.94 798 LEU A O 1
ATOM 6226 N N . ALA A 1 799 ? 18.571 6.581 -22.712 1.00 93.50 799 ALA A N 1
ATOM 6227 C CA . ALA A 1 799 ? 18.349 6.620 -24.152 1.00 93.50 799 ALA A CA 1
ATOM 6228 C C . ALA A 1 799 ? 18.990 7.860 -24.796 1.00 93.50 799 ALA A C 1
ATOM 6230 O O . ALA A 1 799 ? 19.581 7.751 -25.868 1.00 93.50 799 ALA A O 1
ATOM 6231 N N . GLY A 1 800 ? 18.928 9.015 -24.129 1.00 91.75 800 GLY A N 1
ATOM 6232 C CA . GLY A 1 800 ? 19.551 10.259 -24.584 1.00 91.75 800 GLY A CA 1
ATOM 6233 C C . GLY A 1 800 ? 21.063 10.218 -24.609 1.00 91.75 800 GLY A C 1
ATOM 6234 O O . GLY A 1 800 ? 21.661 10.611 -25.602 1.00 91.75 800 GLY A O 1
ATOM 6235 N N . VAL A 1 801 ? 21.688 9.709 -23.549 1.00 94.00 801 VAL A N 1
ATOM 6236 C CA . VAL A 1 801 ? 23.144 9.531 -23.497 1.00 94.00 801 VAL A CA 1
ATOM 6237 C C . VAL A 1 801 ? 23.593 8.554 -24.583 1.00 94.00 801 VAL A C 1
ATOM 6239 O O . VAL A 1 801 ? 24.535 8.845 -25.317 1.00 94.00 801 VAL A O 1
ATOM 6242 N N . ALA A 1 802 ? 22.889 7.429 -24.743 1.00 93.94 802 ALA A N 1
ATOM 6243 C CA . ALA A 1 802 ? 23.205 6.446 -25.774 1.00 93.94 802 ALA A CA 1
ATOM 6244 C C . ALA A 1 802 ? 23.072 7.031 -27.190 1.00 93.94 802 ALA A C 1
ATOM 6246 O O . ALA A 1 802 ? 24.005 6.927 -27.981 1.00 93.94 802 ALA A O 1
ATOM 6247 N N . ALA A 1 803 ? 21.949 7.683 -27.508 1.00 92.25 803 ALA A N 1
ATOM 6248 C CA . ALA A 1 803 ? 21.757 8.311 -28.813 1.00 92.25 803 ALA A CA 1
ATOM 6249 C C . ALA A 1 803 ? 22.747 9.458 -29.048 1.00 92.25 803 ALA A C 1
ATOM 6251 O O . ALA A 1 803 ? 23.320 9.555 -30.129 1.00 92.25 803 ALA A O 1
ATOM 6252 N N . GLY A 1 804 ? 23.013 10.275 -28.030 1.00 91.00 804 GLY A N 1
ATOM 6253 C CA . GLY A 1 804 ? 23.961 11.379 -28.112 1.00 91.00 804 GLY A CA 1
ATOM 6254 C C . GLY A 1 804 ? 25.369 10.929 -28.501 1.00 91.00 804 GLY A C 1
ATOM 6255 O O . GLY A 1 804 ? 25.987 11.536 -29.373 1.00 91.00 804 GLY A O 1
ATOM 6256 N N . LEU A 1 805 ? 25.841 9.821 -27.921 1.00 91.81 805 LEU A N 1
ATOM 6257 C CA . LEU A 1 805 ? 27.139 9.224 -28.249 1.00 91.81 805 LEU A CA 1
ATOM 6258 C C . LEU A 1 805 ? 27.134 8.530 -29.621 1.00 91.81 805 LEU A C 1
ATOM 6260 O O . LEU A 1 805 ? 28.069 8.699 -30.398 1.00 91.81 805 LEU A O 1
ATOM 6264 N N . VAL A 1 806 ? 26.083 7.762 -29.942 1.00 92.88 806 VAL A N 1
ATOM 6265 C CA . VAL A 1 806 ? 25.994 6.992 -31.200 1.00 92.88 806 VAL A CA 1
ATOM 6266 C C . VAL A 1 806 ? 25.907 7.901 -32.426 1.00 92.88 806 VAL A C 1
ATOM 6268 O O . VAL A 1 806 ? 26.536 7.618 -33.442 1.00 92.88 806 VAL A O 1
ATOM 6271 N N . PHE A 1 807 ? 25.145 8.991 -32.339 1.00 89.31 807 PHE A N 1
ATOM 6272 C CA . PHE A 1 807 ? 24.957 9.937 -33.443 1.00 89.31 807 PHE A CA 1
ATOM 6273 C C . PHE A 1 807 ? 25.997 11.070 -33.456 1.00 89.31 807 PHE A C 1
ATOM 6275 O O . PHE A 1 807 ? 25.891 11.973 -34.283 1.00 89.31 807 PHE A O 1
ATOM 6282 N N . GLY A 1 808 ? 27.000 11.027 -32.567 1.00 86.12 808 GLY A N 1
ATOM 6283 C CA . GLY A 1 808 ? 28.078 12.022 -32.502 1.00 86.12 808 GLY A CA 1
ATOM 6284 C C . GLY A 1 808 ? 27.613 13.422 -32.091 1.00 86.12 808 GLY A C 1
ATOM 6285 O O . GLY A 1 808 ? 28.245 14.408 -32.451 1.00 86.12 808 GLY A O 1
ATOM 6286 N N . VAL A 1 809 ? 26.491 13.507 -31.375 1.00 87.88 809 VAL A N 1
ATOM 6287 C CA . VAL A 1 809 ? 25.910 14.759 -30.869 1.00 87.88 809 VAL A CA 1
ATOM 6288 C C . VAL A 1 809 ? 26.636 15.232 -29.609 1.00 87.88 809 VAL A C 1
ATOM 6290 O O . VAL A 1 809 ? 26.721 16.433 -29.380 1.00 87.88 809 VAL A O 1
ATOM 6293 N N . TYR A 1 810 ? 27.163 14.297 -28.812 1.00 89.12 810 TYR A N 1
ATOM 6294 C CA . TYR A 1 810 ? 27.946 14.583 -27.613 1.00 89.12 810 TYR A CA 1
ATOM 6295 C C . TYR A 1 810 ? 29.254 13.796 -27.578 1.00 89.12 810 TYR A C 1
ATOM 6297 O O . TYR A 1 810 ? 29.275 12.599 -27.874 1.00 89.12 810 TYR A O 1
ATOM 6305 N N . GLY A 1 811 ? 30.323 14.444 -27.114 1.00 87.56 811 GLY A N 1
ATOM 6306 C CA . GLY A 1 811 ? 31.526 13.770 -26.623 1.00 87.56 811 GLY A CA 1
ATOM 6307 C C . GLY A 1 811 ? 31.378 13.311 -25.166 1.00 87.56 811 GLY A C 1
ATOM 6308 O O . GLY A 1 811 ? 30.636 13.907 -24.384 1.00 87.56 811 GLY A O 1
ATOM 6309 N N . MET A 1 812 ? 32.119 12.274 -24.754 1.00 86.31 812 MET A N 1
ATOM 6310 C CA . MET A 1 812 ? 32.085 11.808 -23.356 1.00 86.31 812 MET A CA 1
ATOM 6311 C C . MET A 1 812 ? 32.499 12.917 -22.368 1.00 86.31 812 MET A C 1
ATOM 6313 O O . MET A 1 812 ? 31.886 13.051 -21.312 1.00 86.31 812 MET A O 1
ATOM 6317 N N . GLU A 1 813 ? 33.476 13.750 -22.742 1.00 85.69 813 GLU A N 1
ATOM 6318 C CA . GLU A 1 813 ? 33.977 14.869 -21.925 1.00 85.69 813 GLU A CA 1
ATOM 6319 C C . GLU A 1 813 ? 32.983 16.041 -21.804 1.00 85.69 813 GLU A C 1
ATOM 6321 O O . GLU A 1 813 ? 33.007 16.774 -20.812 1.00 85.69 813 GLU A O 1
ATOM 6326 N N . GLU A 1 814 ? 32.085 16.202 -22.784 1.00 86.19 814 GLU A N 1
ATOM 6327 C CA . GLU A 1 814 ? 31.014 17.208 -22.766 1.00 86.19 814 GLU A CA 1
ATOM 6328 C C . GLU A 1 814 ? 29.864 16.778 -21.850 1.00 86.19 814 GLU A C 1
ATOM 6330 O O . GLU A 1 814 ? 29.260 17.603 -21.160 1.00 86.19 814 GLU A O 1
ATOM 6335 N N . LEU A 1 815 ? 29.573 15.474 -21.798 1.00 87.62 815 LEU A N 1
ATOM 6336 C CA . LEU A 1 815 ? 28.571 14.928 -20.885 1.00 87.62 815 LEU A CA 1
ATOM 6337 C C . LEU A 1 815 ? 29.038 15.026 -19.432 1.00 87.62 815 LEU A C 1
ATOM 6339 O O . LEU A 1 815 ? 28.287 15.527 -18.586 1.00 87.62 815 LEU A O 1
ATOM 6343 N N . ILE A 1 816 ? 30.253 14.538 -19.151 1.00 91.06 816 ILE A N 1
ATOM 6344 C CA . ILE A 1 816 ? 30.884 14.551 -17.827 1.00 91.06 816 ILE A CA 1
ATOM 6345 C C . ILE A 1 816 ? 32.407 14.651 -17.989 1.00 91.06 816 ILE A C 1
ATOM 6347 O O . ILE A 1 816 ? 33.035 13.788 -18.599 1.00 91.06 816 ILE A O 1
ATOM 6351 N N . SER A 1 817 ? 33.018 15.646 -17.353 1.00 88.94 817 SER A N 1
ATOM 6352 C CA . SER A 1 817 ? 34.470 15.815 -17.274 1.00 88.94 817 SER A CA 1
ATOM 6353 C C . SER A 1 817 ? 34.945 16.041 -15.839 1.00 88.94 817 SER A C 1
ATOM 6355 O O . SER A 1 817 ? 34.270 16.658 -15.011 1.00 88.94 817 SER A O 1
ATOM 6357 N N . PHE A 1 818 ? 36.148 15.535 -15.555 1.00 88.50 818 PHE A N 1
ATOM 6358 C CA . PHE A 1 818 ? 36.831 15.659 -14.265 1.00 88.50 818 PHE A CA 1
ATOM 6359 C C . PHE A 1 818 ? 38.159 16.413 -14.455 1.00 88.50 818 PHE A C 1
ATOM 6361 O O . PHE A 1 818 ? 39.216 15.784 -14.495 1.00 88.50 818 PHE A O 1
ATOM 6368 N N . PRO A 1 819 ? 38.136 17.752 -14.597 1.00 81.62 819 PRO A N 1
ATOM 6369 C CA . PRO A 1 819 ? 39.331 18.539 -14.921 1.00 81.62 819 PRO A CA 1
ATOM 6370 C C . PRO A 1 819 ? 40.349 18.660 -13.765 1.00 81.62 819 PRO A C 1
ATOM 6372 O O . PRO A 1 819 ? 41.428 19.215 -13.955 1.00 81.62 819 PRO A O 1
ATOM 6375 N N . GLY A 1 820 ? 40.044 18.122 -12.576 1.00 77.94 820 GLY A N 1
ATOM 6376 C CA . GLY A 1 820 ? 40.907 18.157 -11.389 1.00 77.94 820 GLY A CA 1
ATOM 6377 C C . GLY A 1 820 ? 40.475 19.202 -10.350 1.00 77.94 820 GLY A C 1
ATOM 6378 O O . GLY A 1 820 ? 39.534 19.966 -10.555 1.00 77.94 820 GLY A O 1
ATOM 6379 N N . GLY A 1 821 ? 41.121 19.206 -9.177 1.00 72.81 821 GLY A N 1
ATOM 6380 C CA . GLY A 1 821 ? 40.862 20.205 -8.125 1.00 72.81 821 GLY A CA 1
ATOM 6381 C C . GLY A 1 821 ? 39.482 20.122 -7.451 1.00 72.81 821 GLY A C 1
ATOM 6382 O O . GLY A 1 821 ? 38.927 21.155 -7.098 1.00 72.81 821 GLY A O 1
ATOM 6383 N N . PHE A 1 822 ? 38.921 18.916 -7.284 1.00 75.44 822 PHE A N 1
ATOM 6384 C CA . PHE A 1 822 ? 37.558 18.663 -6.769 1.00 75.44 822 PHE A CA 1
ATOM 6385 C C . PHE A 1 822 ? 36.410 19.226 -7.632 1.00 75.44 822 PHE A C 1
ATOM 6387 O O . PHE A 1 822 ? 35.259 19.210 -7.197 1.00 75.44 822 PHE A O 1
ATOM 6394 N N . SER A 1 823 ? 36.695 19.688 -8.853 1.00 80.81 823 SER A N 1
ATOM 6395 C CA . SER A 1 823 ? 35.677 20.193 -9.778 1.00 80.81 823 SER A CA 1
ATOM 6396 C C . SER A 1 823 ? 35.177 19.105 -10.737 1.00 80.81 823 SER A C 1
ATOM 6398 O O . SER A 1 823 ? 35.937 18.236 -11.172 1.00 80.81 823 SER A O 1
ATOM 6400 N N . VAL A 1 824 ? 33.878 19.149 -11.041 1.00 86.81 824 VAL A N 1
ATOM 6401 C CA . VAL A 1 824 ? 33.200 18.303 -12.032 1.00 86.81 824 VAL A CA 1
ATOM 6402 C C . VAL A 1 824 ? 32.456 19.234 -12.980 1.00 86.81 824 VAL A C 1
ATOM 6404 O O . VAL A 1 824 ? 31.746 20.130 -12.523 1.00 86.81 824 VAL A O 1
ATOM 6407 N N . SER A 1 825 ? 32.617 19.025 -14.282 1.00 86.12 825 SER A N 1
ATOM 6408 C CA . SER A 1 825 ? 31.975 19.807 -15.344 1.00 86.12 825 SER A CA 1
ATOM 6409 C C . SER A 1 825 ? 31.216 18.900 -16.312 1.00 86.12 825 SER A C 1
ATOM 6411 O O . SER A 1 825 ? 31.374 17.680 -16.290 1.00 86.12 825 SER A O 1
ATOM 6413 N N . GLY A 1 826 ? 30.352 19.489 -17.135 1.00 89.19 826 GLY A N 1
ATOM 6414 C CA . GLY A 1 826 ? 29.578 18.775 -18.148 1.00 89.19 826 GLY A CA 1
ATOM 6415 C C . GLY A 1 826 ? 28.074 19.012 -18.052 1.00 89.19 826 GLY A C 1
ATOM 6416 O O . GLY A 1 826 ? 27.539 19.491 -17.047 1.00 89.19 826 GLY A O 1
ATOM 6417 N N . VAL A 1 827 ? 27.380 18.639 -19.122 1.00 87.50 827 VAL A N 1
ATOM 6418 C CA . VAL A 1 827 ? 25.945 18.890 -19.316 1.00 87.50 827 VAL A CA 1
ATOM 6419 C C . VAL A 1 827 ? 25.104 18.317 -18.166 1.00 87.50 827 VAL A C 1
ATOM 6421 O O . VAL A 1 827 ? 24.157 18.959 -17.708 1.00 87.50 827 VAL A O 1
ATOM 6424 N N . ILE A 1 828 ? 25.458 17.134 -17.650 1.00 90.62 828 ILE A N 1
ATOM 6425 C CA . ILE A 1 828 ? 24.685 16.463 -16.592 1.00 90.62 828 ILE A CA 1
ATOM 6426 C C . ILE A 1 828 ? 24.850 17.172 -15.240 1.00 90.62 828 ILE A C 1
ATOM 6428 O O . ILE A 1 828 ? 23.860 17.388 -14.539 1.00 90.62 828 ILE A O 1
ATOM 6432 N N . ILE A 1 829 ? 26.073 17.556 -14.860 1.00 89.56 829 ILE A N 1
ATOM 6433 C CA . ILE A 1 829 ? 26.311 18.196 -13.557 1.00 89.56 829 ILE A CA 1
ATOM 6434 C C . ILE A 1 829 ? 25.765 19.627 -13.523 1.00 89.56 829 ILE A C 1
ATOM 6436 O O . ILE A 1 829 ? 25.193 20.035 -12.509 1.00 89.56 829 ILE A O 1
ATOM 6440 N N . GLU A 1 830 ? 25.842 20.361 -14.639 1.00 85.62 830 GLU A N 1
ATOM 6441 C CA . GLU A 1 830 ? 25.189 21.668 -14.787 1.00 85.62 830 GLU A CA 1
ATOM 6442 C C . GLU A 1 830 ? 23.678 21.561 -14.574 1.00 85.62 830 GLU A C 1
ATOM 6444 O O . GLU A 1 830 ? 23.081 22.380 -13.875 1.00 85.62 830 GLU A O 1
ATOM 6449 N N . ALA A 1 831 ? 23.057 20.521 -15.137 1.00 84.62 831 ALA A N 1
ATOM 6450 C CA . ALA A 1 831 ? 21.629 20.297 -14.989 1.00 84.62 831 ALA A CA 1
ATOM 6451 C C . ALA A 1 831 ? 21.237 19.993 -13.537 1.00 84.62 831 ALA A C 1
ATOM 6453 O O . ALA A 1 831 ? 20.285 20.579 -13.028 1.00 84.62 831 ALA A O 1
ATOM 6454 N N . ILE A 1 832 ? 21.981 19.116 -12.852 1.00 88.25 832 ILE A N 1
ATOM 6455 C CA . ILE A 1 832 ? 21.705 18.752 -11.454 1.00 88.25 832 ILE A CA 1
ATOM 6456 C C . ILE A 1 832 ? 21.887 19.967 -10.539 1.00 88.25 832 ILE A C 1
ATOM 6458 O O . ILE A 1 832 ? 20.990 20.296 -9.760 1.00 88.25 832 ILE A O 1
ATOM 6462 N N . THR A 1 833 ? 23.021 20.663 -10.642 1.00 85.50 833 THR A N 1
ATOM 6463 C CA . THR A 1 833 ? 23.331 21.823 -9.786 1.00 85.50 833 THR A CA 1
ATOM 6464 C C . THR A 1 833 ? 22.372 22.993 -10.026 1.00 85.50 833 THR A C 1
ATOM 6466 O O . THR A 1 833 ? 21.974 23.662 -9.070 1.00 85.50 833 THR A O 1
ATOM 6469 N N . GLY A 1 834 ? 21.890 23.170 -11.262 1.00 79.00 834 GLY A N 1
ATOM 6470 C CA . GLY A 1 834 ? 20.868 24.157 -11.626 1.00 79.00 834 GLY A CA 1
ATOM 6471 C C . GLY A 1 834 ? 19.506 23.976 -10.936 1.00 79.00 834 GLY A C 1
ATOM 6472 O O . GLY A 1 834 ? 18.703 24.909 -10.917 1.00 79.00 834 GLY A O 1
ATOM 6473 N N . THR A 1 835 ? 19.234 22.820 -10.318 1.00 78.62 835 THR A N 1
ATOM 6474 C CA . THR A 1 835 ? 17.973 22.567 -9.588 1.00 78.62 835 THR A CA 1
ATOM 6475 C C . THR A 1 835 ? 17.987 23.006 -8.121 1.00 78.62 835 THR A C 1
ATOM 6477 O O . THR A 1 835 ? 16.942 22.978 -7.467 1.00 78.62 835 THR A O 1
ATOM 6480 N N . ALA A 1 836 ? 19.130 23.451 -7.585 1.00 81.50 836 ALA A N 1
ATOM 6481 C CA . ALA A 1 836 ? 19.297 23.725 -6.154 1.00 81.50 836 ALA A CA 1
ATOM 6482 C C . ALA A 1 836 ? 18.273 24.732 -5.593 1.00 81.50 836 ALA A C 1
ATOM 6484 O O . ALA A 1 836 ? 17.656 24.474 -4.558 1.00 81.50 836 ALA A O 1
ATOM 6485 N N . GLY A 1 837 ? 18.027 25.844 -6.298 1.00 75.12 837 GLY A N 1
ATOM 6486 C CA . GLY A 1 837 ? 17.028 26.842 -5.887 1.00 75.12 837 GLY A CA 1
ATOM 6487 C C . GLY A 1 837 ? 15.599 26.285 -5.868 1.00 75.12 837 GLY A C 1
ATOM 6488 O O . GLY A 1 837 ? 14.808 26.599 -4.980 1.00 75.12 837 GLY A O 1
ATOM 6489 N N . THR A 1 838 ? 15.280 25.383 -6.799 1.00 72.12 838 THR A N 1
ATOM 6490 C CA . THR A 1 838 ? 13.976 24.710 -6.883 1.00 72.12 838 THR A CA 1
ATOM 6491 C C . THR A 1 838 ? 13.767 23.751 -5.722 1.00 72.12 838 THR A C 1
ATOM 6493 O O . THR A 1 838 ? 12.708 23.759 -5.099 1.00 72.12 838 THR A O 1
ATOM 6496 N N . ILE A 1 839 ? 14.783 22.948 -5.403 1.00 81.69 839 ILE A N 1
ATOM 6497 C CA . ILE A 1 839 ? 14.738 22.009 -4.279 1.00 81.69 839 ILE A CA 1
ATOM 6498 C C . ILE A 1 839 ? 14.607 22.782 -2.965 1.00 81.69 839 ILE A C 1
ATOM 6500 O O . ILE A 1 839 ? 13.755 22.440 -2.149 1.00 81.69 839 ILE A O 1
ATOM 6504 N N . ALA A 1 840 ? 15.373 23.864 -2.787 1.00 82.50 840 ALA A N 1
ATOM 6505 C CA . ALA A 1 840 ? 15.274 24.726 -1.609 1.00 82.50 840 ALA A CA 1
ATOM 6506 C C . ALA A 1 840 ? 13.863 25.310 -1.439 1.00 82.50 840 ALA A C 1
ATOM 6508 O O . ALA A 1 840 ? 13.319 25.321 -0.334 1.00 82.50 840 ALA A O 1
ATOM 6509 N N . MET A 1 841 ? 13.236 25.742 -2.535 1.00 77.88 841 MET A N 1
ATOM 6510 C CA . MET A 1 841 ? 11.854 26.207 -2.504 1.00 77.88 841 MET A CA 1
ATOM 6511 C C . MET A 1 841 ? 10.874 25.089 -2.132 1.00 77.88 841 MET A C 1
ATOM 6513 O O . MET A 1 841 ? 10.015 25.300 -1.281 1.00 77.88 841 MET A O 1
ATOM 6517 N N . LEU A 1 842 ? 10.989 23.905 -2.744 1.00 77.50 842 LEU A N 1
ATOM 6518 C CA . LEU A 1 842 ? 10.114 22.768 -2.442 1.00 77.50 842 LEU A CA 1
ATOM 6519 C C . LEU A 1 842 ? 10.223 22.365 -0.971 1.00 77.50 842 LEU A C 1
ATOM 6521 O O . LEU A 1 842 ? 9.199 22.147 -0.330 1.00 77.50 842 LEU A O 1
ATOM 6525 N N . VAL A 1 843 ? 11.439 22.340 -0.417 1.00 86.50 843 VAL A N 1
ATOM 6526 C CA . VAL A 1 843 ? 11.667 22.118 1.018 1.00 86.50 843 VAL A CA 1
ATOM 6527 C C . VAL A 1 843 ? 10.888 23.145 1.838 1.00 86.50 843 VAL A C 1
ATOM 6529 O O . VAL A 1 843 ? 10.159 22.768 2.752 1.00 86.50 843 VAL A O 1
ATOM 6532 N N . ALA A 1 844 ? 10.986 24.432 1.493 1.00 83.81 844 ALA A N 1
ATOM 6533 C CA . ALA A 1 844 ? 10.330 25.494 2.248 1.00 83.81 844 ALA A CA 1
ATOM 6534 C C . ALA A 1 844 ? 8.792 25.444 2.156 1.00 83.81 844 ALA A C 1
ATOM 6536 O O . ALA A 1 844 ? 8.108 25.625 3.164 1.00 83.81 844 ALA A O 1
ATOM 6537 N N . VAL A 1 845 ? 8.245 25.150 0.971 1.00 78.88 845 VAL A N 1
ATOM 6538 C CA . VAL A 1 845 ? 6.799 25.008 0.734 1.00 78.88 845 VAL A CA 1
ATOM 6539 C C . VAL A 1 845 ? 6.233 23.816 1.502 1.00 78.88 845 VAL A C 1
ATOM 6541 O O . VAL A 1 845 ? 5.245 23.966 2.219 1.00 78.88 845 VAL A O 1
ATOM 6544 N N . PHE A 1 846 ? 6.864 22.642 1.401 1.00 81.44 846 PHE A N 1
ATOM 6545 C CA . PHE A 1 846 ? 6.399 21.440 2.097 1.00 81.44 846 PHE A CA 1
ATOM 6546 C C . PHE A 1 846 ? 6.573 21.551 3.616 1.00 81.44 846 PHE A C 1
ATOM 6548 O O . PHE A 1 846 ? 5.696 21.120 4.362 1.00 81.44 846 PHE A O 1
ATOM 6555 N N . ALA A 1 847 ? 7.634 22.201 4.097 1.00 87.19 847 ALA A N 1
ATOM 6556 C CA . ALA A 1 847 ? 7.786 22.505 5.517 1.00 87.19 847 ALA A CA 1
ATOM 6557 C C . ALA A 1 847 ? 6.675 23.445 6.024 1.00 87.19 847 ALA A C 1
ATOM 6559 O O . ALA A 1 847 ? 6.077 23.190 7.072 1.00 87.19 847 ALA A O 1
ATOM 6560 N N . LEU A 1 848 ? 6.342 24.496 5.261 1.00 85.00 848 LEU A N 1
ATOM 6561 C CA . LEU A 1 848 ? 5.247 25.410 5.602 1.00 85.00 848 LEU A CA 1
ATOM 6562 C C . LEU A 1 848 ? 3.898 24.682 5.589 1.00 85.00 848 LEU A C 1
ATOM 6564 O O . LEU A 1 848 ? 3.085 24.892 6.488 1.00 85.00 848 LEU A O 1
ATOM 6568 N N . LEU A 1 849 ? 3.674 23.786 4.625 1.00 78.75 849 LEU A N 1
ATOM 6569 C CA . LEU A 1 849 ? 2.497 22.919 4.584 1.00 78.75 849 LEU A CA 1
ATOM 6570 C C . LEU A 1 849 ? 2.362 22.103 5.879 1.00 78.75 849 LEU A C 1
ATOM 6572 O O . LEU A 1 849 ? 1.289 22.095 6.482 1.00 78.75 849 LEU A O 1
ATOM 6576 N N . GLY A 1 850 ? 3.451 21.487 6.350 1.00 80.69 850 GLY A N 1
ATOM 6577 C CA . GLY A 1 850 ? 3.476 20.762 7.622 1.00 80.69 850 GLY A CA 1
ATOM 6578 C C . GLY A 1 850 ? 3.076 21.638 8.815 1.00 80.69 850 GLY A C 1
ATOM 6579 O O . GLY A 1 850 ? 2.238 21.241 9.626 1.00 80.69 850 GLY A O 1
ATOM 6580 N N . VAL A 1 851 ? 3.578 22.875 8.880 1.00 86.62 851 VAL A N 1
ATOM 6581 C CA . VAL A 1 851 ? 3.196 23.859 9.911 1.00 86.62 851 VAL A CA 1
ATOM 6582 C C . VAL A 1 851 ? 1.712 24.221 9.839 1.00 86.62 851 VAL A C 1
ATOM 6584 O O . VAL A 1 851 ? 1.048 24.305 10.873 1.00 86.62 851 VAL A O 1
ATOM 6587 N N . LEU A 1 852 ? 1.163 24.427 8.642 1.00 81.56 852 LEU A N 1
ATOM 6588 C CA . LEU A 1 852 ? -0.244 24.795 8.457 1.00 81.56 852 LEU A CA 1
ATOM 6589 C C . LEU A 1 852 ? -1.193 23.651 8.842 1.00 81.56 852 LEU A C 1
ATOM 6591 O O . LEU A 1 852 ? -2.233 23.889 9.468 1.00 81.56 852 LEU A O 1
ATOM 6595 N N . GLU A 1 853 ? -0.809 22.415 8.523 1.00 77.88 853 GLU A N 1
ATOM 6596 C CA . GLU A 1 853 ? -1.524 21.205 8.927 1.00 77.88 853 GLU A CA 1
ATOM 6597 C C . GLU A 1 853 ? -1.528 21.036 10.447 1.00 77.88 853 GLU A C 1
ATOM 6599 O O . GLU A 1 853 ? -2.587 20.868 11.055 1.00 77.88 853 GLU A O 1
ATOM 6604 N N . CYS A 1 854 ? -0.361 21.160 11.080 1.00 82.25 854 CYS A N 1
ATOM 6605 C CA . CYS A 1 854 ? -0.209 20.965 12.522 1.00 82.25 854 CYS A CA 1
ATOM 6606 C C . CYS A 1 854 ? -0.703 22.168 13.340 1.00 82.25 854 CYS A C 1
ATOM 6608 O O . CYS A 1 854 ? -1.046 22.027 14.512 1.00 82.25 854 CYS A O 1
ATOM 6610 N N . GLY A 1 855 ? -0.805 23.349 12.725 1.00 79.50 855 GLY A N 1
ATOM 6611 C CA . GLY A 1 855 ? -1.437 24.544 13.289 1.00 79.50 855 GLY A CA 1
ATOM 6612 C C . GLY A 1 855 ? -2.968 24.515 13.239 1.00 79.50 855 GLY A C 1
ATOM 6613 O O . GLY A 1 855 ? -3.633 25.400 13.784 1.00 79.50 855 GLY A O 1
ATOM 6614 N N . GLY A 1 856 ? -3.551 23.507 12.587 1.00 77.50 856 GLY A N 1
ATOM 6615 C CA . GLY A 1 856 ? -4.986 23.257 12.549 1.00 77.50 856 GLY A CA 1
ATOM 6616 C C . GLY A 1 856 ? -5.772 24.126 11.570 1.00 77.50 856 GLY A C 1
ATOM 6617 O O . GLY A 1 856 ? -6.915 24.511 11.835 1.00 77.50 856 GLY A O 1
ATOM 6618 N N . LEU A 1 857 ? -5.144 24.595 10.484 1.00 79.56 857 LEU A N 1
ATOM 6619 C CA . LEU A 1 857 ? -5.812 25.430 9.471 1.00 79.56 857 LEU A CA 1
ATOM 6620 C C . LEU A 1 857 ? -7.041 24.721 8.882 1.00 79.56 857 LEU A C 1
ATOM 6622 O O . LEU A 1 857 ? -8.049 25.359 8.585 1.00 79.56 857 LEU A O 1
ATOM 6626 N N . PHE A 1 858 ? -6.969 23.397 8.775 1.00 74.00 858 PHE A N 1
ATOM 6627 C CA . PHE A 1 858 ? -8.015 22.579 8.179 1.00 74.00 858 PHE A CA 1
ATOM 6628 C C . PHE A 1 858 ? -9.305 22.644 9.004 1.00 74.00 858 PHE A C 1
ATOM 6630 O O . PHE A 1 858 ? -10.381 22.776 8.428 1.00 74.00 858 PHE A O 1
ATOM 6637 N N . GLU A 1 859 ? -9.220 22.662 10.340 1.00 76.44 859 GLU A N 1
ATOM 6638 C CA . GLU A 1 859 ? -10.411 22.787 11.191 1.00 76.44 859 GLU A CA 1
ATOM 6639 C C . GLU A 1 859 ? -11.072 24.171 11.088 1.00 76.44 859 GLU A C 1
ATOM 6641 O O . GLU A 1 859 ? -12.296 24.272 11.166 1.00 76.44 859 GLU A O 1
ATOM 6646 N N . ASP A 1 860 ? -10.296 25.238 10.868 1.00 78.75 860 ASP A N 1
ATOM 6647 C CA . ASP A 1 860 ? -10.853 26.581 10.655 1.00 78.75 860 ASP A CA 1
ATOM 6648 C C . ASP A 1 860 ? -11.628 26.668 9.329 1.00 78.75 860 ASP A C 1
ATOM 6650 O O . ASP A 1 860 ? -12.715 27.249 9.289 1.00 78.75 860 ASP A O 1
ATOM 6654 N N . VAL A 1 861 ? -11.104 26.057 8.258 1.00 76.75 861 VAL A N 1
ATOM 6655 C CA . VAL A 1 861 ? -11.789 25.984 6.954 1.00 76.75 861 VAL A CA 1
ATOM 6656 C C . VAL A 1 861 ? -13.052 25.124 7.045 1.00 76.75 861 VAL A C 1
ATOM 6658 O O . VAL A 1 861 ? -14.090 25.503 6.503 1.00 76.75 861 VAL A O 1
ATOM 6661 N N . ARG A 1 862 ? -13.006 24.016 7.794 1.00 71.69 862 ARG A N 1
ATOM 6662 C CA . ARG A 1 862 ? -14.183 23.180 8.076 1.00 71.69 862 ARG A CA 1
ATOM 6663 C C . ARG A 1 862 ? -15.286 23.969 8.794 1.00 71.69 862 ARG A C 1
ATOM 6665 O O . ARG A 1 862 ? -16.422 24.000 8.327 1.00 71.69 862 ARG A O 1
ATOM 6672 N N . GLY A 1 863 ? -14.943 24.703 9.854 1.00 76.12 863 GLY A N 1
ATOM 6673 C CA . GLY A 1 863 ? -15.906 25.539 10.582 1.00 76.12 863 GLY A CA 1
ATOM 6674 C C . GLY A 1 863 ? -16.465 26.713 9.765 1.00 76.12 863 GLY A C 1
ATOM 6675 O O . GLY A 1 863 ? -17.565 27.192 10.043 1.00 76.12 863 GLY A O 1
ATOM 6676 N N . PHE A 1 864 ? -15.737 27.191 8.751 1.00 76.88 864 PHE A N 1
ATOM 6677 C CA . PHE A 1 864 ? -16.271 28.137 7.769 1.00 76.88 864 PHE A CA 1
ATOM 6678 C C . PHE A 1 864 ? -17.309 27.462 6.861 1.00 76.88 864 PHE A C 1
ATOM 6680 O O . PHE A 1 864 ? -18.412 27.983 6.702 1.00 76.88 864 PHE A O 1
ATOM 6687 N N . LEU A 1 865 ? -16.985 26.287 6.319 1.00 76.44 865 LEU A N 1
ATOM 6688 C CA . LEU A 1 865 ? -17.829 25.539 5.387 1.00 76.44 865 LEU A CA 1
ATOM 6689 C C . LEU A 1 865 ? -19.214 25.212 5.988 1.00 76.44 865 LEU A C 1
ATOM 6691 O O . LEU A 1 865 ? -20.238 25.477 5.356 1.00 76.44 865 LEU A O 1
ATOM 6695 N N . GLU A 1 866 ? -19.262 24.770 7.248 1.00 77.31 866 GLU A N 1
ATOM 6696 C CA . GLU A 1 866 ? -20.509 24.473 7.979 1.00 77.31 866 GLU A CA 1
ATOM 6697 C C . GLU A 1 866 ? -21.439 25.689 8.150 1.00 77.31 866 GLU A C 1
ATOM 6699 O O . GLU A 1 866 ? -22.662 25.554 8.169 1.00 77.31 866 GLU A O 1
ATOM 6704 N N . ARG A 1 867 ? -20.890 26.907 8.263 1.00 80.62 867 ARG A N 1
ATOM 6705 C CA . ARG A 1 867 ? -21.697 28.124 8.482 1.00 80.62 867 ARG A CA 1
ATOM 6706 C C . ARG A 1 867 ? -22.461 28.561 7.231 1.00 80.62 867 ARG A C 1
ATOM 6708 O O . ARG A 1 867 ? -23.545 29.139 7.356 1.00 80.62 867 ARG A O 1
ATOM 6715 N N . PHE A 1 868 ? -21.895 28.309 6.050 1.00 78.44 868 PHE A N 1
ATOM 6716 C CA . PHE A 1 868 ? -22.416 28.775 4.759 1.00 78.44 868 PHE A CA 1
ATOM 6717 C C . PHE A 1 868 ? -23.200 27.698 3.986 1.00 78.44 868 PHE A C 1
ATOM 6719 O O . PHE A 1 868 ? -24.047 28.033 3.148 1.00 78.44 868 PHE A O 1
ATOM 6726 N N . ALA A 1 869 ? -22.985 26.416 4.283 1.00 78.62 869 ALA A N 1
ATOM 6727 C CA . ALA A 1 869 ? -23.651 25.296 3.621 1.00 78.62 869 ALA A CA 1
ATOM 6728 C C . ALA A 1 869 ? -25.056 25.019 4.198 1.00 78.62 869 ALA A C 1
ATOM 6730 O O . ALA A 1 869 ? -25.245 24.138 5.031 1.00 78.62 869 ALA A O 1
ATOM 6731 N N . LYS A 1 870 ? -26.060 25.802 3.772 1.00 77.50 870 LYS A N 1
ATOM 6732 C CA . LYS A 1 870 ? -27.465 25.671 4.221 1.00 77.50 870 LYS A CA 1
ATOM 6733 C C . LYS A 1 870 ? -28.453 25.315 3.107 1.00 77.50 870 LYS A C 1
ATOM 6735 O O . LYS A 1 870 ? -29.519 24.786 3.394 1.00 77.50 870 LYS A O 1
ATOM 6740 N N . LYS A 1 871 ? -28.152 25.658 1.852 1.00 82.81 871 LYS A N 1
ATOM 6741 C CA . LYS A 1 871 ? -28.996 25.411 0.668 1.00 82.81 871 LYS A CA 1
ATOM 6742 C C . LYS A 1 871 ? -28.122 24.868 -0.456 1.00 82.81 871 LYS A C 1
ATOM 6744 O O . LYS A 1 871 ? -26.970 25.265 -0.534 1.00 82.81 871 LYS A O 1
ATOM 6749 N N . GLU A 1 872 ? -28.681 24.098 -1.388 1.00 82.38 872 GLU A N 1
ATOM 6750 C CA . GLU A 1 872 ? -27.952 23.492 -2.521 1.00 82.38 872 GLU A CA 1
ATOM 6751 C C . GLU A 1 872 ? -26.951 24.461 -3.196 1.00 82.38 872 GLU A C 1
ATOM 6753 O O . GLU A 1 872 ? -25.758 24.179 -3.267 1.00 82.38 872 GLU A O 1
ATOM 6758 N N . ARG A 1 873 ? -27.394 25.672 -3.583 1.00 85.19 873 ARG A N 1
ATOM 6759 C CA . ARG A 1 873 ? -26.516 26.696 -4.195 1.00 85.19 873 ARG A CA 1
ATOM 6760 C C . ARG A 1 873 ? -25.418 27.201 -3.260 1.00 85.19 873 ARG A C 1
ATOM 6762 O O . ARG A 1 873 ? -24.299 27.447 -3.701 1.00 85.19 873 ARG A O 1
ATOM 6769 N N . SER A 1 874 ? -25.758 27.427 -1.991 1.00 85.69 874 SER A N 1
ATOM 6770 C CA . SER A 1 874 ? -24.808 27.966 -1.017 1.00 85.69 874 SER A CA 1
ATOM 6771 C C . SER A 1 874 ? -23.791 26.906 -0.604 1.00 85.69 874 SER A C 1
ATOM 6773 O O . SER A 1 874 ? -22.644 27.246 -0.349 1.00 85.69 874 SER A O 1
ATOM 6775 N N . THR A 1 875 ? -24.184 25.632 -0.621 1.00 86.88 875 THR A N 1
ATOM 6776 C CA . THR A 1 875 ? -23.309 24.484 -0.408 1.00 86.88 875 THR A CA 1
ATOM 6777 C C . THR A 1 875 ? -22.345 24.298 -1.574 1.00 86.88 875 THR A C 1
ATOM 6779 O O . THR A 1 875 ? -21.147 24.218 -1.332 1.00 86.88 875 THR A O 1
ATOM 6782 N N . GLU A 1 876 ? -22.811 24.327 -2.831 1.00 89.81 876 GLU A N 1
ATOM 6783 C CA . GLU A 1 876 ? -21.913 24.292 -3.999 1.00 89.81 876 GLU A CA 1
ATOM 6784 C C . GLU A 1 876 ? -20.886 25.441 -3.952 1.00 89.81 876 GLU A C 1
ATOM 6786 O O . GLU A 1 876 ? -19.690 25.212 -4.119 1.00 89.81 876 GLU A O 1
ATOM 6791 N N . ALA A 1 877 ? -21.331 26.671 -3.662 1.00 88.94 877 ALA A N 1
ATOM 6792 C CA . ALA A 1 877 ? -20.442 27.827 -3.537 1.00 88.94 877 ALA A CA 1
ATOM 6793 C C . ALA A 1 877 ? -19.447 27.685 -2.373 1.00 88.94 877 ALA A C 1
ATOM 6795 O O . ALA A 1 877 ? -18.279 28.047 -2.510 1.00 88.94 877 ALA A O 1
ATOM 6796 N N . ALA A 1 878 ? -19.896 27.146 -1.238 1.00 87.62 878 ALA A N 1
ATOM 6797 C CA . ALA A 1 878 ? -19.041 26.933 -0.083 1.00 87.62 878 ALA A CA 1
ATOM 6798 C C . ALA A 1 878 ? -17.974 25.862 -0.366 1.00 87.62 878 ALA A C 1
ATOM 6800 O O . ALA A 1 878 ? -16.823 26.095 -0.013 1.00 87.62 878 ALA A O 1
ATOM 6801 N N . ILE A 1 879 ? -18.313 24.774 -1.078 1.00 89.62 879 ILE A N 1
ATOM 6802 C CA . ILE A 1 879 ? -17.357 23.747 -1.539 1.00 89.62 879 ILE A CA 1
ATOM 6803 C C . ILE A 1 879 ? -16.274 24.382 -2.415 1.00 89.62 879 ILE A C 1
ATOM 6805 O O . ILE A 1 879 ? -15.086 24.180 -2.156 1.00 89.62 879 ILE A O 1
ATOM 6809 N N . ILE A 1 880 ? -16.671 25.178 -3.417 1.00 90.56 880 ILE A N 1
ATOM 6810 C CA . ILE A 1 880 ? -15.725 25.870 -4.304 1.00 90.56 880 ILE A CA 1
ATOM 6811 C C . ILE A 1 880 ? -14.802 26.784 -3.489 1.00 90.56 880 ILE A C 1
ATOM 6813 O O . ILE A 1 880 ? -13.583 26.752 -3.638 1.00 90.56 880 ILE A O 1
ATOM 6817 N N . LEU A 1 881 ? -15.358 27.594 -2.588 1.00 88.38 881 LEU A N 1
ATOM 6818 C CA . LEU A 1 881 ? -14.550 28.536 -1.821 1.00 88.38 881 LEU A CA 1
ATOM 6819 C C . LEU A 1 881 ? -13.593 27.815 -0.859 1.00 88.38 881 LEU A C 1
ATOM 6821 O O . LEU A 1 881 ? -12.413 28.150 -0.800 1.00 88.38 881 LEU A O 1
ATOM 6825 N N . SER A 1 882 ? -14.073 26.816 -0.114 1.00 87.06 882 SER A N 1
ATOM 6826 C CA . SER A 1 882 ? -13.268 26.128 0.897 1.00 87.06 882 SER A CA 1
ATOM 6827 C C . SER A 1 882 ? -12.176 25.265 0.279 1.00 87.06 882 SER A C 1
ATOM 6829 O O . SER A 1 882 ? -11.031 25.334 0.721 1.00 87.06 882 SER A O 1
ATOM 6831 N N . VAL A 1 883 ? -12.507 24.476 -0.752 1.00 88.62 883 VAL A N 1
ATOM 6832 C CA . VAL A 1 883 ? -11.525 23.632 -1.447 1.00 88.62 883 VAL A CA 1
ATOM 6833 C C . VAL A 1 883 ? -10.539 24.507 -2.209 1.00 88.62 883 VAL A C 1
ATOM 6835 O O . VAL A 1 883 ? -9.344 24.228 -2.175 1.00 88.62 883 VAL A O 1
ATOM 6838 N N . GLY A 1 884 ? -11.000 25.602 -2.821 1.00 88.75 884 GLY A N 1
ATOM 6839 C CA . GLY A 1 884 ? -10.146 26.549 -3.533 1.00 88.75 884 GLY A CA 1
ATOM 6840 C C . GLY A 1 884 ? -9.137 27.228 -2.612 1.00 88.75 884 GLY A C 1
ATOM 6841 O O . GLY A 1 884 ? -7.934 27.112 -2.836 1.00 88.75 884 GLY A O 1
ATOM 6842 N N . ILE A 1 885 ? -9.607 27.855 -1.525 1.00 84.94 885 ILE A N 1
ATOM 6843 C CA . ILE A 1 885 ? -8.738 28.493 -0.520 1.00 84.94 885 ILE A CA 1
ATOM 6844 C C . ILE A 1 885 ? -7.743 27.478 0.036 1.00 84.94 885 ILE A C 1
ATOM 6846 O O . ILE A 1 885 ? -6.545 27.756 0.098 1.00 84.94 885 ILE A O 1
ATOM 6850 N N . LEU A 1 886 ? -8.217 26.289 0.417 1.00 83.00 886 LEU A N 1
ATOM 6851 C CA . LEU A 1 886 ? -7.341 25.288 1.001 1.00 83.00 886 LEU A CA 1
ATOM 6852 C C . LEU A 1 886 ? -6.299 24.784 -0.004 1.00 83.00 886 LEU A C 1
ATOM 6854 O O . LEU A 1 886 ? -5.144 24.616 0.372 1.00 83.00 886 LEU A O 1
ATOM 6858 N N . SER A 1 887 ? -6.662 24.620 -1.277 1.00 85.19 887 SER A N 1
ATOM 6859 C CA . SER A 1 887 ? -5.734 24.223 -2.348 1.00 85.19 887 SER A CA 1
ATOM 6860 C C . SER A 1 887 ? -4.685 25.300 -2.641 1.00 85.19 887 SER A C 1
ATOM 6862 O O . SER A 1 887 ? -3.530 24.970 -2.896 1.00 85.19 887 SER A O 1
ATOM 6864 N N . MET A 1 888 ? -5.042 26.589 -2.569 1.00 81.88 888 MET A N 1
ATOM 6865 C CA . MET A 1 888 ? -4.076 27.692 -2.716 1.00 81.88 888 MET A CA 1
ATOM 6866 C C . MET A 1 888 ? -3.100 27.762 -1.547 1.00 81.88 888 MET A C 1
ATOM 6868 O O . MET A 1 888 ? -1.924 28.054 -1.741 1.00 81.88 888 MET A O 1
ATOM 6872 N N . VAL A 1 889 ? -3.598 27.541 -0.329 1.00 76.06 889 VAL A N 1
ATOM 6873 C CA . VAL A 1 889 ? -2.791 27.650 0.890 1.00 76.06 889 VAL A CA 1
ATOM 6874 C C . VAL A 1 889 ? -1.880 26.439 1.062 1.00 76.06 889 VAL A C 1
ATOM 6876 O O . VAL A 1 889 ? -0.719 26.592 1.426 1.00 76.06 889 VAL A O 1
ATOM 6879 N N . THR A 1 890 ? -2.387 25.239 0.784 1.00 71.75 890 THR A N 1
ATOM 6880 C CA . THR A 1 890 ? -1.585 24.010 0.843 1.00 71.75 890 THR A CA 1
ATOM 6881 C C . THR A 1 890 ? -0.655 23.863 -0.358 1.00 71.75 890 THR A C 1
ATOM 6883 O O . THR A 1 890 ? 0.361 23.183 -0.262 1.00 71.75 890 THR A O 1
ATOM 6886 N N . GLY A 1 891 ? -0.999 24.472 -1.496 1.00 73.62 891 GLY A N 1
ATOM 6887 C CA . GLY A 1 891 ? -0.262 24.322 -2.748 1.00 73.62 891 GLY A CA 1
ATOM 6888 C C . GLY A 1 891 ? -0.341 22.916 -3.351 1.00 73.62 891 GLY A C 1
ATOM 6889 O O . GLY A 1 891 ? 0.374 22.652 -4.313 1.00 73.62 891 GLY A O 1
ATOM 6890 N N . VAL A 1 892 ? -1.185 22.031 -2.800 1.00 74.00 892 VAL A N 1
ATOM 6891 C CA . VAL A 1 892 ? -1.354 20.637 -3.229 1.00 74.00 892 VAL A CA 1
ATOM 6892 C C . VAL A 1 892 ? -2.841 20.287 -3.264 1.00 74.00 892 VAL A C 1
ATOM 6894 O O . VAL A 1 892 ? -3.521 20.252 -2.237 1.00 74.00 892 VAL A O 1
ATOM 6897 N N . ILE A 1 893 ? -3.348 19.985 -4.458 1.00 84.44 893 ILE A N 1
ATOM 6898 C CA . ILE A 1 893 ? -4.783 19.784 -4.706 1.00 84.44 893 ILE A CA 1
ATOM 6899 C C . ILE A 1 893 ? -5.330 18.558 -3.963 1.00 84.44 893 ILE A C 1
ATOM 6901 O O . ILE A 1 893 ? -6.363 18.637 -3.298 1.00 84.44 893 ILE A O 1
ATOM 6905 N N . SER A 1 894 ? -4.629 17.425 -4.040 1.00 78.00 894 SER A N 1
ATOM 6906 C CA . SER A 1 894 ? -5.075 16.159 -3.443 1.00 78.00 894 SER A CA 1
ATOM 6907 C C . SER A 1 894 ? -5.220 16.247 -1.921 1.00 78.00 894 SER A C 1
ATOM 6909 O O . SER A 1 894 ? -6.200 15.747 -1.371 1.00 78.00 894 SER A O 1
ATOM 6911 N N . VAL A 1 895 ? -4.311 16.957 -1.243 1.00 73.25 895 VAL A N 1
ATOM 6912 C CA . VAL A 1 895 ? -4.374 17.192 0.209 1.00 73.25 895 VAL A CA 1
ATOM 6913 C C . VAL A 1 895 ? -5.642 17.958 0.577 1.00 73.25 895 VAL A C 1
ATOM 6915 O O . VAL A 1 895 ? -6.340 17.567 1.510 1.00 73.25 895 VAL A O 1
ATOM 6918 N N . ALA A 1 896 ? -5.982 19.013 -0.167 1.00 81.50 896 ALA A N 1
ATOM 6919 C CA . ALA A 1 896 ? -7.185 19.799 0.090 1.00 81.50 896 ALA A CA 1
ATOM 6920 C C . ALA A 1 896 ? -8.479 19.001 -0.159 1.00 81.50 896 ALA A C 1
ATOM 6922 O O . ALA A 1 896 ? -9.417 19.096 0.637 1.00 81.50 896 ALA A O 1
ATOM 6923 N N . ILE A 1 897 ? -8.517 18.188 -1.224 1.00 84.62 897 ILE A N 1
ATOM 6924 C CA . ILE A 1 897 ? -9.657 17.317 -1.549 1.00 84.62 897 ILE A CA 1
ATOM 6925 C C . ILE A 1 897 ? -9.874 16.286 -0.439 1.00 84.62 897 ILE A C 1
ATOM 6927 O O . ILE A 1 897 ? -10.984 16.173 0.074 1.00 84.62 897 ILE A O 1
ATOM 6931 N N . VAL A 1 898 ? -8.827 15.574 -0.020 1.00 77.06 898 VAL A N 1
ATOM 6932 C CA . VAL A 1 898 ? -8.933 14.563 1.044 1.00 77.06 898 VAL A CA 1
ATOM 6933 C C . VAL A 1 898 ? -9.271 15.212 2.388 1.00 77.06 898 VAL A C 1
ATOM 6935 O O . VAL A 1 898 ? -10.137 14.726 3.109 1.00 77.06 898 VAL A O 1
ATOM 6938 N N . ALA A 1 899 ? -8.660 16.354 2.714 1.00 73.56 899 ALA A N 1
ATOM 6939 C CA . ALA A 1 899 ? -8.892 17.042 3.982 1.00 73.56 899 ALA A CA 1
ATOM 6940 C C . ALA A 1 899 ? -10.330 17.555 4.155 1.00 73.56 899 ALA A C 1
ATOM 6942 O O . ALA A 1 899 ? -10.801 17.659 5.292 1.00 73.56 899 ALA A O 1
ATOM 6943 N N . LEU A 1 900 ? -11.023 17.899 3.068 1.00 82.56 900 LEU A N 1
ATOM 6944 C CA . LEU A 1 900 ? -12.407 18.383 3.104 1.00 82.56 900 LEU A CA 1
ATOM 6945 C C . LEU A 1 900 ? -13.430 17.346 2.625 1.00 82.56 900 LEU A C 1
ATOM 6947 O O . LEU A 1 900 ? -14.621 17.601 2.761 1.00 82.56 900 LEU A O 1
ATOM 6951 N N . GLY A 1 901 ? -12.992 16.194 2.116 1.00 81.94 901 GLY A N 1
ATOM 6952 C CA . GLY A 1 901 ? -13.830 15.187 1.464 1.00 81.94 901 GLY A CA 1
ATOM 6953 C C . GLY A 1 901 ? -15.056 14.770 2.265 1.00 81.94 901 GLY A C 1
ATOM 6954 O O . GLY A 1 901 ? -16.179 14.955 1.793 1.00 81.94 901 GLY A O 1
ATOM 6955 N N . ASP A 1 902 ? -14.850 14.294 3.493 1.00 77.19 902 ASP A N 1
ATOM 6956 C CA . ASP A 1 902 ? -15.948 13.834 4.353 1.00 77.19 902 ASP A CA 1
ATOM 6957 C C . ASP A 1 902 ? -16.927 14.964 4.681 1.00 77.19 902 ASP A C 1
ATOM 6959 O O . ASP A 1 902 ? -18.140 14.775 4.648 1.00 77.19 902 ASP A O 1
ATOM 6963 N N . LEU A 1 903 ? -16.410 16.170 4.938 1.00 79.62 903 LEU A N 1
ATOM 6964 C CA . LEU A 1 903 ? -17.253 17.317 5.262 1.00 79.62 903 LEU A CA 1
ATOM 6965 C C . LEU A 1 903 ? -18.066 17.770 4.047 1.00 79.62 903 LEU A C 1
ATOM 6967 O O . LEU A 1 903 ? -19.244 18.084 4.183 1.00 79.62 903 LEU A O 1
ATOM 6971 N N . VAL A 1 904 ? -17.456 17.790 2.858 1.00 87.00 904 VAL A N 1
ATOM 6972 C CA . VAL A 1 904 ? -18.139 18.096 1.594 1.00 87.00 904 VAL A CA 1
ATOM 6973 C C . VAL A 1 904 ? -19.223 17.059 1.296 1.00 87.00 904 VAL A C 1
ATOM 6975 O O . VAL A 1 904 ? -20.312 17.432 0.850 1.00 87.00 904 VAL A O 1
ATOM 6978 N N . ASN A 1 905 ? -18.957 15.785 1.590 1.00 85.12 905 ASN A N 1
ATOM 6979 C CA . ASN A 1 905 ? -19.950 14.726 1.484 1.00 85.12 905 ASN A CA 1
ATOM 6980 C C . ASN A 1 905 ? -21.125 15.010 2.440 1.00 85.12 905 ASN A C 1
ATOM 6982 O O . ASN A 1 905 ? -22.256 15.170 1.984 1.00 85.12 905 ASN A O 1
ATOM 6986 N N . GLU A 1 906 ? -20.855 15.217 3.730 1.00 82.94 906 GLU A N 1
ATOM 6987 C CA . GLU A 1 906 ? -21.883 15.445 4.754 1.00 82.94 906 GLU A CA 1
ATOM 6988 C C . GLU A 1 906 ? -22.779 16.660 4.449 1.00 82.94 906 GLU A C 1
ATOM 6990 O O . GLU A 1 906 ? -24.009 16.555 4.410 1.00 82.94 906 GLU A O 1
ATOM 6995 N N . ILE A 1 907 ? -22.186 17.832 4.202 1.00 84.88 907 ILE A N 1
ATOM 6996 C CA . ILE A 1 907 ? -22.954 19.058 3.926 1.00 84.88 907 ILE A CA 1
ATOM 6997 C C . ILE A 1 907 ? -23.667 18.990 2.574 1.00 84.88 907 ILE A C 1
ATOM 6999 O O . ILE A 1 907 ? -24.729 19.589 2.396 1.00 84.88 907 ILE A O 1
ATOM 7003 N N . GLY A 1 908 ? -23.066 18.296 1.605 1.00 84.94 908 GLY A N 1
ATOM 7004 C CA . GLY A 1 908 ? -23.605 18.145 0.266 1.00 84.94 908 GLY A CA 1
ATOM 7005 C C . GLY A 1 908 ? -24.826 17.237 0.262 1.00 84.94 908 GLY A C 1
ATOM 7006 O O . GLY A 1 908 ? -25.819 17.577 -0.371 1.00 84.94 908 GLY A O 1
ATOM 7007 N N . GLU A 1 909 ? -24.791 16.151 1.037 1.00 84.56 909 GLU A N 1
ATOM 7008 C CA . GLU A 1 909 ? -25.919 15.230 1.196 1.00 84.56 909 GLU A CA 1
ATOM 7009 C C . GLU A 1 909 ? -27.090 15.922 1.898 1.00 84.56 909 GLU A C 1
ATOM 7011 O O . GLU A 1 909 ? -28.206 15.929 1.380 1.00 84.56 909 GLU A O 1
ATOM 7016 N N . LYS A 1 910 ? -26.814 16.630 3.004 1.00 81.75 910 LYS A N 1
ATOM 7017 C CA . LYS A 1 910 ? -27.809 17.451 3.719 1.00 81.75 910 LYS A CA 1
ATOM 7018 C C . LYS A 1 910 ? -28.469 18.506 2.826 1.00 81.75 910 LYS A C 1
ATOM 7020 O O . LYS A 1 910 ? -29.627 18.855 3.037 1.00 81.75 910 LYS A O 1
ATOM 7025 N N . ALA A 1 911 ? -27.738 19.029 1.843 1.00 83.25 911 ALA A N 1
ATOM 7026 C CA . ALA A 1 911 ? -28.222 20.047 0.917 1.00 83.25 911 ALA A CA 1
ATOM 7027 C C . ALA A 1 911 ? -28.813 19.484 -0.392 1.00 83.25 911 ALA A C 1
ATOM 7029 O O . ALA A 1 911 ? -29.248 20.281 -1.227 1.00 83.25 911 ALA A O 1
ATOM 7030 N N . GLY A 1 912 ? -28.828 18.157 -0.581 1.00 83.38 912 GLY A N 1
ATOM 7031 C CA . GLY A 1 912 ? -29.352 17.490 -1.778 1.00 83.38 912 GLY A CA 1
ATOM 7032 C C . GLY A 1 912 ? -28.454 17.568 -3.021 1.00 83.38 912 GLY A C 1
ATOM 7033 O O . GLY A 1 912 ? -28.946 17.404 -4.133 1.00 83.38 912 GLY A O 1
ATOM 7034 N N . VAL A 1 913 ? -27.153 17.837 -2.863 1.00 86.94 913 VAL A N 1
ATOM 7035 C CA . VAL A 1 913 ? -26.188 17.893 -3.975 1.00 86.94 913 VAL A CA 1
ATOM 7036 C C . VAL A 1 913 ? -25.715 16.478 -4.316 1.00 86.94 913 VAL A C 1
ATOM 7038 O O . VAL A 1 913 ? -25.122 15.798 -3.480 1.00 86.94 913 VAL A O 1
ATOM 7041 N N . ASP A 1 914 ? -25.933 16.051 -5.562 1.00 88.50 914 ASP A N 1
ATOM 7042 C CA . ASP A 1 914 ? -25.552 14.721 -6.054 1.00 88.50 914 ASP A CA 1
ATOM 7043 C C . ASP A 1 914 ? -24.052 14.403 -5.861 1.00 88.50 914 ASP A C 1
ATOM 7045 O O . ASP A 1 914 ? -23.177 15.262 -6.006 1.00 88.50 914 ASP A O 1
ATOM 7049 N N . ARG A 1 915 ? -23.731 13.135 -5.573 1.00 89.62 915 ARG A N 1
ATOM 7050 C CA . ARG A 1 915 ? -22.356 12.694 -5.285 1.00 89.62 915 ARG A CA 1
ATOM 7051 C C . ARG A 1 915 ? -21.360 12.955 -6.416 1.00 89.62 915 ARG A C 1
ATOM 7053 O O . ARG A 1 915 ? -20.236 13.373 -6.138 1.00 89.62 915 ARG A O 1
ATOM 7060 N N . TYR A 1 916 ? -21.768 12.782 -7.675 1.00 90.12 916 TYR A N 1
ATOM 7061 C CA . TYR A 1 916 ? -20.920 13.047 -8.839 1.00 90.12 916 TYR A CA 1
ATOM 7062 C C . TYR A 1 916 ? -20.701 14.550 -9.004 1.00 90.12 916 TYR A C 1
ATOM 7064 O O . TYR A 1 916 ? -19.602 14.999 -9.330 1.00 90.12 916 TYR A O 1
ATOM 7072 N N . ARG A 1 917 ? -21.730 15.351 -8.706 1.00 91.06 917 ARG A N 1
ATOM 7073 C CA . ARG A 1 917 ? -21.641 16.814 -8.703 1.00 91.06 917 ARG A CA 1
ATOM 7074 C C . ARG A 1 917 ? -20.655 17.315 -7.646 1.00 91.06 917 ARG A C 1
ATOM 7076 O O . ARG A 1 917 ? -19.805 18.135 -7.983 1.00 91.06 917 ARG A O 1
ATOM 7083 N N . ARG A 1 918 ? -20.708 16.797 -6.414 1.00 91.81 918 ARG A N 1
ATOM 7084 C CA . ARG A 1 918 ? -19.747 17.142 -5.346 1.00 91.81 918 ARG A CA 1
ATOM 7085 C C . ARG A 1 918 ? -18.312 16.796 -5.748 1.00 91.81 918 ARG A C 1
ATOM 7087 O O . ARG A 1 918 ? -17.446 17.664 -5.672 1.00 91.81 918 ARG A O 1
ATOM 7094 N N . ALA A 1 919 ? -18.087 15.586 -6.268 1.00 90.19 919 ALA A N 1
ATOM 7095 C CA . ALA A 1 919 ? -16.768 15.136 -6.725 1.00 90.19 919 ALA A CA 1
ATOM 7096 C C . ALA A 1 919 ? -16.202 16.036 -7.837 1.00 90.19 919 ALA A C 1
ATOM 7098 O O . ALA A 1 919 ? -15.035 16.424 -7.802 1.00 90.19 919 ALA A O 1
ATOM 7099 N N . ASN A 1 920 ? -17.043 16.424 -8.801 1.00 92.19 920 ASN A N 1
ATOM 7100 C CA . ASN A 1 920 ? -16.652 17.327 -9.884 1.00 92.19 920 ASN A CA 1
ATOM 7101 C C . ASN A 1 920 ? -16.320 18.734 -9.377 1.00 92.19 920 ASN A C 1
ATOM 7103 O O . ASN A 1 920 ? -15.319 19.309 -9.794 1.00 92.19 920 ASN A O 1
ATOM 7107 N N . LEU A 1 921 ? -17.124 19.284 -8.461 1.00 92.06 921 LEU A N 1
ATOM 7108 C CA . LEU A 1 921 ? -16.876 20.614 -7.907 1.00 92.06 921 LEU A CA 1
ATOM 7109 C C . LEU A 1 921 ? -15.574 20.665 -7.109 1.00 92.06 921 LEU A C 1
ATOM 7111 O O . LEU A 1 921 ? -14.832 21.627 -7.261 1.00 92.06 921 LEU A O 1
ATOM 7115 N N . MET A 1 922 ? -15.273 19.653 -6.296 1.00 91.19 922 MET A N 1
ATOM 7116 C CA . MET A 1 922 ? -14.027 19.601 -5.524 1.00 91.19 922 MET A CA 1
ATOM 7117 C C . MET A 1 922 ? -12.789 19.599 -6.426 1.00 91.19 922 MET A C 1
ATOM 7119 O O . MET A 1 922 ? -11.895 20.421 -6.240 1.00 91.19 922 MET A O 1
ATOM 7123 N N . ASP A 1 923 ? -12.755 18.714 -7.422 1.00 90.38 923 ASP A N 1
ATOM 7124 C CA . ASP A 1 923 ? -11.574 18.541 -8.270 1.00 90.38 923 ASP A CA 1
ATOM 7125 C C . ASP A 1 923 ? -11.375 19.718 -9.238 1.00 90.38 923 ASP A C 1
ATOM 7127 O O . ASP A 1 923 ? -10.305 20.321 -9.287 1.00 90.38 923 ASP A O 1
ATOM 7131 N N . CYS A 1 924 ? -12.438 20.150 -9.934 1.00 91.50 924 CYS A N 1
ATOM 7132 C CA . CYS A 1 924 ? -12.389 21.341 -10.793 1.00 91.50 924 CYS A CA 1
ATOM 7133 C C . CYS A 1 924 ? -11.950 22.590 -10.036 1.00 91.50 924 CYS A C 1
ATOM 7135 O O . CYS A 1 924 ? -11.177 23.386 -10.560 1.00 91.50 924 CYS A O 1
ATOM 7137 N N . THR A 1 925 ? -12.401 22.747 -8.798 1.00 91.38 925 THR A N 1
ATOM 7138 C CA . THR A 1 925 ? -12.002 23.870 -7.952 1.00 91.38 925 THR A CA 1
ATOM 7139 C C . THR A 1 925 ? -10.532 23.776 -7.560 1.00 91.38 925 THR A C 1
ATOM 7141 O O . THR A 1 925 ? -9.812 24.767 -7.660 1.00 91.38 925 THR A O 1
ATOM 7144 N N . GLY A 1 926 ? -10.084 22.595 -7.130 1.00 87.50 926 GLY A N 1
ATOM 7145 C CA . GLY A 1 926 ? -8.688 22.340 -6.797 1.00 87.50 926 GLY A CA 1
ATOM 7146 C C . GLY A 1 926 ? -7.759 22.705 -7.952 1.00 87.50 926 GLY A C 1
ATOM 7147 O O . GLY A 1 926 ? -6.861 23.531 -7.778 1.00 87.50 926 GLY A O 1
ATOM 7148 N N . CYS A 1 927 ? -8.047 22.186 -9.151 1.00 86.31 927 CYS A N 1
ATOM 7149 C CA . CYS A 1 927 ? -7.302 22.515 -10.366 1.00 86.31 927 CYS A CA 1
ATOM 7150 C C . CYS A 1 927 ? -7.324 24.018 -10.671 1.00 86.31 927 CYS A C 1
ATOM 7152 O O . CYS A 1 927 ? -6.282 24.593 -10.950 1.00 86.31 927 CYS A O 1
ATOM 7154 N N . VAL A 1 928 ? -8.470 24.695 -10.578 1.00 90.62 928 VAL A N 1
ATOM 7155 C CA . VAL A 1 928 ? -8.549 26.133 -10.886 1.00 90.62 928 VAL A CA 1
ATOM 7156 C C . VAL A 1 928 ? -7.716 26.967 -9.919 1.00 90.62 928 VAL A C 1
ATOM 7158 O O . VAL A 1 928 ? -6.837 27.718 -10.330 1.00 90.62 928 VAL A O 1
ATOM 7161 N N . PHE A 1 929 ? -7.988 26.857 -8.623 1.00 90.38 929 PHE A N 1
ATOM 7162 C CA . PHE A 1 929 ? -7.404 27.767 -7.646 1.00 90.38 929 PHE A CA 1
ATOM 7163 C C . PHE A 1 929 ? -5.924 27.476 -7.404 1.00 90.38 929 PHE A C 1
ATOM 7165 O O . PHE A 1 929 ? -5.137 28.410 -7.258 1.00 90.38 929 PHE A O 1
ATOM 7172 N N . CYS A 1 930 ? -5.517 26.203 -7.417 1.00 87.81 930 CYS A N 1
ATOM 7173 C CA . CYS A 1 930 ? -4.110 25.861 -7.249 1.00 87.81 930 CYS A CA 1
ATOM 7174 C C . CYS A 1 930 ? -3.280 26.305 -8.462 1.00 87.81 930 CYS A C 1
ATOM 7176 O O . CYS A 1 930 ? -2.193 26.841 -8.279 1.00 87.81 930 CYS A O 1
ATOM 7178 N N . PHE A 1 931 ? -3.796 26.185 -9.688 1.00 89.81 931 PHE A N 1
ATOM 7179 C CA . PHE A 1 931 ? -3.071 26.602 -10.894 1.00 89.81 931 PHE A CA 1
ATOM 7180 C C . PHE A 1 931 ? -3.152 28.111 -11.202 1.00 89.81 931 PHE A C 1
ATOM 7182 O O . PHE A 1 931 ? -2.451 28.588 -12.096 1.00 89.81 931 PHE A O 1
ATOM 7189 N N . LEU A 1 932 ? -3.995 28.868 -10.490 1.00 89.50 932 LEU A N 1
ATOM 7190 C CA . LEU A 1 932 ? -4.067 30.335 -10.574 1.00 89.50 932 LEU A CA 1
ATOM 7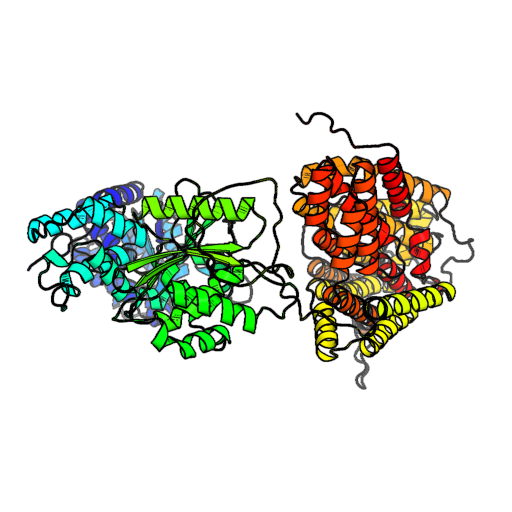191 C C . LEU A 1 932 ? -3.343 31.045 -9.422 1.00 89.50 932 LEU A C 1
ATOM 7193 O O . LEU A 1 932 ? -3.218 32.268 -9.430 1.00 89.50 932 LEU A O 1
ATOM 7197 N N . ALA A 1 933 ? -2.860 30.309 -8.424 1.00 86.00 933 ALA A N 1
ATOM 7198 C CA . ALA A 1 933 ? -2.078 30.878 -7.338 1.00 86.00 933 ALA A CA 1
ATOM 7199 C C . ALA A 1 933 ? -0.584 30.884 -7.719 1.00 86.00 933 ALA A C 1
ATOM 7201 O O . ALA A 1 933 ? 0.009 29.817 -7.875 1.00 86.00 933 ALA A O 1
ATOM 7202 N N . PRO A 1 934 ? 0.063 32.058 -7.850 1.00 80.19 934 PRO A N 1
ATOM 7203 C CA . PRO A 1 934 ? 1.410 32.163 -8.423 1.00 80.19 934 PRO A CA 1
ATOM 7204 C C . PRO A 1 934 ? 2.517 31.533 -7.568 1.00 80.19 934 PRO A C 1
ATOM 7206 O O . PRO A 1 934 ? 3.626 31.321 -8.047 1.00 80.19 934 PRO A O 1
ATOM 7209 N N . TRP A 1 935 ? 2.223 31.224 -6.308 1.00 75.56 935 TRP A N 1
ATOM 7210 C CA . TRP A 1 935 ? 3.149 30.616 -5.353 1.00 75.56 935 TRP A CA 1
ATOM 7211 C C . TRP A 1 935 ? 3.020 29.096 -5.234 1.00 75.56 935 TRP A C 1
ATOM 7213 O O . TRP A 1 935 ? 3.734 28.485 -4.440 1.00 75.56 935 TRP A O 1
ATOM 7223 N N . THR A 1 936 ? 2.097 28.471 -5.963 1.00 79.75 936 THR A N 1
ATOM 7224 C CA . THR A 1 936 ? 1.919 27.016 -5.914 1.00 79.75 936 THR A CA 1
ATOM 7225 C C . THR A 1 936 ? 2.921 26.312 -6.813 1.00 79.75 936 THR A C 1
ATOM 7227 O O . THR A 1 936 ? 3.478 26.886 -7.754 1.00 79.75 936 THR A O 1
ATOM 7230 N N . VAL A 1 937 ? 3.099 25.012 -6.575 1.00 76.81 937 VAL A N 1
ATOM 7231 C CA . VAL A 1 937 ? 3.966 24.158 -7.397 1.00 76.81 937 VAL A CA 1
ATOM 7232 C C . VAL A 1 937 ? 3.593 24.206 -8.885 1.00 76.81 937 VAL A C 1
ATOM 7234 O O . VAL A 1 937 ? 4.477 24.133 -9.735 1.00 76.81 937 VAL A O 1
ATOM 7237 N N . HIS A 1 938 ? 2.314 24.413 -9.214 1.00 84.88 938 HIS A N 1
ATOM 7238 C CA . HIS A 1 938 ? 1.824 24.452 -10.593 1.00 84.88 938 HIS A CA 1
ATOM 7239 C C . HIS A 1 938 ? 2.156 25.747 -11.342 1.00 84.88 938 HIS A C 1
ATOM 7241 O O . HIS A 1 938 ? 2.112 25.734 -12.567 1.00 84.88 938 HIS A O 1
ATOM 7247 N N . CYS A 1 939 ? 2.514 26.833 -10.650 1.00 84.88 939 CYS A N 1
ATOM 7248 C CA . CYS A 1 939 ? 3.016 28.058 -11.281 1.00 84.88 939 CYS A CA 1
ATOM 7249 C C . CYS A 1 939 ? 4.540 28.139 -11.211 1.00 84.88 939 CYS A C 1
ATOM 7251 O O . CYS A 1 939 ? 5.182 28.569 -12.169 1.00 84.88 939 CYS A O 1
ATOM 7253 N N . VAL A 1 940 ? 5.135 27.704 -10.096 1.00 78.56 940 VAL A N 1
ATOM 7254 C CA . VAL A 1 940 ? 6.567 27.914 -9.883 1.00 78.56 940 VAL A CA 1
ATOM 7255 C C . VAL A 1 940 ? 7.441 26.887 -10.600 1.00 78.56 940 VAL A C 1
ATOM 7257 O O . VAL A 1 940 ? 8.460 27.271 -11.166 1.00 78.56 940 VAL A O 1
ATOM 7260 N N . ILE A 1 941 ? 7.061 25.605 -10.634 1.00 78.19 941 ILE A N 1
ATOM 7261 C CA . ILE A 1 941 ? 7.819 24.585 -11.382 1.00 78.19 941 ILE A CA 1
ATOM 7262 C C . ILE A 1 941 ? 7.938 24.953 -12.870 1.00 78.19 941 ILE A C 1
ATOM 7264 O O . ILE A 1 941 ? 9.068 25.033 -13.356 1.00 78.19 941 ILE A O 1
ATOM 7268 N N . PRO A 1 942 ? 6.840 25.216 -13.607 1.00 86.06 942 PRO A N 1
ATOM 7269 C CA . PRO A 1 942 ? 6.950 25.527 -15.028 1.00 86.06 942 PRO A CA 1
ATOM 7270 C C . PRO A 1 942 ? 7.702 26.837 -15.283 1.00 86.06 942 PRO A C 1
ATOM 7272 O O . PRO A 1 942 ? 8.527 26.888 -16.191 1.00 86.06 942 PRO A O 1
ATOM 7275 N N . ALA A 1 943 ? 7.497 27.863 -14.448 1.00 83.12 943 ALA A N 1
ATOM 7276 C CA . ALA A 1 943 ? 8.268 29.103 -14.495 1.00 83.12 943 ALA A CA 1
ATOM 7277 C C . ALA A 1 943 ? 9.774 28.851 -14.308 1.00 83.12 943 ALA A C 1
ATOM 7279 O O . ALA A 1 943 ? 10.585 29.320 -15.100 1.00 83.12 943 ALA A O 1
ATOM 7280 N N . GLN A 1 944 ? 10.172 28.035 -13.331 1.00 75.44 944 GLN A N 1
ATOM 7281 C CA . GLN A 1 944 ? 11.579 27.703 -13.105 1.00 75.44 944 GLN A CA 1
ATOM 7282 C C . GLN A 1 944 ? 12.216 26.989 -14.291 1.00 75.44 944 GLN A C 1
ATOM 7284 O O . GLN A 1 944 ? 13.360 27.263 -14.650 1.00 75.44 944 GLN A O 1
ATOM 7289 N N . GLN A 1 945 ? 11.481 26.067 -14.906 1.00 78.38 945 GLN A N 1
ATOM 7290 C CA . GLN A 1 945 ? 11.984 25.326 -16.052 1.00 78.38 945 GLN A CA 1
ATOM 7291 C C . GLN A 1 945 ? 12.226 26.219 -17.270 1.00 78.38 945 GLN A C 1
ATOM 7293 O O . GLN A 1 945 ? 12.912 25.789 -18.185 1.00 78.38 945 GLN A O 1
ATOM 7298 N N . THR A 1 946 ? 11.728 27.457 -17.304 1.00 79.56 946 THR A N 1
ATOM 7299 C CA . THR A 1 946 ? 12.097 28.400 -18.372 1.00 79.56 946 THR A CA 1
ATOM 7300 C C . THR A 1 946 ? 13.500 28.977 -18.204 1.00 79.56 946 THR A C 1
ATOM 7302 O O . THR A 1 946 ? 14.179 29.223 -19.197 1.00 79.56 946 THR A O 1
ATOM 7305 N N . VAL A 1 947 ? 13.978 29.111 -16.961 1.00 72.69 947 VAL A N 1
ATOM 7306 C CA . VAL A 1 947 ? 15.297 29.686 -16.640 1.00 72.69 947 VAL A CA 1
ATOM 7307 C C . VAL A 1 947 ? 16.430 28.859 -17.250 1.00 72.69 947 VAL A C 1
ATOM 7309 O O . VAL A 1 947 ? 17.450 29.412 -17.651 1.00 72.69 947 VAL A O 1
ATOM 7312 N N . GLN A 1 948 ? 16.238 27.543 -17.399 1.00 69.94 948 GLN A N 1
ATOM 7313 C CA . GLN A 1 948 ? 17.239 26.656 -18.003 1.00 69.94 948 GLN A CA 1
ATOM 7314 C C . GLN A 1 948 ? 17.532 26.977 -19.483 1.00 69.94 948 GLN A C 1
ATOM 7316 O O . GLN A 1 948 ? 18.536 26.507 -20.014 1.00 69.94 948 GLN A O 1
ATOM 7321 N N . PHE A 1 949 ? 16.683 27.778 -20.140 1.00 72.00 949 PHE A N 1
ATOM 7322 C CA . PHE A 1 949 ? 16.873 28.231 -21.521 1.00 72.00 949 PHE A CA 1
ATOM 7323 C C . PHE A 1 949 ? 17.476 29.641 -21.626 1.00 72.00 949 PHE A C 1
ATOM 7325 O O . PHE A 1 949 ? 17.731 30.097 -22.736 1.00 72.00 949 PHE A O 1
ATOM 7332 N N . GLY A 1 950 ? 17.736 30.316 -20.499 1.00 67.38 950 GLY A N 1
ATOM 7333 C CA . GLY A 1 950 ? 18.346 31.648 -20.427 1.00 67.38 950 GLY A CA 1
ATOM 7334 C C . GLY A 1 950 ? 17.459 32.689 -19.735 1.00 67.38 950 GLY A C 1
ATOM 7335 O O . GLY A 1 950 ? 16.233 32.619 -19.793 1.00 67.38 950 GLY A O 1
ATOM 7336 N N . GLU A 1 951 ? 18.080 33.690 -19.098 1.00 67.00 951 GLU A N 1
ATOM 7337 C CA . GLU A 1 951 ? 17.362 34.723 -18.328 1.00 67.00 951 GLU A CA 1
ATOM 7338 C C . GLU A 1 951 ? 16.387 35.552 -19.178 1.00 67.00 951 GLU A C 1
ATOM 7340 O O . GLU A 1 951 ? 15.326 35.927 -18.693 1.00 67.00 951 GLU A O 1
ATOM 7345 N N . GLY A 1 952 ? 16.692 35.779 -20.461 1.00 67.88 952 GLY A N 1
ATOM 7346 C CA . GLY A 1 952 ? 15.813 36.515 -21.382 1.00 67.88 952 GLY A CA 1
ATOM 7347 C C . GLY A 1 952 ? 14.509 35.792 -21.746 1.00 67.88 952 GLY A C 1
ATOM 7348 O O . GLY A 1 952 ? 13.601 36.417 -22.286 1.00 67.88 952 GLY A O 1
ATOM 7349 N N . PHE A 1 953 ? 14.402 34.496 -21.442 1.00 74.38 953 PHE A N 1
ATOM 7350 C CA . PHE A 1 953 ? 13.195 33.688 -21.654 1.00 74.38 953 PHE A CA 1
ATOM 7351 C C . PHE A 1 953 ? 12.541 33.267 -20.337 1.00 74.38 953 PHE A C 1
ATOM 7353 O O . PHE A 1 953 ? 11.558 32.523 -20.349 1.00 74.38 953 PHE A O 1
ATOM 7360 N N . ALA A 1 954 ? 13.089 33.718 -19.205 1.00 78.06 954 ALA A N 1
ATOM 7361 C CA . ALA A 1 954 ? 12.581 33.377 -17.894 1.00 78.06 954 ALA A CA 1
ATOM 7362 C C . ALA A 1 954 ? 11.189 33.985 -17.689 1.00 78.06 954 ALA A C 1
ATOM 7364 O O . ALA A 1 954 ? 10.987 35.194 -17.773 1.00 78.06 954 ALA A O 1
ATOM 7365 N N . VAL A 1 955 ? 10.223 33.129 -17.380 1.00 83.81 955 VAL A N 1
ATOM 7366 C CA . VAL A 1 955 ? 8.851 33.523 -17.079 1.00 83.81 955 VAL A CA 1
ATOM 7367 C C . VAL A 1 955 ? 8.709 33.644 -15.568 1.00 83.81 955 VAL A C 1
ATOM 7369 O O . VAL A 1 955 ? 8.967 32.694 -14.830 1.00 83.81 955 VAL A O 1
ATOM 7372 N N . ALA A 1 956 ? 8.271 34.806 -15.084 1.00 83.75 956 ALA A N 1
ATOM 7373 C CA . ALA A 1 956 ? 8.004 34.992 -13.661 1.00 83.75 956 ALA A CA 1
ATOM 7374 C C . ALA A 1 956 ? 6.781 34.151 -13.231 1.00 83.75 956 ALA A C 1
ATOM 7376 O O . ALA A 1 956 ? 5.745 34.224 -13.905 1.00 83.75 956 ALA A O 1
ATOM 7377 N N . PRO A 1 957 ? 6.816 33.437 -12.086 1.00 83.38 957 PRO A N 1
ATOM 7378 C CA . PRO A 1 957 ? 5.669 32.659 -11.597 1.00 83.38 957 PRO A CA 1
ATOM 7379 C C . PRO A 1 957 ? 4.373 33.476 -11.473 1.00 83.38 957 PRO A C 1
ATOM 7381 O O . PRO A 1 957 ? 3.286 32.966 -11.734 1.00 83.38 957 PRO A O 1
ATOM 7384 N N . ALA A 1 958 ? 4.489 34.771 -11.153 1.00 83.56 958 ALA A N 1
ATOM 7385 C CA . ALA A 1 958 ? 3.378 35.721 -11.075 1.00 83.56 958 ALA A CA 1
ATOM 7386 C C . ALA A 1 958 ? 2.606 35.912 -12.388 1.00 83.56 958 ALA A C 1
ATOM 7388 O O . ALA A 1 958 ? 1.434 36.277 -12.353 1.00 83.56 958 ALA A O 1
ATOM 7389 N N . SER A 1 959 ? 3.246 35.686 -13.535 1.00 86.38 959 SER A N 1
ATOM 7390 C CA . SER A 1 959 ? 2.619 35.870 -14.847 1.00 86.38 959 SER A CA 1
ATOM 7391 C C . SER A 1 959 ? 1.763 34.669 -15.266 1.00 86.38 959 SER A C 1
ATOM 7393 O O . SER A 1 959 ? 0.753 34.851 -15.945 1.00 86.38 959 SER A O 1
ATOM 7395 N N . VAL A 1 960 ? 2.112 33.460 -14.805 1.00 89.38 960 VAL A N 1
ATOM 7396 C CA . VAL A 1 960 ? 1.492 32.185 -15.213 1.00 89.38 960 VAL A CA 1
ATOM 7397 C C . VAL A 1 960 ? -0.034 32.159 -15.020 1.00 89.38 960 VAL A C 1
ATOM 7399 O O . VAL A 1 960 ? -0.730 31.755 -15.955 1.00 89.38 960 VAL A O 1
ATOM 7402 N N . PRO A 1 961 ? -0.609 32.639 -13.897 1.00 90.94 961 PRO A N 1
ATOM 7403 C CA . PRO A 1 961 ? -2.062 32.663 -13.714 1.00 90.94 961 PRO A CA 1
ATOM 7404 C C . PRO A 1 961 ? -2.829 33.437 -14.792 1.00 90.94 961 PRO A C 1
ATOM 7406 O O . PRO A 1 961 ? -3.942 33.058 -15.149 1.00 90.94 961 PRO A O 1
ATOM 7409 N N . PHE A 1 962 ? -2.243 34.507 -15.335 1.00 90.44 962 PHE A N 1
ATOM 7410 C CA . PHE A 1 962 ? -2.909 35.371 -16.317 1.00 90.44 962 PHE A CA 1
ATOM 7411 C C . PHE A 1 962 ? -2.961 34.761 -17.721 1.00 90.44 962 PHE A C 1
ATOM 7413 O O . PHE A 1 962 ? -3.784 35.164 -18.542 1.00 90.44 962 PHE A O 1
ATOM 7420 N N . VAL A 1 963 ? -2.095 33.786 -17.990 1.00 91.44 963 VAL A N 1
ATOM 7421 C CA . VAL A 1 963 ? -1.968 33.084 -19.277 1.00 91.44 963 VAL A CA 1
ATOM 7422 C C . VAL A 1 963 ? -2.445 31.630 -19.197 1.00 91.44 963 VAL A C 1
ATOM 7424 O O . VAL A 1 963 ? -2.473 30.923 -20.202 1.00 91.44 963 VAL A O 1
ATOM 7427 N N . ASN A 1 964 ? -2.882 31.180 -18.019 1.00 94.06 964 ASN A N 1
ATOM 7428 C CA . ASN A 1 964 ? -3.507 29.879 -17.809 1.00 94.06 964 ASN A CA 1
ATOM 7429 C C . ASN A 1 964 ? -5.000 29.915 -18.178 1.00 94.06 964 ASN A C 1
ATOM 7431 O O . ASN A 1 964 ? -5.900 29.901 -17.330 1.00 94.06 964 ASN A O 1
ATOM 7435 N N . TYR A 1 965 ? -5.263 29.989 -19.480 1.00 95.12 965 TYR A N 1
ATOM 7436 C CA . TYR A 1 965 ? -6.608 30.146 -20.021 1.00 95.12 965 TYR A CA 1
ATOM 7437 C C . TYR A 1 965 ? -7.547 28.986 -19.705 1.00 95.12 965 TYR A C 1
ATOM 7439 O O . TYR A 1 965 ? -8.734 29.231 -19.504 1.00 95.12 965 TYR A O 1
ATOM 7447 N N . TYR A 1 966 ? -7.049 27.753 -19.564 1.00 95.62 966 TYR A N 1
ATOM 7448 C CA . TYR A 1 966 ? -7.905 26.644 -19.132 1.00 95.62 966 TYR A CA 1
ATOM 7449 C C . TYR A 1 966 ? -8.484 26.885 -17.740 1.00 95.62 966 TYR A C 1
ATOM 7451 O O . TYR A 1 966 ? -9.692 26.760 -17.548 1.00 95.62 966 TYR A O 1
ATOM 7459 N N . SER A 1 967 ? -7.650 27.288 -16.781 1.00 93.81 967 SER A N 1
ATOM 7460 C CA . SER A 1 967 ? -8.093 27.493 -15.397 1.00 93.81 967 SER A CA 1
ATOM 7461 C C . SER A 1 967 ? -9.019 28.705 -15.273 1.00 93.81 967 SER A C 1
ATOM 7463 O O . SER A 1 967 ? -10.002 28.656 -14.535 1.00 93.81 967 SER A O 1
ATOM 7465 N N . LEU A 1 968 ? -8.780 29.763 -16.057 1.00 94.50 968 LEU A N 1
ATOM 7466 C CA . LEU A 1 968 ? -9.682 30.918 -16.140 1.00 94.50 968 LEU A CA 1
ATOM 7467 C C . LEU A 1 968 ? -11.039 30.553 -16.765 1.00 94.50 968 LEU A C 1
ATOM 7469 O O . LEU A 1 968 ? -12.087 30.911 -16.222 1.00 94.50 968 LEU A O 1
ATOM 7473 N N . CYS A 1 969 ? -11.048 29.798 -17.868 1.00 95.12 969 CYS A N 1
ATOM 7474 C CA . CYS A 1 969 ? -12.284 29.312 -18.482 1.00 95.12 969 CYS A CA 1
ATOM 7475 C C . CYS A 1 969 ? -13.034 28.349 -17.556 1.00 95.12 969 CYS A C 1
ATOM 7477 O O . CYS A 1 969 ? -14.253 28.438 -17.432 1.00 95.12 969 CYS A O 1
ATOM 7479 N N . MET A 1 970 ? -12.322 27.462 -16.863 1.00 94.56 970 MET A N 1
ATOM 7480 C CA . MET A 1 970 ? -12.906 26.536 -15.898 1.00 94.56 970 MET A CA 1
ATOM 7481 C C . MET A 1 970 ? -13.513 27.296 -14.708 1.00 94.56 970 MET A C 1
ATOM 7483 O O . MET A 1 970 ? -14.629 26.986 -14.298 1.00 94.56 970 MET A O 1
ATOM 7487 N N . LEU A 1 971 ? -12.876 28.360 -14.208 1.00 92.75 971 LEU A N 1
ATOM 7488 C CA . LEU A 1 971 ? -13.480 29.229 -13.190 1.00 92.75 971 LEU A CA 1
ATOM 7489 C C . LEU A 1 971 ? -14.810 29.828 -13.673 1.00 92.75 971 LEU A C 1
ATOM 7491 O O . LEU A 1 971 ? -15.807 29.783 -12.951 1.00 92.75 971 LEU A O 1
ATOM 7495 N N . ALA A 1 972 ? -14.853 30.337 -14.908 1.00 92.81 972 ALA A N 1
ATOM 7496 C CA . ALA A 1 972 ? -16.079 30.869 -15.500 1.00 92.81 972 ALA A CA 1
ATOM 7497 C C . ALA A 1 972 ? -17.170 29.791 -15.639 1.00 92.81 972 ALA A C 1
ATOM 7499 O O . ALA A 1 972 ? -18.326 30.037 -15.289 1.00 92.81 972 ALA A O 1
ATOM 7500 N N . VAL A 1 973 ? -16.806 28.580 -16.077 1.00 92.44 973 VAL A N 1
ATOM 7501 C CA . VAL A 1 973 ? -17.725 27.434 -16.172 1.00 92.44 973 VAL A CA 1
ATOM 7502 C C . VAL A 1 973 ? -18.254 27.031 -14.793 1.00 92.44 973 VAL A C 1
ATOM 7504 O O . VAL A 1 973 ? -19.449 26.772 -14.660 1.00 92.44 973 VAL A O 1
ATOM 7507 N N . LEU A 1 974 ? -17.416 27.016 -13.751 1.00 90.38 974 LEU A N 1
ATOM 7508 C CA . LEU A 1 974 ? -17.840 26.719 -12.379 1.00 90.38 974 LEU A CA 1
ATOM 7509 C C . LEU A 1 974 ? -18.820 27.768 -11.845 1.00 90.38 974 LEU A C 1
ATOM 7511 O O . LEU A 1 974 ? -19.872 27.404 -11.316 1.00 90.38 974 LEU A O 1
ATOM 7515 N N . LEU A 1 975 ? -18.525 29.057 -12.031 1.00 88.81 975 LEU A N 1
ATOM 7516 C CA . LEU A 1 975 ? -19.416 30.149 -11.626 1.00 88.81 975 LEU A CA 1
ATOM 7517 C C . LEU A 1 975 ? -20.763 30.070 -12.354 1.00 88.81 975 LEU A C 1
ATOM 7519 O O . LEU A 1 975 ? -21.817 30.123 -11.716 1.00 88.81 975 LEU A O 1
ATOM 7523 N N . ALA A 1 976 ? -20.740 29.857 -13.673 1.00 87.31 976 ALA A N 1
ATOM 7524 C CA . ALA A 1 976 ? -21.946 29.652 -14.469 1.00 87.31 976 ALA A CA 1
ATOM 7525 C C . ALA A 1 976 ? -22.730 28.412 -14.009 1.00 87.31 976 ALA A C 1
ATOM 7527 O O . ALA A 1 976 ? -23.961 28.444 -13.940 1.00 87.31 976 ALA A O 1
ATOM 7528 N N . ALA A 1 977 ? -22.039 27.336 -13.626 1.00 86.19 977 ALA A N 1
ATOM 7529 C CA . ALA A 1 977 ? -22.669 26.118 -13.137 1.00 86.19 977 ALA A CA 1
ATOM 7530 C C . ALA A 1 977 ? -23.357 26.298 -11.780 1.00 86.19 977 ALA A C 1
ATOM 7532 O O . ALA A 1 977 ? -24.449 25.764 -11.587 1.00 86.19 977 ALA A O 1
ATOM 7533 N N . VAL A 1 978 ? -22.773 27.068 -10.859 1.00 85.50 978 VAL A N 1
ATOM 7534 C CA . VAL A 1 978 ? -23.385 27.346 -9.547 1.00 85.50 978 VAL A CA 1
ATOM 7535 C C . VAL A 1 978 ? -24.567 28.314 -9.661 1.00 85.50 978 VAL A C 1
ATOM 7537 O O . VAL A 1 978 ? -25.614 28.090 -9.043 1.00 85.50 978 VAL A O 1
ATOM 7540 N N . ILE A 1 979 ? -24.432 29.368 -10.475 1.00 84.75 979 ILE A N 1
ATOM 7541 C CA . ILE A 1 979 ? -25.472 30.394 -10.657 1.00 84.75 979 ILE A CA 1
ATOM 7542 C C . ILE A 1 979 ? -26.645 29.841 -11.479 1.00 84.75 979 ILE A C 1
ATOM 7544 O O . ILE A 1 979 ? -27.802 29.954 -11.065 1.00 84.75 979 ILE A O 1
ATOM 7548 N N . GLY A 1 980 ? -26.349 29.221 -12.624 1.00 76.44 980 GLY A N 1
ATOM 7549 C CA . GLY A 1 980 ? -27.336 28.730 -13.589 1.00 76.44 980 GLY A CA 1
ATOM 7550 C C . GLY A 1 980 ? -27.836 27.305 -13.339 1.00 76.44 980 GLY A C 1
ATOM 7551 O O . GLY A 1 980 ? -28.781 26.874 -13.991 1.00 76.44 980 GLY A O 1
ATOM 7552 N N . GLY A 1 981 ? -27.229 26.554 -12.413 1.00 74.50 981 GLY A N 1
ATOM 7553 C CA . GLY A 1 981 ? -27.572 25.147 -12.163 1.00 74.50 981 GLY A CA 1
ATOM 7554 C C . GLY A 1 981 ? -27.166 24.193 -13.295 1.00 74.50 981 GLY A C 1
ATOM 7555 O O . GLY A 1 981 ? -27.691 23.080 -13.386 1.00 74.50 981 GLY A O 1
ATOM 7556 N N . TYR A 1 982 ? -26.247 24.619 -14.169 1.00 76.25 982 TYR A N 1
ATOM 7557 C CA . TYR A 1 982 ? -25.746 23.815 -15.282 1.00 76.25 982 TYR A CA 1
ATOM 7558 C C . TYR A 1 982 ? -25.093 22.521 -14.763 1.00 76.25 982 TYR A C 1
ATOM 7560 O O . TYR A 1 982 ? -24.096 22.538 -14.036 1.00 76.25 982 TYR A O 1
ATOM 7568 N N . GLY A 1 983 ? -25.695 21.385 -15.129 1.00 67.06 983 GLY A N 1
ATOM 7569 C CA . GLY A 1 983 ? -25.273 20.047 -14.712 1.00 67.06 983 GLY A CA 1
ATOM 7570 C C . GLY A 1 983 ? -25.842 19.533 -13.380 1.00 67.06 983 GLY A C 1
ATOM 7571 O O . GLY A 1 983 ? -25.316 18.551 -12.872 1.00 67.06 983 GLY A O 1
ATOM 7572 N N . ARG A 1 984 ? -26.911 20.138 -12.827 1.00 72.75 984 ARG A N 1
ATOM 7573 C CA . ARG A 1 984 ? -27.629 19.613 -11.637 1.00 72.75 984 ARG A CA 1
ATOM 7574 C C . ARG A 1 984 ? -28.587 18.448 -11.906 1.00 72.75 984 ARG A C 1
ATOM 7576 O O . ARG A 1 984 ? -28.916 17.710 -10.988 1.00 72.75 984 ARG A O 1
ATOM 7583 N N . LYS A 1 985 ? -29.064 18.277 -13.143 1.00 57.88 985 LYS A N 1
ATOM 7584 C CA . LYS A 1 985 ? -29.943 17.158 -13.521 1.00 57.88 985 LYS A CA 1
ATOM 7585 C C . LYS A 1 985 ? -29.115 16.026 -14.127 1.00 57.88 985 LYS A C 1
ATOM 7587 O O . LYS A 1 985 ? -28.440 16.240 -15.137 1.00 57.88 985 LYS A O 1
ATOM 7592 N N . ASN A 1 986 ? -29.206 14.827 -13.557 1.00 47.69 986 ASN A N 1
ATOM 7593 C CA . ASN A 1 986 ? -28.774 13.617 -14.248 1.00 47.69 986 ASN A CA 1
ATOM 7594 C C . ASN A 1 986 ? -29.793 13.295 -15.352 1.00 47.69 986 ASN A C 1
ATOM 7596 O O . ASN A 1 986 ? -30.997 13.257 -15.109 1.00 47.69 986 ASN A O 1
ATOM 7600 N N . ALA A 1 987 ? -29.298 13.091 -16.574 1.00 39.03 987 ALA A N 1
ATOM 7601 C CA . ALA A 1 987 ? -30.008 12.274 -17.549 1.00 39.03 987 ALA A CA 1
ATOM 7602 C C . ALA A 1 987 ? -30.155 10.862 -16.949 1.00 39.03 987 ALA A C 1
ATOM 7604 O O . ALA A 1 987 ? -29.233 10.442 -16.239 1.00 39.03 987 ALA A O 1
ATOM 7605 N N . PRO A 1 9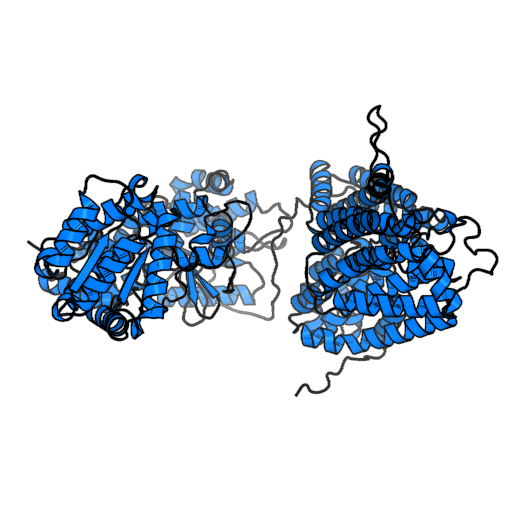88 ? -31.273 10.156 -17.184 1.00 36.38 988 PRO A N 1
ATOM 7606 C CA . PRO A 1 988 ? -31.438 8.791 -16.698 1.00 36.38 988 PRO A CA 1
ATOM 7607 C C . PRO A 1 988 ? -30.268 7.940 -17.207 1.00 36.38 988 PRO A C 1
ATOM 7609 O O . PRO A 1 988 ? -29.918 8.001 -18.387 1.00 36.38 988 PRO A O 1
ATOM 7612 N N . MET A 1 989 ? -29.594 7.251 -16.287 1.00 39.62 989 MET A N 1
ATOM 7613 C CA . MET A 1 989 ? -28.581 6.257 -16.626 1.00 39.62 989 MET A CA 1
ATOM 7614 C C . MET A 1 989 ? -29.306 4.920 -16.762 1.00 39.62 989 MET A C 1
ATOM 7616 O O . MET A 1 989 ? -29.620 4.313 -15.741 1.00 39.62 989 MET A O 1
ATOM 7620 N N . ASP A 1 990 ? -29.602 4.544 -18.006 1.00 31.17 990 ASP A N 1
ATOM 7621 C CA . ASP A 1 990 ? -29.820 3.149 -18.408 1.00 31.17 990 ASP A CA 1
ATOM 7622 C C . ASP A 1 990 ? -28.468 2.453 -18.622 1.00 31.17 990 ASP A C 1
ATOM 7624 O O . ASP A 1 990 ? -27.537 3.118 -19.156 1.00 31.17 990 ASP A O 1
#

Foldseek 3Di:
DDAAQDQPAADDPPRYLAFDCVVVLVVVVVCLQQLFAAEAAAAPSLRPRNSLVVNQVVCVVFAAEAEEECVQPDPVCQADQLSVQQSSLVRSLVDPSNVVQFDPVLNVVSCCSNPNDDDDDHLVVVLVSQLVRCVPGPHAYEYHYEACVVVLVGPSVLVNLLSLLVCVVCCVPTRHHSYYYYYHLDDQQQSQVVDPDPNDRPNGRSNPSGDYDPRDSFADLVSLLSSVVVVCVVPVLVAPSSVLSVLQCQFCVRRRSSSSQLVNCLQPPPDPPPQHVDSSSLRDPVNSVVSLVCVLPDDDPLLVVVVVVCVVDVVLLVVVCCCQLVVDFAFDDPPPVSNVVCVSNQQWDDDPRTIDGNGQSSSQNSLVVVCPDPVNCPDPLLVQLVVCLVVQADPQDGVVVVLLQSLLVSCCVVPVPADDDDDLSVQLVSSCSSCCVNQPPFKGKTKHAADPVRDTQRIWIAGNNDIEGEAEEAPPDPVRVVVSVVVQVVVCVVVVHPDYYYHYHYNDPPDDGGDDDDDDDDDDDDDDDDDDDDDDFFAFWDWAPGPCLLCQLVVQLVVQVVVCLVVLHALLSSLVSLVRSLVSSCVGTPDNVSLVVLLVVLCPDPVLVLLLLLQLLLLLLLLLLLLLLNLVLLLVVCLVVVCAELNLLLVLLVVLLVLLLLLQALSLSLSLRLSHSQSSHVLSFFANLLSLLSNLLSNLLSPQQRLPHLLLCLLCVLLVHDSVVLNVLLCLQLVQLSVQLSVCSNPPTDGHPPVSNCPPPPDDNDPLSNQLVQLSVQLSVCSSVVHRNSVSSVVSSVSSVVSCVVSVSDDPCQQWNDPDPPDIDHSSVCSNVLCPSVSSLSSSLSSQLSSSVSNPVLVVLLVQLVVQLDAQLSLLVSLLVSLLVVLLNSLHLSCSSNSCSNSSNVSCVVRVQDSSRSSSSSSLSSSLNSCLRLSHPSLNVSQSSQCSVPPVSRRRSSSNNVSNSSSVSSVVSSVCCSVVVVSRDDDDDD

Sequence (990 aa):
MDRTFNCNADCKPGVHYMVNLQERLKKVKAMVERGDYFTVNRARQYGKTTLLKALGRCLQTDYVVVSLDFQKLSHSDFETESLFVQALAGEILNKPSLQREMPAGIQGELQTFAYGKGHSARLANLFRCFSRWCEKSQKPVVLLIDEVDSAADNQVFLDFLAQMRACYIDRDETAAFQSVILAGVYDIKNLKRKFPQNGEYKLNSPWNVAADFLVDMSFSAEDIAGMLMEYEADHRTGMDIGQISALIYDYTAGYPFLASRICKLLDERIPGNSQYEEKKSAWTKAGVLEALRILLTEPNTLFESLINKLENYPELKEMLWDLLFRGKEIVYVIGVRSIEIALMFGFVKKENNTILVANRIFEILLYNYFLASPDMRQSEMYDAALKDKSRFVEDGHLNMGLVLQKFVVHFNDIFGGRQQSFLEEDGRRYFLLYLRPIINGVGNYYIEAQTRNRERTDVIVDYRGEQFIIELKVWRGNAYNERGEDQLLDYLAHYHLKKGYMISFSFNKKKQPGVRENLRLHAATDNLQGSIIMESKPKRIEFRFGKAGKLAPLLVAAAMIGWAASGQSNVNGYVLAFFAALVTGVIFAKDEKAYGEALVYGIGKPMFAVIVLAVILAAVSGKLISASGAVQTIAAYVVAAGFTGKLFVAAAFLITCLLAFATGTSVGTYFVVIPILFPVGVMAGAAPEFMIGAIVSGAAFGDNLGPISDTTIASSATQHADLGAVVKTRMRYSLPAAAGALVLFLLFSKTTDGNGAVTSSGGEANPASLAMLVVPAAIIVLCMMRKHLITALSFGILAGVAAGLVFGVYGMEELISFPGGFSVSGVIIEAITGTAGTIAMLVAVFALLGVLECGGLFEDVRGFLERFAKKERSTEAAIILSVGILSMVTGVISVAIVALGDLVNEIGEKAGVDRYRRANLMDCTGCVFCFLAPWTVHCVIPAQQTVQFGEGFAVAPASVPFVNYYSLCMLAVLLAAVIGGYGRKNAPMD

Mean predicted aligned error: 19.19 Å

Solvent-accessible surface area (backbone atoms only — not comparable to full-atom values): 52451 Å² total; per-residue (Å²): 129,84,64,40,58,60,73,67,87,65,72,45,96,85,52,28,55,55,62,83,53,63,71,57,46,52,57,54,48,54,38,41,74,74,40,42,32,32,49,56,59,42,30,83,68,49,50,62,68,28,50,53,57,52,43,46,63,68,40,49,84,71,27,45,64,49,71,48,56,42,78,80,54,56,76,72,32,44,74,41,53,38,43,34,42,20,52,53,31,40,60,55,67,73,33,72,72,52,60,75,70,46,54,72,72,55,53,56,52,36,47,43,49,43,70,51,92,72,92,78,51,44,57,74,58,52,51,56,47,52,24,52,43,33,61,69,36,94,39,54,30,31,40,37,35,36,46,47,59,72,45,57,87,32,70,48,50,53,54,51,41,36,51,53,40,50,40,62,73,42,42,90,82,41,50,39,63,38,19,42,41,40,25,26,46,62,57,64,55,54,48,55,79,79,55,81,62,90,84,54,78,71,83,73,36,54,48,72,78,46,46,83,69,81,76,78,68,59,41,52,42,64,38,44,28,54,24,47,52,58,50,39,74,76,64,65,48,80,54,59,50,68,62,51,20,42,54,45,25,67,40,29,57,14,38,47,39,56,44,33,42,40,55,30,31,33,69,68,63,44,31,70,38,102,90,17,78,43,60,48,64,16,59,40,76,69,31,53,54,50,24,51,54,50,59,78,70,51,93,47,75,64,60,55,52,54,54,54,48,39,73,76,32,58,66,38,41,53,51,50,44,37,44,66,54,60,60,49,85,44,67,66,56,89,88,42,62,45,59,55,52,32,44,42,63,46,56,27,40,82,52,98,62,24,54,41,67,45,26,51,56,58,47,50,51,50,51,55,53,62,59,62,34,72,83,48,64,74,33,72,56,38,57,56,32,60,77,50,40,80,74,36,47,58,98,86,41,75,42,60,68,58,47,51,48,48,47,54,49,54,49,39,71,77,49,61,85,62,86,83,85,83,54,67,54,47,53,60,54,52,49,50,47,30,45,44,75,61,34,61,94,68,34,53,68,50,65,51,76,63,46,102,82,70,54,59,56,60,36,37,37,39,48,84,88,47,75,44,46,35,39,73,41,61,58,82,46,67,66,56,49,50,50,51,50,53,51,49,49,54,48,27,64,74,70,72,44,96,67,75,44,76,49,68,52,64,92,56,90,88,65,81,90,79,85,81,90,83,86,83,89,89,87,81,83,82,92,90,88,80,89,90,85,91,73,93,75,69,65,72,43,51,37,45,78,48,74,61,27,63,42,44,23,57,51,43,24,51,52,36,39,53,50,25,43,75,65,60,34,53,68,67,42,46,32,51,13,36,48,52,11,53,57,47,36,55,76,24,38,70,45,63,66,42,47,51,51,19,28,50,54,21,48,67,35,72,68,50,58,55,50,54,53,39,53,41,42,27,35,30,42,26,39,61,32,60,76,36,44,23,43,57,27,50,20,54,51,37,43,74,69,67,44,38,21,30,59,35,36,34,49,44,19,52,54,28,28,55,48,7,36,61,55,13,30,36,72,65,36,47,55,57,44,47,56,50,53,39,62,22,33,34,56,24,29,20,30,52,54,43,37,51,5,22,40,48,19,9,14,44,48,3,32,62,56,7,87,74,5,65,40,41,49,42,23,19,60,42,34,78,31,62,58,68,60,36,42,63,63,37,45,76,51,54,50,60,12,46,53,48,19,45,51,46,31,60,72,67,42,55,55,48,68,92,81,64,54,71,83,82,62,94,66,76,70,39,78,63,22,54,54,42,52,47,19,54,50,44,24,51,52,31,31,63,68,70,43,56,67,61,58,16,36,52,52,10,39,54,44,28,55,51,38,25,51,74,59,66,58,44,53,71,58,52,44,51,32,73,89,53,93,95,46,75,45,28,52,47,53,53,22,46,61,68,38,51,65,57,49,54,30,52,48,35,52,31,17,47,35,18,39,42,59,30,52,44,51,63,60,56,48,50,60,50,38,65,76,51,36,77,40,47,59,40,25,55,51,29,45,36,51,47,29,17,54,40,2,43,72,54,39,37,43,49,60,26,40,57,76,41,19,56,58,52,38,54,46,27,56,79,31,71,46,52,45,53,55,54,20,42,45,43,34,54,25,14,47,24,33,22,46,49,30,38,85,13,58,65,14,38,52,61,22,52,63,29,42,83,78,34,77,96,49,45,38,34,21,63,54,36,36,83,37,19,38,25,38,55,33,36,48,52,52,52,52,47,24,56,75,71,47,62,79,73,71,79,73,86,84,127

Radius of gyration: 36.11 Å; Cα contacts (8 Å, |Δi|>4): 1557; chains: 1; bounding box: 77×100×90 Å

Nearest PDB structures (foldseek):
  7qha-assembly1_B  TM=4.632E-01  e=1.379E-06  Photobacterium profundum SS9
  8thi-assembly1_A  TM=4.540E-01  e=3.116E-06  Haemophilus influenzae Rd KW20
  4r0c-assembly1_C  TM=4.060E-01  e=5.614E-03  Alcanivorax borkumensis SK2
  3jcm-assembly1_N  TM=1.435E-01  e=4.216E-01  Saccharomyces cerevisiae S288C
  7vlu-assembly1_A  TM=1.411E-01  e=5.061E+00  Rattus norvegicus